Protein 9JMT (pdb70)

Sequence (78 aa):
MYKNQLQELAQRSCFSLPSYTCTREGPDHAPRFKASVNFNGEIFESPTYCSTLRQAEHSAAEVALSALSSKGPSKLEHMYKNQLQELAQRSCFSLPSYTCTREGPDHAPRFKASVNFNGEIFESPTYCSTLRQAEHSAAEVALSALSSKGPSKLEHMYKNQLQELAQRSCFSLPSYTCTREGPDHAPRFKASVNFNGEIFESPTYCSTLRQAEHSAAEVALSALSSKGPSKLEHMYKNQLQELAQRSCFSLPSYTCTREGPDHAPRFKASVNFNGEIFESPTYCSTLRQAEHSAAEVALSALSSKGPSKLEHMYKNQLQELAQRSCFSLPSYTCTREGPDHAPRFKASVNFNGEIFESPTYCSTLRQAEHSAAEVALSALSSKGPSKLEHMYKNQLQELAQRSCFSLPSYTCTREGPDHAPRFKASVNFNGEIFESPTYCSTLRQAEHSAAEVALSALSSKGPSKLEHMYKNQLQELAQRSCFSLPSYTCTREGPDHAPRFKASVNFNGEIFESPTYCSTLRQAEHSAAEVALSALSSKGPSKLEHMYKNQLQELAQRSCFSLPSYTCTREGPDHAPRFKASVNFNGEIFESPTYCSTLRQAEHSAAEVALSALSSKGPSKLEHMYKNQLQELAQRSCFSLPSYTCTREGPDHAPRFKASVNFNGEIFESPTYCSTLRQAEHSAAEVALSALSSKGPSKLEHMYKNQLQELAQRSCFSLPSYTCTREGPDHAPRFKASVNFNGEIFESPTYCSTLRQAEHSAAEVALSALSSKGPSKLEH

Secondary structure (DSSP, 8-state):
-HHHHHHHHHHHHTS---EEEEEEES-SSS-EEEEEEEETTEEEE-SS--SSHHHHHHHHHHHHHHHHH-S---SS--

GO terms:
  GO:0005515 protein binding (F, IPI)

Radius of gyration: 13.98 Å; Cα contacts (8 Å, |Δi|>4): 121; chains: 1; bounding box: 44×33×23 Å

Structure (mmCIF, N/CA/C/O backbone):
data_9JMT
#
_entry.id   9JMT
#
loop_
_atom_site.group_PDB
_atom_site.id
_atom_site.type_symbol
_atom_site.label_atom_id
_atom_site.label_alt_id
_atom_site.label_comp_id
_atom_site.label_asym_id
_atom_site.label_entity_id
_atom_site.label_seq_id
_atom_site.pdbx_PDB_ins_code
_atom_site.Cartn_x
_atom_site.Cartn_y
_atom_site.Cartn_z
_atom_site.occupancy
_atom_site.B_iso_or_equiv
_atom_site.auth_seq_id
_atom_site.auth_comp_id
_atom_site.auth_asym_id
_atom_site.auth_atom_id
_atom_site.pdbx_PDB_model_num
ATOM 1 N N . MET A 1 1 ? -10.213 -10.328 -20.468 1.00 0.00 1 MET A N 1
ATOM 2 C CA . MET A 1 1 ? -11.525 -10.773 -19.922 1.00 0.00 1 MET A CA 1
ATOM 3 C C . MET A 1 1 ? -11.416 -10.935 -18.410 1.00 0.00 1 MET A C 1
ATOM 4 O O . MET A 1 1 ? -12.027 -10.185 -17.649 1.00 0.00 1 MET A O 1
ATOM 20 N N . TYR A 1 2 ? -10.634 -11.920 -17.981 1.00 0.00 2 TYR A N 1
ATOM 21 C CA . TYR A 1 2 ? -10.455 -12.170 -16.557 1.00 0.00 2 TYR A CA 1
ATOM 22 C C . TYR A 1 2 ? -9.791 -10.972 -15.883 1.00 0.00 2 TYR A C 1
ATOM 23 O O . TYR A 1 2 ? -10.157 -10.593 -14.770 1.00 0.00 2 TYR A O 1
ATOM 41 N N . LYS A 1 3 ? -8.814 -10.379 -16.565 1.00 0.00 3 LYS A N 1
ATOM 42 C CA . LYS A 1 3 ? -8.109 -9.224 -16.016 1.00 0.00 3 LYS A CA 1
ATOM 43 C C . LYS A 1 3 ? -9.078 -8.067 -15.788 1.00 0.00 3 LYS A C 1
ATOM 44 O O . LYS A 1 3 ? -9.063 -7.431 -14.733 1.00 0.00 3 LYS A O 1
ATOM 63 N N . ASN A 1 4 ? -9.914 -7.802 -16.784 1.00 0.00 4 ASN A N 1
ATOM 64 C CA . ASN A 1 4 ? -10.889 -6.720 -16.687 1.00 0.00 4 ASN A CA 1
ATOM 65 C C . ASN A 1 4 ? -11.851 -6.968 -15.533 1.00 0.00 4 ASN A C 1
ATOM 66 O O . ASN A 1 4 ? -12.225 -6.042 -14.815 1.00 0.00 4 ASN A O 1
ATOM 77 N N . GLN A 1 5 ? -12.248 -8.220 -15.363 1.00 0.00 5 GLN A N 1
ATOM 78 C CA . GLN A 1 5 ? -13.174 -8.577 -14.295 1.00 0.00 5 GLN A CA 1
ATOM 79 C C . GLN A 1 5 ? -12.593 -8.201 -12.935 1.00 0.00 5 GLN A C 1
ATOM 80 O O . GLN A 1 5 ? -13.303 -7.696 -12.065 1.00 0.00 5 GLN A O 1
ATOM 94 N N . LEU A 1 6 ? -11.297 -8.442 -12.761 1.00 0.00 6 LEU A N 1
ATOM 95 C CA . LEU A 1 6 ? -10.631 -8.112 -11.505 1.00 0.00 6 LEU A CA 1
ATOM 96 C C . LEU A 1 6 ? -10.640 -6.598 -11.270 1.00 0.00 6 LEU A C 1
ATOM 97 O O . LEU A 1 6 ? -10.862 -6.131 -10.152 1.00 0.00 6 LEU A O 1
ATOM 113 N N . GLN A 1 7 ? -10.392 -5.841 -12.337 1.00 0.00 7 GLN A N 1
ATOM 114 C CA . GLN A 1 7 ? -10.373 -4.383 -12.251 1.00 0.00 7 GLN A CA 1
ATOM 115 C C . GLN A 1 7 ? -11.744 -3.839 -11.873 1.00 0.00 7 GLN A C 1
ATOM 116 O O . GLN A 1 7 ? -11.855 -2.884 -11.105 1.00 0.00 7 GLN A O 1
ATOM 130 N N . GLU A 1 8 ? -12.785 -4.450 -12.421 1.00 0.00 8 GLU A N 1
ATOM 131 C CA . GLU A 1 8 ? -14.147 -4.021 -12.140 1.00 0.00 8 GLU A CA 1
ATOM 132 C C . GLU A 1 8 ? -14.463 -4.167 -10.656 1.00 0.00 8 GLU A C 1
ATOM 133 O O . GLU A 1 8 ? -15.153 -3.327 -10.072 1.00 0.00 8 GLU A O 1
ATOM 145 N N . LEU A 1 9 ? -13.965 -5.237 -10.050 1.00 0.00 9 LEU A N 1
ATOM 146 C CA . LEU A 1 9 ? -14.213 -5.476 -8.635 1.00 0.00 9 LEU A CA 1
ATOM 147 C C . LEU A 1 9 ? -13.621 -4.353 -7.788 1.00 0.00 9 LEU A C 1
ATOM 148 O O . LEU A 1 9 ? -14.249 -3.886 -6.839 1.00 0.00 9 LEU A O 1
ATOM 164 N N . ALA A 1 10 ? -12.411 -3.916 -8.139 1.00 0.00 10 ALA A N 1
ATOM 165 C CA . ALA A 1 10 ? -11.758 -2.838 -7.401 1.00 0.00 10 ALA A CA 1
ATOM 166 C C . ALA A 1 10 ? -12.545 -1.537 -7.538 1.00 0.00 10 ALA A C 1
ATOM 167 O O . ALA A 1 10 ? -12.693 -0.783 -6.576 1.00 0.00 10 ALA A O 1
ATOM 174 N N . GLN A 1 11 ? -13.032 -1.275 -8.746 1.00 0.00 11 GLN A N 1
ATOM 175 C CA . GLN A 1 11 ? -13.783 -0.056 -9.008 1.00 0.00 11 GLN A CA 1
ATOM 176 C C . GLN A 1 11 ? -15.001 0.018 -8.103 1.00 0.00 11 GLN A C 1
ATOM 177 O O . GLN A 1 11 ? -15.354 1.092 -7.613 1.00 0.00 11 GLN A O 1
ATOM 191 N N . ARG A 1 12 ? -15.643 -1.122 -7.882 1.00 0.00 12 ARG A N 1
ATOM 192 C CA . ARG A 1 12 ? -16.823 -1.166 -7.031 1.00 0.00 12 ARG A CA 1
ATOM 193 C C . ARG A 1 12 ? -16.476 -0.722 -5.613 1.00 0.00 12 ARG A C 1
ATOM 194 O O . ARG A 1 12 ? -17.259 -0.029 -4.964 1.00 0.00 12 ARG A O 1
ATOM 215 N N . SER A 1 13 ? -15.301 -1.120 -5.137 1.00 0.00 13 SER A N 1
ATOM 216 C CA . SER A 1 13 ? -14.867 -0.745 -3.797 1.00 0.00 13 SER A CA 1
ATOM 217 C C . SER A 1 13 ? -14.503 0.739 -3.745 1.00 0.00 13 SER A C 1
ATOM 218 O O . SER A 1 13 ? -14.375 1.314 -2.666 1.00 0.00 13 SER A O 1
ATOM 226 N N . CYS A 1 14 ? -14.333 1.352 -4.917 1.00 0.00 14 CYS A N 1
ATOM 227 C CA . CYS A 1 14 ? -13.978 2.761 -4.986 1.00 0.00 14 CYS A CA 1
ATOM 228 C C . CYS A 1 14 ? -12.727 3.040 -4.162 1.00 0.00 14 CYS A C 1
ATOM 229 O O . CYS A 1 14 ? -12.485 4.175 -3.753 1.00 0.00 14 CYS A O 1
ATOM 237 N N . PHE A 1 15 ? -11.931 1.999 -3.923 1.00 0.00 15 PHE A N 1
ATOM 238 C CA . PHE A 1 15 ? -10.707 2.157 -3.148 1.00 0.00 15 PHE A CA 1
ATOM 239 C C . PHE A 1 15 ? -9.540 2.535 -4.054 1.00 0.00 15 PHE A C 1
ATOM 240 O O . PHE A 1 15 ? -9.130 3.695 -4.108 1.00 0.00 15 PHE A O 1
ATOM 257 N N . SER A 1 16 ? -9.009 1.545 -4.770 1.00 0.00 16 SER A N 1
ATOM 258 C CA . SER A 1 16 ? -7.891 1.786 -5.674 1.00 0.00 16 SER A CA 1
ATOM 259 C C . SER A 1 16 ? -7.861 0.743 -6.779 1.00 0.00 16 SER A C 1
ATOM 260 O O . SER A 1 16 ? -8.235 -0.413 -6.569 1.00 0.00 16 SER A O 1
ATOM 268 N N . LEU A 1 17 ? -7.421 1.158 -7.961 1.00 0.00 17 LEU A N 1
ATOM 269 C CA . LEU A 1 17 ? -7.364 0.244 -9.084 1.00 0.00 17 LEU A CA 1
ATOM 270 C C . LEU A 1 17 ? -6.164 -0.698 -8.959 1.00 0.00 17 LEU A C 1
ATOM 271 O O . LEU A 1 17 ? -5.138 -0.331 -8.384 1.00 0.00 17 LEU A O 1
ATOM 287 N N . PRO A 1 18 ? -6.265 -1.892 -9.493 1.00 0.00 18 PRO A N 1
ATOM 288 C CA . PRO A 1 18 ? -5.158 -2.899 -9.447 1.00 0.00 18 PRO A CA 1
ATOM 289 C C . PRO A 1 18 ? -3.899 -2.413 -10.167 1.00 0.00 18 PRO A C 1
ATOM 290 O O . PRO A 1 18 ? -3.978 -1.658 -11.136 1.00 0.00 18 PRO A O 1
ATOM 301 N N . SER A 1 19 ? -2.742 -2.859 -9.688 1.00 0.00 19 SER A N 1
ATOM 302 C CA . SER A 1 19 ? -1.475 -2.469 -10.300 1.00 0.00 19 SER A CA 1
ATOM 303 C C . SER A 1 19 ? -0.624 -3.698 -10.577 1.00 0.00 19 SER A C 1
ATOM 304 O O . SER A 1 19 ? -0.608 -4.644 -9.798 1.00 0.00 19 SER A O 1
ATOM 312 N N . TYR A 1 20 ? 0.076 -3.671 -11.700 1.00 0.00 20 TYR A N 1
ATOM 313 C CA . TYR A 1 20 ? 0.928 -4.796 -12.085 1.00 0.00 20 TYR A CA 1
ATOM 314 C C . TYR A 1 20 ? 2.265 -4.315 -12.635 1.00 0.00 20 TYR A C 1
ATOM 315 O O . TYR A 1 20 ? 2.341 -3.287 -13.306 1.00 0.00 20 TYR A O 1
ATOM 333 N N . THR A 1 21 ? 3.312 -5.077 -12.351 1.00 0.00 21 THR A N 1
ATOM 334 C CA . THR A 1 21 ? 4.646 -4.730 -12.830 1.00 0.00 21 THR A CA 1
ATOM 335 C C . THR A 1 21 ? 5.311 -5.940 -13.470 1.00 0.00 21 THR A C 1
ATOM 336 O O . THR A 1 21 ? 5.002 -7.082 -13.128 1.00 0.00 21 THR A O 1
ATOM 347 N N . CYS A 1 22 ? 6.224 -5.690 -14.401 1.00 0.00 22 CYS A N 1
ATOM 348 C CA . CYS A 1 22 ? 6.918 -6.772 -15.084 1.00 0.00 22 CYS A CA 1
ATOM 349 C C . CYS A 1 22 ? 8.415 -6.496 -15.134 1.00 0.00 22 CYS A C 1
ATOM 350 O O . CYS A 1 22 ? 8.841 -5.382 -15.442 1.00 0.00 22 CYS A O 1
ATOM 358 N N . THR A 1 23 ? 9.207 -7.513 -14.839 1.00 0.00 23 THR A N 1
ATOM 359 C CA . THR A 1 23 ? 10.663 -7.365 -14.862 1.00 0.00 23 THR A CA 1
ATOM 360 C C . THR A 1 23 ? 11.302 -8.445 -15.732 1.00 0.00 23 THR A C 1
ATOM 361 O O . THR A 1 23 ? 10.731 -9.520 -15.921 1.00 0.00 23 THR A O 1
ATOM 372 N N . ARG A 1 24 ? 12.490 -8.155 -16.266 1.00 0.00 24 ARG A N 1
ATOM 373 C CA . ARG A 1 24 ? 13.182 -9.118 -17.116 1.00 0.00 24 ARG A CA 1
ATOM 374 C C . ARG A 1 24 ? 14.567 -9.428 -16.554 1.00 0.00 24 ARG A C 1
ATOM 375 O O . ARG A 1 24 ? 15.373 -8.524 -16.332 1.00 0.00 24 ARG A O 1
ATOM 396 N N . GLU A 1 25 ? 14.832 -10.707 -16.323 1.00 0.00 25 GLU A N 1
ATOM 397 C CA . GLU A 1 25 ? 16.119 -11.127 -15.781 1.00 0.00 25 GLU A CA 1
ATOM 398 C C . GLU A 1 25 ? 16.561 -12.443 -16.411 1.00 0.00 25 GLU A C 1
ATOM 399 O O . GLU A 1 25 ? 15.754 -13.164 -16.997 1.00 0.00 25 GLU A O 1
ATOM 411 N N . GLY A 1 26 ? 17.846 -12.749 -16.284 1.00 0.00 26 GLY A N 1
ATOM 412 C CA . GLY A 1 26 ? 18.388 -13.981 -16.842 1.00 0.00 26 GLY A CA 1
ATOM 413 C C . GLY A 1 26 ? 19.138 -13.709 -18.143 1.00 0.00 26 GLY A C 1
ATOM 414 O O . GLY A 1 26 ? 19.016 -12.637 -18.732 1.00 0.00 26 GLY A O 1
ATOM 418 N N . PRO A 1 27 ? 19.905 -14.666 -18.596 1.00 0.00 27 PRO A N 1
ATOM 419 C CA . PRO A 1 27 ? 20.693 -14.544 -19.855 1.00 0.00 27 PRO A CA 1
ATOM 420 C C . PRO A 1 27 ? 19.807 -14.578 -21.095 1.00 0.00 27 PRO A C 1
ATOM 421 O O . PRO A 1 27 ? 18.681 -15.075 -21.053 1.00 0.00 27 PRO A O 1
ATOM 432 N N . ASP A 1 28 ? 20.321 -14.045 -22.194 1.00 0.00 28 ASP A N 1
ATOM 433 C CA . ASP A 1 28 ? 19.570 -14.016 -23.442 1.00 0.00 28 ASP A CA 1
ATOM 434 C C . ASP A 1 28 ? 19.271 -15.440 -23.913 1.00 0.00 28 ASP A C 1
ATOM 435 O O . ASP A 1 28 ? 18.212 -15.705 -24.478 1.00 0.00 28 ASP A O 1
ATOM 444 N N . HIS A 1 29 ? 20.215 -16.348 -23.675 1.00 0.00 29 HIS A N 1
ATOM 445 C CA . HIS A 1 29 ? 20.046 -17.743 -24.069 1.00 0.00 29 HIS A CA 1
ATOM 446 C C . HIS A 1 29 ? 18.923 -18.388 -23.262 1.00 0.00 29 HIS A C 1
ATOM 447 O O . HIS A 1 29 ? 18.154 -19.194 -23.784 1.00 0.00 29 HIS A O 1
ATOM 461 N N . ALA A 1 30 ? 18.839 -18.028 -21.984 1.00 0.00 30 ALA A N 1
ATOM 462 C CA . ALA A 1 30 ? 17.811 -18.576 -21.104 1.00 0.00 30 ALA A CA 1
ATOM 463 C C . ALA A 1 30 ? 17.050 -17.435 -20.442 1.00 0.00 30 ALA A C 1
ATOM 464 O O . ALA A 1 30 ? 17.261 -17.131 -19.267 1.00 0.00 30 ALA A O 1
ATOM 471 N N . PRO A 1 31 ? 16.190 -16.787 -21.183 1.00 0.00 31 PRO A N 1
ATOM 472 C CA . PRO A 1 31 ? 15.394 -15.633 -20.673 1.00 0.00 31 PRO A CA 1
ATOM 473 C C . PRO A 1 31 ? 14.361 -16.039 -19.627 1.00 0.00 31 PRO A C 1
ATOM 474 O O . PRO A 1 31 ? 13.759 -17.110 -19.710 1.00 0.00 31 PRO A O 1
ATOM 485 N N . ARG A 1 32 ? 14.166 -15.166 -18.649 1.00 0.00 32 ARG A N 1
ATOM 486 C CA . ARG A 1 32 ? 13.200 -15.429 -17.589 1.00 0.00 32 ARG A CA 1
ATOM 487 C C . ARG A 1 32 ? 12.297 -14.222 -17.358 1.00 0.00 32 ARG A C 1
ATOM 488 O O . ARG A 1 32 ? 12.772 -13.091 -17.260 1.00 0.00 32 ARG A O 1
ATOM 509 N N . PHE A 1 33 ? 10.992 -14.470 -17.270 1.00 0.00 33 PHE A N 1
ATOM 510 C CA . PHE A 1 33 ? 10.036 -13.388 -17.055 1.00 0.00 33 PHE A CA 1
ATOM 511 C C . PHE A 1 33 ? 9.458 -13.476 -15.651 1.00 0.00 33 PHE A C 1
ATOM 512 O O . PHE A 1 33 ? 9.302 -14.570 -15.106 1.00 0.00 33 PHE A O 1
ATOM 529 N N . LYS A 1 34 ? 9.130 -12.328 -15.062 1.00 0.00 34 LYS A N 1
ATOM 530 C CA . LYS A 1 34 ? 8.560 -12.308 -13.726 1.00 0.00 34 LYS A CA 1
ATOM 531 C C . LYS A 1 34 ? 7.716 -11.048 -13.550 1.00 0.00 34 LYS A C 1
ATOM 532 O O . LYS A 1 34 ? 8.193 -9.940 -13.784 1.00 0.00 34 LYS A O 1
ATOM 551 N N . ALA A 1 35 ? 6.470 -11.220 -13.135 1.00 0.00 35 ALA A N 1
ATOM 552 C CA . ALA A 1 35 ? 5.579 -10.085 -12.936 1.00 0.00 35 ALA A CA 1
ATOM 553 C C . ALA A 1 35 ? 4.896 -10.167 -11.579 1.00 0.00 35 ALA A C 1
ATOM 554 O O . ALA A 1 35 ? 4.618 -11.256 -11.075 1.00 0.00 35 ALA A O 1
ATOM 561 N N . SER A 1 36 ? 4.621 -9.013 -10.996 1.00 0.00 36 SER A N 1
ATOM 562 C CA . SER A 1 36 ? 3.958 -8.964 -9.688 1.00 0.00 36 SER A CA 1
ATOM 563 C C . SER A 1 36 ? 2.766 -8.027 -9.743 1.00 0.00 36 SER A C 1
ATOM 564 O O . SER A 1 36 ? 2.855 -6.932 -10.293 1.00 0.00 36 SER A O 1
ATOM 572 N N . VAL A 1 37 ? 1.647 -8.453 -9.161 1.00 0.00 37 VAL A N 1
ATOM 573 C CA . VAL A 1 37 ? 0.443 -7.625 -9.156 1.00 0.00 37 VAL A CA 1
ATOM 574 C C . VAL A 1 37 ? -0.005 -7.326 -7.718 1.00 0.00 37 VAL A C 1
ATOM 575 O O . VAL A 1 37 ? -0.059 -8.208 -6.865 1.00 0.00 37 VAL A O 1
ATOM 588 N N . ASN A 1 38 ? -0.324 -6.073 -7.461 1.00 0.00 38 ASN A N 1
ATOM 589 C CA . ASN A 1 38 ? -0.777 -5.667 -6.133 1.00 0.00 38 ASN A CA 1
ATOM 590 C C . ASN A 1 38 ? -2.263 -5.330 -6.162 1.00 0.00 38 ASN A C 1
ATOM 591 O O . ASN A 1 38 ? -2.676 -4.370 -6.814 1.00 0.00 38 ASN A O 1
ATOM 602 N N . PHE A 1 39 ? -3.067 -6.124 -5.455 1.00 0.00 39 PHE A N 1
ATOM 603 C CA . PHE A 1 39 ? -4.505 -5.893 -5.410 1.00 0.00 39 PHE A CA 1
ATOM 604 C C . PHE A 1 39 ? -5.009 -5.845 -3.966 1.00 0.00 39 PHE A C 1
ATOM 605 O O . PHE A 1 39 ? -4.850 -6.801 -3.206 1.00 0.00 39 PHE A O 1
ATOM 622 N N . ASN A 1 40 ? -5.626 -4.728 -3.611 1.00 0.00 40 ASN A N 1
ATOM 623 C CA . ASN A 1 40 ? -6.166 -4.549 -2.267 1.00 0.00 40 ASN A CA 1
ATOM 624 C C . ASN A 1 40 ? -5.074 -4.706 -1.213 1.00 0.00 40 ASN A C 1
ATOM 625 O O . ASN A 1 40 ? -5.338 -5.158 -0.098 1.00 0.00 40 ASN A O 1
ATOM 636 N N . GLY A 1 41 ? -3.854 -4.318 -1.562 1.00 0.00 41 GLY A N 1
ATOM 637 C CA . GLY A 1 41 ? -2.736 -4.411 -0.632 1.00 0.00 41 GLY A CA 1
ATOM 638 C C . GLY A 1 41 ? -2.066 -5.784 -0.702 1.00 0.00 41 GLY A C 1
ATOM 639 O O . GLY A 1 41 ? -0.969 -5.971 -0.175 1.00 0.00 41 GLY A O 1
ATOM 643 N N . GLU A 1 42 ? -2.722 -6.738 -1.354 1.00 0.00 42 GLU A N 1
ATOM 644 C CA . GLU A 1 42 ? -2.173 -8.082 -1.475 1.00 0.00 42 GLU A CA 1
ATOM 645 C C . GLU A 1 42 ? -1.312 -8.195 -2.724 1.00 0.00 42 GLU A C 1
ATOM 646 O O . GLU A 1 42 ? -1.668 -7.682 -3.778 1.00 0.00 42 GLU A O 1
ATOM 658 N N . ILE A 1 43 ? -0.165 -8.851 -2.604 1.00 0.00 43 ILE A N 1
ATOM 659 C CA . ILE A 1 43 ? 0.741 -8.995 -3.738 1.00 0.00 43 ILE A CA 1
ATOM 660 C C . ILE A 1 43 ? 0.711 -10.428 -4.255 1.00 0.00 43 ILE A C 1
ATOM 661 O O . ILE A 1 43 ? 0.872 -11.387 -3.495 1.00 0.00 43 ILE A O 1
ATOM 677 N N . PHE A 1 44 ? 0.498 -10.555 -5.549 1.00 0.00 44 PHE A N 1
ATOM 678 C CA . PHE A 1 44 ? 0.445 -11.866 -6.191 1.00 0.00 44 PHE A CA 1
ATOM 679 C C . PHE A 1 44 ? 1.354 -11.895 -7.415 1.00 0.00 44 PHE A C 1
ATOM 680 O O . PHE A 1 44 ? 1.351 -10.984 -8.230 1.00 0.00 44 PHE A O 1
ATOM 697 N N . GLU A 1 45 ? 2.123 -12.958 -7.541 1.00 0.00 45 GLU A N 1
ATOM 698 C CA . GLU A 1 45 ? 3.031 -13.091 -8.676 1.00 0.00 45 GLU A CA 1
ATOM 699 C C . GLU A 1 45 ? 2.815 -14.404 -9.398 1.00 0.00 45 GLU A C 1
ATOM 700 O O . GLU A 1 45 ? 2.497 -15.421 -8.777 1.00 0.00 45 GLU A O 1
ATOM 712 N N . SER A 1 46 ? 2.981 -14.363 -10.716 1.00 0.00 46 SER A N 1
ATOM 713 C CA . SER A 1 46 ? 2.784 -15.564 -11.528 1.00 0.00 46 SER A CA 1
ATOM 714 C C . SER A 1 46 ? 3.517 -16.762 -10.889 1.00 0.00 46 SER A C 1
ATOM 715 O O . SER A 1 46 ? 4.742 -16.748 -10.765 1.00 0.00 46 SER A O 1
ATOM 723 N N . PRO A 1 47 ? 2.795 -17.781 -10.477 1.00 0.00 47 PRO A N 1
ATOM 724 C CA . PRO A 1 47 ? 3.381 -18.984 -9.831 1.00 0.00 47 PRO A CA 1
ATOM 725 C C . PRO A 1 47 ? 4.024 -19.932 -10.837 1.00 0.00 47 PRO A C 1
ATOM 726 O O . PRO A 1 47 ? 4.659 -20.912 -10.451 1.00 0.00 47 PRO A O 1
ATOM 737 N N . THR A 1 48 ? 3.850 -19.647 -12.130 1.00 0.00 48 THR A N 1
ATOM 738 C CA . THR A 1 48 ? 4.413 -20.498 -13.157 1.00 0.00 48 THR A CA 1
ATOM 739 C C . THR A 1 48 ? 5.240 -19.672 -14.138 1.00 0.00 48 THR A C 1
ATOM 740 O O . THR A 1 48 ? 5.050 -18.464 -14.262 1.00 0.00 48 THR A O 1
ATOM 751 N N . TYR A 1 49 ? 6.157 -20.338 -14.831 1.00 0.00 49 TYR A N 1
ATOM 752 C CA . TYR A 1 49 ? 7.010 -19.661 -15.799 1.00 0.00 49 TYR A CA 1
ATOM 753 C C . TYR A 1 49 ? 6.167 -19.058 -16.913 1.00 0.00 49 TYR A C 1
ATOM 754 O O . TYR A 1 49 ? 5.259 -19.705 -17.433 1.00 0.00 49 TYR A O 1
ATOM 772 N N . CYS A 1 50 ? 6.469 -17.813 -17.270 1.00 0.00 50 CYS A N 1
ATOM 773 C CA . CYS A 1 50 ? 5.723 -17.136 -18.324 1.00 0.00 50 CYS A CA 1
ATOM 774 C C . CYS A 1 50 ? 6.626 -16.788 -19.505 1.00 0.00 50 CYS A C 1
ATOM 775 O O . CYS A 1 50 ? 7.599 -16.054 -19.364 1.00 0.00 50 CYS A O 1
ATOM 783 N N . SER A 1 51 ? 6.282 -17.308 -20.677 1.00 0.00 51 SER A N 1
ATOM 784 C CA . SER A 1 51 ? 7.057 -17.030 -21.880 1.00 0.00 51 SER A CA 1
ATOM 785 C C . SER A 1 51 ? 7.020 -15.539 -22.193 1.00 0.00 51 SER A C 1
ATOM 786 O O . SER A 1 51 ? 8.016 -14.956 -22.610 1.00 0.00 51 SER A O 1
ATOM 794 N N . THR A 1 52 ? 5.856 -14.928 -21.990 1.00 0.00 52 THR A N 1
ATOM 795 C CA . THR A 1 52 ? 5.690 -13.501 -22.253 1.00 0.00 52 THR A CA 1
ATOM 796 C C . THR A 1 52 ? 5.077 -12.808 -21.043 1.00 0.00 52 THR A C 1
ATOM 797 O O . THR A 1 52 ? 4.467 -13.451 -20.189 1.00 0.00 52 THR A O 1
ATOM 808 N N . LEU A 1 53 ? 5.244 -11.492 -20.977 1.00 0.00 53 LEU A N 1
ATOM 809 C CA . LEU A 1 53 ? 4.706 -10.720 -19.866 1.00 0.00 53 LEU A CA 1
ATOM 810 C C . LEU A 1 53 ? 3.189 -10.875 -19.796 1.00 0.00 53 LEU A C 1
ATOM 811 O O . LEU A 1 53 ? 2.589 -10.699 -18.736 1.00 0.00 53 LEU A O 1
ATOM 827 N N . ARG A 1 54 ? 2.576 -11.192 -20.933 1.00 0.00 54 ARG A N 1
ATOM 828 C CA . ARG A 1 54 ? 1.127 -11.351 -20.982 1.00 0.00 54 ARG A CA 1
ATOM 829 C C . ARG A 1 54 ? 0.679 -12.485 -20.062 1.00 0.00 54 ARG A C 1
ATOM 830 O O . ARG A 1 54 ? -0.310 -12.360 -19.339 1.00 0.00 54 ARG A O 1
ATOM 851 N N . GLN A 1 55 ? 1.423 -13.583 -20.087 1.00 0.00 55 GLN A N 1
ATOM 852 C CA . GLN A 1 55 ? 1.109 -14.729 -19.240 1.00 0.00 55 GLN A CA 1
ATOM 853 C C . GLN A 1 55 ? 1.310 -14.387 -17.772 1.00 0.00 55 GLN A C 1
ATOM 854 O O . GLN A 1 55 ? 0.548 -14.824 -16.913 1.00 0.00 55 GLN A O 1
ATOM 868 N N . ALA A 1 56 ? 2.339 -13.597 -17.493 1.00 0.00 56 ALA A N 1
ATOM 869 C CA . ALA A 1 56 ? 2.628 -13.204 -16.118 1.00 0.00 56 ALA A CA 1
ATOM 870 C C . ALA A 1 56 ? 1.492 -12.361 -15.545 1.00 0.00 56 ALA A C 1
ATOM 871 O O . ALA A 1 56 ? 1.063 -12.570 -14.411 1.00 0.00 56 ALA A O 1
ATOM 878 N N . GLU A 1 57 ? 1.014 -11.408 -16.335 1.00 0.00 57 GLU A N 1
ATOM 879 C CA . GLU A 1 57 ? -0.066 -10.540 -15.891 1.00 0.00 57 GLU A CA 1
ATOM 880 C C . GLU A 1 57 ? -1.327 -11.356 -15.651 1.00 0.00 57 GLU A C 1
ATOM 881 O O . GLU A 1 57 ? -2.042 -11.140 -14.674 1.00 0.00 57 GLU A O 1
ATOM 893 N N . HIS A 1 58 ? -1.592 -12.308 -16.544 1.00 0.00 58 HIS A N 1
ATOM 894 C CA . HIS A 1 58 ? -2.765 -13.164 -16.413 1.00 0.00 58 HIS A CA 1
ATOM 895 C C . HIS A 1 58 ? -2.672 -14.028 -15.162 1.00 0.00 58 HIS A C 1
ATOM 896 O O . HIS A 1 58 ? -3.636 -14.167 -14.416 1.00 0.00 58 HIS A O 1
ATOM 910 N N . SER A 1 59 ? -1.501 -14.611 -14.950 1.00 0.00 59 SER A N 1
ATOM 911 C CA . SER A 1 59 ? -1.275 -15.466 -13.794 1.00 0.00 59 SER A CA 1
ATOM 912 C C . SER A 1 59 ? -1.457 -14.688 -12.498 1.00 0.00 59 SER A C 1
ATOM 913 O O . SER A 1 59 ? -2.018 -15.200 -11.534 1.00 0.00 59 SER A O 1
ATOM 921 N N . ALA A 1 60 ? -0.997 -13.444 -12.487 1.00 0.00 60 ALA A N 1
ATOM 922 C CA . ALA A 1 60 ? -1.138 -12.606 -11.301 1.00 0.00 60 ALA A CA 1
ATOM 923 C C . ALA A 1 60 ? -2.598 -12.204 -11.075 1.00 0.00 60 ALA A C 1
ATOM 924 O O . ALA A 1 60 ? -3.101 -12.263 -9.953 1.00 0.00 60 ALA A O 1
ATOM 931 N N . ALA A 1 61 ? -3.265 -11.794 -12.150 1.00 0.00 61 ALA A N 1
ATOM 932 C CA . ALA A 1 61 ? -4.661 -11.380 -12.062 1.00 0.00 61 ALA A CA 1
ATOM 933 C C . ALA A 1 61 ? -5.541 -12.544 -11.630 1.00 0.00 61 ALA A C 1
ATOM 934 O O . ALA A 1 61 ? -6.462 -12.376 -10.835 1.00 0.00 61 ALA A O 1
ATOM 941 N N . GLU A 1 62 ? -5.251 -13.726 -12.167 1.00 0.00 62 GLU A N 1
ATOM 942 C CA . GLU A 1 62 ? -6.024 -14.918 -11.836 1.00 0.00 62 GLU A CA 1
ATOM 943 C C . GLU A 1 62 ? -5.878 -15.263 -10.362 1.00 0.00 62 GLU A C 1
ATOM 944 O O . GLU A 1 62 ? -6.848 -15.615 -9.695 1.00 0.00 62 GLU A O 1
ATOM 956 N N . VAL A 1 63 ? -4.661 -15.155 -9.855 1.00 0.00 63 VAL A N 1
ATOM 957 C CA . VAL A 1 63 ? -4.398 -15.454 -8.458 1.00 0.00 63 VAL A CA 1
ATOM 958 C C . VAL A 1 63 ? -5.144 -14.477 -7.551 1.00 0.00 63 VAL A C 1
ATOM 959 O O . VAL A 1 63 ? -5.683 -14.867 -6.515 1.00 0.00 63 VAL A O 1
ATOM 972 N N . ALA A 1 64 ? -5.140 -13.200 -7.930 1.00 0.00 64 ALA A N 1
ATOM 973 C CA . ALA A 1 64 ? -5.785 -12.176 -7.128 1.00 0.00 64 ALA A CA 1
ATOM 974 C C . ALA A 1 64 ? -7.283 -12.335 -7.178 1.00 0.00 64 ALA A C 1
ATOM 975 O O . ALA A 1 64 ? -7.974 -12.191 -6.170 1.00 0.00 64 ALA A O 1
ATOM 982 N N . LEU A 1 65 ? -7.783 -12.645 -8.358 1.00 0.00 65 LEU A N 1
ATOM 983 C CA . LEU A 1 65 ? -9.203 -12.842 -8.538 1.00 0.00 65 LEU A CA 1
ATOM 984 C C . LEU A 1 65 ? -9.699 -14.034 -7.719 1.00 0.00 65 LEU A C 1
ATOM 985 O O . LEU A 1 65 ? -10.713 -13.952 -7.028 1.00 0.00 65 LEU A O 1
ATOM 1001 N N . SER A 1 66 ? -8.962 -15.135 -7.810 1.00 0.00 66 SER A N 1
ATOM 1002 C CA . SER A 1 66 ? -9.316 -16.346 -7.075 1.00 0.00 66 SER A CA 1
ATOM 1003 C C . SER A 1 66 ? -9.173 -16.116 -5.574 1.00 0.00 66 SER A C 1
ATOM 1004 O O . SER A 1 66 ? -10.004 -16.563 -4.784 1.00 0.00 66 SER A O 1
ATOM 1012 N N . ALA A 1 67 ? -8.110 -15.415 -5.194 1.00 0.00 67 ALA A N 1
ATOM 1013 C CA . ALA A 1 67 ? -7.853 -15.130 -3.789 1.00 0.00 67 ALA A CA 1
ATOM 1014 C C . ALA A 1 67 ? -8.981 -14.297 -3.195 1.00 0.00 67 ALA A C 1
ATOM 1015 O O . ALA A 1 67 ? -9.400 -14.522 -2.059 1.00 0.00 67 ALA A O 1
ATOM 1022 N N . LEU A 1 68 ? -9.472 -13.333 -3.969 1.00 0.00 68 LEU A N 1
ATOM 1023 C CA . LEU A 1 68 ? -10.554 -12.473 -3.502 1.00 0.00 68 LEU A CA 1
ATOM 1024 C C . LEU A 1 68 ? -11.803 -13.293 -3.200 1.00 0.00 68 LEU A C 1
ATOM 1025 O O . LEU A 1 68 ? -12.426 -13.133 -2.150 1.00 0.00 68 LEU A O 1
ATOM 1041 N N . SER A 1 69 ? -12.156 -14.179 -4.124 1.00 0.00 69 SER A N 1
ATOM 1042 C CA . SER A 1 69 ? -13.324 -15.032 -3.944 1.00 0.00 69 SER A CA 1
ATOM 1043 C C . SER A 1 69 ? -13.058 -16.081 -2.870 1.00 0.00 69 SER A C 1
ATOM 1044 O O . SER A 1 69 ? -13.992 -16.680 -2.334 1.00 0.00 69 SER A O 1
ATOM 1052 N N . SER A 1 70 ? -11.779 -16.300 -2.562 1.00 0.00 70 SER A N 1
ATOM 1053 C CA . SER A 1 70 ? -11.404 -17.278 -1.554 1.00 0.00 70 SER A CA 1
ATOM 1054 C C . SER A 1 70 ? -11.955 -18.638 -1.899 1.00 0.00 70 SER A C 1
ATOM 1055 O O . SER A 1 70 ? -13.059 -18.976 -1.471 1.00 0.00 70 SER A O 1
ATOM 1063 N N . LYS A 1 71 ? -11.182 -19.406 -2.664 1.00 0.00 71 LYS A N 1
ATOM 1064 C CA . LYS A 1 71 ? -11.583 -20.746 -3.077 1.00 0.00 71 LYS A CA 1
ATOM 1065 C C . LYS A 1 71 ? -13.084 -20.814 -3.345 1.00 0.00 71 LYS A C 1
ATOM 1066 O O . LYS A 1 71 ? -13.747 -21.794 -2.999 1.00 0.00 71 LYS A O 1
ATOM 1085 N N . GLY A 1 72 ? -13.615 -19.758 -3.950 1.00 0.00 72 GLY A N 1
ATOM 1086 C CA . GLY A 1 72 ? -15.037 -19.698 -4.240 1.00 0.00 72 GLY A CA 1
ATOM 1087 C C . GLY A 1 72 ? -15.440 -20.723 -5.289 1.00 0.00 72 GLY A C 1
ATOM 1088 O O . GLY A 1 72 ? -16.226 -21.631 -5.015 1.00 0.00 72 GLY A O 1
ATOM 1092 N N . PRO A 1 73 ? -14.917 -20.589 -6.476 1.00 0.00 73 PRO A N 1
ATOM 1093 C CA . PRO A 1 73 ? -15.222 -21.521 -7.601 1.00 0.00 73 PRO A CA 1
ATOM 1094 C C . PRO A 1 73 ? -14.813 -22.956 -7.277 1.00 0.00 73 PRO A C 1
ATOM 1095 O O . PRO A 1 73 ? -13.757 -23.194 -6.688 1.00 0.00 73 PRO A O 1
ATOM 1106 N N . SER A 1 74 ? -15.651 -23.907 -7.671 1.00 0.00 74 SER A N 1
ATOM 1107 C CA . SER A 1 74 ? -15.362 -25.315 -7.429 1.00 0.00 74 SER A CA 1
ATOM 1108 C C . SER A 1 74 ? -15.982 -26.187 -8.516 1.00 0.00 74 SER A C 1
ATOM 1109 O O . SER A 1 74 ? -17.064 -25.889 -9.022 1.00 0.00 74 SER A O 1
ATOM 1117 N N . LYS A 1 75 ? -15.298 -27.272 -8.862 1.00 0.00 75 LYS A N 1
ATOM 1118 C CA . LYS A 1 75 ? -15.799 -28.187 -9.881 1.00 0.00 75 LYS A CA 1
ATOM 1119 C C . LYS A 1 75 ? -17.112 -28.821 -9.433 1.00 0.00 75 LYS A C 1
ATOM 1120 O O . LYS A 1 75 ? -18.051 -28.951 -10.218 1.00 0.00 75 LYS A O 1
ATOM 1139 N N . LEU A 1 76 ? -17.168 -29.220 -8.167 1.00 0.00 76 LEU A N 1
ATOM 1140 C CA . LEU A 1 76 ? -18.367 -29.848 -7.625 1.00 0.00 76 LEU A CA 1
ATOM 1141 C C . LEU A 1 76 ? -19.548 -28.885 -7.679 1.00 0.00 76 LEU A C 1
ATOM 1142 O O . LEU A 1 76 ? -20.661 -29.272 -8.038 1.00 0.00 76 LEU A O 1
ATOM 1158 N N . GLU A 1 77 ? -19.300 -27.631 -7.318 1.00 0.00 77 GLU A N 1
ATOM 1159 C CA . GLU A 1 77 ? -20.355 -26.626 -7.325 1.00 0.00 77 GLU A CA 1
ATOM 1160 C C . GLU A 1 77 ? -20.918 -26.458 -8.731 1.00 0.00 77 GLU A C 1
ATOM 1161 O O . GLU A 1 77 ? -20.170 -26.370 -9.705 1.00 0.00 77 GLU A O 1
ATOM 1173 N N . HIS A 1 78 ? -22.242 -26.411 -8.831 1.00 0.00 78 HIS A N 1
ATOM 1174 C CA . HIS A 1 78 ? -22.899 -26.251 -10.124 1.00 0.00 78 HIS A CA 1
ATOM 1175 C C . HIS A 1 78 ? -22.613 -27.451 -11.023 1.00 0.00 78 HIS A C 1
ATOM 1176 O O . HIS A 1 78 ? -21.656 -28.159 -10.749 1.00 0.00 78 HIS A O 1
ATOM 1190 N N . MET A 1 1 ? -8.823 -10.195 -20.367 1.00 0.00 1 MET A N 2
ATOM 1191 C CA . MET A 1 1 ? -10.192 -10.559 -19.904 1.00 0.00 1 MET A CA 2
ATOM 1192 C C . MET A 1 1 ? -10.211 -10.614 -18.379 1.00 0.00 1 MET A C 2
ATOM 1193 O O . MET A 1 1 ? -10.964 -9.889 -17.731 1.00 0.00 1 MET A O 2
ATOM 1209 N N . TYR A 1 2 ? -9.377 -11.480 -17.814 1.00 0.00 2 TYR A N 2
ATOM 1210 C CA . TYR A 1 2 ? -9.305 -11.622 -16.366 1.00 0.00 2 TYR A CA 2
ATOM 1211 C C . TYR A 1 2 ? -8.818 -10.325 -15.725 1.00 0.00 2 TYR A C 2
ATOM 1212 O O . TYR A 1 2 ? -9.295 -9.930 -14.660 1.00 0.00 2 TYR A O 2
ATOM 1230 N N . LYS A 1 3 ? -7.866 -9.666 -16.382 1.00 0.00 3 LYS A N 2
ATOM 1231 C CA . LYS A 1 3 ? -7.325 -8.416 -15.860 1.00 0.00 3 LYS A CA 2
ATOM 1232 C C . LYS A 1 3 ? -8.434 -7.373 -15.735 1.00 0.00 3 LYS A C 2
ATOM 1233 O O . LYS A 1 3 ? -8.548 -6.691 -14.715 1.00 0.00 3 LYS A O 2
ATOM 1252 N N . ASN A 1 4 ? -9.242 -7.252 -16.782 1.00 0.00 4 ASN A N 2
ATOM 1253 C CA . ASN A 1 4 ? -10.335 -6.288 -16.785 1.00 0.00 4 ASN A CA 2
ATOM 1254 C C . ASN A 1 4 ? -11.296 -6.587 -15.641 1.00 0.00 4 ASN A C 2
ATOM 1255 O O . ASN A 1 4 ? -11.819 -5.673 -15.002 1.00 0.00 4 ASN A O 2
ATOM 1266 N N . GLN A 1 5 ? -11.524 -7.871 -15.386 1.00 0.00 5 GLN A N 2
ATOM 1267 C CA . GLN A 1 5 ? -12.424 -8.274 -14.310 1.00 0.00 5 GLN A CA 2
ATOM 1268 C C . GLN A 1 5 ? -11.900 -7.771 -12.967 1.00 0.00 5 GLN A C 2
ATOM 1269 O O . GLN A 1 5 ? -12.669 -7.305 -12.126 1.00 0.00 5 GLN A O 2
ATOM 1283 N N . LEU A 1 6 ? -10.587 -7.858 -12.778 1.00 0.00 6 LEU A N 2
ATOM 1284 C CA . LEU A 1 6 ? -9.976 -7.391 -11.535 1.00 0.00 6 LEU A CA 2
ATOM 1285 C C . LEU A 1 6 ? -10.199 -5.894 -11.348 1.00 0.00 6 LEU A C 2
ATOM 1286 O O . LEU A 1 6 ? -10.497 -5.428 -10.245 1.00 0.00 6 LEU A O 2
ATOM 1302 N N . GLN A 1 7 ? -10.054 -5.143 -12.437 1.00 0.00 7 GLN A N 2
ATOM 1303 C CA . GLN A 1 7 ? -10.243 -3.696 -12.388 1.00 0.00 7 GLN A CA 2
ATOM 1304 C C . GLN A 1 7 ? -11.691 -3.346 -12.058 1.00 0.00 7 GLN A C 2
ATOM 1305 O O . GLN A 1 7 ? -11.955 -2.416 -11.296 1.00 0.00 7 GLN A O 2
ATOM 1319 N N . GLU A 1 8 ? -12.626 -4.093 -12.641 1.00 0.00 8 GLU A N 2
ATOM 1320 C CA . GLU A 1 8 ? -14.042 -3.840 -12.400 1.00 0.00 8 GLU A CA 2
ATOM 1321 C C . GLU A 1 8 ? -14.392 -4.074 -10.935 1.00 0.00 8 GLU A C 2
ATOM 1322 O O . GLU A 1 8 ? -15.126 -3.289 -10.330 1.00 0.00 8 GLU A O 2
ATOM 1334 N N . LEU A 1 9 ? -13.869 -5.155 -10.367 1.00 0.00 9 LEU A N 2
ATOM 1335 C CA . LEU A 1 9 ? -14.143 -5.473 -8.973 1.00 0.00 9 LEU A CA 2
ATOM 1336 C C . LEU A 1 9 ? -13.596 -4.384 -8.059 1.00 0.00 9 LEU A C 2
ATOM 1337 O O . LEU A 1 9 ? -14.253 -3.979 -7.100 1.00 0.00 9 LEU A O 2
ATOM 1353 N N . ALA A 1 10 ? -12.391 -3.908 -8.363 1.00 0.00 10 ALA A N 2
ATOM 1354 C CA . ALA A 1 10 ? -11.773 -2.860 -7.559 1.00 0.00 10 ALA A CA 2
ATOM 1355 C C . ALA A 1 10 ? -12.589 -1.572 -7.636 1.00 0.00 10 ALA A C 2
ATOM 1356 O O . ALA A 1 10 ? -12.802 -0.897 -6.628 1.00 0.00 10 ALA A O 2
ATOM 1363 N N . GLN A 1 11 ? -13.038 -1.236 -8.842 1.00 0.00 11 GLN A N 2
ATOM 1364 C CA . GLN A 1 11 ? -13.819 -0.025 -9.049 1.00 0.00 11 GLN A CA 2
ATOM 1365 C C . GLN A 1 11 ? -15.096 -0.071 -8.224 1.00 0.00 11 GLN A C 2
ATOM 1366 O O . GLN A 1 11 ? -15.517 0.939 -7.661 1.00 0.00 11 GLN A O 2
ATOM 1380 N N . ARG A 1 12 ? -15.708 -1.246 -8.156 1.00 0.00 12 ARG A N 2
ATOM 1381 C CA . ARG A 1 12 ? -16.938 -1.409 -7.392 1.00 0.00 12 ARG A CA 2
ATOM 1382 C C . ARG A 1 12 ? -16.713 -1.051 -5.928 1.00 0.00 12 ARG A C 2
ATOM 1383 O O . ARG A 1 12 ? -17.545 -0.386 -5.311 1.00 0.00 12 ARG A O 2
ATOM 1404 N N . SER A 1 13 ? -15.588 -1.491 -5.374 1.00 0.00 13 SER A N 2
ATOM 1405 C CA . SER A 1 13 ? -15.276 -1.201 -3.982 1.00 0.00 13 SER A CA 2
ATOM 1406 C C . SER A 1 13 ? -14.888 0.267 -3.814 1.00 0.00 13 SER A C 2
ATOM 1407 O O . SER A 1 13 ? -14.864 0.784 -2.699 1.00 0.00 13 SER A O 2
ATOM 1415 N N . CYS A 1 14 ? -14.580 0.932 -4.928 1.00 0.00 14 CYS A N 2
ATOM 1416 C CA . CYS A 1 14 ? -14.190 2.332 -4.888 1.00 0.00 14 CYS A CA 2
ATOM 1417 C C . CYS A 1 14 ? -13.039 2.534 -3.910 1.00 0.00 14 CYS A C 2
ATOM 1418 O O . CYS A 1 14 ? -12.836 3.635 -3.399 1.00 0.00 14 CYS A O 2
ATOM 1426 N N . PHE A 1 15 ? -12.285 1.468 -3.653 1.00 0.00 15 PHE A N 2
ATOM 1427 C CA . PHE A 1 15 ? -11.158 1.554 -2.732 1.00 0.00 15 PHE A CA 2
ATOM 1428 C C . PHE A 1 15 ? -9.912 2.062 -3.452 1.00 0.00 15 PHE A C 2
ATOM 1429 O O . PHE A 1 15 ? -9.551 3.235 -3.342 1.00 0.00 15 PHE A O 2
ATOM 1446 N N . SER A 1 16 ? -9.256 1.171 -4.191 1.00 0.00 16 SER A N 2
ATOM 1447 C CA . SER A 1 16 ? -8.053 1.541 -4.926 1.00 0.00 16 SER A CA 2
ATOM 1448 C C . SER A 1 16 ? -7.937 0.730 -6.211 1.00 0.00 16 SER A C 2
ATOM 1449 O O . SER A 1 16 ? -8.411 -0.405 -6.283 1.00 0.00 16 SER A O 2
ATOM 1457 N N . LEU A 1 17 ? -7.302 1.313 -7.221 1.00 0.00 17 LEU A N 2
ATOM 1458 C CA . LEU A 1 17 ? -7.137 0.621 -8.487 1.00 0.00 17 LEU A CA 2
ATOM 1459 C C . LEU A 1 17 ? -5.995 -0.399 -8.403 1.00 0.00 17 LEU A C 2
ATOM 1460 O O . LEU A 1 17 ? -5.054 -0.228 -7.628 1.00 0.00 17 LEU A O 2
ATOM 1476 N N . PRO A 1 18 ? -6.051 -1.445 -9.192 1.00 0.00 18 PRO A N 2
ATOM 1477 C CA . PRO A 1 18 ? -4.997 -2.500 -9.215 1.00 0.00 18 PRO A CA 2
ATOM 1478 C C . PRO A 1 18 ? -3.721 -2.041 -9.915 1.00 0.00 18 PRO A C 2
ATOM 1479 O O . PRO A 1 18 ? -3.755 -1.170 -10.782 1.00 0.00 18 PRO A O 2
ATOM 1490 N N . SER A 1 19 ? -2.598 -2.638 -9.534 1.00 0.00 19 SER A N 2
ATOM 1491 C CA . SER A 1 19 ? -1.318 -2.282 -10.138 1.00 0.00 19 SER A CA 2
ATOM 1492 C C . SER A 1 19 ? -0.585 -3.534 -10.600 1.00 0.00 19 SER A C 2
ATOM 1493 O O . SER A 1 19 ? -0.755 -4.608 -10.029 1.00 0.00 19 SER A O 2
ATOM 1501 N N . TYR A 1 20 ? 0.229 -3.395 -11.639 1.00 0.00 20 TYR A N 2
ATOM 1502 C CA . TYR A 1 20 ? 0.980 -4.531 -12.154 1.00 0.00 20 TYR A CA 2
ATOM 1503 C C . TYR A 1 20 ? 2.372 -4.100 -12.601 1.00 0.00 20 TYR A C 2
ATOM 1504 O O . TYR A 1 20 ? 2.536 -3.061 -13.241 1.00 0.00 20 TYR A O 2
ATOM 1522 N N . THR A 1 21 ? 3.367 -4.908 -12.268 1.00 0.00 21 THR A N 2
ATOM 1523 C CA . THR A 1 21 ? 4.746 -4.607 -12.652 1.00 0.00 21 THR A CA 2
ATOM 1524 C C . THR A 1 21 ? 5.421 -5.841 -13.246 1.00 0.00 21 THR A C 2
ATOM 1525 O O . THR A 1 21 ? 5.345 -6.925 -12.674 1.00 0.00 21 THR A O 2
ATOM 1536 N N . CYS A 1 22 ? 6.081 -5.676 -14.389 1.00 0.00 22 CYS A N 2
ATOM 1537 C CA . CYS A 1 22 ? 6.760 -6.797 -15.030 1.00 0.00 22 CYS A CA 2
ATOM 1538 C C . CYS A 1 22 ? 8.259 -6.533 -15.123 1.00 0.00 22 CYS A C 2
ATOM 1539 O O . CYS A 1 22 ? 8.685 -5.427 -15.454 1.00 0.00 22 CYS A O 2
ATOM 1547 N N . THR A 1 23 ? 9.052 -7.555 -14.827 1.00 0.00 23 THR A N 2
ATOM 1548 C CA . THR A 1 23 ? 10.505 -7.426 -14.883 1.00 0.00 23 THR A CA 2
ATOM 1549 C C . THR A 1 23 ? 11.111 -8.547 -15.716 1.00 0.00 23 THR A C 2
ATOM 1550 O O . THR A 1 23 ? 10.723 -9.710 -15.588 1.00 0.00 23 THR A O 2
ATOM 1561 N N . ARG A 1 24 ? 12.059 -8.194 -16.573 1.00 0.00 24 ARG A N 2
ATOM 1562 C CA . ARG A 1 24 ? 12.706 -9.187 -17.426 1.00 0.00 24 ARG A CA 2
ATOM 1563 C C . ARG A 1 24 ? 14.131 -9.454 -16.949 1.00 0.00 24 ARG A C 2
ATOM 1564 O O . ARG A 1 24 ? 14.930 -8.530 -16.797 1.00 0.00 24 ARG A O 2
ATOM 1585 N N . GLU A 1 25 ? 14.442 -10.726 -16.715 1.00 0.00 25 GLU A N 2
ATOM 1586 C CA . GLU A 1 25 ? 15.773 -11.104 -16.258 1.00 0.00 25 GLU A CA 2
ATOM 1587 C C . GLU A 1 25 ? 16.153 -12.485 -16.786 1.00 0.00 25 GLU A C 2
ATOM 1588 O O . GLU A 1 25 ? 15.301 -13.357 -16.928 1.00 0.00 25 GLU A O 2
ATOM 1600 N N . GLY A 1 26 ? 17.438 -12.677 -17.069 1.00 0.00 26 GLY A N 2
ATOM 1601 C CA . GLY A 1 26 ? 17.916 -13.960 -17.574 1.00 0.00 26 GLY A CA 2
ATOM 1602 C C . GLY A 1 26 ? 18.619 -13.792 -18.917 1.00 0.00 26 GLY A C 2
ATOM 1603 O O . GLY A 1 26 ? 18.596 -12.717 -19.513 1.00 0.00 26 GLY A O 2
ATOM 1607 N N . PRO A 1 27 ? 19.237 -14.839 -19.398 1.00 0.00 27 PRO A N 2
ATOM 1608 C CA . PRO A 1 27 ? 19.962 -14.823 -20.700 1.00 0.00 27 PRO A CA 2
ATOM 1609 C C . PRO A 1 27 ? 19.011 -14.744 -21.890 1.00 0.00 27 PRO A C 2
ATOM 1610 O O . PRO A 1 27 ? 17.851 -15.148 -21.800 1.00 0.00 27 PRO A O 2
ATOM 1621 N N . ASP A 1 28 ? 19.511 -14.221 -23.003 1.00 0.00 28 ASP A N 2
ATOM 1622 C CA . ASP A 1 28 ? 18.704 -14.093 -24.209 1.00 0.00 28 ASP A CA 2
ATOM 1623 C C . ASP A 1 28 ? 18.266 -15.468 -24.702 1.00 0.00 28 ASP A C 2
ATOM 1624 O O . ASP A 1 28 ? 17.144 -15.636 -25.178 1.00 0.00 28 ASP A O 2
ATOM 1633 N N . HIS A 1 29 ? 19.163 -16.446 -24.600 1.00 0.00 29 HIS A N 2
ATOM 1634 C CA . HIS A 1 29 ? 18.852 -17.803 -25.038 1.00 0.00 29 HIS A CA 2
ATOM 1635 C C . HIS A 1 29 ? 17.770 -18.424 -24.155 1.00 0.00 29 HIS A C 2
ATOM 1636 O O . HIS A 1 29 ? 16.863 -19.096 -24.647 1.00 0.00 29 HIS A O 2
ATOM 1650 N N . ALA A 1 30 ? 17.872 -18.192 -22.848 1.00 0.00 30 ALA A N 2
ATOM 1651 C CA . ALA A 1 30 ? 16.897 -18.731 -21.902 1.00 0.00 30 ALA A CA 2
ATOM 1652 C C . ALA A 1 30 ? 16.461 -17.649 -20.923 1.00 0.00 30 ALA A C 2
ATOM 1653 O O . ALA A 1 30 ? 16.827 -17.682 -19.752 1.00 0.00 30 ALA A O 2
ATOM 1660 N N . PRO A 1 31 ? 15.701 -16.697 -21.386 1.00 0.00 31 PRO A N 2
ATOM 1661 C CA . PRO A 1 31 ? 15.218 -15.567 -20.543 1.00 0.00 31 PRO A CA 2
ATOM 1662 C C . PRO A 1 31 ? 14.176 -16.000 -19.517 1.00 0.00 31 PRO A C 2
ATOM 1663 O O . PRO A 1 31 ? 13.332 -16.851 -19.790 1.00 0.00 31 PRO A O 2
ATOM 1674 N N . ARG A 1 32 ? 14.242 -15.397 -18.337 1.00 0.00 32 ARG A N 2
ATOM 1675 C CA . ARG A 1 32 ? 13.297 -15.721 -17.272 1.00 0.00 32 ARG A CA 2
ATOM 1676 C C . ARG A 1 32 ? 12.337 -14.560 -17.057 1.00 0.00 32 ARG A C 2
ATOM 1677 O O . ARG A 1 32 ? 12.733 -13.399 -17.133 1.00 0.00 32 ARG A O 2
ATOM 1698 N N . PHE A 1 33 ? 11.067 -14.870 -16.793 1.00 0.00 33 PHE A N 2
ATOM 1699 C CA . PHE A 1 33 ? 10.076 -13.826 -16.587 1.00 0.00 33 PHE A CA 2
ATOM 1700 C C . PHE A 1 33 ? 9.720 -13.699 -15.118 1.00 0.00 33 PHE A C 2
ATOM 1701 O O . PHE A 1 33 ? 9.950 -14.615 -14.325 1.00 0.00 33 PHE A O 2
ATOM 1718 N N . LYS A 1 34 ? 9.115 -12.578 -14.776 1.00 0.00 34 LYS A N 2
ATOM 1719 C CA . LYS A 1 34 ? 8.675 -12.379 -13.413 1.00 0.00 34 LYS A CA 2
ATOM 1720 C C . LYS A 1 34 ? 7.842 -11.098 -13.296 1.00 0.00 34 LYS A C 2
ATOM 1721 O O . LYS A 1 34 ? 8.324 -10.006 -13.591 1.00 0.00 34 LYS A O 2
ATOM 1740 N N . ALA A 1 35 ? 6.600 -11.227 -12.842 1.00 0.00 35 ALA A N 2
ATOM 1741 C CA . ALA A 1 35 ? 5.734 -10.061 -12.689 1.00 0.00 35 ALA A CA 2
ATOM 1742 C C . ALA A 1 35 ? 4.978 -10.113 -11.368 1.00 0.00 35 ALA A C 2
ATOM 1743 O O . ALA A 1 35 ? 4.735 -11.190 -10.824 1.00 0.00 35 ALA A O 2
ATOM 1750 N N . SER A 1 36 ? 4.605 -8.945 -10.862 1.00 0.00 36 SER A N 2
ATOM 1751 C CA . SER A 1 36 ? 3.869 -8.865 -9.606 1.00 0.00 36 SER A CA 2
ATOM 1752 C C . SER A 1 36 ? 2.642 -7.977 -9.772 1.00 0.00 36 SER A C 2
ATOM 1753 O O . SER A 1 36 ? 2.703 -6.921 -10.398 1.00 0.00 36 SER A O 2
ATOM 1761 N N . VAL A 1 37 ? 1.533 -8.418 -9.197 1.00 0.00 37 VAL A N 2
ATOM 1762 C CA . VAL A 1 37 ? 0.280 -7.677 -9.260 1.00 0.00 37 VAL A CA 2
ATOM 1763 C C . VAL A 1 37 ? -0.241 -7.350 -7.869 1.00 0.00 37 VAL A C 2
ATOM 1764 O O . VAL A 1 37 ? -0.307 -8.208 -6.998 1.00 0.00 37 VAL A O 2
ATOM 1777 N N . ASN A 1 38 ? -0.623 -6.099 -7.675 1.00 0.00 38 ASN A N 2
ATOM 1778 C CA . ASN A 1 38 ? -1.155 -5.661 -6.383 1.00 0.00 38 ASN A CA 2
ATOM 1779 C C . ASN A 1 38 ? -2.652 -5.370 -6.472 1.00 0.00 38 ASN A C 2
ATOM 1780 O O . ASN A 1 38 ? -3.067 -4.398 -7.105 1.00 0.00 38 ASN A O 2
ATOM 1791 N N . PHE A 1 39 ? -3.457 -6.214 -5.829 1.00 0.00 39 PHE A N 2
ATOM 1792 C CA . PHE A 1 39 ? -4.904 -6.036 -5.838 1.00 0.00 39 PHE A CA 2
ATOM 1793 C C . PHE A 1 39 ? -5.455 -5.997 -4.414 1.00 0.00 39 PHE A C 2
ATOM 1794 O O . PHE A 1 39 ? -5.245 -6.921 -3.626 1.00 0.00 39 PHE A O 2
ATOM 1811 N N . ASN A 1 40 ? -6.174 -4.926 -4.100 1.00 0.00 40 ASN A N 2
ATOM 1812 C CA . ASN A 1 40 ? -6.765 -4.764 -2.777 1.00 0.00 40 ASN A CA 2
ATOM 1813 C C . ASN A 1 40 ? -5.694 -4.781 -1.690 1.00 0.00 40 ASN A C 2
ATOM 1814 O O . ASN A 1 40 ? -5.931 -5.261 -0.581 1.00 0.00 40 ASN A O 2
ATOM 1825 N N . GLY A 1 41 ? -4.520 -4.246 -2.009 1.00 0.00 41 GLY A N 2
ATOM 1826 C CA . GLY A 1 41 ? -3.426 -4.199 -1.049 1.00 0.00 41 GLY A CA 2
ATOM 1827 C C . GLY A 1 41 ? -2.691 -5.537 -0.975 1.00 0.00 41 GLY A C 2
ATOM 1828 O O . GLY A 1 41 ? -1.695 -5.664 -0.263 1.00 0.00 41 GLY A O 2
ATOM 1832 N N . GLU A 1 42 ? -3.180 -6.534 -1.712 1.00 0.00 42 GLU A N 2
ATOM 1833 C CA . GLU A 1 42 ? -2.554 -7.847 -1.710 1.00 0.00 42 GLU A CA 2
ATOM 1834 C C . GLU A 1 42 ? -1.670 -8.012 -2.935 1.00 0.00 42 GLU A C 2
ATOM 1835 O O . GLU A 1 42 ? -2.086 -7.716 -4.051 1.00 0.00 42 GLU A O 2
ATOM 1847 N N . ILE A 1 43 ? -0.446 -8.473 -2.729 1.00 0.00 43 ILE A N 2
ATOM 1848 C CA . ILE A 1 43 ? 0.483 -8.648 -3.836 1.00 0.00 43 ILE A CA 2
ATOM 1849 C C . ILE A 1 43 ? 0.585 -10.125 -4.210 1.00 0.00 43 ILE A C 2
ATOM 1850 O O . ILE A 1 43 ? 0.858 -10.986 -3.372 1.00 0.00 43 ILE A O 2
ATOM 1866 N N . PHE A 1 44 ? 0.356 -10.389 -5.477 1.00 0.00 44 PHE A N 2
ATOM 1867 C CA . PHE A 1 44 ? 0.412 -11.755 -6.000 1.00 0.00 44 PHE A CA 2
ATOM 1868 C C . PHE A 1 44 ? 1.356 -11.825 -7.192 1.00 0.00 44 PHE A C 2
ATOM 1869 O O . PHE A 1 44 ? 1.287 -11.003 -8.105 1.00 0.00 44 PHE A O 2
ATOM 1886 N N . GLU A 1 45 ? 2.237 -12.817 -7.180 1.00 0.00 45 GLU A N 2
ATOM 1887 C CA . GLU A 1 45 ? 3.197 -12.985 -8.265 1.00 0.00 45 GLU A CA 2
ATOM 1888 C C . GLU A 1 45 ? 2.951 -14.280 -9.021 1.00 0.00 45 GLU A C 2
ATOM 1889 O O . GLU A 1 45 ? 2.565 -15.293 -8.435 1.00 0.00 45 GLU A O 2
ATOM 1901 N N . SER A 1 46 ? 3.174 -14.235 -10.333 1.00 0.00 46 SER A N 2
ATOM 1902 C CA . SER A 1 46 ? 2.965 -15.408 -11.163 1.00 0.00 46 SER A CA 2
ATOM 1903 C C . SER A 1 46 ? 3.653 -16.635 -10.540 1.00 0.00 46 SER A C 2
ATOM 1904 O O . SER A 1 46 ? 4.882 -16.722 -10.525 1.00 0.00 46 SER A O 2
ATOM 1912 N N . PRO A 1 47 ? 2.893 -17.573 -10.028 1.00 0.00 47 PRO A N 2
ATOM 1913 C CA . PRO A 1 47 ? 3.438 -18.799 -9.396 1.00 0.00 47 PRO A CA 2
ATOM 1914 C C . PRO A 1 47 ? 3.844 -19.848 -10.429 1.00 0.00 47 PRO A C 2
ATOM 1915 O O . PRO A 1 47 ? 4.292 -20.934 -10.064 1.00 0.00 47 PRO A O 2
ATOM 1926 N N . THR A 1 48 ? 3.675 -19.530 -11.719 1.00 0.00 48 THR A N 2
ATOM 1927 C CA . THR A 1 48 ? 4.023 -20.469 -12.766 1.00 0.00 48 THR A CA 2
ATOM 1928 C C . THR A 1 48 ? 5.049 -19.856 -13.712 1.00 0.00 48 THR A C 2
ATOM 1929 O O . THR A 1 48 ? 5.175 -18.635 -13.800 1.00 0.00 48 THR A O 2
ATOM 1940 N N . TYR A 1 49 ? 5.779 -20.715 -14.414 1.00 0.00 49 TYR A N 2
ATOM 1941 C CA . TYR A 1 49 ? 6.798 -20.253 -15.350 1.00 0.00 49 TYR A CA 2
ATOM 1942 C C . TYR A 1 49 ? 6.141 -19.642 -16.582 1.00 0.00 49 TYR A C 2
ATOM 1943 O O . TYR A 1 49 ? 5.087 -20.095 -17.022 1.00 0.00 49 TYR A O 2
ATOM 1961 N N . CYS A 1 50 ? 6.761 -18.603 -17.129 1.00 0.00 50 CYS A N 2
ATOM 1962 C CA . CYS A 1 50 ? 6.220 -17.936 -18.305 1.00 0.00 50 CYS A CA 2
ATOM 1963 C C . CYS A 1 50 ? 7.340 -17.448 -19.215 1.00 0.00 50 CYS A C 2
ATOM 1964 O O . CYS A 1 50 ? 8.379 -16.990 -18.743 1.00 0.00 50 CYS A O 2
ATOM 1972 N N . SER A 1 51 ? 7.124 -17.542 -20.523 1.00 0.00 51 SER A N 2
ATOM 1973 C CA . SER A 1 51 ? 8.124 -17.090 -21.481 1.00 0.00 51 SER A CA 2
ATOM 1974 C C . SER A 1 51 ? 7.903 -15.620 -21.835 1.00 0.00 51 SER A C 2
ATOM 1975 O O . SER A 1 51 ? 8.802 -14.951 -22.343 1.00 0.00 51 SER A O 2
ATOM 1983 N N . THR A 1 52 ? 6.698 -15.120 -21.561 1.00 0.00 52 THR A N 2
ATOM 1984 C CA . THR A 1 52 ? 6.373 -13.733 -21.854 1.00 0.00 52 THR A CA 2
ATOM 1985 C C . THR A 1 52 ? 5.669 -13.086 -20.664 1.00 0.00 52 THR A C 2
ATOM 1986 O O . THR A 1 52 ? 5.091 -13.769 -19.821 1.00 0.00 52 THR A O 2
ATOM 1997 N N . LEU A 1 53 ? 5.719 -11.763 -20.613 1.00 0.00 53 LEU A N 2
ATOM 1998 C CA . LEU A 1 53 ? 5.077 -11.026 -19.529 1.00 0.00 53 LEU A CA 2
ATOM 1999 C C . LEU A 1 53 ? 3.555 -11.141 -19.624 1.00 0.00 53 LEU A C 2
ATOM 2000 O O . LEU A 1 53 ? 2.845 -10.898 -18.645 1.00 0.00 53 LEU A O 2
ATOM 2016 N N . ARG A 1 54 ? 3.059 -11.496 -20.808 1.00 0.00 54 ARG A N 2
ATOM 2017 C CA . ARG A 1 54 ? 1.623 -11.622 -21.016 1.00 0.00 54 ARG A CA 2
ATOM 2018 C C . ARG A 1 54 ? 1.037 -12.665 -20.071 1.00 0.00 54 ARG A C 2
ATOM 2019 O O . ARG A 1 54 ? -0.013 -12.453 -19.462 1.00 0.00 54 ARG A O 2
ATOM 2040 N N . GLN A 1 55 ? 1.729 -13.786 -19.949 1.00 0.00 55 GLN A N 2
ATOM 2041 C CA . GLN A 1 55 ? 1.282 -14.857 -19.063 1.00 0.00 55 GLN A CA 2
ATOM 2042 C C . GLN A 1 55 ? 1.497 -14.465 -17.610 1.00 0.00 55 GLN A C 2
ATOM 2043 O O . GLN A 1 55 ? 0.817 -14.964 -16.718 1.00 0.00 55 GLN A O 2
ATOM 2057 N N . ALA A 1 56 ? 2.456 -13.577 -17.374 1.00 0.00 56 ALA A N 2
ATOM 2058 C CA . ALA A 1 56 ? 2.748 -13.139 -16.015 1.00 0.00 56 ALA A CA 2
ATOM 2059 C C . ALA A 1 56 ? 1.567 -12.395 -15.403 1.00 0.00 56 ALA A C 2
ATOM 2060 O O . ALA A 1 56 ? 1.171 -12.658 -14.266 1.00 0.00 56 ALA A O 2
ATOM 2067 N N . GLU A 1 57 ? 1.012 -11.461 -16.163 1.00 0.00 57 GLU A N 2
ATOM 2068 C CA . GLU A 1 57 ? -0.121 -10.681 -15.688 1.00 0.00 57 GLU A CA 2
ATOM 2069 C C . GLU A 1 57 ? -1.307 -11.593 -15.442 1.00 0.00 57 GLU A C 2
ATOM 2070 O O . GLU A 1 57 ? -2.018 -11.433 -14.458 1.00 0.00 57 GLU A O 2
ATOM 2082 N N . HIS A 1 58 ? -1.519 -12.558 -16.335 1.00 0.00 58 HIS A N 2
ATOM 2083 C CA . HIS A 1 58 ? -2.628 -13.490 -16.180 1.00 0.00 58 HIS A CA 2
ATOM 2084 C C . HIS A 1 58 ? -2.425 -14.386 -14.964 1.00 0.00 58 HIS A C 2
ATOM 2085 O O . HIS A 1 58 ? -3.353 -14.636 -14.202 1.00 0.00 58 HIS A O 2
ATOM 2099 N N . SER A 1 59 ? -1.206 -14.868 -14.790 1.00 0.00 59 SER A N 2
ATOM 2100 C CA . SER A 1 59 ? -0.898 -15.744 -13.667 1.00 0.00 59 SER A CA 2
ATOM 2101 C C . SER A 1 59 ? -1.150 -15.030 -12.347 1.00 0.00 59 SER A C 2
ATOM 2102 O O . SER A 1 59 ? -1.674 -15.620 -11.405 1.00 0.00 59 SER A O 2
ATOM 2110 N N . ALA A 1 60 ? -0.785 -13.757 -12.289 1.00 0.00 60 ALA A N 2
ATOM 2111 C CA . ALA A 1 60 ? -1.001 -12.966 -11.084 1.00 0.00 60 ALA A CA 2
ATOM 2112 C C . ALA A 1 60 ? -2.473 -12.579 -10.927 1.00 0.00 60 ALA A C 2
ATOM 2113 O O . ALA A 1 60 ? -3.017 -12.595 -9.823 1.00 0.00 60 ALA A O 2
ATOM 2120 N N . ALA A 1 61 ? -3.100 -12.217 -12.042 1.00 0.00 61 ALA A N 2
ATOM 2121 C CA . ALA A 1 61 ? -4.493 -11.803 -12.025 1.00 0.00 61 ALA A CA 2
ATOM 2122 C C . ALA A 1 61 ? -5.388 -12.934 -11.540 1.00 0.00 61 ALA A C 2
ATOM 2123 O O . ALA A 1 61 ? -6.320 -12.718 -10.772 1.00 0.00 61 ALA A O 2
ATOM 2130 N N . GLU A 1 62 ? -5.095 -14.142 -11.994 1.00 0.00 62 GLU A N 2
ATOM 2131 C CA . GLU A 1 62 ? -5.880 -15.309 -11.598 1.00 0.00 62 GLU A CA 2
ATOM 2132 C C . GLU A 1 62 ? -5.741 -15.559 -10.108 1.00 0.00 62 GLU A C 2
ATOM 2133 O O . GLU A 1 62 ? -6.705 -15.901 -9.428 1.00 0.00 62 GLU A O 2
ATOM 2145 N N . VAL A 1 63 ? -4.535 -15.390 -9.607 1.00 0.00 63 VAL A N 2
ATOM 2146 C CA . VAL A 1 63 ? -4.275 -15.600 -8.186 1.00 0.00 63 VAL A CA 2
ATOM 2147 C C . VAL A 1 63 ? -5.021 -14.571 -7.336 1.00 0.00 63 VAL A C 2
ATOM 2148 O O . VAL A 1 63 ? -5.566 -14.907 -6.284 1.00 0.00 63 VAL A O 2
ATOM 2161 N N . ALA A 1 64 ? -5.008 -13.310 -7.769 1.00 0.00 64 ALA A N 2
ATOM 2162 C CA . ALA A 1 64 ? -5.642 -12.247 -7.009 1.00 0.00 64 ALA A CA 2
ATOM 2163 C C . ALA A 1 64 ? -7.145 -12.336 -7.104 1.00 0.00 64 ALA A C 2
ATOM 2164 O O . ALA A 1 64 ? -7.857 -12.191 -6.114 1.00 0.00 64 ALA A O 2
ATOM 2171 N N . LEU A 1 65 ? -7.621 -12.580 -8.304 1.00 0.00 65 LEU A N 2
ATOM 2172 C CA . LEU A 1 65 ? -9.043 -12.703 -8.532 1.00 0.00 65 LEU A CA 2
ATOM 2173 C C . LEU A 1 65 ? -9.607 -13.936 -7.836 1.00 0.00 65 LEU A C 2
ATOM 2174 O O . LEU A 1 65 ? -10.637 -13.872 -7.165 1.00 0.00 65 LEU A O 2
ATOM 2190 N N . SER A 1 66 ? -8.918 -15.058 -8.012 1.00 0.00 66 SER A N 2
ATOM 2191 C CA . SER A 1 66 ? -9.348 -16.312 -7.402 1.00 0.00 66 SER A CA 2
ATOM 2192 C C . SER A 1 66 ? -9.312 -16.202 -5.883 1.00 0.00 66 SER A C 2
ATOM 2193 O O . SER A 1 66 ? -10.236 -16.631 -5.191 1.00 0.00 66 SER A O 2
ATOM 2201 N N . ALA A 1 67 ? -8.233 -15.611 -5.374 1.00 0.00 67 ALA A N 2
ATOM 2202 C CA . ALA A 1 67 ? -8.067 -15.435 -3.938 1.00 0.00 67 ALA A CA 2
ATOM 2203 C C . ALA A 1 67 ? -9.184 -14.562 -3.380 1.00 0.00 67 ALA A C 2
ATOM 2204 O O . ALA A 1 67 ? -9.669 -14.789 -2.273 1.00 0.00 67 ALA A O 2
ATOM 2211 N N . LEU A 1 68 ? -9.584 -13.559 -4.154 1.00 0.00 68 LEU A N 2
ATOM 2212 C CA . LEU A 1 68 ? -10.642 -12.656 -3.719 1.00 0.00 68 LEU A CA 2
ATOM 2213 C C . LEU A 1 68 ? -11.938 -13.425 -3.481 1.00 0.00 68 LEU A C 2
ATOM 2214 O O . LEU A 1 68 ? -12.624 -13.205 -2.485 1.00 0.00 68 LEU A O 2
ATOM 2230 N N . SER A 1 69 ? -12.267 -14.326 -4.401 1.00 0.00 69 SER A N 2
ATOM 2231 C CA . SER A 1 69 ? -13.484 -15.117 -4.277 1.00 0.00 69 SER A CA 2
ATOM 2232 C C . SER A 1 69 ? -13.434 -15.975 -3.018 1.00 0.00 69 SER A C 2
ATOM 2233 O O . SER A 1 69 ? -14.443 -16.154 -2.337 1.00 0.00 69 SER A O 2
ATOM 2241 N N . SER A 1 70 ? -12.254 -16.511 -2.724 1.00 0.00 70 SER A N 2
ATOM 2242 C CA . SER A 1 70 ? -12.080 -17.361 -1.551 1.00 0.00 70 SER A CA 2
ATOM 2243 C C . SER A 1 70 ? -12.988 -18.587 -1.635 1.00 0.00 70 SER A C 2
ATOM 2244 O O . SER A 1 70 ? -13.212 -19.273 -0.638 1.00 0.00 70 SER A O 2
ATOM 2252 N N . LYS A 1 71 ? -13.496 -18.858 -2.832 1.00 0.00 71 LYS A N 2
ATOM 2253 C CA . LYS A 1 71 ? -14.365 -20.003 -3.047 1.00 0.00 71 LYS A CA 2
ATOM 2254 C C . LYS A 1 71 ? -14.069 -20.653 -4.397 1.00 0.00 71 LYS A C 2
ATOM 2255 O O . LYS A 1 71 ? -14.734 -21.614 -4.783 1.00 0.00 71 LYS A O 2
ATOM 2274 N N . GLY A 1 72 ? -13.072 -20.133 -5.115 1.00 0.00 72 GLY A N 2
ATOM 2275 C CA . GLY A 1 72 ? -12.717 -20.690 -6.413 1.00 0.00 72 GLY A CA 2
ATOM 2276 C C . GLY A 1 72 ? -12.326 -22.165 -6.295 1.00 0.00 72 GLY A C 2
ATOM 2277 O O . GLY A 1 72 ? -12.891 -23.016 -6.982 1.00 0.00 72 GLY A O 2
ATOM 2281 N N . PRO A 1 73 ? -11.394 -22.485 -5.427 1.00 0.00 73 PRO A N 2
ATOM 2282 C CA . PRO A 1 73 ? -10.947 -23.891 -5.204 1.00 0.00 73 PRO A CA 2
ATOM 2283 C C . PRO A 1 73 ? -12.083 -24.781 -4.702 1.00 0.00 73 PRO A C 2
ATOM 2284 O O . PRO A 1 73 ? -12.942 -24.335 -3.943 1.00 0.00 73 PRO A O 2
ATOM 2295 N N . SER A 1 74 ? -12.074 -26.038 -5.129 1.00 0.00 74 SER A N 2
ATOM 2296 C CA . SER A 1 74 ? -13.105 -26.982 -4.713 1.00 0.00 74 SER A CA 2
ATOM 2297 C C . SER A 1 74 ? -12.604 -28.417 -4.844 1.00 0.00 74 SER A C 2
ATOM 2298 O O . SER A 1 74 ? -11.622 -28.680 -5.541 1.00 0.00 74 SER A O 2
ATOM 2306 N N . LYS A 1 75 ? -13.284 -29.340 -4.172 1.00 0.00 75 LYS A N 2
ATOM 2307 C CA . LYS A 1 75 ? -12.899 -30.746 -4.220 1.00 0.00 75 LYS A CA 2
ATOM 2308 C C . LYS A 1 75 ? -14.129 -31.641 -4.132 1.00 0.00 75 LYS A C 2
ATOM 2309 O O . LYS A 1 75 ? -15.186 -31.220 -3.659 1.00 0.00 75 LYS A O 2
ATOM 2328 N N . LEU A 1 76 ? -13.985 -32.880 -4.593 1.00 0.00 76 LEU A N 2
ATOM 2329 C CA . LEU A 1 76 ? -15.094 -33.829 -4.562 1.00 0.00 76 LEU A CA 2
ATOM 2330 C C . LEU A 1 76 ? -15.354 -34.302 -3.137 1.00 0.00 76 LEU A C 2
ATOM 2331 O O . LEU A 1 76 ? -14.421 -34.514 -2.361 1.00 0.00 76 LEU A O 2
ATOM 2347 N N . GLU A 1 77 ? -16.629 -34.465 -2.798 1.00 0.00 77 GLU A N 2
ATOM 2348 C CA . GLU A 1 77 ? -17.003 -34.913 -1.463 1.00 0.00 77 GLU A CA 2
ATOM 2349 C C . GLU A 1 77 ? -16.470 -36.319 -1.202 1.00 0.00 77 GLU A C 2
ATOM 2350 O O . GLU A 1 77 ? -16.019 -36.627 -0.099 1.00 0.00 77 GLU A O 2
ATOM 2362 N N . HIS A 1 78 ? -16.529 -37.168 -2.223 1.00 0.00 78 HIS A N 2
ATOM 2363 C CA . HIS A 1 78 ? -16.049 -38.538 -2.093 1.00 0.00 78 HIS A CA 2
ATOM 2364 C C . HIS A 1 78 ? -15.805 -39.153 -3.467 1.00 0.00 78 HIS A C 2
ATOM 2365 O O . HIS A 1 78 ? -16.776 -39.470 -4.134 1.00 0.00 78 HIS A O 2
ATOM 2379 N N . MET A 1 1 ? -13.315 -10.288 -19.701 1.00 0.00 1 MET A N 3
ATOM 2380 C CA . MET A 1 1 ? -11.877 -10.586 -19.452 1.00 0.00 1 MET A CA 3
ATOM 2381 C C . MET A 1 1 ? -11.617 -10.603 -17.951 1.00 0.00 1 MET A C 3
ATOM 2382 O O . MET A 1 1 ? -12.314 -9.938 -17.182 1.00 0.00 1 MET A O 3
ATOM 2398 N N . TYR A 1 2 ? -10.612 -11.366 -17.538 1.00 0.00 2 TYR A N 3
ATOM 2399 C CA . TYR A 1 2 ? -10.269 -11.461 -16.125 1.00 0.00 2 TYR A CA 3
ATOM 2400 C C . TYR A 1 2 ? -9.813 -10.104 -15.590 1.00 0.00 2 TYR A C 3
ATOM 2401 O O . TYR A 1 2 ? -10.142 -9.729 -14.464 1.00 0.00 2 TYR A O 3
ATOM 2419 N N . LYS A 1 3 ? -9.055 -9.377 -16.404 1.00 0.00 3 LYS A N 3
ATOM 2420 C CA . LYS A 1 3 ? -8.561 -8.066 -15.993 1.00 0.00 3 LYS A CA 3
ATOM 2421 C C . LYS A 1 3 ? -9.729 -7.114 -15.744 1.00 0.00 3 LYS A C 3
ATOM 2422 O O . LYS A 1 3 ? -9.738 -6.372 -14.762 1.00 0.00 3 LYS A O 3
ATOM 2441 N N . ASN A 1 4 ? -10.708 -7.143 -16.644 1.00 0.00 4 ASN A N 3
ATOM 2442 C CA . ASN A 1 4 ? -11.873 -6.274 -16.517 1.00 0.00 4 ASN A CA 3
ATOM 2443 C C . ASN A 1 4 ? -12.624 -6.583 -15.230 1.00 0.00 4 ASN A C 3
ATOM 2444 O O . ASN A 1 4 ? -13.088 -5.676 -14.537 1.00 0.00 4 ASN A O 3
ATOM 2455 N N . GLN A 1 5 ? -12.739 -7.868 -14.912 1.00 0.00 5 GLN A N 3
ATOM 2456 C CA . GLN A 1 5 ? -13.438 -8.281 -13.703 1.00 0.00 5 GLN A CA 3
ATOM 2457 C C . GLN A 1 5 ? -12.732 -7.730 -12.468 1.00 0.00 5 GLN A C 3
ATOM 2458 O O . GLN A 1 5 ? -13.377 -7.261 -11.531 1.00 0.00 5 GLN A O 3
ATOM 2472 N N . LEU A 1 6 ? -11.400 -7.773 -12.478 1.00 0.00 6 LEU A N 3
ATOM 2473 C CA . LEU A 1 6 ? -10.626 -7.254 -11.356 1.00 0.00 6 LEU A CA 3
ATOM 2474 C C . LEU A 1 6 ? -10.838 -5.755 -11.179 1.00 0.00 6 LEU A C 3
ATOM 2475 O O . LEU A 1 6 ? -10.973 -5.263 -10.060 1.00 0.00 6 LEU A O 3
ATOM 2491 N N . GLN A 1 7 ? -10.855 -5.032 -12.299 1.00 0.00 7 GLN A N 3
ATOM 2492 C CA . GLN A 1 7 ? -11.038 -3.584 -12.261 1.00 0.00 7 GLN A CA 3
ATOM 2493 C C . GLN A 1 7 ? -12.407 -3.226 -11.701 1.00 0.00 7 GLN A C 3
ATOM 2494 O O . GLN A 1 7 ? -12.535 -2.300 -10.903 1.00 0.00 7 GLN A O 3
ATOM 2508 N N . GLU A 1 8 ? -13.427 -3.967 -12.117 1.00 0.00 8 GLU A N 3
ATOM 2509 C CA . GLU A 1 8 ? -14.780 -3.708 -11.642 1.00 0.00 8 GLU A CA 3
ATOM 2510 C C . GLU A 1 8 ? -14.880 -3.958 -10.142 1.00 0.00 8 GLU A C 3
ATOM 2511 O O . GLU A 1 8 ? -15.509 -3.188 -9.415 1.00 0.00 8 GLU A O 3
ATOM 2523 N N . LEU A 1 9 ? -14.259 -5.039 -9.683 1.00 0.00 9 LEU A N 3
ATOM 2524 C CA . LEU A 1 9 ? -14.292 -5.379 -8.267 1.00 0.00 9 LEU A CA 3
ATOM 2525 C C . LEU A 1 9 ? -13.607 -4.296 -7.440 1.00 0.00 9 LEU A C 3
ATOM 2526 O O . LEU A 1 9 ? -14.089 -3.923 -6.369 1.00 0.00 9 LEU A O 3
ATOM 2542 N N . ALA A 1 10 ? -12.483 -3.790 -7.940 1.00 0.00 10 ALA A N 3
ATOM 2543 C CA . ALA A 1 10 ? -11.745 -2.748 -7.235 1.00 0.00 10 ALA A CA 3
ATOM 2544 C C . ALA A 1 10 ? -12.587 -1.480 -7.114 1.00 0.00 10 ALA A C 3
ATOM 2545 O O . ALA A 1 10 ? -12.586 -0.820 -6.076 1.00 0.00 10 ALA A O 3
ATOM 2552 N N . GLN A 1 11 ? -13.296 -1.139 -8.187 1.00 0.00 11 GLN A N 3
ATOM 2553 C CA . GLN A 1 11 ? -14.121 0.060 -8.189 1.00 0.00 11 GLN A CA 3
ATOM 2554 C C . GLN A 1 11 ? -15.182 -0.029 -7.103 1.00 0.00 11 GLN A C 3
ATOM 2555 O O . GLN A 1 11 ? -15.474 0.958 -6.427 1.00 0.00 11 GLN A O 3
ATOM 2569 N N . ARG A 1 12 ? -15.755 -1.212 -6.930 1.00 0.00 12 ARG A N 3
ATOM 2570 C CA . ARG A 1 12 ? -16.773 -1.405 -5.909 1.00 0.00 12 ARG A CA 3
ATOM 2571 C C . ARG A 1 12 ? -16.193 -1.163 -4.520 1.00 0.00 12 ARG A C 3
ATOM 2572 O O . ARG A 1 12 ? -16.845 -0.571 -3.660 1.00 0.00 12 ARG A O 3
ATOM 2593 N N . SER A 1 13 ? -14.964 -1.620 -4.306 1.00 0.00 13 SER A N 3
ATOM 2594 C CA . SER A 1 13 ? -14.313 -1.441 -3.015 1.00 0.00 13 SER A CA 3
ATOM 2595 C C . SER A 1 13 ? -13.764 -0.021 -2.879 1.00 0.00 13 SER A C 3
ATOM 2596 O O . SER A 1 13 ? -13.430 0.414 -1.779 1.00 0.00 13 SER A O 3
ATOM 2604 N N . CYS A 1 14 ? -13.675 0.695 -4.000 1.00 0.00 14 CYS A N 3
ATOM 2605 C CA . CYS A 1 14 ? -13.163 2.062 -3.997 1.00 0.00 14 CYS A CA 3
ATOM 2606 C C . CYS A 1 14 ? -11.708 2.090 -3.528 1.00 0.00 14 CYS A C 3
ATOM 2607 O O . CYS A 1 14 ? -11.281 3.021 -2.845 1.00 0.00 14 CYS A O 3
ATOM 2615 N N . PHE A 1 15 ? -10.951 1.064 -3.914 1.00 0.00 15 PHE A N 3
ATOM 2616 C CA . PHE A 1 15 ? -9.537 0.974 -3.545 1.00 0.00 15 PHE A CA 3
ATOM 2617 C C . PHE A 1 15 ? -8.644 1.053 -4.780 1.00 0.00 15 PHE A C 3
ATOM 2618 O O . PHE A 1 15 ? -7.684 0.295 -4.918 1.00 0.00 15 PHE A O 3
ATOM 2635 N N . SER A 1 16 ? -8.965 1.980 -5.676 1.00 0.00 16 SER A N 3
ATOM 2636 C CA . SER A 1 16 ? -8.183 2.153 -6.894 1.00 0.00 16 SER A CA 3
ATOM 2637 C C . SER A 1 16 ? -8.184 0.873 -7.713 1.00 0.00 16 SER A C 3
ATOM 2638 O O . SER A 1 16 ? -8.613 -0.180 -7.238 1.00 0.00 16 SER A O 3
ATOM 2646 N N . LEU A 1 17 ? -7.703 0.964 -8.944 1.00 0.00 17 LEU A N 3
ATOM 2647 C CA . LEU A 1 17 ? -7.659 -0.203 -9.813 1.00 0.00 17 LEU A CA 3
ATOM 2648 C C . LEU A 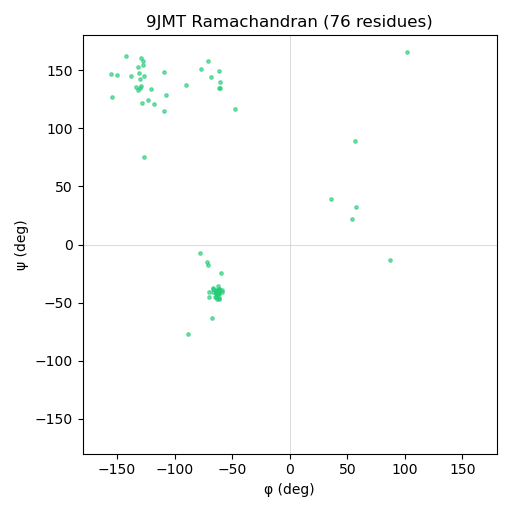1 17 ? -6.397 -1.032 -9.566 1.00 0.00 17 LEU A C 3
ATOM 2649 O O . LEU A 1 17 ? -5.412 -0.527 -9.024 1.00 0.00 17 LEU A O 3
ATOM 2665 N N . PRO A 1 18 ? -6.401 -2.282 -9.970 1.00 0.00 18 PRO A N 3
ATOM 2666 C CA . PRO A 1 18 ? -5.225 -3.195 -9.806 1.00 0.00 18 PRO A CA 3
ATOM 2667 C C . PRO A 1 18 ? -4.014 -2.719 -10.610 1.00 0.00 18 PRO A C 3
ATOM 2668 O O . PRO A 1 18 ? -4.162 -2.101 -11.665 1.00 0.00 18 PRO A O 3
ATOM 2679 N N . SER A 1 19 ? -2.819 -3.021 -10.113 1.00 0.00 19 SER A N 3
ATOM 2680 C CA . SER A 1 19 ? -1.595 -2.628 -10.805 1.00 0.00 19 SER A CA 3
ATOM 2681 C C . SER A 1 19 ? -0.704 -3.843 -11.024 1.00 0.00 19 SER A C 3
ATOM 2682 O O . SER A 1 19 ? -0.637 -4.734 -10.184 1.00 0.00 19 SER A O 3
ATOM 2690 N N . TYR A 1 20 ? -0.029 -3.872 -12.164 1.00 0.00 20 TYR A N 3
ATOM 2691 C CA . TYR A 1 20 ? 0.852 -4.991 -12.487 1.00 0.00 20 TYR A CA 3
AT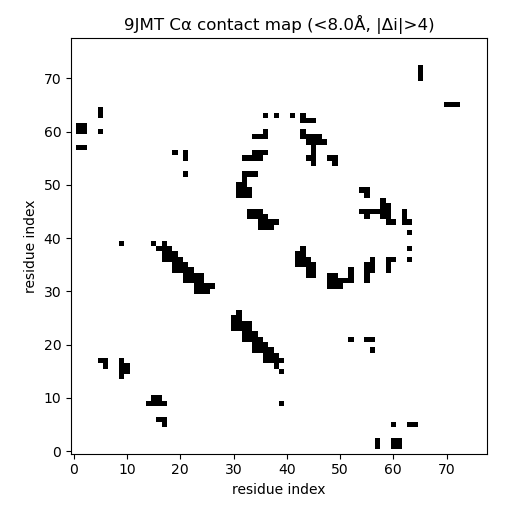OM 2692 C C . TYR A 1 20 ? 2.178 -4.497 -13.056 1.00 0.00 20 TYR A C 3
ATOM 2693 O O . TYR A 1 20 ? 2.214 -3.559 -13.852 1.00 0.00 20 TYR A O 3
ATOM 2711 N N . THR A 1 21 ? 3.262 -5.148 -12.653 1.00 0.00 21 THR A N 3
ATOM 2712 C CA . THR A 1 21 ? 4.588 -4.786 -13.138 1.00 0.00 21 THR A CA 3
ATOM 2713 C C . THR A 1 21 ? 5.349 -6.028 -13.577 1.00 0.00 21 THR A C 3
ATOM 2714 O O . THR A 1 21 ? 5.416 -7.014 -12.840 1.00 0.00 21 THR A O 3
ATOM 2725 N N . CYS A 1 22 ? 5.932 -5.987 -14.770 1.00 0.00 22 CYS A N 3
ATOM 2726 C CA . CYS A 1 22 ? 6.685 -7.127 -15.271 1.00 0.00 22 CYS A CA 3
ATOM 2727 C C . CYS A 1 22 ? 8.147 -6.752 -15.474 1.00 0.00 22 CYS A C 3
ATOM 2728 O O . CYS A 1 22 ? 8.461 -5.647 -15.915 1.00 0.00 22 CYS A O 3
ATOM 2736 N N . THR A 1 23 ? 9.031 -7.687 -15.155 1.00 0.00 23 THR A N 3
ATOM 2737 C CA . THR A 1 23 ? 10.467 -7.449 -15.312 1.00 0.00 23 THR A CA 3
ATOM 2738 C C . THR A 1 23 ? 11.126 -8.592 -16.085 1.00 0.00 23 THR A C 3
ATOM 2739 O O . THR A 1 23 ? 10.683 -9.739 -16.013 1.00 0.00 23 THR A O 3
ATOM 2750 N N . ARG A 1 24 ? 12.188 -8.267 -16.823 1.00 0.00 24 ARG A N 3
ATOM 2751 C CA . ARG A 1 24 ? 12.901 -9.274 -17.606 1.00 0.00 24 ARG A CA 3
ATOM 2752 C C . ARG A 1 24 ? 14.343 -9.403 -17.130 1.00 0.00 24 ARG A C 3
ATOM 2753 O O . ARG A 1 24 ? 15.074 -8.415 -17.050 1.00 0.00 24 ARG A O 3
ATOM 2774 N N . GLU A 1 25 ? 14.746 -10.628 -16.814 1.00 0.00 25 GLU A N 3
ATOM 2775 C CA . GLU A 1 25 ? 16.103 -10.877 -16.349 1.00 0.00 25 GLU A CA 3
ATOM 2776 C C . GLU A 1 25 ? 16.503 -12.320 -16.632 1.00 0.00 25 GLU A C 3
ATOM 2777 O O . GLU A 1 25 ? 15.649 -13.191 -16.778 1.00 0.00 25 GLU A O 3
ATOM 2789 N N . GLY A 1 26 ? 17.805 -12.564 -16.704 1.00 0.00 26 GLY A N 3
ATOM 2790 C CA . GLY A 1 26 ? 18.302 -13.909 -16.967 1.00 0.00 26 GLY A CA 3
ATOM 2791 C C . GLY A 1 26 ? 19.116 -13.953 -18.256 1.00 0.00 26 GLY A C 3
ATOM 2792 O O . GLY A 1 26 ? 19.337 -12.927 -18.898 1.00 0.00 26 GLY A O 3
ATOM 2796 N N . PRO A 1 27 ? 19.570 -15.121 -18.631 1.00 0.00 27 PRO A N 3
ATOM 2797 C CA . PRO A 1 27 ? 20.391 -15.328 -19.862 1.00 0.00 27 PRO A CA 3
ATOM 2798 C C . PRO A 1 27 ? 19.624 -14.990 -21.122 1.00 0.00 27 PRO A C 3
ATOM 2799 O O . PRO A 1 27 ? 18.413 -15.193 -21.195 1.00 0.00 27 PRO A O 3
ATOM 2810 N N . ASP A 1 28 ? 20.327 -14.481 -22.115 1.00 0.00 28 ASP A N 3
ATOM 2811 C CA . ASP A 1 28 ? 19.679 -14.135 -23.360 1.00 0.00 28 ASP A CA 3
ATOM 2812 C C . ASP A 1 28 ? 19.118 -15.374 -24.059 1.00 0.00 28 ASP A C 3
ATOM 2813 O O . ASP A 1 28 ? 18.038 -15.326 -24.647 1.00 0.00 28 ASP A O 3
ATOM 2822 N N . HIS A 1 29 ? 19.871 -16.472 -24.013 1.00 0.00 29 HIS A N 3
ATOM 2823 C CA . HIS A 1 29 ? 19.445 -17.709 -24.660 1.00 0.00 29 HIS A CA 3
ATOM 2824 C C . HIS A 1 29 ? 18.260 -18.321 -23.917 1.00 0.00 29 HIS A C 3
ATOM 2825 O O . HIS A 1 29 ? 17.430 -19.012 -24.512 1.00 0.00 29 HIS A O 3
ATOM 2839 N N . ALA A 1 30 ? 18.180 -18.048 -22.618 1.00 0.00 30 ALA A N 3
ATOM 2840 C CA . ALA A 1 30 ? 17.084 -18.558 -21.803 1.00 0.00 30 ALA A CA 3
ATOM 2841 C C . ALA A 1 30 ? 16.635 -17.491 -20.817 1.00 0.00 30 ALA A C 3
ATOM 2842 O O . ALA A 1 30 ? 16.815 -17.638 -19.610 1.00 0.00 30 ALA A O 3
ATOM 2849 N N . PRO A 1 31 ? 16.074 -16.414 -21.307 1.00 0.00 31 PRO A N 3
ATOM 2850 C CA . PRO A 1 31 ? 15.616 -15.286 -20.445 1.00 0.00 31 PRO A CA 3
ATOM 2851 C C . PRO A 1 31 ? 14.509 -15.694 -19.477 1.00 0.00 31 PRO A C 3
ATOM 2852 O O . PRO A 1 31 ? 13.613 -16.459 -19.827 1.00 0.00 31 PRO A O 3
ATOM 2863 N N . ARG A 1 32 ? 14.569 -15.152 -18.266 1.00 0.00 32 ARG A N 3
ATOM 2864 C CA . ARG A 1 32 ? 13.557 -15.442 -17.257 1.00 0.00 32 ARG A CA 3
ATOM 2865 C C . ARG A 1 32 ? 12.659 -14.224 -17.066 1.00 0.00 32 ARG A C 3
ATOM 2866 O O . ARG A 1 32 ? 13.134 -13.089 -17.031 1.00 0.00 32 ARG A O 3
ATOM 2887 N N . PHE A 1 33 ? 11.356 -14.463 -16.949 1.00 0.00 33 PHE A N 3
ATOM 2888 C CA . PHE A 1 33 ? 10.404 -13.373 -16.771 1.00 0.00 33 PHE A CA 3
ATOM 2889 C C . PHE A 1 33 ? 9.689 -13.501 -15.435 1.00 0.00 33 PHE A C 3
ATOM 2890 O O . PHE A 1 33 ? 9.433 -14.609 -14.965 1.00 0.00 33 PHE A O 3
ATOM 2907 N N . LYS A 1 34 ? 9.356 -12.369 -14.832 1.00 0.00 34 LYS A N 3
ATOM 2908 C CA . LYS A 1 34 ? 8.656 -12.373 -13.557 1.00 0.00 34 LYS A CA 3
ATOM 2909 C C . LYS A 1 34 ? 7.804 -11.116 -13.438 1.00 0.00 34 LYS A C 3
ATOM 2910 O O . LYS A 1 34 ? 8.265 -10.019 -13.750 1.00 0.00 34 LYS A O 3
ATOM 2929 N N . ALA A 1 35 ? 6.567 -11.268 -12.985 1.00 0.00 35 ALA A N 3
ATOM 2930 C CA . ALA A 1 35 ? 5.680 -10.122 -12.840 1.00 0.00 35 ALA A CA 3
ATOM 2931 C C . ALA A 1 35 ? 4.962 -10.165 -11.497 1.00 0.00 35 ALA A C 3
ATOM 2932 O O . ALA A 1 35 ? 4.624 -11.238 -10.998 1.00 0.00 35 ALA A O 3
ATOM 2939 N N . SER A 1 36 ? 4.718 -8.994 -10.925 1.00 0.00 36 SER A N 3
ATOM 2940 C CA . SER A 1 36 ? 4.018 -8.905 -9.639 1.00 0.00 36 SER A CA 3
ATOM 2941 C C . SER A 1 36 ? 2.822 -7.976 -9.763 1.00 0.00 36 SER A C 3
ATOM 2942 O O . SER A 1 36 ? 2.876 -6.979 -10.484 1.00 0.00 36 SER A O 3
ATOM 2950 N N . VAL A 1 37 ? 1.740 -8.306 -9.064 1.00 0.00 37 VAL A N 3
ATOM 2951 C CA . VAL A 1 37 ? 0.536 -7.480 -9.130 1.00 0.00 37 VAL A CA 3
ATOM 2952 C C . VAL A 1 37 ? 0.150 -6.998 -7.736 1.00 0.00 37 VAL A C 3
ATOM 2953 O O . VAL A 1 37 ? 0.216 -7.752 -6.775 1.00 0.00 37 VAL A O 3
ATOM 2966 N N . ASN A 1 38 ? -0.234 -5.732 -7.633 1.00 0.00 38 ASN A N 3
ATOM 2967 C CA . ASN A 1 38 ? -0.623 -5.165 -6.346 1.00 0.00 38 ASN A CA 3
ATOM 2968 C C . ASN A 1 38 ? -2.121 -4.871 -6.325 1.00 0.00 38 ASN A C 3
ATOM 2969 O O . ASN A 1 38 ? -2.644 -4.202 -7.217 1.00 0.00 38 ASN A O 3
ATOM 2980 N N . PHE A 1 39 ? -2.803 -5.375 -5.301 1.00 0.00 39 PHE A N 3
ATOM 2981 C CA . PHE A 1 39 ? -4.239 -5.160 -5.168 1.00 0.00 39 PHE A CA 3
ATOM 2982 C C . PHE A 1 39 ? -4.633 -5.011 -3.700 1.00 0.00 39 PHE A C 3
ATOM 2983 O O . PHE A 1 39 ? -4.513 -5.952 -2.917 1.00 0.00 39 PHE A O 3
ATOM 3000 N N . ASN A 1 40 ? -5.114 -3.825 -3.344 1.00 0.00 40 ASN A N 3
ATOM 3001 C CA . ASN A 1 40 ? -5.532 -3.556 -1.972 1.00 0.00 40 ASN A CA 3
ATOM 3002 C C . ASN A 1 40 ? -4.394 -3.830 -0.993 1.00 0.00 40 ASN A C 3
ATOM 3003 O O . ASN A 1 40 ? -4.623 -4.284 0.128 1.00 0.00 40 ASN A O 3
ATOM 3014 N N . GLY A 1 41 ? -3.168 -3.545 -1.419 1.00 0.00 41 GLY A N 3
ATOM 3015 C CA . GLY A 1 41 ? -2.002 -3.760 -0.569 1.00 0.00 41 GLY A CA 3
ATOM 3016 C C . GLY A 1 41 ? -1.527 -5.213 -0.633 1.00 0.00 41 GLY A C 3
ATOM 3017 O O . GLY A 1 41 ? -0.466 -5.550 -0.107 1.00 0.00 41 GLY A O 3
ATOM 3021 N N . GLU A 1 42 ? -2.314 -6.072 -1.275 1.00 0.00 42 GLU A N 3
ATOM 3022 C CA . GLU A 1 42 ? -1.956 -7.480 -1.384 1.00 0.00 42 GLU A CA 3
ATOM 3023 C C . GLU A 1 42 ? -1.233 -7.737 -2.701 1.00 0.00 42 GLU A C 3
ATOM 3024 O O . GLU A 1 42 ? -1.710 -7.354 -3.764 1.00 0.00 42 GLU A O 3
ATOM 3036 N N . ILE A 1 43 ? -0.069 -8.372 -2.620 1.00 0.00 43 ILE A N 3
ATOM 3037 C CA . ILE A 1 43 ? 0.720 -8.642 -3.815 1.00 0.00 43 ILE A CA 3
ATOM 3038 C C . ILE A 1 43 ? 0.589 -10.096 -4.247 1.00 0.00 43 ILE A C 3
ATOM 3039 O O . ILE A 1 43 ? 0.843 -11.016 -3.469 1.00 0.00 43 ILE A O 3
ATOM 3055 N N . PHE A 1 44 ? 0.214 -10.288 -5.504 1.00 0.00 44 PHE A N 3
ATOM 3056 C CA . PHE A 1 44 ? 0.079 -11.626 -6.069 1.00 0.00 44 PHE A CA 3
ATOM 3057 C C . PHE A 1 44 ? 1.023 -11.793 -7.255 1.00 0.00 44 PHE A C 3
ATOM 3058 O O . PHE A 1 44 ? 0.885 -11.127 -8.281 1.00 0.00 44 PHE A O 3
ATOM 3075 N N . GLU A 1 45 ? 1.981 -12.693 -7.106 1.00 0.00 45 GLU A N 3
ATOM 3076 C CA . GLU A 1 45 ? 2.944 -12.934 -8.169 1.00 0.00 45 GLU A CA 3
ATOM 3077 C C . GLU A 1 45 ? 2.620 -14.218 -8.906 1.00 0.00 45 GLU A C 3
ATOM 3078 O O . GLU A 1 45 ? 2.078 -15.163 -8.333 1.00 0.00 45 GLU A O 3
ATOM 3090 N N . SER A 1 46 ? 2.946 -14.238 -10.189 1.00 0.00 46 SER A N 3
ATOM 3091 C CA . SER A 1 46 ? 2.669 -15.416 -11.012 1.00 0.00 46 SER A CA 3
ATOM 3092 C C . SER A 1 46 ? 3.182 -16.685 -10.323 1.00 0.00 46 SER A C 3
ATOM 3093 O O . SER A 1 46 ? 4.164 -16.638 -9.585 1.00 0.00 46 SER A O 3
ATOM 3101 N N . PRO A 1 47 ? 2.532 -17.813 -10.532 1.00 0.00 47 PRO A N 3
ATOM 3102 C CA . PRO A 1 47 ? 2.943 -19.100 -9.890 1.00 0.00 47 PRO A CA 3
ATOM 3103 C C . PRO A 1 47 ? 4.399 -19.462 -10.170 1.00 0.00 47 PRO A C 3
ATOM 3104 O O . PRO A 1 47 ? 5.135 -19.852 -9.263 1.00 0.00 47 PRO A O 3
ATOM 3115 N N . THR A 1 48 ? 4.810 -19.339 -11.433 1.00 0.00 48 THR A N 3
ATOM 3116 C CA . THR A 1 48 ? 6.182 -19.668 -11.807 1.00 0.00 48 THR A CA 3
ATOM 3117 C C . THR A 1 48 ? 6.660 -18.771 -12.940 1.00 0.00 48 THR A C 3
ATOM 3118 O O . THR A 1 48 ? 5.922 -17.905 -13.409 1.00 0.00 48 THR A O 3
ATOM 3129 N N . TYR A 1 49 ? 7.892 -18.986 -13.383 1.00 0.00 49 TYR A N 3
ATOM 3130 C CA . TYR A 1 49 ? 8.445 -18.188 -14.467 1.00 0.00 49 TYR A CA 3
ATOM 3131 C C . TYR A 1 49 ? 7.679 -18.467 -15.754 1.00 0.00 49 TYR A C 3
ATOM 3132 O O . TYR A 1 49 ? 7.289 -19.602 -16.024 1.00 0.00 49 TYR A O 3
ATOM 3150 N N . CYS A 1 50 ? 7.455 -17.417 -16.533 1.00 0.00 50 CYS A N 3
ATOM 3151 C CA . CYS A 1 50 ? 6.718 -17.548 -17.781 1.00 0.00 50 CYS A CA 3
ATOM 3152 C C . CYS A 1 50 ? 7.565 -17.157 -18.986 1.00 0.00 50 CYS A C 3
ATOM 3153 O O . CYS A 1 50 ? 8.475 -16.338 -18.878 1.00 0.00 50 CYS A O 3
ATOM 3161 N N . SER A 1 51 ? 7.258 -17.745 -20.135 1.00 0.00 51 SER A N 3
ATOM 3162 C CA . SER A 1 51 ? 7.991 -17.437 -21.358 1.00 0.00 51 SER A CA 3
ATOM 3163 C C . SER A 1 51 ? 7.721 -16.002 -21.798 1.00 0.00 51 SER A C 3
ATOM 3164 O O . SER A 1 51 ? 8.601 -15.333 -22.341 1.00 0.00 51 SER A O 3
ATOM 3172 N N . THR A 1 52 ? 6.498 -15.536 -21.563 1.00 0.00 52 THR A N 3
ATOM 3173 C CA . THR A 1 52 ? 6.122 -14.181 -21.945 1.00 0.00 52 THR A CA 3
ATOM 3174 C C . THR A 1 52 ? 5.466 -13.457 -20.773 1.00 0.00 52 THR A C 3
ATOM 3175 O O . THR A 1 52 ? 4.918 -14.085 -19.867 1.00 0.00 52 THR A O 3
ATOM 3186 N N . LEU A 1 53 ? 5.523 -12.131 -20.802 1.00 0.00 53 LEU A N 3
ATOM 3187 C CA . LEU A 1 53 ? 4.931 -11.327 -19.742 1.00 0.00 53 LEU A CA 3
ATOM 3188 C C . LEU A 1 53 ? 3.413 -11.489 -19.724 1.00 0.00 53 LEU A C 3
ATOM 3189 O O . LEU A 1 53 ? 2.773 -11.267 -18.699 1.00 0.00 53 LEU A O 3
ATOM 3205 N N . ARG A 1 54 ? 2.841 -11.863 -20.865 1.00 0.00 54 ARG A N 3
ATOM 3206 C CA . ARG A 1 54 ? 1.396 -12.036 -20.957 1.00 0.00 54 ARG A CA 3
ATOM 3207 C C . ARG A 1 54 ? 0.918 -13.145 -20.021 1.00 0.00 54 ARG A C 3
ATOM 3208 O O . ARG A 1 54 ? -0.097 -13.005 -19.342 1.00 0.00 54 ARG A O 3
ATOM 3229 N N . GLN A 1 55 ? 1.672 -14.234 -19.979 1.00 0.00 55 GLN A N 3
ATOM 3230 C CA . GLN A 1 55 ? 1.340 -15.359 -19.111 1.00 0.00 55 GLN A CA 3
ATOM 3231 C C . GLN A 1 55 ? 1.481 -14.975 -17.647 1.00 0.00 55 GLN A C 3
ATOM 3232 O O . GLN A 1 55 ? 0.692 -15.400 -16.800 1.00 0.00 55 GLN A O 3
ATOM 3246 N N . ALA A 1 56 ? 2.490 -14.164 -17.354 1.00 0.00 56 ALA A N 3
ATOM 3247 C CA . ALA A 1 56 ? 2.716 -13.727 -15.985 1.00 0.00 56 ALA A CA 3
ATOM 3248 C C . ALA A 1 56 ? 1.616 -12.783 -15.510 1.00 0.00 56 ALA A C 3
ATOM 3249 O O . ALA A 1 56 ? 1.130 -12.893 -14.386 1.00 0.00 56 ALA A O 3
ATOM 3256 N N . GLU A 1 57 ? 1.222 -11.859 -16.373 1.00 0.00 57 GLU A N 3
ATOM 3257 C CA . GLU A 1 57 ? 0.177 -10.911 -16.023 1.00 0.00 57 GLU A CA 3
ATOM 3258 C C . GLU A 1 57 ? -1.164 -11.625 -15.888 1.00 0.00 57 GLU A C 3
ATOM 3259 O O . GLU A 1 57 ? -1.950 -11.332 -14.986 1.00 0.00 57 GLU A O 3
ATOM 3271 N N . HIS A 1 58 ? -1.417 -12.566 -16.795 1.00 0.00 58 HIS A N 3
ATOM 3272 C CA . HIS A 1 58 ? -2.660 -13.325 -16.780 1.00 0.00 58 HIS A CA 3
ATOM 3273 C C . HIS A 1 58 ? -2.788 -14.154 -15.508 1.00 0.00 58 HIS A C 3
ATOM 3274 O O . HIS A 1 58 ? -3.837 -14.168 -14.864 1.00 0.00 58 HIS A O 3
ATOM 3288 N N . SER A 1 59 ? -1.712 -14.851 -15.162 1.00 0.00 59 SER A N 3
ATOM 3289 C CA . SER A 1 59 ? -1.710 -15.689 -13.975 1.00 0.00 59 SER A CA 3
ATOM 3290 C C . SER A 1 59 ? -1.847 -14.839 -12.720 1.00 0.00 59 SER A C 3
ATOM 3291 O O . SER A 1 59 ? -2.339 -15.303 -11.696 1.00 0.00 59 SER A O 3
ATOM 3299 N N . ALA A 1 60 ? -1.426 -13.582 -12.811 1.00 0.00 60 ALA A N 3
ATOM 3300 C CA . ALA A 1 60 ? -1.536 -12.678 -11.674 1.00 0.00 60 ALA A CA 3
ATOM 3301 C C . ALA A 1 60 ? -2.988 -12.256 -11.448 1.00 0.00 60 ALA A C 3
ATOM 3302 O O . ALA A 1 60 ? -3.478 -12.257 -10.318 1.00 0.00 60 ALA A O 3
ATOM 3309 N N . ALA A 1 61 ? -3.664 -11.891 -12.535 1.00 0.00 61 ALA A N 3
ATOM 3310 C CA . ALA A 1 61 ? -5.055 -11.459 -12.452 1.00 0.00 61 ALA A CA 3
ATOM 3311 C C . ALA A 1 61 ? -5.943 -12.593 -11.948 1.00 0.00 61 ALA A C 3
ATOM 3312 O O . ALA A 1 61 ? -6.842 -12.380 -11.135 1.00 0.00 61 ALA A O 3
ATOM 3319 N N . GLU A 1 62 ? -5.681 -13.797 -12.437 1.00 0.00 62 GLU A N 3
ATOM 3320 C CA . GLU A 1 62 ? -6.468 -14.955 -12.034 1.00 0.00 62 GLU A CA 3
ATOM 3321 C C . GLU A 1 62 ? -6.295 -15.232 -10.548 1.00 0.00 62 GLU A C 3
ATOM 3322 O O . GLU A 1 62 ? -7.257 -15.531 -9.846 1.00 0.00 62 GLU A O 3
ATOM 3334 N N . VAL A 1 63 ? -5.065 -15.127 -10.077 1.00 0.00 63 VAL A N 3
ATOM 3335 C CA . VAL A 1 63 ? -4.773 -15.365 -8.673 1.00 0.00 63 VAL A CA 3
ATOM 3336 C C . VAL A 1 63 ? -5.464 -14.334 -7.790 1.00 0.00 63 VAL A C 3
ATOM 3337 O O . VAL A 1 63 ? -5.970 -14.665 -6.721 1.00 0.00 63 VAL A O 3
ATOM 3350 N N . ALA A 1 64 ? -5.442 -13.072 -8.212 1.00 0.00 64 ALA A N 3
ATOM 3351 C CA . ALA A 1 64 ? -6.029 -12.011 -7.413 1.00 0.00 64 ALA A CA 3
ATOM 3352 C C . ALA A 1 64 ? -7.538 -12.107 -7.406 1.00 0.00 64 ALA A C 3
ATOM 3353 O O . ALA A 1 64 ? -8.181 -11.963 -6.372 1.00 0.00 64 ALA A O 3
ATOM 3360 N N . LEU A 1 65 ? -8.087 -12.367 -8.569 1.00 0.00 65 LEU A N 3
ATOM 3361 C CA . LEU A 1 65 ? -9.516 -12.503 -8.707 1.00 0.00 65 LEU A CA 3
ATOM 3362 C C . LEU A 1 65 ? -10.030 -13.718 -7.944 1.00 0.00 65 LEU A C 3
ATOM 3363 O O . LEU A 1 65 ? -11.030 -13.646 -7.229 1.00 0.00 65 LEU A O 3
ATOM 3379 N N . SER A 1 66 ? -9.333 -14.831 -8.119 1.00 0.00 66 SER A N 3
ATOM 3380 C CA . SER A 1 66 ? -9.708 -16.071 -7.457 1.00 0.00 66 SER A CA 3
ATOM 3381 C C . SER A 1 66 ? -9.505 -15.955 -5.956 1.00 0.00 66 SER A C 3
ATOM 3382 O O . SER A 1 66 ? -10.239 -16.555 -5.174 1.00 0.00 66 SER A O 3
ATOM 3390 N N . ALA A 1 67 ? -8.498 -15.189 -5.560 1.00 0.00 67 ALA A N 3
ATOM 3391 C CA . ALA A 1 67 ? -8.207 -15.017 -4.146 1.00 0.00 67 ALA A CA 3
ATOM 3392 C C . ALA A 1 67 ? -9.385 -14.373 -3.417 1.00 0.00 67 ALA A C 3
ATOM 3393 O O . ALA A 1 67 ? -9.744 -14.786 -2.315 1.00 0.00 67 ALA A O 3
ATOM 3400 N N . LEU A 1 68 ? -9.980 -13.355 -4.031 1.00 0.00 68 LEU A N 3
ATOM 3401 C CA . LEU A 1 68 ? -11.109 -12.663 -3.414 1.00 0.00 68 LEU A CA 3
ATOM 3402 C C . LEU A 1 68 ? -12.297 -13.600 -3.302 1.00 0.00 68 LEU A C 3
ATOM 3403 O O . LEU A 1 68 ? -12.989 -13.624 -2.289 1.00 0.00 68 LEU A O 3
ATOM 3419 N N . SER A 1 69 ? -12.523 -14.365 -4.361 1.00 0.00 69 SER A N 3
ATOM 3420 C CA . SER A 1 69 ? -13.639 -15.311 -4.384 1.00 0.00 69 SER A CA 3
ATOM 3421 C C . SER A 1 69 ? -13.429 -16.423 -3.359 1.00 0.00 69 SER A C 3
ATOM 3422 O O . SER A 1 69 ? -14.384 -16.897 -2.742 1.00 0.00 69 SER A O 3
ATOM 3430 N N . SER A 1 70 ? -12.177 -16.838 -3.192 1.00 0.00 70 SER A N 3
ATOM 3431 C CA . SER A 1 70 ? -11.850 -17.903 -2.247 1.00 0.00 70 SER A CA 3
ATOM 3432 C C . SER A 1 70 ? -12.233 -17.500 -0.829 1.00 0.00 70 SER A C 3
ATOM 3433 O O . SER A 1 70 ? -12.775 -18.301 -0.069 1.00 0.00 70 SER A O 3
ATOM 3441 N N . LYS A 1 71 ? -11.949 -16.251 -0.483 1.00 0.00 71 LYS A N 3
ATOM 3442 C CA . LYS A 1 71 ? -12.272 -15.745 0.846 1.00 0.00 71 LYS A CA 3
ATOM 3443 C C . LYS A 1 71 ? -13.528 -14.876 0.811 1.00 0.00 71 LYS A C 3
ATOM 3444 O O . LYS A 1 71 ? -13.873 -14.235 1.803 1.00 0.00 71 LYS A O 3
ATOM 3463 N N . GLY A 1 72 ? -14.208 -14.857 -0.331 1.00 0.00 72 GLY A N 3
ATOM 3464 C CA . GLY A 1 72 ? -15.423 -14.064 -0.472 1.00 0.00 72 GLY A CA 3
ATOM 3465 C C . GLY A 1 72 ? -16.543 -14.900 -1.082 1.00 0.00 72 GLY A C 3
ATOM 3466 O O . GLY A 1 72 ? -16.904 -14.716 -2.244 1.00 0.00 72 GLY A O 3
ATOM 3470 N N . PRO A 1 73 ? -17.091 -15.808 -0.320 1.00 0.00 73 PRO A N 3
ATOM 3471 C CA . PRO A 1 73 ? -18.196 -16.700 -0.786 1.00 0.00 73 PRO A CA 3
ATOM 3472 C C . PRO A 1 73 ? -19.435 -15.906 -1.194 1.00 0.00 73 PRO A C 3
ATOM 3473 O O . PRO A 1 73 ? -19.747 -14.877 -0.596 1.00 0.00 73 PRO A O 3
ATOM 3484 N N . SER A 1 74 ? -20.137 -16.388 -2.214 1.00 0.00 74 SER A N 3
ATOM 3485 C CA . SER A 1 74 ? -21.340 -15.712 -2.687 1.00 0.00 74 SER A CA 3
ATOM 3486 C C . SER A 1 74 ? -22.240 -16.685 -3.439 1.00 0.00 74 SER A C 3
ATOM 3487 O O . SER A 1 74 ? -21.800 -17.759 -3.853 1.00 0.00 74 SER A O 3
ATOM 3495 N N . LYS A 1 75 ? -23.503 -16.306 -3.615 1.00 0.00 75 LYS A N 3
ATOM 3496 C CA . LYS A 1 75 ? -24.455 -17.157 -4.321 1.00 0.00 75 LYS A CA 3
ATOM 3497 C C . LYS A 1 75 ? -24.972 -16.455 -5.571 1.00 0.00 75 LYS A C 3
ATOM 3498 O O . LYS A 1 75 ? -25.133 -15.234 -5.589 1.00 0.00 75 LYS A O 3
ATOM 3517 N N . LEU A 1 76 ? -25.232 -17.234 -6.616 1.00 0.00 76 LEU A N 3
ATOM 3518 C CA . LEU A 1 76 ? -25.734 -16.679 -7.868 1.00 0.00 76 LEU A CA 3
ATOM 3519 C C . LEU A 1 76 ? -27.235 -16.427 -7.791 1.00 0.00 76 LEU A C 3
ATOM 3520 O O . LEU A 1 76 ? -27.979 -17.215 -7.207 1.00 0.00 76 LEU A O 3
ATOM 3536 N N . GLU A 1 77 ? -27.672 -15.323 -8.384 1.00 0.00 77 GLU A N 3
ATOM 3537 C CA . GLU A 1 77 ? -29.086 -14.974 -8.376 1.00 0.00 77 GLU A CA 3
ATOM 3538 C C . GLU A 1 77 ? -29.740 -15.372 -9.694 1.00 0.00 77 GLU A C 3
ATOM 3539 O O . GLU A 1 77 ? -29.154 -15.211 -10.765 1.00 0.00 77 GLU A O 3
ATOM 3551 N N . HIS A 1 78 ? -30.959 -15.894 -9.608 1.00 0.00 78 HIS A N 3
ATOM 3552 C CA . HIS A 1 78 ? -31.687 -16.312 -10.798 1.00 0.00 78 HIS A CA 3
ATOM 3553 C C . HIS A 1 78 ? -32.872 -15.388 -11.056 1.00 0.00 78 HIS A C 3
ATOM 3554 O O . HIS A 1 78 ? -33.044 -14.450 -10.293 1.00 0.00 78 HIS A O 3
ATOM 3568 N N . MET A 1 1 ? -9.416 -11.200 -19.876 1.00 0.00 1 MET A N 4
ATOM 3569 C CA . MET A 1 1 ? -10.783 -11.010 -19.315 1.00 0.00 1 MET A CA 4
ATOM 3570 C C . MET A 1 1 ? -10.697 -10.916 -17.795 1.00 0.00 1 MET A C 4
ATOM 3571 O O . MET A 1 1 ? -11.425 -10.147 -17.171 1.00 0.00 1 MET A O 4
ATOM 3587 N N . TYR A 1 2 ? -9.801 -11.701 -17.208 1.00 0.00 2 TYR A N 4
ATOM 3588 C CA . TYR A 1 2 ? -9.629 -11.698 -15.760 1.00 0.00 2 TYR A CA 4
ATOM 3589 C C . TYR A 1 2 ? -9.173 -10.322 -15.280 1.00 0.00 2 TYR A C 4
ATOM 3590 O O . TYR A 1 2 ? -9.622 -9.838 -14.240 1.00 0.00 2 TYR A O 4
ATOM 3608 N N . LYS A 1 3 ? -8.281 -9.699 -16.045 1.00 0.00 3 LYS A N 4
ATOM 3609 C CA . LYS A 1 3 ? -7.773 -8.378 -15.684 1.00 0.00 3 LYS A CA 4
ATOM 3610 C C . LYS A 1 3 ? -8.915 -7.365 -15.634 1.00 0.00 3 LYS A C 4
ATOM 3611 O O . LYS A 1 3 ? -9.017 -6.575 -14.695 1.00 0.00 3 LYS A O 4
ATOM 3630 N N . ASN A 1 4 ? -9.771 -7.395 -16.651 1.00 0.00 4 ASN A N 4
ATOM 3631 C CA . ASN A 1 4 ? -10.900 -6.475 -16.714 1.00 0.00 4 ASN A CA 4
ATOM 3632 C C . ASN A 1 4 ? -11.820 -6.679 -15.515 1.00 0.00 4 ASN A C 4
ATOM 3633 O O . ASN A 1 4 ? -12.342 -5.717 -14.951 1.00 0.00 4 ASN A O 4
ATOM 3644 N N . GLN A 1 5 ? -12.013 -7.936 -15.132 1.00 0.00 5 GLN A N 4
ATOM 3645 C CA . GLN A 1 5 ? -12.875 -8.250 -13.999 1.00 0.00 5 GLN A CA 4
ATOM 3646 C C . GLN A 1 5 ? -12.329 -7.621 -12.721 1.00 0.00 5 GLN A C 4
ATOM 3647 O O . GLN A 1 5 ? -13.087 -7.099 -11.902 1.00 0.00 5 GLN A O 4
ATOM 3661 N N . LEU A 1 6 ? -11.009 -7.664 -12.561 1.00 0.00 6 LEU A N 4
ATOM 3662 C CA . LEU A 1 6 ? -10.373 -7.082 -11.387 1.00 0.00 6 LEU A CA 4
ATOM 3663 C C . LEU A 1 6 ? -10.595 -5.569 -11.339 1.00 0.00 6 LEU A C 4
ATOM 3664 O O . LEU A 1 6 ? -10.829 -4.995 -10.274 1.00 0.00 6 LEU A O 4
ATOM 3680 N N . GLN A 1 7 ? -10.505 -4.926 -12.503 1.00 0.00 7 GLN A N 4
ATOM 3681 C CA . GLN A 1 7 ? -10.680 -3.479 -12.581 1.00 0.00 7 GLN A CA 4
ATOM 3682 C C . GLN A 1 7 ? -12.067 -3.077 -12.098 1.00 0.00 7 GLN A C 4
ATOM 3683 O O . GLN A 1 7 ? -12.216 -2.105 -11.358 1.00 0.00 7 GLN A O 4
ATOM 3697 N N . GLU A 1 8 ? -13.078 -3.829 -12.513 1.00 0.00 8 GLU A N 4
ATOM 3698 C CA . GLU A 1 8 ? -14.446 -3.535 -12.108 1.00 0.00 8 GLU A CA 4
ATOM 3699 C C . GLU A 1 8 ? -14.627 -3.735 -10.606 1.00 0.00 8 GLU A C 4
ATOM 3700 O O . GLU A 1 8 ? -15.280 -2.935 -9.937 1.00 0.00 8 GLU A O 4
ATOM 3712 N N . LEU A 1 9 ? -14.053 -4.816 -10.085 1.00 0.00 9 LEU A N 4
ATOM 3713 C CA . LEU A 1 9 ? -14.176 -5.117 -8.665 1.00 0.00 9 LEU A CA 4
ATOM 3714 C C . LEU A 1 9 ? -13.530 -4.024 -7.823 1.00 0.00 9 LEU A C 4
ATOM 3715 O O . LEU A 1 9 ? -14.084 -3.602 -6.808 1.00 0.00 9 LEU A O 4
ATOM 3731 N N . ALA A 1 10 ? -12.359 -3.562 -8.251 1.00 0.00 10 ALA A N 4
ATOM 3732 C CA . ALA A 1 10 ? -11.653 -2.512 -7.528 1.00 0.00 10 ALA A CA 4
ATOM 3733 C C . ALA A 1 10 ? -12.449 -1.211 -7.542 1.00 0.00 10 ALA A C 4
ATOM 3734 O O . ALA A 1 10 ? -12.524 -0.504 -6.537 1.00 0.00 10 ALA A O 4
ATOM 3741 N N . GLN A 1 11 ? -13.029 -0.895 -8.695 1.00 0.00 11 GLN A N 4
ATOM 3742 C CA . GLN A 1 11 ? -13.794 0.334 -8.837 1.00 0.00 11 GLN A CA 4
ATOM 3743 C C . GLN A 1 11 ? -14.943 0.358 -7.843 1.00 0.00 11 GLN A C 4
ATOM 3744 O O . GLN A 1 11 ? -15.222 1.390 -7.231 1.00 0.00 11 GLN A O 4
ATOM 3758 N N . ARG A 1 12 ? -15.606 -0.779 -7.683 1.00 0.00 12 ARG A N 4
ATOM 3759 C CA . ARG A 1 12 ? -16.720 -0.869 -6.754 1.00 0.00 12 ARG A CA 4
ATOM 3760 C C . ARG A 1 12 ? -16.257 -0.642 -5.317 1.00 0.00 12 ARG A C 4
ATOM 3761 O O . ARG A 1 12 ? -16.958 -0.011 -4.526 1.00 0.00 12 ARG A O 4
ATOM 3782 N N . SER A 1 13 ? -15.080 -1.168 -4.980 1.00 0.00 13 SER A N 4
ATOM 3783 C CA . SER A 1 13 ? -14.551 -1.021 -3.637 1.00 0.00 13 SER A CA 4
ATOM 3784 C C . SER A 1 13 ? -14.095 0.410 -3.398 1.00 0.00 13 SER A C 4
ATOM 3785 O O . SER A 1 13 ? -13.876 0.814 -2.257 1.00 0.00 13 SER A O 4
ATOM 3793 N N . CYS A 1 14 ? -13.934 1.173 -4.481 1.00 0.00 14 CYS A N 4
ATOM 3794 C CA . CYS A 1 14 ? -13.485 2.555 -4.374 1.00 0.00 14 CYS A CA 4
ATOM 3795 C C . CYS A 1 14 ? -12.255 2.648 -3.477 1.00 0.00 14 CYS A C 4
ATOM 3796 O O . CYS A 1 14 ? -11.974 3.701 -2.900 1.00 0.00 14 CYS A O 4
ATOM 3804 N N . PHE A 1 15 ? -11.521 1.541 -3.362 1.00 0.00 15 PHE A N 4
ATOM 3805 C CA . PHE A 1 15 ? -10.323 1.519 -2.526 1.00 0.00 15 PHE A CA 4
ATOM 3806 C C . PHE A 1 15 ? -9.085 1.842 -3.352 1.00 0.00 15 PHE A C 4
ATOM 3807 O O . PHE A 1 15 ? -8.428 2.860 -3.130 1.00 0.00 15 PHE A O 4
ATOM 3824 N N . SER A 1 16 ? -8.780 0.977 -4.312 1.00 0.00 16 SER A N 4
ATOM 3825 C CA . SER A 1 16 ? -7.623 1.191 -5.175 1.00 0.00 16 SER A CA 4
ATOM 3826 C C . SER A 1 16 ? -7.787 0.438 -6.485 1.00 0.00 16 SER A C 4
ATOM 3827 O O . SER A 1 16 ? -8.550 -0.529 -6.571 1.00 0.00 16 SER A O 4
ATOM 3835 N N . LEU A 1 17 ? -7.069 0.888 -7.511 1.00 0.00 17 LEU A N 4
ATOM 3836 C CA . LEU A 1 17 ? -7.152 0.251 -8.809 1.00 0.00 17 LEU A CA 4
ATOM 3837 C C . LEU A 1 17 ? -6.089 -0.841 -8.945 1.00 0.00 17 LEU A C 4
ATOM 3838 O O . LEU A 1 17 ? -5.043 -0.778 -8.297 1.00 0.00 17 LEU A O 4
ATOM 3854 N N . PRO A 1 18 ? -6.325 -1.824 -9.775 1.00 0.00 18 PRO A N 4
ATOM 3855 C CA . PRO A 1 18 ? -5.357 -2.942 -9.998 1.00 0.00 18 PRO A CA 4
ATOM 3856 C C . PRO A 1 18 ? -4.025 -2.453 -10.565 1.00 0.00 18 PRO A C 4
ATOM 3857 O O . PRO A 1 18 ? -3.988 -1.543 -11.395 1.00 0.00 18 PRO A O 4
ATOM 3868 N N . SER A 1 19 ? -2.935 -3.072 -10.125 1.00 0.00 19 SER A N 4
ATOM 3869 C CA . SER A 1 19 ? -1.610 -2.699 -10.611 1.00 0.00 19 SER A CA 4
ATOM 3870 C C . SER A 1 19 ? -0.807 -3.942 -10.977 1.00 0.00 19 SER A C 4
ATOM 3871 O O . SER A 1 19 ? -0.921 -4.980 -10.329 1.00 0.00 19 SER A O 4
ATOM 3879 N N . TYR A 1 20 ? 0.010 -3.829 -12.016 1.00 0.00 20 TYR A N 4
ATOM 3880 C CA . TYR A 1 20 ? 0.834 -4.952 -12.446 1.00 0.00 20 TYR A CA 4
ATOM 3881 C C . TYR A 1 20 ? 2.194 -4.468 -12.939 1.00 0.00 20 TYR A C 4
ATOM 3882 O O . TYR A 1 20 ? 2.295 -3.450 -13.620 1.00 0.00 20 TYR A O 4
ATOM 3900 N N . THR A 1 21 ? 3.234 -5.221 -12.605 1.00 0.00 21 THR A N 4
ATOM 3901 C CA . THR A 1 21 ? 4.586 -4.866 -13.036 1.00 0.00 21 THR A CA 4
ATOM 3902 C C . THR A 1 21 ? 5.270 -6.069 -13.667 1.00 0.00 21 THR A C 4
ATOM 3903 O O . THR A 1 21 ? 4.945 -7.208 -13.345 1.00 0.00 21 THR A O 4
ATOM 3914 N N . CYS A 1 22 ? 6.213 -5.811 -14.569 1.00 0.00 22 CYS A N 4
ATOM 3915 C CA . CYS A 1 22 ? 6.932 -6.884 -15.249 1.00 0.00 22 CYS A CA 4
ATOM 3916 C C . CYS A 1 22 ? 8.437 -6.701 -15.112 1.00 0.00 22 CYS A C 4
ATOM 3917 O O . CYS A 1 22 ? 8.960 -5.606 -15.316 1.00 0.00 22 CYS A O 4
ATOM 3925 N N . THR A 1 23 ? 9.128 -7.779 -14.766 1.00 0.00 23 THR A N 4
ATOM 3926 C CA . THR A 1 23 ? 10.579 -7.727 -14.612 1.00 0.00 23 THR A CA 4
ATOM 3927 C C . THR A 1 23 ? 11.245 -8.799 -15.472 1.00 0.00 23 THR A C 4
ATOM 3928 O O . THR A 1 23 ? 10.800 -9.947 -15.512 1.00 0.00 23 THR A O 4
ATOM 3939 N N . ARG A 1 24 ? 12.310 -8.416 -16.162 1.00 0.00 24 ARG A N 4
ATOM 3940 C CA . ARG A 1 24 ? 13.033 -9.350 -17.024 1.00 0.00 24 ARG A CA 4
ATOM 3941 C C . ARG A 1 24 ? 14.487 -9.492 -16.578 1.00 0.00 24 ARG A C 4
ATOM 3942 O O . ARG A 1 24 ? 15.199 -8.501 -16.420 1.00 0.00 24 ARG A O 4
ATOM 3963 N N . GLU A 1 25 ? 14.916 -10.734 -16.373 1.00 0.00 25 GLU A N 4
ATOM 3964 C CA . GLU A 1 25 ? 16.285 -10.999 -15.940 1.00 0.00 25 GLU A CA 4
ATOM 3965 C C . GLU A 1 25 ? 16.806 -12.285 -16.570 1.00 0.00 25 GLU A C 4
ATOM 3966 O O . GLU A 1 25 ? 16.035 -13.093 -17.080 1.00 0.00 25 GLU A O 4
ATOM 3978 N N . GLY A 1 26 ? 18.122 -12.464 -16.535 1.00 0.00 26 GLY A N 4
ATOM 3979 C CA . GLY A 1 26 ? 18.736 -13.656 -17.106 1.00 0.00 26 GLY A CA 4
ATOM 3980 C C . GLY A 1 26 ? 19.357 -13.357 -18.467 1.00 0.00 26 GLY A C 4
ATOM 3981 O O . GLY A 1 26 ? 19.160 -12.278 -19.028 1.00 0.00 26 GLY A O 4
ATOM 3985 N N . PRO A 1 27 ? 20.099 -14.291 -18.998 1.00 0.00 27 PRO A N 4
ATOM 3986 C CA . PRO A 1 27 ? 20.771 -14.142 -20.321 1.00 0.00 27 PRO A CA 4
ATOM 3987 C C . PRO A 1 27 ? 19.781 -14.177 -21.480 1.00 0.00 27 PRO A C 4
ATOM 3988 O O . PRO A 1 27 ? 18.666 -14.675 -21.340 1.00 0.00 27 PRO A O 4
ATOM 3999 N N . ASP A 1 28 ? 20.196 -13.639 -22.621 1.00 0.00 28 ASP A N 4
ATOM 4000 C CA . ASP A 1 28 ? 19.338 -13.612 -23.799 1.00 0.00 28 ASP A CA 4
ATOM 4001 C C . ASP A 1 28 ? 18.998 -15.032 -24.239 1.00 0.00 28 ASP A C 4
ATOM 4002 O O . ASP A 1 28 ? 17.878 -15.304 -24.663 1.00 0.00 28 ASP A O 4
ATOM 4011 N N . HIS A 1 29 ? 19.975 -15.931 -24.146 1.00 0.00 29 HIS A N 4
ATOM 4012 C CA . HIS A 1 29 ? 19.765 -17.320 -24.539 1.00 0.00 29 HIS A CA 4
ATOM 4013 C C . HIS A 1 29 ? 18.729 -17.981 -23.629 1.00 0.00 29 HIS A C 4
ATOM 4014 O O . HIS A 1 29 ? 17.886 -18.751 -24.090 1.00 0.00 29 HIS A O 4
ATOM 4028 N N . ALA A 1 30 ? 18.796 -17.670 -22.339 1.00 0.00 30 ALA A N 4
ATOM 4029 C CA . ALA A 1 30 ? 17.855 -18.236 -21.373 1.00 0.00 30 ALA A CA 4
ATOM 4030 C C . ALA A 1 30 ? 17.191 -17.116 -20.578 1.00 0.00 30 ALA A C 4
ATOM 4031 O O . ALA A 1 30 ? 17.530 -16.877 -19.418 1.00 0.00 30 ALA A O 4
ATOM 4038 N N . PRO A 1 31 ? 16.272 -16.418 -21.191 1.00 0.00 31 PRO A N 4
ATOM 4039 C CA . PRO A 1 31 ? 15.561 -15.279 -20.547 1.00 0.00 31 PRO A CA 4
ATOM 4040 C C . PRO A 1 31 ? 14.569 -15.727 -19.479 1.00 0.00 31 PRO A C 4
ATOM 4041 O O . PRO A 1 31 ? 13.894 -16.744 -19.631 1.00 0.00 31 PRO A O 4
ATOM 4052 N N . ARG A 1 32 ? 14.473 -14.946 -18.410 1.00 0.00 32 ARG A N 4
ATOM 4053 C CA . ARG A 1 32 ? 13.544 -15.260 -17.330 1.00 0.00 32 ARG A CA 4
ATOM 4054 C C . ARG A 1 32 ? 12.540 -14.127 -17.163 1.00 0.00 32 ARG A C 4
ATOM 4055 O O . ARG A 1 32 ? 12.917 -12.956 -17.115 1.00 0.00 32 ARG A O 4
ATOM 4076 N N . PHE A 1 33 ? 11.260 -14.479 -17.079 1.00 0.00 33 PHE A N 4
ATOM 4077 C CA . PHE A 1 33 ? 10.212 -13.474 -16.924 1.00 0.00 33 PHE A CA 4
ATOM 4078 C C . PHE A 1 33 ? 9.494 -13.653 -15.593 1.00 0.00 33 PHE A C 4
ATOM 4079 O O . PHE A 1 33 ? 9.259 -14.780 -15.153 1.00 0.00 33 PHE A O 4
ATOM 4096 N N . LYS A 1 34 ? 9.131 -12.541 -14.963 1.00 0.00 34 LYS A N 4
ATOM 4097 C CA . LYS A 1 34 ? 8.425 -12.590 -13.692 1.00 0.00 34 LYS A CA 4
ATOM 4098 C C . LYS A 1 34 ? 7.697 -11.270 -13.454 1.00 0.00 34 LYS A C 4
ATOM 4099 O O . LYS A 1 34 ? 8.292 -10.198 -13.563 1.00 0.00 34 LYS A O 4
ATOM 4118 N N . ALA A 1 35 ? 6.414 -11.352 -13.129 1.00 0.00 35 ALA A N 4
ATOM 4119 C CA . ALA A 1 35 ? 5.622 -10.152 -12.886 1.00 0.00 35 ALA A CA 4
ATOM 4120 C C . ALA A 1 35 ? 4.798 -10.295 -11.611 1.00 0.00 35 ALA A C 4
ATOM 4121 O O . ALA A 1 35 ? 4.384 -11.396 -11.246 1.00 0.00 35 ALA A O 4
ATOM 4128 N N . SER A 1 36 ? 4.551 -9.174 -10.946 1.00 0.00 36 SER A N 4
ATOM 4129 C CA . SER A 1 36 ? 3.756 -9.184 -9.716 1.00 0.00 36 SER A CA 4
ATOM 4130 C C . SER A 1 36 ? 2.577 -8.236 -9.853 1.00 0.00 36 SER A C 4
ATOM 4131 O O . SER A 1 36 ? 2.693 -7.168 -10.453 1.00 0.00 36 SER A O 4
ATOM 4139 N N . VAL A 1 37 ? 1.441 -8.633 -9.296 1.00 0.00 37 VAL A N 4
ATOM 4140 C CA . VAL A 1 37 ? 0.239 -7.804 -9.368 1.00 0.00 37 VAL A CA 4
ATOM 4141 C C . VAL A 1 37 ? -0.206 -7.376 -7.967 1.00 0.00 37 VAL A C 4
ATOM 4142 O O . VAL A 1 37 ? -0.219 -8.167 -7.032 1.00 0.00 37 VAL A O 4
ATOM 4155 N N . ASN A 1 38 ? -0.564 -6.110 -7.831 1.00 0.00 38 ASN A N 4
ATOM 4156 C CA . ASN A 1 38 ? -1.011 -5.586 -6.543 1.00 0.00 38 ASN A CA 4
ATOM 4157 C C . ASN A 1 38 ? -2.495 -5.231 -6.601 1.00 0.00 38 ASN A C 4
ATOM 4158 O O . ASN A 1 38 ? -2.900 -4.364 -7.375 1.00 0.00 38 ASN A O 4
ATOM 4169 N N . PHE A 1 39 ? -3.301 -5.903 -5.784 1.00 0.00 39 PHE A N 4
ATOM 4170 C CA . PHE A 1 39 ? -4.733 -5.645 -5.753 1.00 0.00 39 PHE A CA 4
ATOM 4171 C C . PHE A 1 39 ? -5.238 -5.564 -4.312 1.00 0.00 39 PHE A C 4
ATOM 4172 O O . PHE A 1 39 ? -5.112 -6.517 -3.543 1.00 0.00 39 PHE A O 4
ATOM 4189 N N . ASN A 1 40 ? -5.813 -4.422 -3.961 1.00 0.00 40 ASN A N 4
ATOM 4190 C CA . ASN A 1 40 ? -6.341 -4.217 -2.618 1.00 0.00 40 ASN A CA 4
ATOM 4191 C C . ASN A 1 40 ? -5.245 -4.389 -1.570 1.00 0.00 40 ASN A C 4
ATOM 4192 O O . ASN A 1 40 ? -5.511 -4.798 -0.440 1.00 0.00 40 ASN A O 4
ATOM 4203 N N . GLY A 1 41 ? -4.016 -4.060 -1.949 1.00 0.00 41 GLY A N 4
ATOM 4204 C CA . GLY A 1 41 ? -2.887 -4.170 -1.035 1.00 0.00 41 GLY A CA 4
ATOM 4205 C C . GLY A 1 41 ? -2.275 -5.568 -1.076 1.00 0.00 41 GLY A C 4
ATOM 4206 O O . GLY A 1 41 ? -1.178 -5.786 -0.559 1.00 0.00 41 GLY A O 4
ATOM 4210 N N . GLU A 1 42 ? -2.987 -6.512 -1.685 1.00 0.00 42 GLU A N 4
ATOM 4211 C CA . GLU A 1 42 ? -2.498 -7.881 -1.774 1.00 0.00 42 GLU A CA 4
ATOM 4212 C C . GLU A 1 42 ? -1.636 -8.059 -3.017 1.00 0.00 42 GLU A C 4
ATOM 4213 O O . GLU A 1 42 ? -2.008 -7.635 -4.103 1.00 0.00 42 GLU A O 4
ATOM 4225 N N . ILE A 1 43 ? -0.474 -8.676 -2.847 1.00 0.00 43 ILE A N 4
ATOM 4226 C CA . ILE A 1 43 ? 0.438 -8.880 -3.970 1.00 0.00 43 ILE A CA 4
ATOM 4227 C C . ILE A 1 43 ? 0.436 -10.341 -4.402 1.00 0.00 43 ILE A C 4
ATOM 4228 O O . ILE A 1 43 ? 0.630 -11.245 -3.591 1.00 0.00 43 ILE A O 4
ATOM 4244 N N . PHE A 1 44 ? 0.214 -10.557 -5.687 1.00 0.00 44 PHE A N 4
ATOM 4245 C CA . PHE A 1 44 ? 0.191 -11.907 -6.239 1.00 0.00 44 PHE A CA 4
ATOM 4246 C C . PHE A 1 44 ? 1.109 -11.993 -7.452 1.00 0.00 44 PHE A C 4
ATOM 4247 O O . PHE A 1 44 ? 1.120 -11.109 -8.297 1.00 0.00 44 PHE A O 4
ATOM 4264 N N . GLU A 1 45 ? 1.876 -13.066 -7.536 1.00 0.00 45 GLU A N 4
ATOM 4265 C CA . GLU A 1 45 ? 2.798 -13.243 -8.650 1.00 0.00 45 GLU A CA 4
ATOM 4266 C C . GLU A 1 45 ? 2.545 -14.556 -9.360 1.00 0.00 45 GLU A C 4
ATOM 4267 O O . GLU A 1 45 ? 2.126 -15.538 -8.744 1.00 0.00 45 GLU A O 4
ATOM 4279 N N . SER A 1 46 ? 2.791 -14.553 -10.665 1.00 0.00 46 SER A N 4
ATOM 4280 C CA . SER A 1 46 ? 2.576 -15.750 -11.476 1.00 0.00 46 SER A CA 4
ATOM 4281 C C . SER A 1 46 ? 3.141 -16.991 -10.765 1.00 0.00 46 SER A C 4
ATOM 4282 O O . SER A 1 46 ? 4.158 -16.906 -10.077 1.00 0.00 46 SER A O 4
ATOM 4290 N N . PRO A 1 47 ? 2.495 -18.125 -10.897 1.00 0.00 47 PRO A N 4
ATOM 4291 C CA . PRO A 1 47 ? 2.938 -19.384 -10.228 1.00 0.00 47 PRO A CA 4
ATOM 4292 C C . PRO A 1 47 ? 4.407 -19.693 -10.499 1.00 0.00 47 PRO A C 4
ATOM 4293 O O . PRO A 1 47 ? 5.131 -20.125 -9.599 1.00 0.00 47 PRO A O 4
ATOM 4304 N N . THR A 1 48 ? 4.846 -19.471 -11.739 1.00 0.00 48 THR A N 4
ATOM 4305 C CA . THR A 1 48 ? 6.236 -19.733 -12.093 1.00 0.00 48 THR A CA 4
ATOM 4306 C C . THR A 1 48 ? 6.636 -18.914 -13.314 1.00 0.00 48 THR A C 4
ATOM 4307 O O . THR A 1 48 ? 5.799 -18.260 -13.933 1.00 0.00 48 THR A O 4
ATOM 4318 N N . TYR A 1 49 ? 7.920 -18.962 -13.660 1.00 0.00 49 TYR A N 4
ATOM 4319 C CA . TYR A 1 49 ? 8.412 -18.222 -14.817 1.00 0.00 49 TYR A CA 4
ATOM 4320 C C . TYR A 1 49 ? 7.559 -18.529 -16.042 1.00 0.00 49 TYR A C 4
ATOM 4321 O O . TYR A 1 49 ? 7.174 -19.675 -16.274 1.00 0.00 49 TYR A O 4
ATOM 4339 N N . CYS A 1 50 ? 7.261 -17.494 -16.819 1.00 0.00 50 CYS A N 4
ATOM 4340 C CA . CYS A 1 50 ? 6.445 -17.659 -18.014 1.00 0.00 50 CYS A CA 4
ATOM 4341 C C . CYS A 1 50 ? 7.218 -17.263 -19.269 1.00 0.00 50 CYS A C 4
ATOM 4342 O O . CYS A 1 50 ? 8.052 -16.365 -19.238 1.00 0.00 50 CYS A O 4
ATOM 4350 N N . SER A 1 51 ? 6.932 -17.939 -20.374 1.00 0.00 51 SER A N 4
ATOM 4351 C CA . SER A 1 51 ? 7.606 -17.639 -21.632 1.00 0.00 51 SER A CA 4
ATOM 4352 C C . SER A 1 51 ? 7.206 -16.256 -22.140 1.00 0.00 51 SER A C 4
ATOM 4353 O O . SER A 1 51 ? 7.958 -15.610 -22.870 1.00 0.00 51 SER A O 4
ATOM 4361 N N . THR A 1 52 ? 6.014 -15.811 -21.750 1.00 0.00 52 THR A N 4
ATOM 4362 C CA . THR A 1 52 ? 5.521 -14.506 -22.174 1.00 0.00 52 THR A CA 4
ATOM 4363 C C . THR A 1 52 ? 4.992 -13.721 -20.989 1.00 0.00 52 THR A C 4
ATOM 4364 O O . THR A 1 52 ? 4.497 -14.289 -20.014 1.00 0.00 52 THR A O 4
ATOM 4375 N N . LEU A 1 53 ? 5.106 -12.411 -21.078 1.00 0.00 53 LEU A N 4
ATOM 4376 C CA . LEU A 1 53 ? 4.646 -11.559 -20.012 1.00 0.00 53 LEU A CA 4
ATOM 4377 C C . LEU A 1 53 ? 3.138 -11.704 -19.831 1.00 0.00 53 LEU A C 4
ATOM 4378 O O . LEU A 1 53 ? 2.616 -11.596 -18.720 1.00 0.00 53 LEU A O 4
ATOM 4394 N N . ARG A 1 54 ? 2.441 -11.906 -20.935 1.00 0.00 54 ARG A N 4
ATOM 4395 C CA . ARG A 1 54 ? 0.987 -12.016 -20.889 1.00 0.00 54 ARG A CA 4
ATOM 4396 C C . ARG A 1 54 ? 0.573 -13.163 -19.976 1.00 0.00 54 ARG A C 4
ATOM 4397 O O . ARG A 1 54 ? -0.385 -13.044 -19.214 1.00 0.00 54 ARG A O 4
ATOM 4418 N N . GLN A 1 55 ? 1.308 -14.259 -20.036 1.00 0.00 55 GLN A N 4
ATOM 4419 C CA . GLN A 1 55 ? 1.020 -15.411 -19.186 1.00 0.00 55 GLN A CA 4
ATOM 4420 C C . GLN A 1 55 ? 1.238 -15.072 -17.716 1.00 0.00 55 GLN A C 4
ATOM 4421 O O . GLN A 1 55 ? 0.485 -15.510 -16.847 1.00 0.00 55 GLN A O 4
ATOM 4435 N N . ALA A 1 56 ? 2.270 -14.279 -17.446 1.00 0.00 56 ALA A N 4
ATOM 4436 C CA . ALA A 1 56 ? 2.570 -13.885 -16.074 1.00 0.00 56 ALA A CA 4
ATOM 4437 C C . ALA A 1 56 ? 1.495 -12.959 -15.510 1.00 0.00 56 ALA A C 4
ATOM 4438 O O . ALA A 1 56 ? 1.041 -13.135 -14.380 1.00 0.00 56 ALA A O 4
ATOM 4445 N N . GLU A 1 57 ? 1.096 -11.978 -16.307 1.00 0.00 57 GLU A N 4
ATOM 4446 C CA . GLU A 1 57 ? 0.075 -11.030 -15.884 1.00 0.00 57 GLU A CA 4
ATOM 4447 C C . GLU A 1 57 ? -1.271 -11.729 -15.747 1.00 0.00 57 GLU A C 4
ATOM 4448 O O . GLU A 1 57 ? -2.028 -11.459 -14.816 1.00 0.00 57 GLU A O 4
ATOM 4460 N N . HIS A 1 58 ? -1.564 -12.628 -16.683 1.00 0.00 58 HIS A N 4
ATOM 4461 C CA . HIS A 1 58 ? -2.822 -13.360 -16.658 1.00 0.00 58 HIS A CA 4
ATOM 4462 C C . HIS A 1 58 ? -2.934 -14.209 -15.397 1.00 0.00 58 HIS A C 4
ATOM 4463 O O . HIS A 1 58 ? -3.959 -14.192 -14.715 1.00 0.00 58 HIS A O 4
ATOM 4477 N N . SER A 1 59 ? -1.875 -14.952 -15.099 1.00 0.00 59 SER A N 4
ATOM 4478 C CA . SER A 1 59 ? -1.867 -15.807 -13.920 1.00 0.00 59 SER A CA 4
ATOM 4479 C C . SER A 1 59 ? -1.909 -14.968 -12.649 1.00 0.00 59 SER A C 4
ATOM 4480 O O . SER A 1 59 ? -2.400 -15.417 -11.615 1.00 0.00 59 SER A O 4
ATOM 4488 N N . ALA A 1 60 ? -1.405 -13.741 -12.733 1.00 0.00 60 ALA A N 4
ATOM 4489 C CA . ALA A 1 60 ? -1.408 -12.847 -11.577 1.00 0.00 60 ALA A CA 4
ATOM 4490 C C . ALA A 1 60 ? -2.825 -12.366 -11.273 1.00 0.00 60 ALA A C 4
ATOM 4491 O O . ALA A 1 60 ? -3.280 -12.417 -10.128 1.00 0.00 60 ALA A O 4
ATOM 4498 N N . ALA A 1 61 ? -3.514 -11.897 -12.308 1.00 0.00 61 ALA A N 4
ATOM 4499 C CA . ALA A 1 61 ? -4.874 -11.404 -12.146 1.00 0.00 61 ALA A CA 4
ATOM 4500 C C . ALA A 1 61 ? -5.795 -12.529 -11.682 1.00 0.00 61 ALA A C 4
ATOM 4501 O O . ALA A 1 61 ? -6.659 -12.334 -10.836 1.00 0.00 61 ALA A O 4
ATOM 4508 N N . GLU A 1 62 ? -5.598 -13.709 -12.246 1.00 0.00 62 GLU A N 4
ATOM 4509 C CA . GLU A 1 62 ? -6.418 -14.862 -11.887 1.00 0.00 62 GLU A CA 4
ATOM 4510 C C . GLU A 1 62 ? -6.256 -15.198 -10.411 1.00 0.00 62 GLU A C 4
ATOM 4511 O O . GLU A 1 62 ? -7.224 -15.530 -9.731 1.00 0.00 62 GLU A O 4
ATOM 4523 N N . VAL A 1 63 ? -5.032 -15.106 -9.922 1.00 0.00 63 VAL A N 4
ATOM 4524 C CA . VAL A 1 63 ? -4.757 -15.392 -8.524 1.00 0.00 63 VAL A CA 4
ATOM 4525 C C . VAL A 1 63 ? -5.439 -14.383 -7.605 1.00 0.00 63 VAL A C 4
ATOM 4526 O O . VAL A 1 63 ? -5.978 -14.752 -6.563 1.00 0.00 63 VAL A O 4
ATOM 4539 N N . ALA A 1 64 ? -5.382 -13.104 -7.980 1.00 0.00 64 ALA A N 4
ATOM 4540 C CA . ALA A 1 64 ? -5.961 -12.050 -7.162 1.00 0.00 64 ALA A CA 4
ATOM 4541 C C . ALA A 1 64 ? -7.473 -12.086 -7.219 1.00 0.00 64 ALA A C 4
ATOM 4542 O O . ALA A 1 64 ? -8.154 -11.917 -6.211 1.00 0.00 64 ALA A O 4
ATOM 4549 N N . LEU A 1 65 ? -7.986 -12.325 -8.409 1.00 0.00 65 LEU A N 4
ATOM 4550 C CA . LEU A 1 65 ? -9.417 -12.412 -8.614 1.00 0.00 65 LEU A CA 4
ATOM 4551 C C . LEU A 1 65 ? -9.997 -13.645 -7.933 1.00 0.00 65 LEU A C 4
ATOM 4552 O O . LEU A 1 65 ? -11.058 -13.593 -7.318 1.00 0.00 65 LEU A O 4
ATOM 4568 N N . SER A 1 66 ? -9.293 -14.755 -8.068 1.00 0.00 66 SER A N 4
ATOM 4569 C CA . SER A 1 66 ? -9.735 -16.009 -7.472 1.00 0.00 66 SER A CA 4
ATOM 4570 C C . SER A 1 66 ? -9.382 -16.050 -5.987 1.00 0.00 66 SER A C 4
ATOM 4571 O O . SER A 1 66 ? -9.922 -16.861 -5.235 1.00 0.00 66 SER A O 4
ATOM 4579 N N . ALA A 1 67 ? -8.465 -15.177 -5.572 1.00 0.00 67 ALA A N 4
ATOM 4580 C CA . ALA A 1 67 ? -8.044 -15.137 -4.179 1.00 0.00 67 ALA A CA 4
ATOM 4581 C C . ALA A 1 67 ? -9.223 -14.815 -3.268 1.00 0.00 67 ALA A C 4
ATOM 4582 O O . ALA A 1 67 ? -9.386 -15.423 -2.211 1.00 0.00 67 ALA A O 4
ATOM 4589 N N . LEU A 1 68 ? -10.048 -13.863 -3.688 1.00 0.00 68 LEU A N 4
ATOM 4590 C CA . LEU A 1 68 ? -11.215 -13.477 -2.902 1.00 0.00 68 LEU A CA 4
ATOM 4591 C C . LEU A 1 68 ? -12.355 -14.473 -3.105 1.00 0.00 68 LEU A C 4
ATOM 4592 O O . LEU A 1 68 ? -13.147 -14.720 -2.196 1.00 0.00 68 LEU A O 4
ATOM 4608 N N . SER A 1 69 ? -12.427 -15.041 -4.305 1.00 0.00 69 SER A N 4
ATOM 4609 C CA . SER A 1 69 ? -13.470 -16.009 -4.623 1.00 0.00 69 SER A CA 4
ATOM 4610 C C . SER A 1 69 ? -13.354 -17.232 -3.721 1.00 0.00 69 SER A C 4
ATOM 4611 O O . SER A 1 69 ? -14.360 -17.774 -3.262 1.00 0.00 69 SER A O 4
ATOM 4619 N N . SER A 1 70 ? -12.123 -17.662 -3.474 1.00 0.00 70 SER A N 4
ATOM 4620 C CA . SER A 1 70 ? -11.885 -18.826 -2.628 1.00 0.00 70 SER A CA 4
ATOM 4621 C C . SER A 1 70 ? -12.437 -18.586 -1.227 1.00 0.00 70 SER A C 4
ATOM 4622 O O . SER A 1 70 ? -13.059 -19.469 -0.639 1.00 0.00 70 SER A O 4
ATOM 4630 N N . LYS A 1 71 ? -12.202 -17.390 -0.698 1.00 0.00 71 LYS A N 4
ATOM 4631 C CA . LYS A 1 71 ? -12.683 -17.051 0.637 1.00 0.00 71 LYS A CA 4
ATOM 4632 C C . LYS A 1 71 ? -14.208 -17.102 0.688 1.00 0.00 71 LYS A C 4
ATOM 4633 O O . LYS A 1 71 ? -14.790 -17.645 1.626 1.00 0.00 71 LYS A O 4
ATOM 4652 N N . GLY A 1 72 ? -14.850 -16.531 -0.328 1.00 0.00 72 GLY A N 4
ATOM 4653 C CA . GLY A 1 72 ? -16.309 -16.516 -0.389 1.00 0.00 72 GLY A CA 4
ATOM 4654 C C . GLY A 1 72 ? -16.809 -17.294 -1.602 1.00 0.00 72 GLY A C 4
ATOM 4655 O O . GLY A 1 72 ? -17.201 -16.705 -2.609 1.00 0.00 72 GLY A O 4
ATOM 4659 N N . PRO A 1 73 ? -16.795 -18.599 -1.524 1.00 0.00 73 PRO A N 4
ATOM 4660 C CA . PRO A 1 73 ? -17.253 -19.478 -2.639 1.00 0.00 73 PRO A CA 4
ATOM 4661 C C . PRO A 1 73 ? -18.767 -19.441 -2.821 1.00 0.00 73 PRO A C 4
ATOM 4662 O O . PRO A 1 73 ? -19.516 -19.299 -1.855 1.00 0.00 73 PRO A O 4
ATOM 4673 N N . SER A 1 74 ? -19.208 -19.576 -4.066 1.00 0.00 74 SER A N 4
ATOM 4674 C CA . SER A 1 74 ? -20.635 -19.566 -4.370 1.00 0.00 74 SER A CA 4
ATOM 4675 C C . SER A 1 74 ? -21.258 -20.922 -4.059 1.00 0.00 74 SER A C 4
ATOM 4676 O O . SER A 1 74 ? -20.549 -21.898 -3.805 1.00 0.00 74 SER A O 4
ATOM 4684 N N . LYS A 1 75 ? -22.586 -20.978 -4.080 1.00 0.00 75 LYS A N 4
ATOM 4685 C CA . LYS A 1 75 ? -23.291 -22.224 -3.800 1.00 0.00 75 LYS A CA 4
ATOM 4686 C C . LYS A 1 75 ? -22.925 -23.289 -4.826 1.00 0.00 75 LYS A C 4
ATOM 4687 O O . LYS A 1 75 ? -22.937 -24.484 -4.525 1.00 0.00 75 LYS A O 4
ATOM 4706 N N . LEU A 1 76 ? -22.603 -22.851 -6.040 1.00 0.00 76 LEU A N 4
ATOM 4707 C CA . LEU A 1 76 ? -22.236 -23.783 -7.098 1.00 0.00 76 LEU A CA 4
ATOM 4708 C C . LEU A 1 76 ? -20.778 -23.583 -7.501 1.00 0.00 76 LEU A C 4
ATOM 4709 O O . LEU A 1 76 ? -20.374 -22.485 -7.880 1.00 0.00 76 LEU A O 4
ATOM 4725 N N . GLU A 1 77 ? -19.995 -24.653 -7.420 1.00 0.00 77 GLU A N 4
ATOM 4726 C CA . GLU A 1 77 ? -18.584 -24.584 -7.781 1.00 0.00 77 GLU A CA 4
ATOM 4727 C C . GLU A 1 77 ? -18.421 -24.223 -9.254 1.00 0.00 77 GLU A C 4
ATOM 4728 O O . GLU A 1 77 ? -17.563 -23.418 -9.616 1.00 0.00 77 GLU A O 4
ATOM 4740 N N . HIS A 1 78 ? -19.252 -24.824 -10.101 1.00 0.00 78 HIS A N 4
ATOM 4741 C CA . HIS A 1 78 ? -19.190 -24.558 -11.533 1.00 0.00 78 HIS A CA 4
ATOM 4742 C C . HIS A 1 78 ? -19.337 -23.064 -11.807 1.00 0.00 78 HIS A C 4
ATOM 4743 O O . HIS A 1 78 ? -20.389 -22.527 -11.501 1.00 0.00 78 HIS A O 4
ATOM 4757 N N . MET A 1 1 ? -9.404 -11.744 -20.022 1.00 0.00 1 MET A N 5
ATOM 4758 C CA . MET A 1 1 ? -10.712 -11.244 -19.513 1.00 0.00 1 MET A CA 5
ATOM 4759 C C . MET A 1 1 ? -10.677 -11.186 -17.990 1.00 0.00 1 MET A C 5
ATOM 4760 O O . MET A 1 1 ? -11.391 -10.396 -17.372 1.00 0.00 1 MET A O 5
ATOM 4776 N N . TYR A 1 2 ? -9.846 -12.030 -17.389 1.00 0.00 2 TYR A N 5
ATOM 4777 C CA . TYR A 1 2 ? -9.731 -12.067 -15.937 1.00 0.00 2 TYR A CA 5
ATOM 4778 C C . TYR A 1 2 ? -9.219 -10.734 -15.402 1.00 0.00 2 TYR A C 5
ATOM 4779 O O . TYR A 1 2 ? -9.674 -10.259 -14.362 1.00 0.00 2 TYR A O 5
ATOM 4797 N N . LYS A 1 3 ? -8.269 -10.138 -16.113 1.00 0.00 3 LYS A N 5
ATOM 4798 C CA . LYS A 1 3 ? -7.711 -8.864 -15.679 1.00 0.00 3 LYS A CA 5
ATOM 4799 C C . LYS A 1 3 ? -8.798 -7.792 -15.658 1.00 0.00 3 LYS A C 5
ATOM 4800 O O . LYS A 1 3 ? -8.897 -7.012 -14.712 1.00 0.00 3 LYS A O 5
ATOM 4819 N N . ASN A 1 4 ? -9.612 -7.761 -16.711 1.00 0.00 4 ASN A N 5
ATOM 4820 C CA . ASN A 1 4 ? -10.687 -6.780 -16.801 1.00 0.00 4 ASN A CA 5
ATOM 4821 C C . ASN A 1 4 ? -11.679 -6.969 -15.663 1.00 0.00 4 ASN A C 5
ATOM 4822 O O . ASN A 1 4 ? -12.150 -6.001 -15.066 1.00 0.00 4 ASN A O 5
ATOM 4833 N N . GLN A 1 5 ? -11.991 -8.225 -15.366 1.00 0.00 5 GLN A N 5
ATOM 4834 C CA . GLN A 1 5 ? -12.928 -8.533 -14.294 1.00 0.00 5 GLN A CA 5
ATOM 4835 C C . GLN A 1 5 ? -12.378 -8.069 -12.948 1.00 0.00 5 GLN A C 5
ATOM 4836 O O . GLN A 1 5 ? -13.114 -7.528 -12.120 1.00 0.00 5 GLN A O 5
ATOM 4850 N N . LEU A 1 6 ? -11.080 -8.269 -12.740 1.00 0.00 6 LEU A N 5
ATOM 4851 C CA . LEU A 1 6 ? -10.443 -7.856 -11.496 1.00 0.00 6 LEU A CA 5
ATOM 4852 C C . LEU A 1 6 ? -10.473 -6.336 -11.350 1.00 0.00 6 LEU A C 5
ATOM 4853 O O . LEU A 1 6 ? -10.740 -5.808 -10.270 1.00 0.00 6 LEU A O 5
ATOM 4869 N N . GLN A 1 7 ? -10.197 -5.641 -12.451 1.00 0.00 7 GLN A N 5
ATOM 4870 C CA . GLN A 1 7 ? -10.189 -4.178 -12.447 1.00 0.00 7 GLN A CA 5
ATOM 4871 C C . GLN A 1 7 ? -11.580 -3.630 -12.150 1.00 0.00 7 GLN A C 5
ATOM 4872 O O . GLN A 1 7 ? -11.729 -2.656 -11.410 1.00 0.00 7 GLN A O 5
ATOM 4886 N N . GLU A 1 8 ? -12.597 -4.260 -12.728 1.00 0.00 8 GLU A N 5
ATOM 4887 C CA . GLU A 1 8 ? -13.972 -3.825 -12.519 1.00 0.00 8 GLU A CA 5
ATOM 4888 C C . GLU A 1 8 ? -14.375 -3.995 -11.057 1.00 0.00 8 GLU A C 5
ATOM 4889 O O . GLU A 1 8 ? -15.054 -3.139 -10.485 1.00 0.00 8 GLU A O 5
ATOM 4901 N N . LEU A 1 9 ? -13.952 -5.101 -10.458 1.00 0.00 9 LEU A N 5
ATOM 4902 C CA . LEU A 1 9 ? -14.273 -5.368 -9.062 1.00 0.00 9 LEU A CA 5
ATOM 4903 C C . LEU A 1 9 ? -13.666 -4.301 -8.160 1.00 0.00 9 LEU A C 5
ATOM 4904 O O . LEU A 1 9 ? -14.316 -3.815 -7.235 1.00 0.00 9 LEU A O 5
ATOM 4920 N N . ALA A 1 10 ? -12.422 -3.927 -8.439 1.00 0.00 10 ALA A N 5
ATOM 4921 C CA . ALA A 1 10 ? -11.757 -2.905 -7.645 1.00 0.00 10 ALA A CA 5
ATOM 4922 C C . ALA A 1 10 ? -12.460 -1.560 -7.795 1.00 0.00 10 ALA A C 5
ATOM 4923 O O . ALA A 1 10 ? -12.617 -0.821 -6.823 1.00 0.00 10 ALA A O 5
A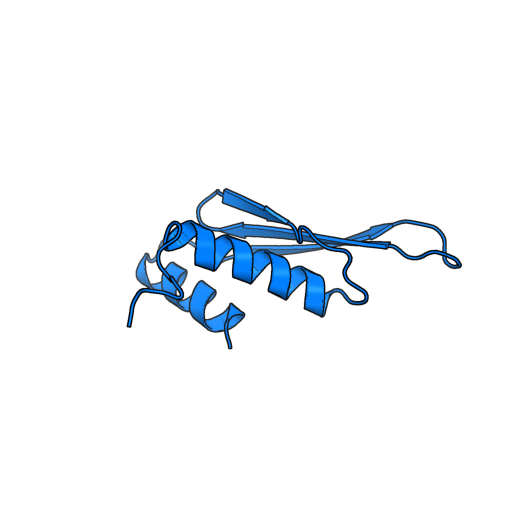TOM 4930 N N . GLN A 1 11 ? -12.862 -1.237 -9.022 1.00 0.00 11 GLN A N 5
ATOM 4931 C CA . GLN A 1 11 ? -13.529 0.033 -9.282 1.00 0.00 11 GLN A CA 5
ATOM 4932 C C . GLN A 1 11 ? -14.823 0.140 -8.488 1.00 0.00 11 GLN A C 5
ATOM 4933 O O . GLN A 1 11 ? -15.088 1.158 -7.849 1.00 0.00 11 GLN A O 5
ATOM 4947 N N . ARG A 1 12 ? -15.617 -0.923 -8.511 1.00 0.00 12 ARG A N 5
ATOM 4948 C CA . ARG A 1 12 ? -16.869 -0.942 -7.773 1.00 0.00 12 ARG A CA 5
ATOM 4949 C C . ARG A 1 12 ? -16.616 -0.911 -6.271 1.00 0.00 12 ARG A C 5
ATOM 4950 O O . ARG A 1 12 ? -17.354 -0.275 -5.518 1.00 0.00 12 ARG A O 5
ATOM 4971 N N . SER A 1 13 ? -15.573 -1.610 -5.838 1.00 0.00 13 SER A N 5
ATOM 4972 C CA . SER A 1 13 ? -15.237 -1.668 -4.425 1.00 0.00 13 SER A CA 5
ATOM 4973 C C . SER A 1 13 ? -14.679 -0.329 -3.950 1.00 0.00 13 SER A C 5
ATOM 4974 O O . SER A 1 13 ? -14.589 -0.078 -2.748 1.00 0.00 13 SER A O 5
ATOM 4982 N N . CYS A 1 14 ? -14.306 0.530 -4.898 1.00 0.00 14 CYS A N 5
ATOM 4983 C CA . CYS A 1 14 ? -13.757 1.837 -4.564 1.00 0.00 14 CYS A CA 5
ATOM 4984 C C . CYS A 1 14 ? -12.491 1.687 -3.731 1.00 0.00 14 CYS A C 5
ATOM 4985 O O . CYS A 1 14 ? -12.176 2.539 -2.897 1.00 0.00 14 CYS A O 5
ATOM 4993 N N . PHE A 1 15 ? -11.761 0.601 -3.971 1.00 0.00 15 PHE A N 5
ATOM 4994 C CA . PHE A 1 15 ? -10.518 0.353 -3.246 1.00 0.00 15 PHE A CA 5
ATOM 4995 C C . PHE A 1 15 ? -9.304 0.542 -4.154 1.00 0.00 15 PHE A C 5
ATOM 4996 O O . PHE A 1 15 ? -8.362 -0.252 -4.128 1.00 0.00 15 PHE A O 5
ATOM 5013 N N . SER A 1 16 ? -9.328 1.604 -4.954 1.00 0.00 16 SER A N 5
ATOM 5014 C CA . SER A 1 16 ? -8.221 1.889 -5.858 1.00 0.00 16 SER A CA 5
ATOM 5015 C C . SER A 1 16 ? -8.086 0.786 -6.895 1.00 0.00 16 SER A C 5
ATOM 5016 O O . SER A 1 16 ? -8.451 -0.361 -6.645 1.00 0.00 16 SER A O 5
ATOM 5024 N N . LEU A 1 17 ? -7.566 1.139 -8.062 1.00 0.00 17 LEU A N 5
ATOM 5025 C CA . LEU A 1 17 ? -7.396 0.168 -9.133 1.00 0.00 17 LEU A CA 5
ATOM 5026 C C . LEU A 1 17 ? -6.171 -0.718 -8.887 1.00 0.00 17 LEU A C 5
ATOM 5027 O O . LEU A 1 17 ? -5.226 -0.304 -8.215 1.00 0.00 17 LEU A O 5
ATOM 5043 N N . PRO A 1 18 ? -6.164 -1.919 -9.422 1.00 0.00 18 PRO A N 5
ATOM 5044 C CA . PRO A 1 18 ? -5.020 -2.864 -9.258 1.00 0.00 18 PRO A CA 5
ATOM 5045 C C . PRO A 1 18 ? -3.778 -2.411 -10.023 1.00 0.00 18 PRO A C 5
ATOM 5046 O O . PRO A 1 18 ? -3.878 -1.694 -11.020 1.00 0.00 18 PRO A O 5
ATOM 5057 N N . SER A 1 19 ? -2.608 -2.834 -9.549 1.00 0.00 19 SER A N 5
ATOM 5058 C CA . SER A 1 19 ? -1.352 -2.466 -10.196 1.00 0.00 19 SER A CA 5
ATOM 5059 C C . SER A 1 19 ? -0.594 -3.714 -10.634 1.00 0.00 19 SER A C 5
ATOM 5060 O O . SER A 1 19 ? -0.592 -4.726 -9.935 1.00 0.00 19 SER A O 5
ATOM 5068 N N . TYR A 1 20 ? 0.046 -3.630 -11.794 1.00 0.00 20 TYR A N 5
ATOM 5069 C CA . TYR A 1 20 ? 0.807 -4.753 -12.333 1.00 0.00 20 TYR A CA 5
ATOM 5070 C C . TYR A 1 20 ? 2.229 -4.332 -12.673 1.00 0.00 20 TYR A C 5
ATOM 5071 O O . TYR A 1 20 ? 2.452 -3.261 -13.240 1.00 0.00 20 TYR A O 5
ATOM 5089 N N . THR A 1 21 ? 3.188 -5.189 -12.351 1.00 0.00 21 THR A N 5
ATOM 5090 C CA . THR A 1 21 ? 4.580 -4.901 -12.655 1.00 0.00 21 THR A CA 5
ATOM 5091 C C . THR A 1 21 ? 5.226 -6.107 -13.326 1.00 0.00 21 THR A C 5
ATOM 5092 O O . THR A 1 21 ? 4.881 -7.252 -13.030 1.00 0.00 21 THR A O 5
ATOM 5103 N N . CYS A 1 22 ? 6.172 -5.853 -14.224 1.00 0.00 22 CYS A N 5
ATOM 5104 C CA . CYS A 1 22 ? 6.858 -6.934 -14.915 1.00 0.00 22 CYS A CA 5
ATOM 5105 C C . CYS A 1 22 ? 8.367 -6.724 -14.861 1.00 0.00 22 CYS A C 5
ATOM 5106 O O . CYS A 1 22 ? 8.853 -5.613 -15.074 1.00 0.00 22 CYS A O 5
ATOM 5114 N N . THR A 1 23 ? 9.101 -7.795 -14.583 1.00 0.00 23 THR A N 5
ATOM 5115 C CA . THR A 1 23 ? 10.562 -7.708 -14.513 1.00 0.00 23 THR A CA 5
ATOM 5116 C C . THR A 1 23 ? 11.202 -8.711 -15.469 1.00 0.00 23 THR A C 5
ATOM 5117 O O . THR A 1 23 ? 10.787 -9.867 -15.536 1.00 0.00 23 THR A O 5
ATOM 5128 N N . ARG A 1 24 ? 12.208 -8.263 -16.211 1.00 0.00 24 ARG A N 5
ATOM 5129 C CA . ARG A 1 24 ? 12.892 -9.138 -17.166 1.00 0.00 24 ARG A CA 5
ATOM 5130 C C . ARG A 1 24 ? 14.346 -9.338 -16.754 1.00 0.00 24 ARG A C 5
ATOM 5131 O O . ARG A 1 24 ? 15.094 -8.374 -16.582 1.00 0.00 24 ARG A O 5
ATOM 5152 N N . GLU A 1 25 ? 14.742 -10.593 -16.597 1.00 0.00 25 GLU A N 5
ATOM 5153 C CA . GLU A 1 25 ? 16.110 -10.911 -16.204 1.00 0.00 25 GLU A CA 5
ATOM 5154 C C . GLU A 1 25 ? 16.510 -12.280 -16.727 1.00 0.00 25 GLU A C 5
ATOM 5155 O O . GLU A 1 25 ? 15.664 -13.063 -17.159 1.00 0.00 25 GLU A O 5
ATOM 5167 N N . GLY A 1 26 ? 17.805 -12.565 -16.683 1.00 0.00 26 GLY A N 5
ATOM 5168 C CA . GLY A 1 26 ? 18.309 -13.850 -17.150 1.00 0.00 26 GLY A CA 5
ATOM 5169 C C . GLY A 1 26 ? 18.981 -13.720 -18.515 1.00 0.00 26 GLY A C 5
ATOM 5170 O O . GLY A 1 26 ? 18.899 -12.676 -19.162 1.00 0.00 26 GLY A O 5
ATOM 5174 N N . PRO A 1 27 ? 19.645 -14.761 -18.953 1.00 0.00 27 PRO A N 5
ATOM 5175 C CA . PRO A 1 27 ? 20.363 -14.789 -20.265 1.00 0.00 27 PRO A CA 5
ATOM 5176 C C . PRO A 1 27 ? 19.420 -14.619 -21.436 1.00 0.00 27 PRO A C 5
ATOM 5177 O O . PRO A 1 27 ? 18.247 -14.982 -21.363 1.00 0.00 27 PRO A O 5
ATOM 5188 N N . ASP A 1 28 ? 19.937 -14.062 -22.513 1.00 0.00 28 ASP A N 5
ATOM 5189 C CA . ASP A 1 28 ? 19.120 -13.852 -23.686 1.00 0.00 28 ASP A CA 5
ATOM 5190 C C . ASP A 1 28 ? 18.623 -15.182 -24.244 1.00 0.00 28 ASP A C 5
ATOM 5191 O O . ASP A 1 28 ? 17.478 -15.292 -24.675 1.00 0.00 28 ASP A O 5
ATOM 5200 N N . HIS A 1 29 ? 19.495 -16.188 -24.241 1.00 0.00 29 HIS A N 5
ATOM 5201 C CA . HIS A 1 29 ? 19.130 -17.509 -24.749 1.00 0.00 29 HIS A CA 5
ATOM 5202 C C . HIS A 1 29 ? 18.052 -18.144 -23.874 1.00 0.00 29 HIS A C 5
ATOM 5203 O O . HIS A 1 29 ? 17.140 -18.806 -24.370 1.00 0.00 29 HIS A O 5
ATOM 5217 N N . ALA A 1 30 ? 18.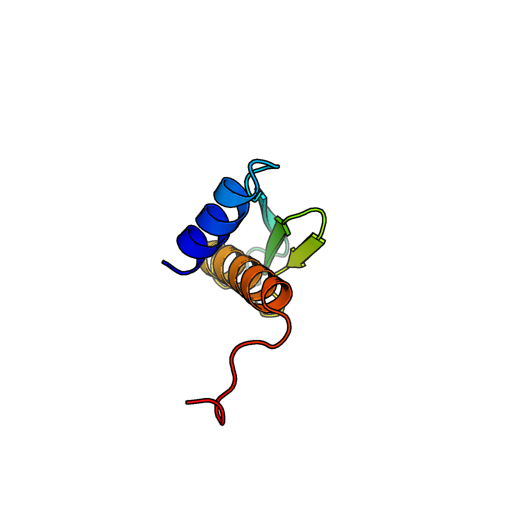172 -17.932 -22.568 1.00 0.00 30 ALA A N 5
ATOM 5218 C CA . ALA A 1 30 ? 17.214 -18.480 -21.614 1.00 0.00 30 ALA A CA 5
ATOM 5219 C C . ALA A 1 30 ? 16.663 -17.361 -20.735 1.00 0.00 30 ALA A C 5
ATOM 5220 O O . ALA A 1 30 ? 17.040 -17.223 -19.573 1.00 0.00 30 ALA A O 5
ATOM 5227 N N . PRO A 1 31 ? 15.795 -16.553 -21.282 1.00 0.00 31 PRO A N 5
ATOM 5228 C CA . PRO A 1 31 ? 15.186 -15.404 -20.552 1.00 0.00 31 PRO A CA 5
ATOM 5229 C C . PRO A 1 31 ? 14.216 -15.844 -19.463 1.00 0.00 31 PRO A C 5
ATOM 5230 O O . PRO A 1 31 ? 13.531 -16.858 -19.596 1.00 0.00 31 PRO A O 5
ATOM 5241 N N . ARG A 1 32 ? 14.156 -15.060 -18.395 1.00 0.00 32 ARG A N 5
ATOM 5242 C CA . ARG A 1 32 ? 13.258 -15.357 -17.291 1.00 0.00 32 ARG A CA 5
ATOM 5243 C C . ARG A 1 32 ? 12.242 -14.233 -17.130 1.00 0.00 32 ARG A C 5
ATOM 5244 O O . ARG A 1 32 ? 12.598 -13.054 -17.111 1.00 0.00 32 ARG A O 5
ATOM 5265 N N . PHE A 1 33 ? 10.975 -14.609 -17.017 1.00 0.00 33 PHE A N 5
ATOM 5266 C CA . PHE A 1 33 ? 9.904 -13.634 -16.861 1.00 0.00 33 PHE A CA 5
ATOM 5267 C C . PHE A 1 33 ? 9.296 -13.730 -15.472 1.00 0.00 33 PHE A C 5
ATOM 5268 O O . PHE A 1 33 ? 9.189 -14.818 -14.905 1.00 0.00 33 PHE A O 5
ATOM 5285 N N . LYS A 1 34 ? 8.880 -12.592 -14.929 1.00 0.00 34 LYS A N 5
ATOM 5286 C CA . LYS A 1 34 ? 8.263 -12.570 -13.613 1.00 0.00 34 LYS A CA 5
ATOM 5287 C C . LYS A 1 34 ? 7.366 -11.341 -13.484 1.00 0.00 34 LYS A C 5
ATOM 5288 O O . LYS A 1 34 ? 7.787 -10.222 -13.777 1.00 0.00 34 LYS A O 5
ATOM 5307 N N . ALA A 1 35 ? 6.129 -11.551 -13.049 1.00 0.00 35 ALA A N 5
ATOM 5308 C CA . ALA A 1 35 ? 5.190 -10.446 -12.895 1.00 0.00 35 ALA A CA 5
ATOM 5309 C C . ALA A 1 35 ? 4.651 -10.402 -11.476 1.00 0.00 35 ALA A C 5
ATOM 5310 O O . ALA A 1 35 ? 4.468 -11.439 -10.840 1.00 0.00 35 ALA A O 5
ATOM 5317 N N . SER A 1 36 ? 4.379 -9.197 -10.989 1.00 0.00 36 SER A N 5
ATOM 5318 C CA . SER A 1 36 ? 3.835 -9.031 -9.643 1.00 0.00 36 SER A CA 5
ATOM 5319 C C . SER A 1 36 ? 2.649 -8.082 -9.669 1.00 0.00 36 SER A C 5
ATOM 5320 O O . SER A 1 36 ? 2.671 -7.067 -10.364 1.00 0.00 36 SER A O 5
ATOM 5328 N N . VAL A 1 37 ? 1.619 -8.408 -8.903 1.00 0.00 37 VAL A N 5
ATOM 5329 C CA . VAL A 1 37 ? 0.432 -7.556 -8.851 1.00 0.00 37 VAL A CA 5
ATOM 5330 C C . VAL A 1 37 ? 0.148 -7.112 -7.418 1.00 0.00 37 VAL A C 5
ATOM 5331 O O . VAL A 1 37 ? 0.192 -7.914 -6.493 1.00 0.00 37 VAL A O 5
ATOM 5344 N N . ASN A 1 38 ? -0.123 -5.823 -7.247 1.00 0.00 38 ASN A N 5
ATOM 5345 C CA . ASN A 1 38 ? -0.412 -5.282 -5.918 1.00 0.00 38 ASN A CA 5
ATOM 5346 C C . ASN A 1 38 ? -1.845 -4.762 -5.843 1.00 0.00 38 ASN A C 5
ATOM 5347 O O . ASN A 1 38 ? -2.220 -3.843 -6.573 1.00 0.00 38 ASN A O 5
ATOM 5358 N N . PHE A 1 39 ? -2.648 -5.357 -4.961 1.00 0.00 39 PHE A N 5
ATOM 5359 C CA . PHE A 1 39 ? -4.036 -4.939 -4.810 1.00 0.00 39 PHE A CA 5
ATOM 5360 C C . PHE A 1 39 ? -4.473 -4.991 -3.345 1.00 0.00 39 PHE A C 5
ATOM 5361 O O . PHE A 1 39 ? -4.386 -6.033 -2.695 1.00 0.00 39 PHE A O 5
ATOM 5378 N N . ASN A 1 40 ? -4.945 -3.856 -2.842 1.00 0.00 40 ASN A N 5
ATOM 5379 C CA . ASN A 1 40 ? -5.399 -3.758 -1.456 1.00 0.00 40 ASN A CA 5
ATOM 5380 C C . ASN A 1 40 ? -4.292 -4.159 -0.486 1.00 0.00 40 ASN A C 5
ATOM 5381 O O . ASN A 1 40 ? -4.562 -4.697 0.587 1.00 0.00 40 ASN A O 5
ATOM 5392 N N . GLY A 1 41 ? -3.048 -3.894 -0.867 1.00 0.00 41 GLY A N 5
ATOM 5393 C CA . GLY A 1 41 ? -1.910 -4.226 -0.018 1.00 0.00 41 GLY A CA 5
ATOM 5394 C C . GLY A 1 41 ? -1.470 -5.675 -0.223 1.00 0.00 41 GLY A C 5
ATOM 5395 O O . GLY A 1 41 ? -0.401 -6.077 0.234 1.00 0.00 41 GLY A O 5
ATOM 5399 N N . GLU A 1 42 ? -2.302 -6.461 -0.905 1.00 0.00 42 GLU A N 5
ATOM 5400 C CA . GLU A 1 42 ? -1.980 -7.863 -1.151 1.00 0.00 42 GLU A CA 5
ATOM 5401 C C . GLU A 1 42 ? -1.179 -8.000 -2.438 1.00 0.00 42 GLU A C 5
ATOM 5402 O O . GLU A 1 42 ? -1.545 -7.440 -3.468 1.00 0.00 42 GLU A O 5
ATOM 5414 N N . ILE A 1 43 ? -0.072 -8.728 -2.372 1.00 0.00 43 ILE A N 5
ATOM 5415 C CA . ILE A 1 43 ? 0.779 -8.893 -3.544 1.00 0.00 43 ILE A CA 5
ATOM 5416 C C . ILE A 1 43 ? 0.735 -10.329 -4.034 1.00 0.00 43 ILE A C 5
ATOM 5417 O O . ILE A 1 43 ? 0.964 -11.267 -3.276 1.00 0.00 43 ILE A O 5
ATOM 5433 N N . PHE A 1 44 ? 0.459 -10.480 -5.311 1.00 0.00 44 PHE A N 5
ATOM 5434 C CA . PHE A 1 44 ? 0.404 -11.801 -5.922 1.00 0.00 44 PHE A CA 5
ATOM 5435 C C . PHE A 1 44 ? 1.299 -11.837 -7.151 1.00 0.00 44 PHE A C 5
ATOM 5436 O O . PHE A 1 44 ? 1.291 -10.920 -7.962 1.00 0.00 44 PHE A O 5
ATOM 5453 N N . GLU A 1 45 ? 2.069 -12.901 -7.281 1.00 0.00 45 GLU A N 5
ATOM 5454 C CA . GLU A 1 45 ? 2.970 -13.026 -8.414 1.00 0.00 45 GLU A CA 5
ATOM 5455 C C . GLU A 1 45 ? 2.711 -14.312 -9.174 1.00 0.00 45 GLU A C 5
ATOM 5456 O O . GLU A 1 45 ? 2.337 -15.330 -8.593 1.00 0.00 45 GLU A O 5
ATOM 5468 N N . SER A 1 46 ? 2.901 -14.239 -10.480 1.00 0.00 46 SER A N 5
ATOM 5469 C CA . SER A 1 46 ? 2.672 -15.402 -11.338 1.00 0.00 46 SER A CA 5
ATOM 5470 C C . SER A 1 46 ? 3.377 -16.634 -10.766 1.00 0.00 46 SER A C 5
ATOM 5471 O O . SER A 1 46 ? 4.389 -16.506 -10.075 1.00 0.00 46 SER A O 5
ATOM 5479 N N . PRO A 1 47 ? 2.861 -17.819 -11.019 1.00 0.00 47 PRO A N 5
ATOM 5480 C CA . PRO A 1 47 ? 3.461 -19.086 -10.492 1.00 0.00 47 PRO A CA 5
ATOM 5481 C C . PRO A 1 47 ? 4.902 -19.296 -10.947 1.00 0.00 47 PRO A C 5
ATOM 5482 O O . PRO A 1 47 ? 5.836 -19.155 -10.157 1.00 0.00 47 PRO A O 5
ATOM 5493 N N . THR A 1 48 ? 5.074 -19.634 -12.221 1.00 0.00 48 THR A N 5
ATOM 5494 C CA . THR A 1 48 ? 6.407 -19.866 -12.770 1.00 0.00 48 THR A CA 5
ATOM 5495 C C . THR A 1 48 ? 6.318 -20.168 -14.261 1.00 0.00 48 THR A C 5
ATOM 5496 O O . THR A 1 48 ? 5.251 -20.510 -14.769 1.00 0.00 48 THR A O 5
ATOM 5507 N N . TYR A 1 49 ? 7.447 -20.045 -14.948 1.00 0.00 49 TYR A N 5
ATOM 5508 C CA . TYR A 1 49 ? 7.505 -20.306 -16.382 1.00 0.00 49 TYR A CA 5
ATOM 5509 C C . TYR A 1 49 ? 6.525 -19.411 -17.135 1.00 0.00 49 TYR A C 5
ATOM 5510 O O . TYR A 1 49 ? 5.314 -19.621 -17.091 1.00 0.00 49 TYR A O 5
ATOM 5528 N N . CYS A 1 50 ? 7.059 -18.421 -17.840 1.00 0.00 50 CYS A N 5
ATOM 5529 C CA . CYS A 1 50 ? 6.222 -17.510 -18.608 1.00 0.00 50 CYS A CA 5
ATOM 5530 C C . CYS A 1 50 ? 6.955 -17.035 -19.857 1.00 0.00 50 CYS A C 5
ATOM 5531 O O . CYS A 1 50 ? 7.883 -16.236 -19.771 1.00 0.00 50 CYS A O 5
ATOM 5539 N N . SER A 1 51 ? 6.532 -17.524 -21.016 1.00 0.00 51 SER A N 5
ATOM 5540 C CA . SER A 1 51 ? 7.160 -17.131 -22.271 1.00 0.00 51 SER A CA 5
ATOM 5541 C C . SER A 1 51 ? 7.001 -15.631 -22.500 1.00 0.00 51 SER A C 5
ATOM 5542 O O . SER A 1 51 ? 7.927 -14.960 -22.954 1.00 0.00 51 SER A O 5
ATOM 5550 N N . THR A 1 52 ? 5.821 -15.112 -22.178 1.00 0.00 52 THR A N 5
ATOM 5551 C CA . THR A 1 52 ? 5.554 -13.691 -22.350 1.00 0.00 52 THR A CA 5
ATOM 5552 C C . THR A 1 52 ? 4.974 -13.091 -21.075 1.00 0.00 52 THR A C 5
ATOM 5553 O O . THR A 1 52 ? 4.393 -13.799 -20.250 1.00 0.00 52 THR A O 5
ATOM 5564 N N . LEU A 1 53 ? 5.135 -11.783 -20.922 1.00 0.00 53 LEU A N 5
ATOM 5565 C CA . LEU A 1 53 ? 4.627 -11.093 -19.744 1.00 0.00 53 LEU A CA 5
ATOM 5566 C C . LEU A 1 53 ? 3.118 -11.278 -19.628 1.00 0.00 53 LEU A C 5
ATOM 5567 O O . LEU A 1 53 ? 2.554 -11.162 -18.542 1.00 0.00 53 LEU A O 5
ATOM 5583 N N . ARG A 1 54 ? 2.469 -11.564 -20.751 1.00 0.00 54 ARG A N 5
ATOM 5584 C CA . ARG A 1 54 ? 1.027 -11.763 -20.752 1.00 0.00 54 ARG A CA 5
ATOM 5585 C C . ARG A 1 54 ? 0.640 -12.935 -19.856 1.00 0.00 54 ARG A C 5
ATOM 5586 O O . ARG A 1 54 ? -0.317 -12.853 -19.089 1.00 0.00 54 ARG A O 5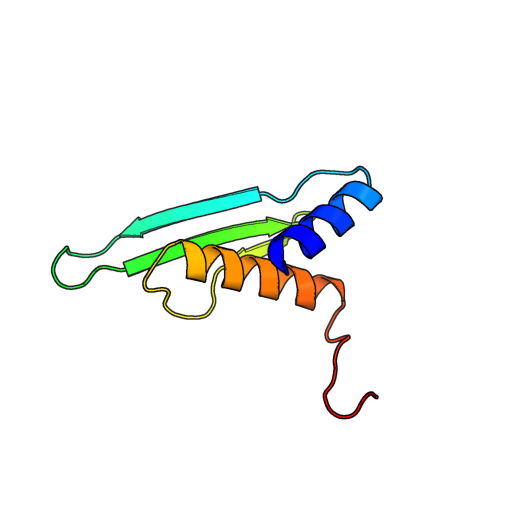
ATOM 5607 N N . GLN A 1 55 ? 1.389 -14.026 -19.960 1.00 0.00 55 GLN A N 5
ATOM 5608 C CA . GLN A 1 55 ? 1.120 -15.214 -19.158 1.00 0.00 55 GLN A CA 5
ATOM 5609 C C . GLN A 1 55 ? 1.321 -14.925 -17.674 1.00 0.00 55 GLN A C 5
ATOM 5610 O O . GLN A 1 55 ? 0.556 -15.393 -16.829 1.00 0.00 55 GLN A O 5
ATOM 5624 N N . ALA A 1 56 ? 2.344 -14.137 -17.368 1.00 0.00 56 ALA A N 5
ATOM 5625 C CA . ALA A 1 56 ? 2.624 -13.779 -15.985 1.00 0.00 56 ALA A CA 5
ATOM 5626 C C . ALA A 1 56 ? 1.540 -12.863 -15.418 1.00 0.00 56 ALA A C 5
ATOM 5627 O O . ALA A 1 56 ? 1.088 -13.042 -14.289 1.00 0.00 56 ALA A O 5
ATOM 5634 N N . GLU A 1 57 ? 1.133 -11.877 -16.211 1.00 0.00 57 GLU A N 5
ATOM 5635 C CA . GLU A 1 57 ? 0.106 -10.933 -15.781 1.00 0.00 57 GLU A CA 5
ATOM 5636 C C . GLU A 1 57 ? -1.241 -11.629 -15.634 1.00 0.00 57 GLU A C 5
ATOM 5637 O O . GLU A 1 57 ? -1.997 -11.353 -14.700 1.00 0.00 57 GLU A O 5
ATOM 5649 N N . HIS A 1 58 ? -1.534 -12.535 -16.560 1.00 0.00 58 HIS A N 5
ATOM 5650 C CA . HIS A 1 58 ? -2.790 -13.271 -16.532 1.00 0.00 58 HIS A CA 5
ATOM 5651 C C . HIS A 1 58 ? -2.905 -14.104 -15.263 1.00 0.00 58 HIS A C 5
ATOM 5652 O O . HIS A 1 58 ? -3.934 -14.092 -14.587 1.00 0.00 58 HIS A O 5
ATOM 5666 N N . SER A 1 59 ? -1.838 -14.825 -14.947 1.00 0.00 59 SER A N 5
ATOM 5667 C CA . SER A 1 59 ? -1.823 -15.659 -13.755 1.00 0.00 59 SER A CA 5
ATOM 5668 C C . SER A 1 59 ? -1.880 -14.800 -12.495 1.00 0.00 59 SER A C 5
ATOM 5669 O O . SER A 1 59 ? -2.386 -15.236 -11.466 1.00 0.00 59 SER A O 5
ATOM 5677 N N . ALA A 1 60 ? -1.377 -13.573 -12.589 1.00 0.00 60 ALA A N 5
ATOM 5678 C CA . ALA A 1 60 ? -1.403 -12.671 -11.443 1.00 0.00 60 ALA A CA 5
ATOM 5679 C C . ALA A 1 60 ? -2.833 -12.254 -11.115 1.00 0.00 60 ALA A C 5
ATOM 5680 O O . ALA A 1 60 ? -3.268 -12.325 -9.965 1.00 0.00 60 ALA A O 5
ATOM 5687 N N . ALA A 1 61 ? -3.555 -11.810 -12.141 1.00 0.00 61 ALA A N 5
ATOM 5688 C CA . ALA A 1 61 ? -4.934 -11.372 -11.962 1.00 0.00 61 ALA A CA 5
ATOM 5689 C C . ALA A 1 61 ? -5.797 -12.526 -11.476 1.00 0.00 61 ALA A C 5
ATOM 5690 O O . ALA A 1 61 ? -6.676 -12.346 -10.638 1.00 0.00 61 ALA A O 5
ATOM 5697 N N . GLU A 1 62 ? -5.543 -13.712 -12.016 1.00 0.00 62 GLU A N 5
ATOM 5698 C CA . GLU A 1 62 ? -6.305 -14.896 -11.635 1.00 0.00 62 GLU A CA 5
ATOM 5699 C C . GLU A 1 62 ? -6.110 -15.223 -10.160 1.00 0.00 62 GLU A C 5
ATOM 5700 O O . GLU A 1 62 ? -7.064 -15.550 -9.456 1.00 0.00 62 GLU A O 5
ATOM 5712 N N . VAL A 1 63 ? -4.872 -15.128 -9.697 1.00 0.00 63 VAL A N 5
ATOM 5713 C CA . VAL A 1 63 ? -4.567 -15.412 -8.303 1.00 0.00 63 VAL A CA 5
ATOM 5714 C C . VAL A 1 63 ? -5.268 -14.418 -7.388 1.00 0.00 63 VAL A C 5
ATOM 5715 O O . VAL A 1 63 ? -5.797 -14.790 -6.346 1.00 0.00 63 VAL A O 5
ATOM 5728 N N . ALA A 1 64 ? -5.243 -13.145 -7.766 1.00 0.00 64 ALA A N 5
ATOM 5729 C CA . ALA A 1 64 ? -5.848 -12.112 -6.941 1.00 0.00 64 ALA A CA 5
ATOM 5730 C C . ALA A 1 64 ? -7.356 -12.233 -6.951 1.00 0.00 64 ALA A C 5
ATOM 5731 O O . ALA A 1 64 ? -8.014 -12.101 -5.926 1.00 0.00 64 ALA A O 5
ATOM 5738 N N . LEU A 1 65 ? -7.891 -12.504 -8.116 1.00 0.00 65 LEU A N 5
ATOM 5739 C CA . LEU A 1 65 ? -9.316 -12.658 -8.262 1.00 0.00 65 LEU A CA 5
ATOM 5740 C C . LEU A 1 65 ? -9.815 -13.844 -7.444 1.00 0.00 65 LEU A C 5
ATOM 5741 O O . LEU A 1 65 ? -10.799 -13.742 -6.716 1.00 0.00 65 LEU A O 5
ATOM 5757 N N . SER A 1 66 ? -9.106 -14.959 -7.564 1.00 0.00 66 SER A N 5
ATOM 5758 C CA . SER A 1 66 ? -9.463 -16.161 -6.824 1.00 0.00 66 SER A CA 5
ATOM 5759 C C . SER A 1 66 ? -9.300 -15.929 -5.329 1.00 0.00 66 SER A C 5
ATOM 5760 O O . SER A 1 66 ? -10.105 -16.396 -4.527 1.00 0.00 66 SER A O 5
ATOM 5768 N N . ALA A 1 67 ? -8.238 -15.222 -4.963 1.00 0.00 67 ALA A N 5
ATOM 5769 C CA . ALA A 1 67 ? -7.963 -14.953 -3.557 1.00 0.00 67 ALA A CA 5
ATOM 5770 C C . ALA A 1 67 ? -9.104 -14.167 -2.912 1.00 0.00 67 ALA A C 5
ATOM 5771 O O . ALA A 1 67 ? -9.565 -14.511 -1.822 1.00 0.00 67 ALA A O 5
ATOM 5778 N N . LEU A 1 68 ? -9.564 -13.118 -3.589 1.00 0.00 68 LEU A N 5
ATOM 5779 C CA . LEU A 1 68 ? -10.656 -12.302 -3.063 1.00 0.00 68 LEU A CA 5
ATOM 5780 C C . LEU A 1 68 ? -11.942 -13.102 -3.054 1.00 0.00 68 LEU A C 5
ATOM 5781 O O . LEU A 1 68 ? -12.743 -13.011 -2.128 1.00 0.00 68 LEU A O 5
ATOM 5797 N N . SER A 1 69 ? -12.128 -13.871 -4.114 1.00 0.00 69 SER A N 5
ATOM 5798 C CA . SER A 1 69 ? -13.332 -14.691 -4.256 1.00 0.00 69 SER A CA 5
ATOM 5799 C C . SER A 1 69 ? -13.424 -15.706 -3.121 1.00 0.00 69 SER A C 5
ATOM 5800 O O . SER A 1 69 ? -14.504 -15.954 -2.588 1.00 0.00 69 SER A O 5
ATOM 5808 N N . SER A 1 70 ? -12.285 -16.290 -2.761 1.00 0.00 70 SER A N 5
ATOM 5809 C CA . SER A 1 70 ? -12.246 -17.283 -1.693 1.00 0.00 70 SER A CA 5
ATOM 5810 C C . SER A 1 70 ? -12.724 -16.667 -0.382 1.00 0.00 70 SER A C 5
ATOM 5811 O O . SER A 1 70 ? -13.468 -17.293 0.375 1.00 0.00 70 SER A O 5
ATOM 5819 N N . LYS A 1 71 ? -12.301 -15.435 -0.128 1.00 0.00 71 LYS A N 5
ATOM 5820 C CA . LYS A 1 71 ? -12.699 -14.734 1.087 1.00 0.00 71 LYS A CA 5
ATOM 5821 C C . LYS A 1 71 ? -13.915 -13.847 0.833 1.00 0.00 71 LYS A C 5
ATOM 5822 O O . LYS A 1 71 ? -14.356 -13.117 1.721 1.00 0.00 71 LYS A O 5
ATOM 5841 N N . GLY A 1 72 ? -14.466 -13.918 -0.378 1.00 0.00 72 GLY A N 5
ATOM 5842 C CA . GLY A 1 72 ? -15.638 -13.124 -0.725 1.00 0.00 72 GLY A CA 5
ATOM 5843 C C . GLY A 1 72 ? -16.769 -14.026 -1.210 1.00 0.00 72 GLY A C 5
ATOM 5844 O O . GLY A 1 72 ? -17.026 -14.120 -2.410 1.00 0.00 72 GLY A O 5
ATOM 5848 N N . PRO A 1 73 ? -17.443 -14.692 -0.305 1.00 0.00 73 PRO A N 5
ATOM 5849 C CA . PRO A 1 73 ? -18.571 -15.612 -0.646 1.00 0.00 73 PRO A CA 5
ATOM 5850 C C . PRO A 1 73 ? -19.713 -14.881 -1.353 1.00 0.00 73 PRO A C 5
ATOM 5851 O O . PRO A 1 73 ? -19.964 -13.705 -1.092 1.00 0.00 73 PRO A O 5
ATOM 5862 N N . SER A 1 74 ? -20.395 -15.584 -2.253 1.00 0.00 74 SER A N 5
ATOM 5863 C CA . SER A 1 74 ? -21.501 -14.989 -2.995 1.00 0.00 74 SER A CA 5
ATOM 5864 C C . SER A 1 74 ? -22.603 -14.531 -2.046 1.00 0.00 74 SER A C 5
ATOM 5865 O O . SER A 1 74 ? -23.186 -13.462 -2.225 1.00 0.00 74 SER A O 5
ATOM 5873 N N . LYS A 1 75 ? -22.882 -15.346 -1.035 1.00 0.00 75 LYS A N 5
ATOM 5874 C CA . LYS A 1 75 ? -23.915 -15.014 -0.060 1.00 0.00 75 LYS A CA 5
ATOM 5875 C C . LYS A 1 75 ? -23.348 -15.047 1.353 1.00 0.00 75 LYS A C 5
ATOM 5876 O O . LYS A 1 75 ? -22.462 -15.843 1.659 1.00 0.00 75 LYS A O 5
ATOM 5895 N N . LEU A 1 76 ? -23.865 -14.172 2.209 1.00 0.00 76 LEU A N 5
ATOM 5896 C CA . LEU A 1 76 ? -23.399 -14.111 3.588 1.00 0.00 76 LEU A CA 5
ATOM 5897 C C . LEU A 1 76 ? -23.674 -15.430 4.299 1.00 0.00 76 LEU A C 5
ATOM 5898 O O . LEU A 1 76 ? -22.822 -15.942 5.025 1.00 0.00 76 LEU A O 5
ATOM 5914 N N . GLU A 1 77 ? -24.865 -15.980 4.082 1.00 0.00 77 GLU A N 5
ATOM 5915 C CA . GLU A 1 77 ? -25.228 -17.245 4.709 1.00 0.00 77 GLU A CA 5
ATOM 5916 C C . GLU A 1 77 ? -25.102 -17.157 6.226 1.00 0.00 77 GLU A C 5
ATOM 5917 O O . GLU A 1 77 ? -24.218 -17.776 6.816 1.00 0.00 77 GLU A O 5
ATOM 5929 N N . HIS A 1 78 ? -25.987 -16.376 6.846 1.00 0.00 78 HIS A N 5
ATOM 5930 C CA . HIS A 1 78 ? -25.971 -16.206 8.298 1.00 0.00 78 HIS A CA 5
ATOM 5931 C C . HIS A 1 78 ? -25.791 -17.547 9.003 1.00 0.00 78 HIS A C 5
ATOM 5932 O O . HIS A 1 78 ? -24.801 -17.701 9.698 1.00 0.00 78 HIS A O 5
ATOM 5946 N N . MET A 1 1 ? -8.861 -13.469 -20.464 1.00 0.00 1 MET A N 6
ATOM 5947 C CA . MET A 1 1 ? -8.270 -12.288 -19.778 1.00 0.00 1 MET A CA 6
ATOM 5948 C C . MET A 1 1 ? -9.113 -11.938 -18.557 1.00 0.00 1 MET A C 6
ATOM 5949 O O . MET A 1 1 ? -10.206 -11.385 -18.683 1.00 0.00 1 MET A O 6
ATOM 5965 N N . TYR A 1 2 ? -8.593 -12.253 -17.376 1.00 0.00 2 TYR A N 6
ATOM 5966 C CA . TYR A 1 2 ? -9.302 -11.954 -16.137 1.00 0.00 2 TYR A CA 6
ATOM 5967 C C . TYR A 1 2 ? -8.815 -10.633 -15.539 1.00 0.00 2 TYR A C 6
ATOM 5968 O O . TYR A 1 2 ? -9.288 -10.209 -14.484 1.00 0.00 2 TYR A O 6
ATOM 5986 N N . LYS A 1 3 ? -7.871 -9.983 -16.221 1.00 0.00 3 LYS A N 6
ATOM 5987 C CA . LYS A 1 3 ? -7.337 -8.717 -15.746 1.00 0.00 3 LYS A CA 6
ATOM 5988 C C . LYS A 1 3 ? -8.444 -7.669 -15.667 1.00 0.00 3 LYS A C 6
ATOM 5989 O O . LYS A 1 3 ? -8.560 -6.948 -14.677 1.00 0.00 3 LYS A O 6
ATOM 6008 N N . ASN A 1 4 ? -9.250 -7.588 -16.721 1.00 0.00 4 ASN A N 6
ATOM 6009 C CA . ASN A 1 4 ? -10.342 -6.624 -16.763 1.00 0.00 4 ASN A CA 6
ATOM 6010 C C . ASN A 1 4 ? -11.334 -6.898 -15.639 1.00 0.00 4 ASN A C 6
ATOM 6011 O O . ASN A 1 4 ? -11.855 -5.973 -15.017 1.00 0.00 4 ASN A O 6
ATOM 6022 N N . GLN A 1 5 ? -11.591 -8.176 -15.383 1.00 0.00 5 GLN A N 6
ATOM 6023 C CA . GLN A 1 5 ? -12.522 -8.557 -14.330 1.00 0.00 5 GLN A CA 6
ATOM 6024 C C . GLN A 1 5 ? -12.007 -8.096 -12.970 1.00 0.00 5 GLN A C 6
ATOM 6025 O O . GLN A 1 5 ? -12.777 -7.629 -12.130 1.00 0.00 5 GLN A O 6
ATOM 6039 N N . LEU A 1 6 ? -10.703 -8.233 -12.758 1.00 0.00 6 LEU A N 6
ATOM 6040 C CA . LEU A 1 6 ? -10.099 -7.829 -11.495 1.00 0.00 6 LEU A CA 6
ATOM 6041 C C . LEU A 1 6 ? -10.207 -6.310 -11.320 1.00 0.00 6 LEU A C 6
ATOM 6042 O O . LEU A 1 6 ? -10.494 -5.812 -10.232 1.00 0.00 6 LEU A O 6
ATOM 6058 N N . GLN A 1 7 ? -9.975 -5.580 -12.408 1.00 0.00 7 GLN A N 6
ATOM 6059 C CA . GLN A 1 7 ? -10.045 -4.120 -12.369 1.00 0.00 7 GLN A CA 6
ATOM 6060 C C . GLN A 1 7 ? -11.463 -3.658 -12.053 1.00 0.00 7 GLN A C 6
ATOM 6061 O O . GLN A 1 7 ? -11.665 -2.701 -11.305 1.00 0.00 7 GLN A O 6
ATOM 6075 N N . GLU A 1 8 ? -12.443 -4.346 -12.629 1.00 0.00 8 GLU A N 6
ATOM 6076 C CA . GLU A 1 8 ? -13.841 -4.003 -12.406 1.00 0.00 8 GLU A CA 6
ATOM 6077 C C . GLU A 1 8 ? -14.205 -4.158 -10.933 1.00 0.00 8 GLU A C 6
ATOM 6078 O O . GLU A 1 8 ? -14.950 -3.349 -10.380 1.00 0.00 8 GLU A O 6
ATOM 6090 N N . LEU A 1 9 ? -13.679 -5.204 -10.305 1.00 0.00 9 LEU A N 6
ATOM 6091 C CA . LE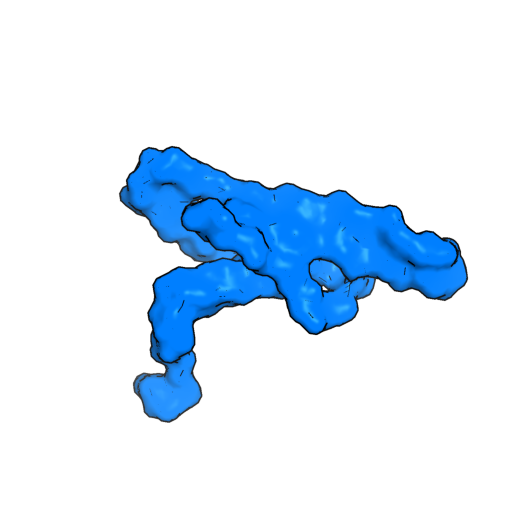U A 1 9 ? -13.964 -5.454 -8.897 1.00 0.00 9 LEU A CA 6
ATOM 6092 C C . LEU A 1 9 ? -13.455 -4.302 -8.036 1.00 0.00 9 LEU A C 6
ATOM 6093 O O . LEU A 1 9 ? -14.140 -3.857 -7.114 1.00 0.00 9 LEU A O 6
ATOM 6109 N N . ALA A 1 10 ? -12.258 -3.815 -8.349 1.00 0.00 10 ALA A N 6
ATOM 6110 C CA . ALA A 1 10 ? -11.682 -2.700 -7.600 1.00 0.00 10 ALA A CA 6
ATOM 6111 C C . ALA A 1 10 ? -12.497 -1.427 -7.811 1.00 0.00 10 ALA A C 6
ATOM 6112 O O . ALA A 1 10 ? -12.745 -0.671 -6.873 1.00 0.00 10 ALA A O 6
ATOM 6119 N N . GLN A 1 11 ? -12.898 -1.193 -9.058 1.00 0.00 11 GLN A N 6
ATOM 6120 C CA . GLN A 1 11 ? -13.667 -0.003 -9.391 1.00 0.00 11 GLN A CA 6
ATOM 6121 C C . GLN A 1 11 ? -14.976 0.010 -8.617 1.00 0.00 11 GLN A C 6
ATOM 6122 O O . GLN A 1 11 ? -15.418 1.059 -8.147 1.00 0.00 11 GLN A O 6
ATOM 6136 N N . ARG A 1 12 ? -15.598 -1.159 -8.488 1.00 0.00 12 ARG A N 6
ATOM 6137 C CA . ARG A 1 12 ? -16.859 -1.265 -7.770 1.00 0.00 12 ARG A CA 6
ATOM 6138 C C . ARG A 1 12 ? -16.693 -0.819 -6.322 1.00 0.00 12 ARG A C 6
ATOM 6139 O O . ARG A 1 12 ? -17.525 -0.082 -5.792 1.00 0.00 12 ARG A O 6
ATOM 6160 N N . SER A 1 13 ? -15.608 -1.257 -5.689 1.00 0.00 13 SER A N 6
ATOM 6161 C CA . SER A 1 13 ? -15.342 -0.882 -4.307 1.00 0.00 13 SER A CA 6
ATOM 6162 C C . SER A 1 13 ? -14.926 0.583 -4.218 1.00 0.00 13 SER A C 6
ATOM 6163 O O . SER A 1 13 ? -14.915 1.169 -3.136 1.00 0.00 13 SER A O 6
ATOM 6171 N N . CYS A 1 14 ? -14.570 1.169 -5.362 1.00 0.00 14 CYS A N 6
ATOM 6172 C CA . CYS A 1 14 ? -14.142 2.560 -5.396 1.00 0.00 14 CYS A CA 6
ATOM 6173 C C . CYS A 1 14 ? -13.009 2.798 -4.403 1.00 0.00 14 CYS A C 6
ATOM 6174 O O . CYS A 1 14 ? -12.769 3.931 -3.984 1.00 0.00 14 CYS A O 6
ATOM 6182 N N . PHE A 1 15 ? -12.314 1.725 -4.031 1.00 0.00 15 PHE A N 6
ATOM 6183 C CA . PHE A 1 15 ? -11.209 1.840 -3.087 1.00 0.00 15 PHE A CA 6
ATOM 6184 C C . PHE A 1 15 ? -9.915 2.195 -3.815 1.00 0.00 15 PHE A C 6
ATOM 6185 O O . PHE A 1 15 ? -9.475 3.345 -3.795 1.00 0.00 15 PHE A O 6
ATOM 6202 N N . SER A 1 16 ? -9.314 1.200 -4.461 1.00 0.00 16 SER A N 6
ATOM 6203 C CA . SER A 1 16 ? -8.074 1.417 -5.197 1.00 0.00 16 SER A CA 6
ATOM 6204 C C . SER A 1 16 ? -8.007 0.508 -6.418 1.00 0.00 16 SER A C 6
ATOM 6205 O O . SER A 1 16 ? -8.567 -0.588 -6.420 1.00 0.00 16 SER A O 6
ATOM 6213 N N . LEU A 1 17 ? -7.310 0.967 -7.454 1.00 0.00 17 LEU A N 6
ATOM 6214 C CA . LEU A 1 17 ? -7.173 0.181 -8.669 1.00 0.00 17 LEU A CA 6
ATOM 6215 C C . LEU A 1 17 ? -5.983 -0.774 -8.564 1.00 0.00 17 LEU A C 6
ATOM 6216 O O . LEU A 1 17 ? -5.022 -0.503 -7.845 1.00 0.00 17 LEU A O 6
ATOM 6232 N N . PRO A 1 18 ? -6.031 -1.878 -9.268 1.00 0.00 18 PRO A N 6
ATOM 6233 C CA . PRO A 1 18 ? -4.937 -2.891 -9.259 1.00 0.00 18 PRO A CA 6
ATOM 6234 C C . PRO A 1 18 ? -3.688 -2.403 -9.987 1.00 0.00 18 PRO A C 6
ATOM 6235 O O . PRO A 1 18 ? -3.774 -1.609 -10.923 1.00 0.00 18 PRO A O 6
ATOM 6246 N N . SER A 1 19 ? -2.531 -2.888 -9.553 1.00 0.00 19 SER A N 6
ATOM 6247 C CA . SER A 1 19 ? -1.271 -2.496 -10.172 1.00 0.00 19 SER A CA 6
ATOM 6248 C C . SER A 1 19 ? -0.482 -3.726 -10.610 1.00 0.00 19 SER A C 6
ATOM 6249 O O . SER A 1 19 ? -0.620 -4.800 -10.034 1.00 0.00 19 SER A O 6
ATOM 6257 N N . TYR A 1 20 ? 0.343 -3.558 -11.636 1.00 0.00 20 TYR A N 6
ATOM 6258 C CA . TYR A 1 20 ? 1.150 -4.667 -12.137 1.00 0.00 20 TYR A CA 6
ATOM 6259 C C . TYR A 1 20 ? 2.552 -4.190 -12.501 1.00 0.00 20 TYR A C 6
ATOM 6260 O O . TYR A 1 20 ? 2.725 -3.111 -13.068 1.00 0.00 20 TYR A O 6
ATOM 6278 N N . THR A 1 21 ? 3.548 -5.009 -12.183 1.00 0.00 21 THR A N 6
ATOM 6279 C CA . THR A 1 21 ? 4.933 -4.668 -12.490 1.00 0.00 21 THR A CA 6
ATOM 6280 C C . THR A 1 21 ? 5.624 -5.839 -13.176 1.00 0.00 21 THR A C 6
ATOM 6281 O O . THR A 1 21 ? 5.517 -6.978 -12.721 1.00 0.00 21 THR A O 6
ATOM 6292 N N . CYS A 1 22 ? 6.330 -5.561 -14.268 1.00 0.00 22 CYS A N 6
ATOM 6293 C CA . CYS A 1 22 ? 7.030 -6.604 -15.001 1.00 0.00 22 CYS A CA 6
ATOM 6294 C C . CYS A 1 22 ? 8.540 -6.432 -14.891 1.00 0.00 22 CYS A C 6
ATOM 6295 O O . CYS A 1 22 ? 9.063 -5.327 -15.042 1.00 0.00 22 CYS A O 6
ATOM 6303 N N . THR A 1 23 ? 9.236 -7.535 -14.645 1.00 0.00 23 THR A N 6
ATOM 6304 C CA . THR A 1 23 ? 10.693 -7.491 -14.540 1.00 0.00 23 THR A CA 6
ATOM 6305 C C . THR A 1 23 ? 11.326 -8.512 -15.479 1.00 0.00 23 THR A C 6
ATOM 6306 O O . THR A 1 23 ? 10.734 -9.554 -15.765 1.00 0.00 23 THR A O 6
ATOM 6317 N N . ARG A 1 24 ? 12.532 -8.207 -15.959 1.00 0.00 24 ARG A N 6
ATOM 6318 C CA . ARG A 1 24 ? 13.227 -9.107 -16.865 1.00 0.00 24 ARG A CA 6
ATOM 6319 C C . ARG A 1 24 ? 14.540 -9.581 -16.254 1.00 0.00 24 ARG A C 6
ATOM 6320 O O . ARG A 1 24 ? 15.401 -8.773 -15.906 1.00 0.00 24 ARG A O 6
ATOM 6341 N N . GLU A 1 25 ? 14.690 -10.895 -16.138 1.00 0.00 25 GLU A N 6
ATOM 6342 C CA . GLU A 1 25 ? 15.907 -11.467 -15.577 1.00 0.00 25 GLU A CA 6
ATOM 6343 C C . GLU A 1 25 ? 16.320 -12.713 -16.353 1.00 0.00 25 GLU A C 6
ATOM 6344 O O . GLU A 1 25 ? 15.500 -13.336 -17.028 1.00 0.00 25 GLU A O 6
ATOM 6356 N N . GLY A 1 26 ? 17.593 -13.073 -16.247 1.00 0.00 26 GLY A N 6
ATOM 6357 C CA . GLY A 1 26 ? 18.105 -14.248 -16.938 1.00 0.00 26 GLY A CA 6
ATOM 6358 C C . GLY A 1 26 ? 18.892 -13.852 -18.185 1.00 0.00 26 GLY A C 6
ATOM 6359 O O . GLY A 1 26 ? 18.777 -12.728 -18.673 1.00 0.00 26 GLY A O 6
ATOM 6363 N N . PRO A 1 27 ? 19.681 -14.757 -18.703 1.00 0.00 27 PRO A N 6
ATOM 6364 C CA . PRO A 1 27 ? 20.507 -14.513 -19.922 1.00 0.00 27 PRO A CA 6
ATOM 6365 C C . PRO A 1 27 ? 19.659 -14.432 -21.187 1.00 0.00 27 PRO A C 6
ATOM 6366 O O . PRO A 1 27 ? 18.530 -14.919 -21.222 1.00 0.00 27 PRO A O 6
ATOM 6377 N N . ASP A 1 28 ? 20.211 -13.810 -22.224 1.00 0.00 28 ASP A N 6
ATOM 6378 C CA . ASP A 1 28 ? 19.495 -13.666 -23.486 1.00 0.00 28 ASP A CA 6
ATOM 6379 C C . ASP A 1 28 ? 19.181 -15.040 -24.071 1.00 0.00 28 ASP A C 6
ATOM 6380 O O . ASP A 1 28 ? 18.107 -15.255 -24.625 1.00 0.00 28 ASP A O 6
ATOM 6389 N N . HIS A 1 29 ? 20.124 -15.966 -23.940 1.00 0.00 29 HIS A N 6
ATOM 6390 C CA . HIS A 1 29 ? 19.936 -17.320 -24.451 1.00 0.00 29 HIS A CA 6
ATOM 6391 C C . HIS A 1 29 ? 18.784 -18.012 -23.720 1.00 0.00 29 HIS A C 6
ATOM 6392 O O . HIS A 1 29 ? 18.034 -18.780 -24.317 1.00 0.00 29 HIS A O 6
ATOM 6406 N N . ALA A 1 30 ? 18.649 -17.729 -22.427 1.00 0.00 30 ALA A N 6
ATOM 6407 C CA . ALA A 1 30 ? 17.589 -18.332 -21.625 1.00 0.00 30 ALA A CA 6
ATOM 6408 C C . ALA A 1 30 ? 16.737 -17.230 -21.003 1.00 0.00 30 ALA A C 6
ATOM 6409 O O . ALA A 1 30 ? 16.863 -16.922 -19.817 1.00 0.00 30 ALA A O 6
ATOM 6416 N N . PRO A 1 31 ? 15.900 -16.613 -21.793 1.00 0.00 31 PRO A N 6
ATOM 6417 C CA . PRO A 1 31 ? 15.043 -15.485 -21.329 1.00 0.00 31 PRO A CA 6
ATOM 6418 C C . PRO A 1 31 ? 13.983 -15.921 -20.327 1.00 0.00 31 PRO A C 6
ATOM 6419 O O . PRO A 1 31 ? 13.350 -16.964 -20.484 1.00 0.00 31 PRO A O 6
ATOM 6430 N N . ARG A 1 32 ? 13.788 -15.100 -19.301 1.00 0.00 32 ARG A N 6
ATOM 6431 C CA . ARG A 1 32 ? 12.792 -15.400 -18.280 1.00 0.00 32 ARG A CA 6
ATOM 6432 C C . ARG A 1 32 ? 11.989 -14.152 -17.927 1.00 0.00 32 ARG A C 6
ATOM 6433 O O . ARG A 1 32 ? 12.557 -13.090 -17.675 1.00 0.00 32 ARG A O 6
ATOM 6454 N N . PHE A 1 33 ? 10.667 -14.289 -17.898 1.00 0.00 33 PHE A N 6
ATOM 6455 C CA . PHE A 1 33 ? 9.801 -13.162 -17.569 1.00 0.00 33 PHE A CA 6
ATOM 6456 C C . PHE A 1 33 ? 9.055 -13.433 -16.268 1.00 0.00 33 PHE A C 6
ATOM 6457 O O . PHE A 1 33 ? 8.713 -14.581 -15.974 1.00 0.00 33 PHE A O 6
ATOM 6474 N N . LYS A 1 34 ? 8.801 -12.379 -15.494 1.00 0.00 34 LYS A N 6
ATOM 6475 C CA . LYS A 1 34 ? 8.086 -12.523 -14.236 1.00 0.00 34 LYS A CA 6
ATOM 6476 C C . LYS A 1 34 ? 7.511 -11.177 -13.804 1.00 0.00 34 LYS A C 6
ATOM 6477 O O . LYS A 1 34 ? 8.215 -10.164 -13.793 1.00 0.00 34 LYS A O 6
ATOM 6496 N N . ALA A 1 35 ? 6.231 -11.168 -13.451 1.00 0.00 35 ALA A N 6
ATOM 6497 C CA . ALA A 1 35 ? 5.577 -9.934 -13.028 1.00 0.00 35 ALA A CA 6
ATOM 6498 C C . ALA A 1 35 ? 4.735 -10.173 -11.781 1.00 0.00 35 ALA A C 6
ATOM 6499 O O . ALA A 1 35 ? 4.241 -11.277 -11.554 1.00 0.00 35 ALA A O 6
ATOM 6506 N N . SER A 1 36 ? 4.559 -9.125 -10.987 1.00 0.00 36 SER A N 6
ATOM 6507 C CA . SER A 1 36 ? 3.755 -9.225 -9.769 1.00 0.00 36 SER A CA 6
ATOM 6508 C C . SER A 1 36 ? 2.603 -8.234 -9.824 1.00 0.00 36 SER A C 6
ATOM 6509 O O . SER A 1 36 ? 2.752 -7.117 -10.321 1.00 0.00 36 SER A O 6
ATOM 6517 N N . VAL A 1 37 ? 1.463 -8.646 -9.293 1.00 0.00 37 VAL A N 6
ATOM 6518 C CA . VAL A 1 37 ? 0.276 -7.790 -9.262 1.00 0.00 37 VAL A CA 6
ATOM 6519 C C . VAL A 1 37 ? -0.101 -7.422 -7.835 1.00 0.00 37 VAL A C 6
ATOM 6520 O O . VAL A 1 37 ? -0.161 -8.270 -6.958 1.00 0.00 37 VAL A O 6
ATOM 6533 N N . ASN A 1 38 ? -0.370 -6.145 -7.617 1.00 0.00 38 ASN A N 6
ATOM 6534 C CA . ASN A 1 38 ? -0.754 -5.665 -6.290 1.00 0.00 38 ASN A CA 6
ATOM 6535 C C . ASN A 1 38 ? -2.223 -5.252 -6.261 1.00 0.00 38 ASN A C 6
ATOM 6536 O O . ASN A 1 38 ? -2.621 -4.304 -6.935 1.00 0.00 38 ASN A O 6
ATOM 6547 N N . PHE A 1 39 ? -3.027 -5.965 -5.474 1.00 0.00 39 PHE A N 6
ATOM 6548 C CA . PHE A 1 39 ? -4.443 -5.658 -5.362 1.00 0.00 39 PHE A CA 6
ATOM 6549 C C . PHE A 1 39 ? -4.871 -5.576 -3.898 1.00 0.00 39 PHE A C 6
ATOM 6550 O O . PHE A 1 39 ? -4.727 -6.536 -3.142 1.00 0.00 39 PHE A O 6
ATOM 6567 N N . ASN A 1 40 ? -5.418 -4.430 -3.518 1.00 0.00 40 ASN A N 6
ATOM 6568 C CA . ASN A 1 40 ? -5.883 -4.225 -2.152 1.00 0.00 40 ASN A CA 6
ATOM 6569 C C . ASN A 1 40 ? -4.751 -4.431 -1.153 1.00 0.00 40 ASN A C 6
ATOM 6570 O O . ASN A 1 40 ? -4.979 -4.890 -0.033 1.00 0.00 40 ASN A O 6
ATOM 6581 N N . GLY A 1 41 ? -3.535 -4.067 -1.551 1.00 0.00 41 GLY A N 6
ATOM 6582 C CA . GLY A 1 41 ? -2.383 -4.200 -0.675 1.00 0.00 41 GLY A CA 6
ATOM 6583 C C . GLY A 1 41 ? -1.774 -5.595 -0.758 1.00 0.00 41 GLY A C 6
ATOM 6584 O O . GLY A 1 41 ? -0.676 -5.830 -0.252 1.00 0.00 41 GLY A O 6
ATOM 6588 N N . GLU A 1 42 ? -2.487 -6.517 -1.399 1.00 0.00 42 GLU A N 6
ATOM 6589 C CA . GLU A 1 42 ? -2.002 -7.883 -1.535 1.00 0.00 42 GLU A CA 6
ATOM 6590 C C . GLU A 1 42 ? -1.218 -8.049 -2.828 1.00 0.00 42 GLU A C 6
ATOM 6591 O O . GLU A 1 42 ? -1.626 -7.561 -3.868 1.00 0.00 42 GLU A O 6
ATOM 6603 N N . ILE A 1 43 ? -0.087 -8.734 -2.755 1.00 0.00 43 ILE A N 6
ATOM 6604 C CA . ILE A 1 43 ? 0.749 -8.940 -3.941 1.00 0.00 43 ILE A CA 6
ATOM 6605 C C . ILE A 1 43 ? 0.703 -10.405 -4.365 1.00 0.00 43 ILE A C 6
ATOM 6606 O O . ILE A 1 43 ? 0.923 -11.309 -3.565 1.00 0.00 43 ILE A O 6
ATOM 6622 N N . PHE A 1 44 ? 0.414 -10.615 -5.627 1.00 0.00 44 PHE A N 6
ATOM 6623 C CA . PHE A 1 44 ? 0.335 -11.964 -6.184 1.00 0.00 44 PHE A CA 6
ATOM 6624 C C . PHE A 1 44 ? 1.206 -12.081 -7.430 1.00 0.00 44 PHE A C 6
ATOM 6625 O O . PHE A 1 44 ? 1.147 -11.242 -8.323 1.00 0.00 44 PHE A O 6
ATOM 6642 N N . GLU A 1 45 ? 2.008 -13.135 -7.488 1.00 0.00 45 GLU A N 6
ATOM 6643 C CA . GLU A 1 45 ? 2.891 -13.347 -8.629 1.00 0.00 45 GLU A CA 6
ATOM 6644 C C . GLU A 1 45 ? 2.550 -14.640 -9.346 1.00 0.00 45 GLU A C 6
ATOM 6645 O O . GLU A 1 45 ? 2.125 -15.617 -8.723 1.00 0.00 45 GLU A O 6
ATOM 6657 N N . SER A 1 46 ? 2.727 -14.629 -10.663 1.00 0.00 46 SER A N 6
ATOM 6658 C CA . SER A 1 46 ? 2.415 -15.808 -11.466 1.00 0.00 46 SER A CA 6
ATOM 6659 C C . SER A 1 46 ? 3.026 -17.068 -10.836 1.00 0.00 46 SER A C 6
ATOM 6660 O O . SER A 1 46 ? 4.096 -17.008 -10.227 1.00 0.00 46 SER A O 6
ATOM 6668 N N . PRO A 1 47 ? 2.367 -18.196 -10.956 1.00 0.00 47 PRO A N 6
ATOM 6669 C CA . PRO A 1 47 ? 2.853 -19.478 -10.366 1.00 0.00 47 PRO A CA 6
ATOM 6670 C C . PRO A 1 47 ? 4.274 -19.819 -10.806 1.00 0.00 47 PRO A C 6
ATOM 6671 O O . PRO A 1 47 ? 5.100 -20.235 -9.992 1.00 0.00 47 PRO A O 6
ATOM 6682 N N . THR A 1 48 ? 4.554 -19.638 -12.098 1.00 0.00 48 THR A N 6
ATOM 6683 C CA . THR A 1 48 ? 5.881 -19.935 -12.625 1.00 0.00 48 THR A CA 6
ATOM 6684 C C . THR A 1 48 ? 6.270 -18.925 -13.697 1.00 0.00 48 THR A C 6
ATOM 6685 O O . THR A 1 48 ? 5.442 -18.128 -14.140 1.00 0.00 48 THR A O 6
ATOM 6696 N N . TYR A 1 49 ? 7.528 -18.975 -14.125 1.00 0.00 49 TYR A N 6
ATOM 6697 C CA . TYR A 1 49 ? 8.004 -18.063 -15.160 1.00 0.00 49 TYR A CA 6
ATOM 6698 C C . TYR A 1 49 ? 7.332 -18.384 -16.492 1.00 0.00 49 TYR A C 6
ATOM 6699 O O . TYR A 1 49 ? 7.138 -19.549 -16.839 1.00 0.00 49 TYR A O 6
ATOM 6717 N N . CYS A 1 50 ? 6.969 -17.340 -17.228 1.00 0.00 50 CYS A N 6
ATOM 6718 C CA . CYS A 1 50 ? 6.307 -17.513 -18.514 1.00 0.00 50 CYS A CA 6
ATOM 6719 C C . CYS A 1 50 ? 7.135 -16.901 -19.639 1.00 0.00 50 CYS A C 6
ATOM 6720 O O . CYS A 1 50 ? 7.910 -15.977 -19.415 1.00 0.00 50 CYS A O 6
ATOM 6728 N N . SER A 1 51 ? 6.962 -17.423 -20.848 1.00 0.00 51 SER A N 6
ATOM 6729 C CA . SER A 1 51 ? 7.693 -16.910 -22.000 1.00 0.00 51 SER A CA 6
ATOM 6730 C C . SER A 1 51 ? 7.214 -15.505 -22.359 1.00 0.00 51 SER A C 6
ATOM 6731 O O . SER A 1 51 ? 7.925 -14.748 -23.020 1.00 0.00 51 SER A O 6
ATOM 6739 N N . THR A 1 52 ? 6.002 -15.164 -21.922 1.00 0.00 52 THR A N 6
ATOM 6740 C CA . THR A 1 52 ? 5.445 -13.848 -22.207 1.00 0.00 52 THR A CA 6
ATOM 6741 C C . THR A 1 52 ? 4.942 -13.190 -20.932 1.00 0.00 52 THR A C 6
ATOM 6742 O O . THR A 1 52 ? 4.439 -13.856 -20.025 1.00 0.00 52 THR A O 6
ATOM 6753 N N . LEU A 1 53 ? 5.088 -11.879 -20.867 1.00 0.00 53 LEU A N 6
ATOM 6754 C CA . LEU A 1 53 ? 4.656 -11.147 -19.704 1.00 0.00 53 LEU A CA 6
ATOM 6755 C C . LEU A 1 53 ? 3.148 -11.268 -19.517 1.00 0.00 53 LEU A C 6
ATOM 6756 O O . LEU A 1 53 ? 2.645 -11.307 -18.394 1.00 0.00 53 LEU A O 6
ATOM 6772 N N . ARG A 1 54 ? 2.433 -11.315 -20.618 1.00 0.00 54 ARG A N 6
ATOM 6773 C CA . ARG A 1 54 ? 0.977 -11.398 -20.563 1.00 0.00 54 ARG A CA 6
ATOM 6774 C C . ARG A 1 54 ? 0.546 -12.607 -19.745 1.00 0.00 54 ARG A C 6
ATOM 6775 O O . ARG A 1 54 ? -0.403 -12.530 -18.970 1.00 0.00 54 ARG A O 6
ATOM 6796 N N . GLN A 1 55 ? 1.259 -13.709 -19.895 1.00 0.00 55 GLN A N 6
ATOM 6797 C CA . GLN A 1 55 ? 0.954 -14.916 -19.133 1.00 0.00 55 GLN A CA 6
ATOM 6798 C C . GLN A 1 55 ? 1.212 -14.708 -17.643 1.00 0.00 55 GLN A C 6
ATOM 6799 O O . GLN A 1 55 ? 0.461 -15.195 -16.798 1.00 0.00 55 GLN A O 6
ATOM 6813 N N . ALA A 1 56 ? 2.277 -13.976 -17.332 1.00 0.00 56 ALA A N 6
ATOM 6814 C CA . ALA A 1 56 ? 2.617 -13.707 -15.938 1.00 0.00 56 ALA A CA 6
ATOM 6815 C C . ALA A 1 56 ? 1.581 -12.807 -15.269 1.00 0.00 56 ALA A C 6
ATOM 6816 O O . ALA A 1 56 ? 1.127 -13.082 -14.157 1.00 0.00 56 ALA A O 6
ATOM 6823 N N . GLU A 1 57 ? 1.202 -11.744 -15.961 1.00 0.00 57 GLU A N 6
ATOM 6824 C CA . GLU A 1 57 ? 0.207 -10.812 -15.446 1.00 0.00 57 GLU A CA 6
ATOM 6825 C C . GLU A 1 57 ? -1.168 -11.464 -15.425 1.00 0.00 57 GLU A C 6
ATOM 6826 O O . GLU A 1 57 ? -1.964 -11.229 -14.517 1.00 0.00 57 GLU A O 6
ATOM 6838 N N . HIS A 1 58 ? -1.447 -12.276 -16.442 1.00 0.00 58 HIS A N 6
ATOM 6839 C CA . HIS A 1 58 ? -2.730 -12.957 -16.537 1.00 0.00 58 HIS A CA 6
ATOM 6840 C C . HIS A 1 58 ? -2.924 -13.918 -15.369 1.00 0.00 58 HIS A C 6
ATOM 6841 O O . HIS A 1 58 ? -3.988 -13.957 -14.752 1.00 0.00 58 HIS A O 6
ATOM 6855 N N . SER A 1 59 ? -1.885 -14.693 -15.076 1.00 0.00 59 SER A N 6
ATOM 6856 C CA . SER A 1 59 ? -1.943 -15.653 -13.983 1.00 0.00 59 SER A CA 6
ATOM 6857 C C . SER A 1 59 ? -2.054 -14.934 -12.642 1.00 0.00 59 SER A C 6
ATOM 6858 O O . SER A 1 59 ? -2.579 -15.483 -11.673 1.00 0.00 59 SER A O 6
ATOM 6866 N N . ALA A 1 60 ? -1.577 -13.692 -12.598 1.00 0.00 60 ALA A N 6
ATOM 6867 C CA . ALA A 1 60 ? -1.651 -12.901 -11.372 1.00 0.00 60 ALA A CA 6
ATOM 6868 C C . ALA A 1 60 ? -3.092 -12.497 -11.069 1.00 0.00 60 ALA A C 6
ATOM 6869 O O . ALA A 1 60 ? -3.550 -12.585 -9.928 1.00 0.00 60 ALA A O 6
ATOM 6876 N N . ALA A 1 61 ? -3.797 -12.044 -12.102 1.00 0.00 61 ALA A N 6
ATOM 6877 C CA . ALA A 1 61 ? -5.179 -11.617 -11.940 1.00 0.00 61 ALA A CA 6
ATOM 6878 C C . ALA A 1 61 ? -6.033 -12.778 -11.453 1.00 0.00 61 ALA A C 6
ATOM 6879 O O . ALA A 1 61 ? -6.927 -12.602 -10.633 1.00 0.00 61 ALA A O 6
ATOM 6886 N N . GLU A 1 62 ? -5.752 -13.965 -11.974 1.00 0.00 62 GLU A N 6
ATOM 6887 C CA . GLU A 1 62 ? -6.504 -15.158 -11.585 1.00 0.00 62 GLU A CA 6
ATOM 6888 C C . GLU A 1 62 ? -6.284 -15.473 -10.110 1.00 0.00 62 GLU A C 6
ATOM 6889 O O . GLU A 1 62 ? -7.212 -15.835 -9.393 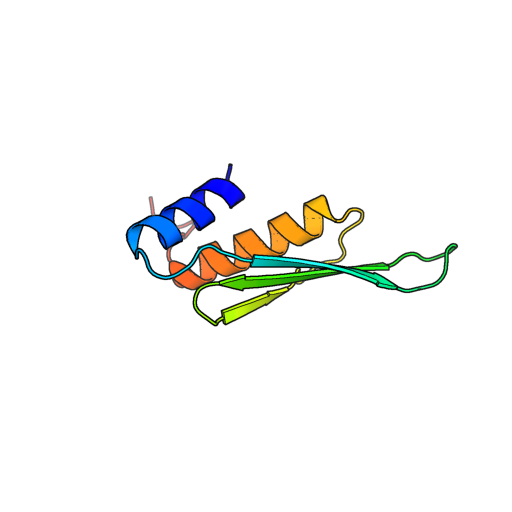1.00 0.00 62 GLU A O 6
ATOM 6901 N N . VAL A 1 63 ? -5.049 -15.324 -9.668 1.00 0.00 63 VAL A N 6
ATOM 6902 C CA . VAL A 1 63 ? -4.715 -15.589 -8.269 1.00 0.00 63 VAL A CA 6
ATOM 6903 C C . VAL A 1 63 ? -5.456 -14.625 -7.342 1.00 0.00 63 VAL A C 6
ATOM 6904 O O . VAL A 1 63 ? -5.979 -15.028 -6.303 1.00 0.00 63 VAL A O 6
ATOM 6917 N N . ALA A 1 64 ? -5.474 -13.346 -7.714 1.00 0.00 64 ALA A N 6
ATOM 6918 C CA . ALA A 1 64 ? -6.120 -12.329 -6.900 1.00 0.00 64 ALA A CA 6
ATOM 6919 C C . ALA A 1 64 ? -7.626 -12.474 -6.965 1.00 0.00 64 ALA A C 6
ATOM 6920 O O . ALA A 1 64 ? -8.318 -12.336 -5.963 1.00 0.00 64 ALA A O 6
ATOM 6927 N N . LEU A 1 65 ? -8.123 -12.763 -8.156 1.00 0.00 65 LEU A N 6
ATOM 6928 C CA . LEU A 1 65 ? -9.548 -12.938 -8.350 1.00 0.00 65 LEU A CA 6
ATOM 6929 C C . LEU A 1 65 ? -10.060 -14.134 -7.550 1.00 0.00 65 LEU A C 6
ATOM 6930 O O . LEU A 1 65 ? -11.085 -14.055 -6.876 1.00 0.00 65 LEU A O 6
ATOM 6946 N N . SER A 1 66 ? -9.325 -15.236 -7.629 1.00 0.00 66 SER A N 6
ATOM 6947 C CA . SER A 1 66 ? -9.701 -16.448 -6.901 1.00 0.00 66 SER A CA 6
ATOM 6948 C C . SER A 1 66 ? -9.529 -16.236 -5.399 1.00 0.00 66 SER A C 6
ATOM 6949 O O . SER A 1 66 ? -10.350 -16.678 -4.597 1.00 0.00 66 SER A O 6
ATOM 6957 N N . ALA A 1 67 ? -8.459 -15.540 -5.030 1.00 0.00 67 ALA A N 6
ATOM 6958 C CA . ALA A 1 67 ? -8.185 -15.252 -3.629 1.00 0.00 67 ALA A CA 6
ATOM 6959 C C . ALA A 1 67 ? -9.268 -14.348 -3.049 1.00 0.00 67 ALA A C 6
ATOM 6960 O O . ALA A 1 67 ? -9.645 -14.481 -1.883 1.00 0.00 67 ALA A O 6
ATOM 6967 N N . LEU A 1 68 ? -9.742 -13.408 -3.862 1.00 0.00 68 LEU A N 6
ATOM 6968 C CA . LEU A 1 68 ? -10.758 -12.468 -3.410 1.00 0.00 68 LEU A CA 6
ATOM 6969 C C . LEU A 1 68 ? -12.022 -13.216 -2.996 1.00 0.00 68 LEU A C 6
ATOM 6970 O O . LEU A 1 68 ? -12.603 -12.934 -1.948 1.00 0.00 68 LEU A O 6
ATOM 6986 N N . SER A 1 69 ? -12.436 -14.175 -3.818 1.00 0.00 69 SER A N 6
ATOM 6987 C CA . SER A 1 69 ? -13.628 -14.960 -3.516 1.00 0.00 69 SER A CA 6
ATOM 6988 C C . SER A 1 69 ? -13.425 -15.773 -2.240 1.00 0.00 69 SER A C 6
ATOM 6989 O O . SER A 1 69 ? -14.351 -15.944 -1.446 1.00 0.00 69 SER A O 6
ATOM 6997 N N . SER A 1 70 ? -12.207 -16.269 -2.050 1.00 0.00 70 SER A N 6
ATOM 6998 C CA . SER A 1 70 ? -11.888 -17.060 -0.866 1.00 0.00 70 SER A CA 6
ATOM 6999 C C . SER A 1 70 ? -12.060 -16.225 0.398 1.00 0.00 70 SER A C 6
ATOM 7000 O O . SER A 1 70 ? -12.562 -16.709 1.412 1.00 0.00 70 SER A O 6
ATOM 7008 N N . LYS A 1 71 ? -11.634 -14.968 0.330 1.00 0.00 71 LYS A N 6
ATOM 7009 C CA . LYS A 1 71 ? -11.741 -14.073 1.475 1.00 0.00 71 LYS A CA 6
ATOM 7010 C C . LYS A 1 71 ? -13.201 -13.875 1.861 1.00 0.00 71 LYS A C 6
ATOM 7011 O O . LYS A 1 71 ? -13.535 -13.816 3.046 1.00 0.00 71 LYS A O 6
ATOM 7030 N N . GLY A 1 72 ? -14.064 -13.763 0.852 1.00 0.00 72 GLY A N 6
ATOM 7031 C CA . GLY A 1 72 ? -15.481 -13.560 1.091 1.00 0.00 72 GLY A CA 6
ATOM 7032 C C . GLY A 1 72 ? -16.005 -14.556 2.138 1.00 0.00 72 GLY A C 6
ATOM 7033 O O . GLY A 1 72 ? -16.107 -15.754 1.861 1.00 0.00 72 GLY A O 6
ATOM 7037 N N . PRO A 1 73 ? -16.330 -14.091 3.319 1.00 0.00 73 PRO A N 6
ATOM 7038 C CA . PRO A 1 73 ? -16.845 -14.960 4.416 1.00 0.00 73 PRO A CA 6
ATOM 7039 C C . PRO A 1 73 ? -18.230 -15.518 4.108 1.00 0.00 73 PRO A C 6
ATOM 7040 O O . PRO A 1 73 ? -18.634 -16.542 4.659 1.00 0.00 73 PRO A O 6
ATOM 7051 N N . SER A 1 74 ? -18.957 -14.831 3.231 1.00 0.00 74 SER A N 6
ATOM 7052 C CA . SER A 1 74 ? -20.301 -15.265 2.870 1.00 0.00 74 SER A CA 6
ATOM 7053 C C . SER A 1 74 ? -20.259 -16.628 2.190 1.00 0.00 74 SER A C 6
ATOM 7054 O O . SER A 1 74 ? -19.621 -16.794 1.150 1.00 0.00 74 SER A O 6
ATOM 7062 N N . LYS A 1 75 ? -20.948 -17.599 2.781 1.00 0.00 75 LYS A N 6
ATOM 7063 C CA . LYS A 1 75 ? -20.989 -18.944 2.220 1.00 0.00 75 LYS A CA 6
ATOM 7064 C C . LYS A 1 75 ? -21.655 -18.933 0.849 1.00 0.00 75 LYS A C 6
ATOM 7065 O O . LYS A 1 75 ? -21.181 -19.575 -0.089 1.00 0.00 75 LYS A O 6
ATOM 7084 N N . LEU A 1 76 ? -22.760 -18.201 0.743 1.00 0.00 76 LEU A N 6
ATOM 7085 C CA . LEU A 1 76 ? -23.487 -18.112 -0.515 1.00 0.00 76 LEU A CA 6
ATOM 7086 C C . LEU A 1 76 ? -23.362 -16.716 -1.113 1.00 0.00 76 LEU A C 6
ATOM 7087 O O . LEU A 1 76 ? -23.650 -15.720 -0.450 1.00 0.00 76 LEU A O 6
ATOM 7103 N N . GLU A 1 77 ? -22.933 -16.650 -2.369 1.00 0.00 77 GLU A N 6
ATOM 7104 C CA . GLU A 1 77 ? -22.772 -15.366 -3.041 1.00 0.00 77 GLU A CA 6
ATOM 7105 C C . GLU A 1 77 ? -24.113 -14.642 -3.131 1.00 0.00 77 GLU A C 6
ATOM 7106 O O . GLU A 1 77 ? -24.192 -13.436 -2.903 1.00 0.00 77 GLU A O 6
ATOM 7118 N N . HIS A 1 78 ? -25.163 -15.386 -3.466 1.00 0.00 78 HIS A N 6
ATOM 7119 C CA . HIS A 1 78 ? -26.494 -14.800 -3.581 1.00 0.00 78 HIS A CA 6
ATOM 7120 C C . HIS A 1 78 ? -26.944 -14.223 -2.244 1.00 0.00 78 HIS A C 6
ATOM 7121 O O . HIS A 1 78 ? -26.482 -13.148 -1.899 1.00 0.00 78 HIS A O 6
ATOM 7135 N N . MET A 1 1 ? -9.686 -12.604 -19.232 1.00 0.00 1 MET A N 7
ATOM 7136 C CA . MET A 1 1 ? -10.190 -11.255 -18.847 1.00 0.00 1 MET A CA 7
ATOM 7137 C C . MET A 1 1 ? -10.156 -11.110 -17.327 1.00 0.00 1 MET A C 7
ATOM 7138 O O . MET A 1 1 ? -10.957 -10.377 -16.747 1.00 0.00 1 MET A O 7
ATOM 7154 N N . TYR A 1 2 ? -9.224 -11.810 -16.689 1.00 0.00 2 TYR A N 7
ATOM 7155 C CA . TYR A 1 2 ? -9.096 -11.751 -15.236 1.00 0.00 2 TYR A CA 7
ATOM 7156 C C . TYR A 1 2 ? -8.746 -10.336 -14.784 1.00 0.00 2 TYR A C 7
ATOM 7157 O O . TYR A 1 2 ? -9.262 -9.850 -13.777 1.00 0.00 2 TYR A O 7
ATOM 7175 N N . LYS A 1 3 ? -7.876 -9.682 -15.542 1.00 0.00 3 LYS A N 7
ATOM 7176 C CA . LYS A 1 3 ? -7.475 -8.319 -15.212 1.00 0.00 3 LYS A CA 7
ATOM 7177 C C . LYS A 1 3 ? -8.697 -7.399 -15.209 1.00 0.00 3 LYS A C 7
ATOM 7178 O O . LYS A 1 3 ? -8.863 -6.574 -14.309 1.00 0.00 3 LYS A O 7
ATOM 7197 N N . ASN A 1 4 ? -9.555 -7.557 -16.210 1.00 0.00 4 ASN A N 7
ATOM 7198 C CA . ASN A 1 4 ? -10.762 -6.745 -16.315 1.00 0.00 4 ASN A CA 7
ATOM 7199 C C . ASN A 1 4 ? -11.677 -6.990 -15.122 1.00 0.00 4 ASN A C 7
ATOM 7200 O O . ASN A 1 4 ? -12.280 -6.059 -14.583 1.00 0.00 4 ASN A O 7
ATOM 7211 N N . GLN A 1 5 ? -11.771 -8.250 -14.715 1.00 0.00 5 GLN A N 7
ATOM 7212 C CA . GLN A 1 5 ? -12.611 -8.617 -13.581 1.00 0.00 5 GLN A CA 7
ATOM 7213 C C . GLN A 1 5 ? -12.115 -7.936 -12.310 1.00 0.00 5 GLN A C 7
ATOM 7214 O O . GLN A 1 5 ? -12.908 -7.471 -11.491 1.00 0.00 5 GLN A O 7
ATOM 7228 N N . LEU A 1 6 ? -10.798 -7.874 -12.158 1.00 0.00 6 LEU A N 7
ATOM 7229 C CA . LEU A 1 6 ? -10.207 -7.240 -10.987 1.00 0.00 6 LEU A CA 7
ATOM 7230 C C . LEU A 1 6 ? -10.559 -5.753 -10.942 1.00 0.00 6 LEU A C 7
ATOM 7231 O O . LEU A 1 6 ? -10.819 -5.196 -9.875 1.00 0.00 6 LEU A O 7
ATOM 7247 N N . GLN A 1 7 ? -10.559 -5.120 -12.113 1.00 0.00 7 GLN A N 7
ATOM 7248 C CA . GLN A 1 7 ? -10.874 -3.697 -12.207 1.00 0.00 7 GLN A CA 7
ATOM 7249 C C . GLN A 1 7 ? -12.294 -3.424 -11.722 1.00 0.00 7 GLN A C 7
ATOM 7250 O O . GLN A 1 7 ? -12.537 -2.444 -11.017 1.00 0.00 7 GLN A O 7
ATOM 7264 N N . GLU A 1 8 ? -13.227 -4.290 -12.098 1.00 0.00 8 GLU A N 7
ATOM 7265 C CA . GLU A 1 8 ? -14.612 -4.116 -11.684 1.00 0.00 8 GLU A CA 7
ATOM 7266 C C . GLU A 1 8 ? -14.746 -4.261 -10.171 1.00 0.00 8 GLU A C 7
ATOM 7267 O O . GLU A 1 8 ? -15.473 -3.505 -9.526 1.00 0.00 8 GLU A O 7
ATOM 7279 N N . LEU A 1 9 ? -14.039 -5.237 -9.610 1.00 0.00 9 LEU A N 7
ATOM 7280 C CA . LEU A 1 9 ? -14.089 -5.470 -8.171 1.00 0.00 9 LEU A CA 7
ATOM 7281 C C . LEU A 1 9 ? -13.533 -4.272 -7.407 1.00 0.00 9 LEU A C 7
ATOM 7282 O O . LEU A 1 9 ? -14.083 -3.869 -6.380 1.00 0.00 9 LEU A O 7
ATOM 7298 N N . ALA A 1 10 ? -12.441 -3.703 -7.915 1.00 0.00 10 ALA A N 7
ATOM 7299 C CA . ALA A 1 10 ? -11.822 -2.548 -7.271 1.00 0.00 10 ALA A CA 7
ATOM 7300 C C . ALA A 1 10 ? -12.781 -1.360 -7.272 1.00 0.00 10 ALA A C 7
ATOM 7301 O O . ALA A 1 10 ? -12.868 -0.620 -6.292 1.00 0.00 10 ALA A O 7
ATOM 7308 N N . GLN A 1 11 ? -13.492 -1.182 -8.377 1.00 0.00 11 GLN A N 7
ATOM 7309 C CA . GLN A 1 11 ? -14.431 -0.075 -8.493 1.00 0.00 11 GLN A CA 7
ATOM 7310 C C . GLN A 1 11 ? -15.495 -0.164 -7.408 1.00 0.00 11 GLN A C 7
ATOM 7311 O O . GLN A 1 11 ? -15.878 0.846 -6.819 1.00 0.00 11 GLN A O 7
ATOM 7325 N N . ARG A 1 12 ? -15.966 -1.375 -7.141 1.00 0.00 12 ARG A N 7
ATOM 7326 C CA . ARG A 1 12 ? -16.979 -1.567 -6.115 1.00 0.00 12 ARG A CA 7
ATOM 7327 C C . ARG A 1 12 ? -16.459 -1.116 -4.752 1.00 0.00 12 ARG A C 7
ATOM 7328 O O . ARG A 1 12 ? -17.159 -0.427 -4.009 1.00 0.00 12 ARG A O 7
ATOM 7349 N N . SER A 1 13 ? -15.226 -1.497 -4.431 1.00 0.00 13 SER A N 7
ATOM 7350 C CA . SER A 1 13 ? -14.630 -1.111 -3.159 1.00 0.00 13 SER A CA 7
ATOM 7351 C C . SER A 1 13 ? -14.218 0.363 -3.177 1.00 0.00 13 SER A C 7
ATOM 7352 O O . SER A 1 13 ? -13.959 0.955 -2.132 1.00 0.00 13 SER A O 7
ATOM 7360 N N . CYS A 1 14 ? -14.154 0.947 -4.372 1.00 0.00 14 CYS A N 7
ATOM 7361 C CA . CYS A 1 14 ? -13.766 2.344 -4.508 1.00 0.00 14 CYS A CA 7
ATOM 7362 C C . CYS A 1 14 ? -12.423 2.595 -3.826 1.00 0.00 14 CYS A C 7
ATOM 7363 O O . CYS A 1 14 ? -12.111 3.726 -3.450 1.00 0.00 14 CYS A O 7
ATOM 7371 N N . PHE A 1 15 ? -11.629 1.538 -3.672 1.00 0.00 15 PHE A N 7
ATOM 7372 C CA . PHE A 1 15 ? -10.318 1.671 -3.036 1.00 0.00 15 PHE A CA 7
ATOM 7373 C C . PHE A 1 15 ? -9.278 2.163 -4.034 1.00 0.00 15 PHE A C 7
ATOM 7374 O 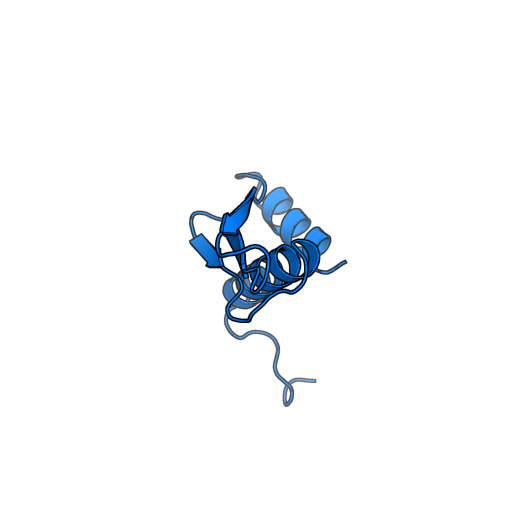O . PHE A 1 15 ? -8.850 3.316 -3.985 1.00 0.00 15 PHE A O 7
ATOM 7391 N N . SER A 1 16 ? -8.877 1.284 -4.941 1.00 0.00 16 SER A N 7
ATOM 7392 C CA . SER A 1 16 ? -7.890 1.645 -5.949 1.00 0.00 16 SER A CA 7
ATOM 7393 C C . SER A 1 16 ? -7.999 0.724 -7.152 1.00 0.00 16 SER A C 7
ATOM 7394 O O . SER A 1 16 ? -8.555 -0.371 -7.060 1.00 0.00 16 SER A O 7
ATOM 7402 N N . LEU A 1 17 ? -7.461 1.169 -8.279 1.00 0.00 17 LEU A N 7
ATOM 7403 C CA . LEU A 1 17 ? -7.511 0.362 -9.492 1.00 0.00 17 LEU A CA 7
ATOM 7404 C C . LEU A 1 17 ? -6.411 -0.701 -9.475 1.00 0.00 17 LEU A C 7
ATOM 7405 O O . LEU A 1 17 ? -5.412 -0.549 -8.770 1.00 0.00 17 LEU A O 7
ATOM 7421 N N . PRO A 1 18 ? -6.558 -1.750 -10.256 1.00 0.00 18 PRO A N 7
ATOM 7422 C CA . PRO A 1 18 ? -5.528 -2.835 -10.360 1.00 0.00 18 PRO A CA 7
ATOM 7423 C C . PRO A 1 18 ? -4.213 -2.330 -10.955 1.00 0.00 18 PRO A C 7
ATOM 7424 O O . PRO A 1 18 ? -4.208 -1.437 -11.804 1.00 0.00 18 PRO A O 7
ATOM 7435 N N . SER A 1 19 ? -3.103 -2.925 -10.527 1.00 0.00 19 SER A N 7
ATOM 7436 C CA . SER A 1 19 ? -1.797 -2.540 -11.052 1.00 0.00 19 SER A CA 7
ATOM 7437 C C . SER A 1 19 ? -0.953 -3.776 -11.337 1.00 0.00 19 SER A C 7
ATOM 7438 O O . SER A 1 19 ? -1.095 -4.806 -10.678 1.00 0.00 19 SER A O 7
ATOM 7446 N N . TYR A 1 20 ? -0.073 -3.662 -12.323 1.00 0.00 20 TYR A N 7
ATOM 7447 C CA . TYR A 1 20 ? 0.791 -4.779 -12.680 1.00 0.00 20 TYR A CA 7
ATOM 7448 C C . TYR A 1 20 ? 2.179 -4.298 -13.081 1.00 0.00 20 TYR A C 7
ATOM 7449 O O . TYR A 1 20 ? 2.340 -3.212 -13.640 1.00 0.00 20 TYR A O 7
ATOM 7467 N N . THR A 1 21 ? 3.170 -5.131 -12.804 1.00 0.00 21 THR A N 7
ATOM 7468 C CA . THR A 1 21 ? 4.552 -4.805 -13.145 1.00 0.00 21 THR A CA 7
ATOM 7469 C C . THR A 1 21 ? 5.263 -6.028 -13.707 1.00 0.00 21 THR A C 7
ATOM 7470 O O . THR A 1 21 ? 4.938 -7.158 -13.356 1.00 0.00 21 THR A O 7
ATOM 7481 N N . CYS A 1 22 ? 6.226 -5.794 -14.595 1.00 0.00 22 CYS A N 7
ATOM 7482 C CA . CYS A 1 22 ? 6.967 -6.882 -15.217 1.00 0.00 22 CYS A CA 7
ATOM 7483 C C . CYS A 1 22 ? 8.466 -6.700 -15.023 1.00 0.00 22 CYS A C 7
ATOM 7484 O O . CYS A 1 22 ? 8.997 -5.604 -15.204 1.00 0.00 22 CYS A O 7
ATOM 7492 N N . THR A 1 23 ? 9.145 -7.782 -14.659 1.00 0.00 23 THR A N 7
ATOM 7493 C CA . THR A 1 23 ? 10.588 -7.729 -14.448 1.00 0.00 23 THR A CA 7
ATOM 7494 C C . THR A 1 23 ? 11.293 -8.824 -15.249 1.00 0.00 23 THR A C 7
ATOM 7495 O O . THR A 1 23 ? 10.694 -9.846 -15.585 1.00 0.00 23 THR A O 7
ATOM 7506 N N . ARG A 1 24 ? 12.571 -8.597 -15.554 1.00 0.00 24 ARG A N 7
ATOM 7507 C CA . ARG A 1 24 ? 13.361 -9.558 -16.319 1.00 0.00 24 ARG A CA 7
ATOM 7508 C C . ARG A 1 24 ? 13.965 -10.606 -15.393 1.00 0.00 24 ARG A C 7
ATOM 7509 O O . ARG A 1 24 ? 14.224 -10.344 -14.219 1.00 0.00 24 ARG A O 7
ATOM 7530 N N . GLU A 1 25 ? 14.172 -11.799 -15.933 1.00 0.00 25 GLU A N 7
ATOM 7531 C CA . GLU A 1 25 ? 14.733 -12.899 -15.161 1.00 0.00 25 GLU A CA 7
ATOM 7532 C C . GLU A 1 25 ? 15.655 -13.762 -16.016 1.00 0.00 25 GLU A C 7
ATOM 7533 O O . GLU A 1 25 ? 15.382 -14.013 -17.190 1.00 0.00 25 GLU A O 7
ATOM 7545 N N . GLY A 1 26 ? 16.742 -14.221 -15.408 1.00 0.00 26 GLY A N 7
ATOM 7546 C CA . GLY A 1 26 ? 17.698 -15.075 -16.100 1.00 0.00 26 GLY A CA 7
ATOM 7547 C C . GLY A 1 26 ? 18.471 -14.298 -17.159 1.00 0.00 26 GLY A C 7
ATOM 7548 O O . GLY A 1 26 ? 18.066 -13.208 -17.563 1.00 0.00 26 GLY A O 7
ATOM 7552 N N . PRO A 1 27 ? 19.557 -14.852 -17.628 1.00 0.00 27 PRO A N 7
ATOM 7553 C CA . PRO A 1 27 ? 20.397 -14.222 -18.683 1.00 0.00 27 PRO A CA 7
ATOM 7554 C C . PRO A 1 27 ? 19.797 -14.393 -20.076 1.00 0.00 27 PRO A C 7
ATOM 7555 O O . PRO A 1 27 ? 18.744 -15.007 -20.239 1.00 0.00 27 PRO A O 7
ATOM 7566 N N . ASP A 1 28 ? 20.477 -13.842 -21.073 1.00 0.00 28 ASP A N 7
ATOM 7567 C CA . ASP A 1 28 ? 20.007 -13.931 -22.450 1.00 0.00 28 ASP A CA 7
ATOM 7568 C C . ASP A 1 28 ? 19.933 -15.388 -22.893 1.00 0.00 28 ASP A C 7
ATOM 7569 O O . ASP A 1 28 ? 19.042 -15.768 -23.647 1.00 0.00 28 ASP A O 7
ATOM 7578 N N . HIS A 1 29 ? 20.883 -16.192 -22.428 1.00 0.00 29 HIS A N 7
ATOM 7579 C CA . HIS A 1 29 ? 20.926 -17.608 -22.786 1.00 0.00 29 HIS A CA 7
ATOM 7580 C C . HIS A 1 29 ? 19.718 -18.355 -22.212 1.00 0.00 29 HIS A C 7
ATOM 7581 O O . HIS A 1 29 ? 19.361 -19.432 -22.693 1.00 0.00 29 HIS A O 7
ATOM 7595 N N . ALA A 1 30 ? 19.091 -17.777 -21.192 1.00 0.00 30 ALA A N 7
ATOM 7596 C CA . ALA A 1 30 ? 17.925 -18.388 -20.568 1.00 0.00 30 ALA A CA 7
ATOM 7597 C C . ALA A 1 30 ? 16.922 -17.303 -20.228 1.00 0.00 30 ALA A C 7
ATOM 7598 O O . ALA A 1 30 ? 16.732 -16.958 -19.060 1.00 0.00 30 ALA A O 7
ATOM 7605 N N . PRO A 1 31 ? 16.311 -16.728 -21.224 1.00 0.00 31 PRO A N 7
ATOM 7606 C CA . PRO A 1 31 ? 15.335 -15.625 -21.017 1.00 0.00 31 PRO A CA 7
ATOM 7607 C C . PRO A 1 31 ? 14.131 -16.041 -20.172 1.00 0.00 31 PRO A C 7
ATOM 7608 O O . PRO A 1 31 ? 13.496 -17.063 -20.427 1.00 0.00 31 PRO A O 7
ATOM 7619 N N . ARG A 1 32 ? 13.820 -15.211 -19.185 1.00 0.00 32 ARG A N 7
ATOM 7620 C CA . ARG A 1 32 ? 12.680 -15.460 -18.315 1.00 0.00 32 ARG A CA 7
ATOM 7621 C C . ARG A 1 32 ? 11.982 -14.154 -17.940 1.00 0.00 32 ARG A C 7
ATOM 7622 O O . ARG A 1 32 ? 12.623 -13.198 -17.520 1.00 0.00 32 ARG A O 7
ATOM 7643 N N . PHE A 1 33 ? 10.663 -14.131 -18.085 1.00 0.00 33 PHE A N 7
ATOM 7644 C CA . PHE A 1 33 ? 9.884 -12.944 -17.745 1.00 0.00 33 PHE A CA 7
ATOM 7645 C C . PHE A 1 33 ? 8.887 -13.270 -16.644 1.00 0.00 33 PHE A C 7
ATOM 7646 O O . PHE A 1 33 ? 8.271 -14.337 -16.649 1.00 0.00 33 PHE A O 7
ATOM 7663 N N . LYS A 1 34 ? 8.706 -12.343 -15.712 1.00 0.00 34 LYS A N 7
ATOM 7664 C CA . LYS A 1 34 ? 7.761 -12.549 -14.628 1.00 0.00 34 LYS A CA 7
ATOM 7665 C C . LYS A 1 34 ? 7.025 -11.251 -14.335 1.00 0.00 34 LYS A C 7
ATOM 7666 O O . LYS A 1 34 ? 7.572 -10.163 -14.513 1.00 0.00 34 LYS A O 7
ATOM 7685 N N . ALA A 1 35 ? 5.780 -11.367 -13.902 1.00 0.00 35 ALA A N 7
ATOM 7686 C CA . ALA A 1 35 ? 4.983 -10.188 -13.606 1.00 0.00 35 ALA A CA 7
ATOM 7687 C C . ALA A 1 35 ? 4.264 -10.345 -12.275 1.00 0.00 35 ALA A C 7
ATOM 7688 O O . ALA A 1 35 ? 3.898 -11.451 -11.882 1.00 0.00 35 ALA A O 7
ATOM 7695 N N . SER A 1 36 ? 4.051 -9.226 -11.600 1.00 0.00 36 SER A N 7
ATOM 7696 C CA . SER A 1 36 ? 3.359 -9.233 -10.317 1.00 0.00 36 SER A CA 7
ATOM 7697 C C . SER A 1 36 ? 2.227 -8.219 -10.360 1.00 0.00 36 SER A C 7
ATOM 7698 O O . SER A 1 36 ? 2.406 -7.096 -10.828 1.00 0.00 36 SER A O 7
ATOM 7706 N N . VAL A 1 37 ? 1.065 -8.608 -9.857 1.00 0.00 37 VAL A N 7
ATOM 7707 C CA . VAL A 1 37 ? -0.092 -7.713 -9.832 1.00 0.00 37 VAL A CA 7
ATOM 7708 C C . VAL A 1 37 ? -0.455 -7.357 -8.394 1.00 0.00 37 VAL A C 7
ATOM 7709 O O . VAL A 1 37 ? -0.511 -8.228 -7.527 1.00 0.00 37 VAL A O 7
ATOM 7722 N N . ASN A 1 38 ? -0.694 -6.075 -8.137 1.00 0.00 38 ASN A N 7
ATOM 7723 C CA . ASN A 1 38 ? -1.048 -5.641 -6.783 1.00 0.00 38 ASN A CA 7
ATOM 7724 C C . ASN A 1 38 ? -2.536 -5.292 -6.718 1.00 0.00 38 ASN A C 7
ATOM 7725 O O . ASN A 1 38 ? -3.054 -4.606 -7.597 1.00 0.00 38 ASN A O 7
ATOM 7736 N N . PHE A 1 39 ? -3.221 -5.755 -5.673 1.00 0.00 39 PHE A N 7
ATOM 7737 C CA . PHE A 1 39 ? -4.643 -5.469 -5.514 1.00 0.00 39 PHE A CA 7
ATOM 7738 C C . PHE A 1 39 ? -4.998 -5.328 -4.034 1.00 0.00 39 PHE A C 7
ATOM 7739 O O . PHE A 1 39 ? -4.858 -6.274 -3.261 1.00 0.00 39 PHE A O 7
ATOM 7756 N N . ASN A 1 40 ? -5.459 -4.144 -3.655 1.00 0.00 40 ASN A N 7
ATOM 7757 C CA . ASN A 1 40 ? -5.833 -3.881 -2.269 1.00 0.00 40 ASN A CA 7
ATOM 7758 C C . ASN A 1 40 ? -4.652 -4.116 -1.327 1.00 0.00 40 ASN A C 7
ATOM 7759 O O . ASN A 1 40 ? -4.839 -4.529 -0.182 1.00 0.00 40 ASN A O 7
ATOM 7770 N N . GLY A 1 41 ? -3.443 -3.842 -1.804 1.00 0.00 41 GLY A N 7
ATOM 7771 C CA . GLY A 1 41 ? -2.247 -4.021 -0.985 1.00 0.00 41 GLY A CA 7
ATOM 7772 C C . GLY A 1 41 ? -1.694 -5.444 -1.097 1.00 0.00 41 GLY A C 7
ATOM 7773 O O . GLY A 1 41 ? -0.578 -5.717 -0.656 1.00 0.00 41 GLY A O 7
ATOM 7777 N N . GLU A 1 42 ? -2.476 -6.349 -1.683 1.00 0.00 42 GLU A N 7
ATOM 7778 C CA . GLU A 1 42 ? -2.039 -7.733 -1.833 1.00 0.00 42 GLU A CA 7
ATOM 7779 C C . GLU A 1 42 ? -1.271 -7.913 -3.139 1.00 0.00 42 GLU A C 7
ATOM 7780 O O . GLU A 1 42 ? -1.693 -7.433 -4.185 1.00 0.00 42 GLU A O 7
ATOM 7792 N N . ILE A 1 43 ? -0.134 -8.593 -3.073 1.00 0.00 43 ILE A N 7
ATOM 7793 C CA . ILE A 1 43 ? 0.688 -8.801 -4.263 1.00 0.00 43 ILE A CA 7
ATOM 7794 C C . ILE A 1 43 ? 0.597 -10.250 -4.699 1.00 0.00 43 ILE A C 7
ATOM 7795 O O . ILE A 1 43 ? 0.788 -11.168 -3.904 1.00 0.00 43 ILE A O 7
ATOM 7811 N N . PHE A 1 44 ? 0.305 -10.440 -5.965 1.00 0.00 44 PHE A N 7
ATOM 7812 C CA . PHE A 1 44 ? 0.186 -11.779 -6.525 1.00 0.00 44 PHE A CA 7
ATOM 7813 C C . PHE A 1 44 ? 1.054 -11.897 -7.765 1.00 0.00 44 PHE A C 7
ATOM 7814 O O . PHE A 1 44 ? 1.052 -11.021 -8.617 1.00 0.00 44 PHE A O 7
ATOM 7831 N N . GLU A 1 45 ? 1.791 -12.990 -7.867 1.00 0.00 45 GLU A N 7
ATOM 7832 C CA . GLU A 1 45 ? 2.655 -13.194 -9.020 1.00 0.00 45 GLU A CA 7
ATOM 7833 C C . GLU A 1 45 ? 2.387 -14.547 -9.649 1.00 0.00 45 GLU A C 7
ATOM 7834 O O . GLU A 1 45 ? 2.006 -15.499 -8.968 1.00 0.00 45 GLU A O 7
ATOM 7846 N N . SER A 1 46 ? 2.573 -14.611 -10.960 1.00 0.00 46 SER A N 7
ATOM 7847 C CA . SER A 1 46 ? 2.332 -15.860 -11.694 1.00 0.00 46 SER A CA 7
ATOM 7848 C C . SER A 1 46 ? 2.977 -17.046 -10.968 1.00 0.00 46 SER A C 7
ATOM 7849 O O . SER A 1 46 ? 3.983 -16.881 -10.277 1.00 0.00 46 SER A O 7
ATOM 7857 N N . PRO A 1 47 ? 2.412 -18.233 -11.089 1.00 0.00 47 PRO A N 7
ATOM 7858 C CA . PRO A 1 47 ? 2.942 -19.451 -10.405 1.00 0.00 47 PRO A CA 7
ATOM 7859 C C . PRO A 1 47 ? 4.258 -19.938 -10.999 1.00 0.00 47 PRO A C 7
ATOM 7860 O O . PRO A 1 47 ? 5.096 -20.501 -10.291 1.00 0.00 47 PRO A O 7
ATOM 7871 N N . THR A 1 48 ? 4.438 -19.731 -12.301 1.00 0.00 48 THR A N 7
ATOM 7872 C CA . THR A 1 48 ? 5.659 -20.173 -12.953 1.00 0.00 48 THR A CA 7
ATOM 7873 C C . THR A 1 48 ? 6.169 -19.105 -13.907 1.00 0.00 48 THR A C 7
ATOM 7874 O O . THR A 1 48 ? 5.430 -18.197 -14.287 1.00 0.00 48 THR A O 7
ATOM 7885 N N . TYR A 1 49 ? 7.433 -19.219 -14.297 1.00 0.00 49 TYR A N 7
ATOM 7886 C CA . TYR A 1 49 ? 8.018 -18.251 -15.213 1.00 0.00 49 TYR A CA 7
ATOM 7887 C C . TYR A 1 49 ? 7.210 -18.204 -16.502 1.00 0.00 49 TYR A C 7
ATOM 7888 O O . TYR A 1 49 ? 6.800 -19.239 -17.028 1.00 0.00 49 TYR A O 7
ATOM 7906 N N . CYS A 1 50 ? 6.976 -16.999 -17.001 1.00 0.00 50 CYS A N 7
ATOM 7907 C CA . CYS A 1 50 ? 6.205 -16.831 -18.224 1.00 0.00 50 CYS A CA 7
ATOM 7908 C C . CYS A 1 50 ? 7.092 -16.374 -19.374 1.00 0.00 50 CYS A C 7
ATOM 7909 O O . CYS A 1 50 ? 7.816 -15.389 -19.256 1.00 0.00 50 CYS A O 7
ATOM 7917 N N . SER A 1 51 ? 7.016 -17.085 -20.494 1.00 0.00 51 SER A N 7
ATOM 7918 C CA . SER A 1 51 ? 7.804 -16.728 -21.667 1.00 0.00 51 SER A CA 7
ATOM 7919 C C . SER A 1 51 ? 7.322 -15.400 -22.247 1.00 0.00 51 SER A C 7
ATOM 7920 O O . SER A 1 51 ? 8.060 -14.717 -22.958 1.00 0.00 51 SER A O 7
ATOM 7928 N N . THR A 1 52 ? 6.080 -15.038 -21.931 1.00 0.00 52 THR A N 7
ATOM 7929 C CA . THR A 1 52 ? 5.512 -13.788 -22.418 1.00 0.00 52 THR A CA 7
ATOM 7930 C C . THR A 1 52 ? 4.913 -12.993 -21.264 1.00 0.00 52 THR A C 7
ATOM 7931 O O . THR A 1 52 ? 4.493 -13.553 -20.252 1.00 0.00 52 THR A O 7
ATOM 7942 N N . LEU A 1 53 ? 4.899 -11.682 -21.433 1.00 0.00 53 LEU A N 7
ATOM 7943 C CA . LEU A 1 53 ? 4.375 -10.779 -20.415 1.00 0.00 53 LEU A CA 7
ATOM 7944 C C . LEU A 1 53 ? 2.892 -11.029 -20.236 1.00 0.00 53 LEU A C 7
ATOM 7945 O O . LEU A 1 53 ? 2.354 -10.904 -19.135 1.00 0.00 53 LEU A O 7
ATOM 7961 N N . ARG A 1 54 ? 2.236 -11.361 -21.338 1.00 0.00 54 ARG A N 7
ATOM 7962 C CA . ARG A 1 54 ? 0.792 -11.609 -21.305 1.00 0.00 54 ARG A CA 7
ATOM 7963 C C . ARG A 1 54 ? 0.456 -12.735 -20.330 1.00 0.00 54 ARG A C 7
ATOM 7964 O O . ARG A 1 54 ? -0.475 -12.619 -19.534 1.00 0.00 54 ARG A O 7
ATOM 7985 N N . GLN A 1 55 ? 1.231 -13.812 -20.383 1.00 0.00 55 GLN A N 7
ATOM 7986 C CA . GLN A 1 55 ? 1.020 -14.944 -19.483 1.00 0.00 55 GLN A CA 7
ATOM 7987 C C . GLN A 1 55 ? 1.316 -14.550 -18.043 1.00 0.00 55 GLN A C 7
ATOM 7988 O O . GLN A 1 55 ? 0.627 -14.975 -17.115 1.00 0.00 55 GLN A O 7
ATOM 8002 N N . ALA A 1 56 ? 2.350 -13.738 -17.869 1.00 0.00 56 ALA A N 7
ATOM 8003 C CA . ALA A 1 56 ? 2.732 -13.299 -16.535 1.00 0.00 56 ALA A CA 7
ATOM 8004 C C . ALA A 1 56 ? 1.632 -12.458 -15.892 1.00 0.00 56 ALA A C 7
ATOM 8005 O O . ALA A 1 56 ? 1.263 -12.682 -14.740 1.00 0.00 56 ALA A O 7
ATOM 8012 N N . GLU A 1 57 ? 1.114 -11.496 -16.641 1.00 0.00 57 GLU A N 7
ATOM 8013 C CA . GLU A 1 57 ? 0.056 -10.627 -16.134 1.00 0.00 57 GLU A CA 7
ATOM 8014 C C . GLU A 1 57 ? -1.238 -11.410 -15.959 1.00 0.00 57 GLU A C 7
ATOM 8015 O O . GLU A 1 57 ? -1.976 -11.200 -14.997 1.00 0.00 57 GLU A O 7
ATOM 8027 N N . HIS A 1 58 ? -1.509 -12.313 -16.897 1.00 0.00 58 HIS A N 7
ATOM 8028 C CA . HIS A 1 58 ? -2.721 -13.121 -16.846 1.00 0.00 58 HIS A CA 7
ATOM 8029 C C . HIS A 1 58 ? -2.750 -13.976 -15.588 1.00 0.00 58 HIS A C 7
ATOM 8030 O O . HIS A 1 58 ? -3.753 -14.033 -14.879 1.00 0.00 58 HIS A O 7
ATOM 8044 N N . SER A 1 59 ? -1.636 -14.635 -15.322 1.00 0.00 59 SER A N 7
ATOM 8045 C CA . SER A 1 59 ? -1.514 -15.484 -14.150 1.00 0.00 59 SER A CA 7
ATOM 8046 C C . SER A 1 59 ? -1.585 -14.653 -12.876 1.00 0.00 59 SER A C 7
ATOM 8047 O O . SER A 1 59 ? -2.090 -15.110 -11.855 1.00 0.00 59 SER A O 7
ATOM 8055 N N . ALA A 1 60 ? -1.088 -13.422 -12.946 1.00 0.00 60 ALA A N 7
ATOM 8056 C CA . ALA A 1 60 ? -1.120 -12.541 -11.788 1.00 0.00 60 ALA A CA 7
ATOM 8057 C C . ALA A 1 60 ? -2.554 -12.125 -11.452 1.00 0.00 60 ALA A C 7
ATOM 8058 O O . ALA A 1 60 ? -2.980 -12.199 -10.300 1.00 0.00 60 ALA A O 7
ATOM 8065 N N . ALA A 1 61 ? -3.292 -11.689 -12.474 1.00 0.00 61 ALA A N 7
ATOM 8066 C CA . ALA A 1 61 ? -4.674 -11.258 -12.284 1.00 0.00 61 ALA A CA 7
ATOM 8067 C C . ALA A 1 61 ? -5.547 -12.424 -11.832 1.00 0.00 61 ALA A C 7
ATOM 8068 O O . ALA A 1 61 ? -6.423 -12.268 -10.982 1.00 0.00 61 ALA A O 7
ATOM 8075 N N . GLU A 1 62 ? -5.304 -13.589 -12.416 1.00 0.00 62 GLU A N 7
ATOM 8076 C CA . GLU A 1 62 ? -6.075 -14.777 -12.078 1.00 0.00 62 GLU A CA 7
ATOM 8077 C C . GLU A 1 62 ? -5.885 -15.146 -10.614 1.00 0.00 62 GLU A C 7
ATOM 8078 O O . GLU A 1 62 ? -6.839 -15.481 -9.918 1.00 0.00 62 GLU A O 7
ATOM 8090 N N . VAL A 1 63 ? -4.647 -15.074 -10.156 1.00 0.00 63 VAL A N 7
ATOM 8091 C CA . VAL A 1 63 ? -4.331 -15.394 -8.775 1.00 0.00 63 VAL A CA 7
ATOM 8092 C C . VAL A 1 63 ? -4.992 -14.405 -7.816 1.00 0.00 63 VAL A C 7
ATOM 8093 O O . VAL A 1 63 ? -5.473 -14.792 -6.754 1.00 0.00 63 VAL A O 7
ATOM 8106 N N . ALA A 1 64 ? -4.972 -13.121 -8.169 1.00 0.00 64 ALA A N 7
ATOM 8107 C CA . ALA A 1 64 ? -5.528 -12.098 -7.294 1.00 0.00 64 ALA A CA 7
ATOM 8108 C C . ALA A 1 64 ? -7.038 -12.194 -7.241 1.00 0.00 64 ALA A C 7
ATOM 8109 O O . ALA A 1 64 ? -7.650 -12.100 -6.180 1.00 0.00 64 ALA A O 7
ATOM 8116 N N . LEU A 1 65 ? -7.622 -12.398 -8.396 1.00 0.00 65 LEU A N 7
ATOM 8117 C CA . LEU A 1 65 ? -9.051 -12.532 -8.499 1.00 0.00 65 LEU A CA 7
ATOM 8118 C C . LEU A 1 65 ? -9.533 -13.792 -7.789 1.00 0.00 65 LEU A C 7
ATOM 8119 O O . LEU A 1 65 ? -10.504 -13.766 -7.033 1.00 0.00 65 LEU A O 7
ATOM 8135 N N . SER A 1 66 ? -8.835 -14.892 -8.043 1.00 0.00 66 SER A N 7
ATOM 8136 C CA . SER A 1 66 ? -9.185 -16.167 -7.430 1.00 0.00 66 SER A CA 7
ATOM 8137 C C . SER A 1 66 ? -8.907 -16.120 -5.935 1.00 0.00 66 SER A C 7
ATOM 8138 O O . SER A 1 66 ? -9.535 -16.828 -5.150 1.00 0.00 66 SER A O 7
ATOM 8146 N N . ALA A 1 67 ? -7.960 -15.277 -5.546 1.00 0.00 67 ALA A N 7
ATOM 8147 C CA . ALA A 1 67 ? -7.606 -15.143 -4.143 1.00 0.00 67 ALA A CA 7
ATOM 8148 C C . ALA A 1 67 ? -8.790 -14.620 -3.331 1.00 0.00 67 ALA A C 7
ATOM 8149 O O . ALA A 1 67 ? -9.013 -15.045 -2.198 1.00 0.00 67 ALA A O 7
ATOM 8156 N N . LEU A 1 68 ? -9.529 -13.675 -3.909 1.00 0.00 68 LEU A N 7
ATOM 8157 C CA . LEU A 1 68 ? -10.670 -13.082 -3.216 1.00 0.00 68 LEU A CA 7
ATOM 8158 C C . LEU A 1 68 ? -11.734 -14.136 -2.958 1.00 0.00 68 LEU A C 7
ATOM 8159 O O . LEU A 1 68 ? -12.327 -14.194 -1.877 1.00 0.00 68 LEU A O 7
ATOM 8175 N N . SER A 1 69 ? -11.966 -14.971 -3.961 1.00 0.00 69 SER A N 7
ATOM 8176 C CA . SER A 1 69 ? -12.966 -16.033 -3.838 1.00 0.00 69 SER A CA 7
ATOM 8177 C C . SER A 1 69 ? -12.552 -17.026 -2.760 1.00 0.00 69 SER A C 7
ATOM 8178 O O . SER A 1 69 ? -13.391 -17.546 -2.022 1.00 0.00 69 SER A O 7
ATOM 8186 N N . SER A 1 70 ? -11.249 -17.283 -2.674 1.00 0.00 70 SER A N 7
ATOM 8187 C CA . SER A 1 70 ? -10.722 -18.212 -1.680 1.00 0.00 70 SER A CA 7
ATOM 8188 C C . SER A 1 70 ? -11.026 -17.719 -0.271 1.00 0.00 70 SER A C 7
ATOM 8189 O O . SER A 1 70 ? -11.417 -18.497 0.600 1.00 0.00 70 SER A O 7
ATOM 8197 N N . LYS A 1 71 ? -10.845 -16.420 -0.053 1.00 0.00 71 LYS A N 7
ATOM 8198 C CA . LYS A 1 71 ? -11.105 -15.832 1.257 1.00 0.00 71 LYS A CA 7
ATOM 8199 C C . LYS A 1 71 ? -12.572 -16.004 1.620 1.00 0.00 71 LYS A C 7
ATOM 8200 O O . LYS A 1 71 ? -12.908 -16.324 2.760 1.00 0.00 71 LYS A O 7
ATOM 8219 N N . GLY A 1 72 ? -13.446 -15.805 0.640 1.00 0.00 72 GLY A N 7
ATOM 8220 C CA . GLY A 1 72 ? -14.878 -15.959 0.877 1.00 0.00 72 GLY A CA 7
ATOM 8221 C C . GLY A 1 72 ? -15.314 -15.151 2.111 1.00 0.00 72 GLY A C 7
ATOM 8222 O O . GLY A 1 72 ? -15.341 -13.920 2.057 1.00 0.00 72 GLY A O 7
ATOM 8226 N N . PRO A 1 73 ? -15.649 -15.792 3.219 1.00 0.00 73 PRO A N 7
ATOM 8227 C CA . PRO A 1 73 ? -16.080 -15.066 4.460 1.00 0.00 73 PRO A CA 7
ATOM 8228 C C . PRO A 1 73 ? -15.052 -14.028 4.910 1.00 0.00 73 PRO A C 7
ATOM 8229 O O . PRO A 1 73 ? -13.846 -14.252 4.810 1.00 0.00 73 PRO A O 7
ATOM 8240 N N . SER A 1 74 ? -15.543 -12.892 5.403 1.00 0.00 74 SER A N 7
ATOM 8241 C CA . SER A 1 74 ? -14.664 -11.821 5.861 1.00 0.00 74 SER A CA 7
ATOM 8242 C C . SER A 1 74 ? -15.264 -11.113 7.071 1.00 0.00 74 SER A C 7
ATOM 8243 O O . SER A 1 74 ? -16.482 -10.958 7.173 1.00 0.00 74 SER A O 7
ATOM 8251 N N . LYS A 1 75 ? -14.402 -10.687 7.987 1.00 0.00 75 LYS A N 7
ATOM 8252 C CA . LYS A 1 75 ? -14.858 -9.995 9.188 1.00 0.00 75 LYS A CA 7
ATOM 8253 C C . LYS A 1 75 ? -15.559 -8.693 8.822 1.00 0.00 75 LYS A C 7
ATOM 8254 O O . LYS A 1 75 ? -16.578 -8.338 9.414 1.00 0.00 75 LYS A O 7
ATOM 8273 N N . LEU A 1 76 ? -15.008 -7.984 7.840 1.00 0.00 76 LEU A N 7
ATOM 8274 C CA . LEU A 1 76 ? -15.595 -6.722 7.405 1.00 0.00 76 LEU A CA 7
ATOM 8275 C C . LEU A 1 76 ? -16.171 -6.863 6.000 1.00 0.00 76 LEU A C 7
ATOM 8276 O O . LEU A 1 76 ? -15.481 -7.289 5.075 1.00 0.00 76 LEU A O 7
ATOM 8292 N N . GLU A 1 77 ? -17.440 -6.499 5.849 1.00 0.00 77 GLU A N 7
ATOM 8293 C CA . GLU A 1 77 ? -18.097 -6.588 4.550 1.00 0.00 77 GLU A CA 7
ATOM 8294 C C . GLU A 1 77 ? -17.410 -5.671 3.543 1.00 0.00 77 GLU A C 7
ATOM 8295 O O . GLU A 1 77 ? -17.208 -6.044 2.387 1.00 0.00 77 GLU A O 7
ATOM 8307 N N . HIS A 1 78 ? -17.051 -4.471 3.990 1.00 0.00 78 HIS A N 7
ATOM 8308 C CA . HIS A 1 78 ? -16.384 -3.508 3.120 1.00 0.00 78 HIS A CA 7
ATOM 8309 C C . HIS A 1 78 ? -15.404 -2.652 3.916 1.00 0.00 78 HIS A C 7
ATOM 8310 O O . HIS A 1 78 ? -15.811 -1.600 4.381 1.00 0.00 78 HIS A O 7
ATOM 8324 N N . MET A 1 1 ? -8.893 -11.044 -20.709 1.00 0.00 1 MET A N 8
ATOM 8325 C CA . MET A 1 1 ? -10.257 -11.424 -20.248 1.00 0.00 1 MET A CA 8
ATOM 8326 C C . MET A 1 1 ? -10.295 -11.427 -18.725 1.00 0.00 1 MET A C 8
ATOM 8327 O O . MET A 1 1 ? -11.034 -10.658 -18.110 1.00 0.00 1 MET A O 8
ATOM 8343 N N . TYR A 1 2 ? -9.494 -12.298 -18.119 1.00 0.00 2 TYR A N 8
ATOM 8344 C CA . TYR A 1 2 ? -9.443 -12.392 -16.665 1.00 0.00 2 TYR A CA 8
ATOM 8345 C C . TYR A 1 2 ? -8.904 -11.099 -16.061 1.00 0.00 2 TYR A C 8
ATOM 8346 O O . TYR A 1 2 ? -9.378 -10.643 -15.022 1.00 0.00 2 TYR A O 8
ATOM 8364 N N . LYS A 1 3 ? -7.906 -10.517 -16.720 1.00 0.00 3 LYS A N 8
ATOM 8365 C CA . LYS A 1 3 ? -7.310 -9.277 -16.235 1.00 0.00 3 LYS A CA 8
ATOM 8366 C C . LYS A 1 3 ? -8.353 -8.166 -16.190 1.00 0.00 3 LYS A C 8
ATOM 8367 O O . LYS A 1 3 ? -8.452 -7.434 -15.206 1.00 0.00 3 LYS A O 8
ATOM 8386 N N . ASN A 1 4 ? -9.119 -8.036 -17.269 1.00 0.00 4 ASN A N 8
ATOM 8387 C CA . ASN A 1 4 ? -10.147 -7.004 -17.343 1.00 0.00 4 ASN A CA 8
ATOM 8388 C C . ASN A 1 4 ? -11.173 -7.188 -16.233 1.00 0.00 4 ASN A C 8
ATOM 8389 O O . ASN A 1 4 ? -11.592 -6.225 -15.597 1.00 0.00 4 ASN A O 8
ATOM 8400 N N . GLN A 1 5 ? -11.563 -8.435 -15.996 1.00 0.00 5 GLN A N 8
ATOM 8401 C CA . GLN A 1 5 ? -12.535 -8.734 -14.954 1.00 0.00 5 GLN A CA 8
ATOM 8402 C C . GLN A 1 5 ? -11.989 -8.346 -13.589 1.00 0.00 5 GLN A C 8
ATOM 8403 O O . GLN A 1 5 ? -12.716 -7.825 -12.740 1.00 0.00 5 GLN A O 8
ATOM 8417 N N . LEU A 1 6 ? -10.704 -8.596 -13.381 1.00 0.00 6 LEU A N 8
ATOM 8418 C CA . LEU A 1 6 ? -10.091 -8.263 -12.118 1.00 0.00 6 LEU A CA 8
ATOM 8419 C C . LEU A 1 6 ? -10.061 -6.747 -11.898 1.00 0.00 6 LEU A C 8
ATOM 8420 O O . LEU A 1 6 ? -10.340 -6.250 -10.806 1.00 0.00 6 LEU A O 8
ATOM 8436 N N . GLN A 1 7 ? -9.707 -6.019 -12.945 1.00 0.00 7 GLN A N 8
ATOM 8437 C CA . GLN A 1 7 ? -9.625 -4.568 -12.855 1.00 0.00 7 GLN A CA 8
ATOM 8438 C C . GLN A 1 7 ? -10.998 -3.965 -12.591 1.00 0.00 7 GLN A C 8
ATOM 8439 O O . GLN A 1 7 ? -11.133 -3.018 -11.815 1.00 0.00 7 GLN A O 8
ATOM 8453 N N . GLU A 1 8 ? -12.015 -4.520 -13.239 1.00 0.00 8 GLU A N 8
ATOM 8454 C CA . GLU A 1 8 ? -13.376 -4.029 -13.069 1.00 0.00 8 GLU A CA 8
ATOM 8455 C C . GLU A 1 8 ? -13.866 -4.242 -11.643 1.00 0.00 8 GLU A C 8
ATOM 8456 O O . GLU A 1 8 ? -14.523 -3.374 -11.067 1.00 0.00 8 GLU A O 8
ATOM 8468 N N . LEU A 1 9 ? -13.538 -5.398 -11.079 1.00 0.00 9 LEU A N 8
ATOM 8469 C CA . LEU A 1 9 ? -13.949 -5.711 -9.717 1.00 0.00 9 LEU A CA 8
ATOM 8470 C C . LEU A 1 9 ? -13.328 -4.738 -8.724 1.00 0.00 9 LEU A C 8
ATOM 8471 O O . LEU A 1 9 ? -13.992 -4.281 -7.794 1.00 0.00 9 LEU A O 8
ATOM 8487 N N . ALA A 1 10 ? -12.055 -4.423 -8.931 1.00 0.00 10 ALA A N 8
ATOM 8488 C CA . ALA A 1 10 ? -11.356 -3.497 -8.047 1.00 0.00 10 ALA A CA 8
ATOM 8489 C C . ALA A 1 10 ? -11.997 -2.115 -8.101 1.00 0.00 10 ALA A C 8
ATOM 8490 O O . ALA A 1 10 ? -12.131 -1.440 -7.081 1.00 0.00 10 ALA A O 8
ATOM 8497 N N . GLN A 1 11 ? -12.379 -1.694 -9.303 1.00 0.00 11 GLN A N 8
ATOM 8498 C CA . GLN A 1 11 ? -12.992 -0.385 -9.485 1.00 0.00 11 GLN A CA 8
ATOM 8499 C C . GLN A 1 11 ? -14.273 -0.281 -8.667 1.00 0.00 11 GLN A C 8
ATOM 8500 O O . GLN A 1 11 ? -14.568 0.765 -8.092 1.00 0.00 11 GLN A O 8
ATOM 8514 N N . ARG A 1 12 ? -15.029 -1.369 -8.620 1.00 0.00 12 ARG A N 8
ATOM 8515 C CA . ARG A 1 12 ? -16.279 -1.392 -7.870 1.00 0.00 12 ARG A CA 8
ATOM 8516 C C . ARG A 1 12 ? -16.019 -1.129 -6.390 1.00 0.00 12 ARG A C 8
ATOM 8517 O O . ARG A 1 12 ? -16.829 -0.494 -5.711 1.00 0.00 12 ARG A O 8
ATOM 8538 N N . SER A 1 13 ? -14.892 -1.629 -5.891 1.00 0.00 13 SER A N 8
ATOM 8539 C CA . SER A 1 13 ? -14.546 -1.449 -4.488 1.00 0.00 13 SER A CA 8
ATOM 8540 C C . SER A 1 13 ? -14.193 0.007 -4.206 1.00 0.00 13 SER A C 8
ATOM 8541 O O . SER A 1 13 ? -14.151 0.426 -3.051 1.00 0.00 13 SER A O 8
ATOM 8549 N N . CYS A 1 14 ? -13.955 0.776 -5.265 1.00 0.00 14 CYS A N 8
ATOM 8550 C CA . CYS A 1 14 ? -13.621 2.185 -5.119 1.00 0.00 14 CYS A CA 8
ATOM 8551 C C . CYS A 1 14 ? -12.339 2.354 -4.311 1.00 0.00 14 CYS A C 8
ATOM 8552 O O . CYS A 1 14 ? -12.129 3.381 -3.669 1.00 0.00 14 CYS A O 8
ATOM 8560 N N . PHE A 1 15 ? -11.483 1.341 -4.360 1.00 0.00 15 PHE A N 8
ATOM 8561 C CA . PHE A 1 15 ? -10.213 1.385 -3.641 1.00 0.00 15 PHE A CA 8
ATOM 8562 C C . PHE A 1 15 ? -9.040 1.438 -4.614 1.00 0.00 15 PHE A C 8
ATOM 8563 O O . PHE A 1 15 ? -8.095 0.659 -4.504 1.00 0.00 15 PHE A O 8
ATOM 8580 N N . SER A 1 16 ? -9.112 2.360 -5.570 1.00 0.00 16 SER A N 8
ATOM 8581 C CA . SER A 1 16 ? -8.049 2.498 -6.558 1.00 0.00 16 SER A CA 8
ATOM 8582 C C . SER A 1 16 ? -7.936 1.239 -7.409 1.00 0.00 16 SER A C 8
ATOM 8583 O O . SER A 1 16 ? -8.240 0.136 -6.950 1.00 0.00 16 SER A O 8
ATOM 8591 N N . LEU A 1 17 ? -7.506 1.411 -8.655 1.00 0.00 17 LEU A N 8
ATOM 8592 C CA . LEU A 1 17 ? -7.365 0.286 -9.556 1.00 0.00 17 LEU A CA 8
ATOM 8593 C C . LEU A 1 17 ? -6.146 -0.559 -9.183 1.00 0.00 17 LEU A C 8
ATOM 8594 O O . LEU A 1 17 ? -5.209 -0.071 -8.553 1.00 0.00 17 LEU A O 8
ATOM 8610 N N . PRO A 1 18 ? -6.142 -1.803 -9.568 1.00 0.00 18 PRO A N 8
ATOM 8611 C CA . PRO A 1 18 ? -5.011 -2.736 -9.283 1.00 0.00 18 PRO A CA 8
ATOM 8612 C C . PRO A 1 18 ? -3.716 -2.306 -9.966 1.00 0.00 18 PRO A C 8
ATOM 8613 O O . PRO A 1 18 ? -3.741 -1.735 -11.057 1.00 0.00 18 PRO A O 8
ATOM 8624 N N . SER A 1 19 ? -2.585 -2.605 -9.333 1.00 0.00 19 SER A N 8
ATOM 8625 C CA . SER A 1 19 ? -1.290 -2.261 -9.910 1.00 0.00 19 SER A CA 8
ATOM 8626 C C . SER A 1 19 ? -0.483 -3.527 -10.186 1.00 0.00 19 SER A C 8
ATOM 8627 O O . SER A 1 19 ? -0.482 -4.463 -9.387 1.00 0.00 19 SER A O 8
ATOM 8635 N N . TYR A 1 20 ? 0.204 -3.548 -11.326 1.00 0.00 20 TYR A N 8
ATOM 8636 C CA . TYR A 1 20 ? 1.007 -4.709 -11.692 1.00 0.00 20 TYR A CA 8
ATOM 8637 C C . TYR A 1 20 ? 2.366 -4.276 -12.229 1.00 0.00 20 TYR A C 8
ATOM 8638 O O . TYR A 1 20 ? 2.488 -3.242 -12.885 1.00 0.00 20 TYR A O 8
ATOM 8656 N N . THR A 1 21 ? 3.385 -5.088 -11.956 1.00 0.00 21 THR A N 8
ATOM 8657 C CA . THR A 1 21 ? 4.732 -4.786 -12.423 1.00 0.00 21 THR A CA 8
ATOM 8658 C C . THR A 1 21 ? 5.346 -6.011 -13.091 1.00 0.00 21 THR A C 8
ATOM 8659 O O . THR A 1 21 ? 4.990 -7.141 -12.769 1.00 0.00 21 THR A O 8
ATOM 8670 N N . CYS A 1 22 ? 6.270 -5.776 -14.014 1.00 0.00 22 CYS A N 8
ATOM 8671 C CA . CYS A 1 22 ? 6.924 -6.868 -14.726 1.00 0.00 22 CYS A CA 8
ATOM 8672 C C . CYS A 1 22 ? 8.438 -6.706 -14.680 1.00 0.00 22 CYS A C 8
ATOM 8673 O O . CYS A 1 22 ? 8.963 -5.613 -14.902 1.00 0.00 22 CYS A O 8
ATOM 8681 N N . THR A 1 23 ? 9.136 -7.798 -14.394 1.00 0.00 23 THR A N 8
ATOM 8682 C CA . THR A 1 23 ? 10.596 -7.767 -14.327 1.00 0.00 23 THR A CA 8
ATOM 8683 C C . THR A 1 23 ? 11.196 -8.851 -15.221 1.00 0.00 23 THR A C 8
ATOM 8684 O O . THR A 1 23 ? 10.738 -9.994 -15.229 1.00 0.00 23 THR A O 8
ATOM 8695 N N . ARG A 1 24 ? 12.217 -8.481 -15.978 1.00 0.00 24 ARG A N 8
ATOM 8696 C CA . ARG A 1 24 ? 12.880 -9.419 -16.881 1.00 0.00 24 ARG A CA 8
ATOM 8697 C C . ARG A 1 24 ? 14.373 -9.509 -16.598 1.00 0.00 24 ARG A C 8
ATOM 8698 O O . ARG A 1 24 ? 15.048 -8.493 -16.452 1.00 0.00 24 ARG A O 8
ATOM 8719 N N . GLU A 1 25 ? 14.878 -10.734 -16.508 1.00 0.00 25 GLU A N 8
ATOM 8720 C CA . GLU A 1 25 ? 16.295 -10.944 -16.224 1.00 0.00 25 GLU A CA 8
ATOM 8721 C C . GLU A 1 25 ? 16.795 -12.215 -16.902 1.00 0.00 25 GLU A C 8
ATOM 8722 O O . GLU A 1 25 ? 16.004 -13.020 -17.388 1.00 0.00 25 GLU A O 8
ATOM 8734 N N . GLY A 1 26 ? 18.109 -12.390 -16.926 1.00 0.00 26 GLY A N 8
ATOM 8735 C CA . GLY A 1 26 ? 18.702 -13.573 -17.544 1.00 0.00 26 GLY A CA 8
ATOM 8736 C C . GLY A 1 26 ? 19.157 -13.279 -18.969 1.00 0.00 26 GLY A C 8
ATOM 8737 O O . GLY A 1 26 ? 18.913 -12.195 -19.497 1.00 0.00 26 GLY A O 8
ATOM 8741 N N . PRO A 1 27 ? 19.813 -14.223 -19.588 1.00 0.00 27 PRO A N 8
ATOM 8742 C CA . PRO A 1 27 ? 20.323 -14.075 -20.981 1.00 0.00 27 PRO A CA 8
ATOM 8743 C C . PRO A 1 27 ? 19.204 -14.132 -22.014 1.00 0.00 27 PRO A C 8
ATOM 8744 O O . PRO A 1 27 ? 18.123 -14.652 -21.744 1.00 0.00 27 PRO A O 8
ATOM 8755 N N . ASP A 1 28 ? 19.475 -13.602 -23.200 1.00 0.00 28 ASP A N 8
ATOM 8756 C CA . ASP A 1 28 ? 18.491 -13.603 -24.277 1.00 0.00 28 ASP A CA 8
ATOM 8757 C C . ASP A 1 28 ? 18.135 -15.036 -24.665 1.00 0.00 28 ASP A C 8
ATOM 8758 O O . ASP A 1 28 ? 16.997 -15.329 -25.021 1.00 0.00 28 ASP A O 8
ATOM 8767 N N . HIS A 1 29 ? 19.124 -15.919 -24.607 1.00 0.00 29 HIS A N 8
ATOM 8768 C CA . HIS A 1 29 ? 18.917 -17.321 -24.954 1.00 0.00 29 HIS A CA 8
ATOM 8769 C C . HIS A 1 29 ? 17.954 -17.980 -23.968 1.00 0.00 29 HIS A C 8
ATOM 8770 O O . HIS A 1 29 ? 17.169 -18.850 -24.344 1.00 0.00 29 HIS A O 8
ATOM 8784 N N . ALA A 1 30 ? 18.018 -17.555 -22.705 1.00 0.00 30 ALA A N 8
ATOM 8785 C CA . ALA A 1 30 ? 17.143 -18.109 -21.676 1.00 0.00 30 ALA A CA 8
ATOM 8786 C C . ALA A 1 30 ? 16.567 -16.997 -20.810 1.00 0.00 30 ALA A C 8
ATOM 8787 O O . ALA A 1 30 ? 16.909 -16.862 -19.638 1.00 0.00 30 ALA A O 8
ATOM 8794 N N . PRO A 1 31 ? 15.709 -16.196 -21.371 1.00 0.00 31 PRO A N 8
ATOM 8795 C CA . PRO A 1 31 ? 15.082 -15.048 -20.652 1.00 0.00 31 PRO A CA 8
ATOM 8796 C C . PRO A 1 31 ? 14.171 -15.503 -19.513 1.00 0.00 31 PRO A C 8
ATOM 8797 O O . PRO A 1 31 ? 13.501 -16.530 -19.616 1.00 0.00 31 PRO A O 8
ATOM 8808 N N . ARG A 1 32 ? 14.135 -14.721 -18.438 1.00 0.00 32 ARG A N 8
ATOM 8809 C CA . ARG A 1 32 ? 13.288 -15.051 -17.296 1.00 0.00 32 ARG A CA 8
ATOM 8810 C C . ARG A 1 32 ? 12.153 -14.040 -17.172 1.00 0.00 32 ARG A C 8
ATOM 8811 O O . ARG A 1 32 ? 12.372 -12.831 -17.271 1.00 0.00 32 ARG A O 8
ATOM 8832 N N . PHE A 1 33 ? 10.941 -14.539 -16.950 1.00 0.00 33 PHE A N 8
ATOM 8833 C CA . PHE A 1 33 ? 9.782 -13.664 -16.814 1.00 0.00 33 PHE A CA 8
ATOM 8834 C C . PHE A 1 33 ? 9.181 -13.784 -15.417 1.00 0.00 33 PHE A C 8
ATOM 8835 O O . PHE A 1 33 ? 9.019 -14.888 -14.895 1.00 0.00 33 PHE A O 8
ATOM 8852 N N . LYS A 1 34 ? 8.839 -12.644 -14.826 1.00 0.00 34 LYS A N 8
ATOM 8853 C CA . LYS A 1 34 ? 8.238 -12.633 -13.497 1.00 0.00 34 LYS A CA 8
ATOM 8854 C C . LYS A 1 34 ? 7.502 -11.320 -13.259 1.00 0.00 34 LYS A C 8
ATOM 8855 O O . LYS A 1 34 ? 8.074 -10.240 -13.411 1.00 0.00 34 LYS A O 8
ATOM 8874 N N . ALA A 1 35 ? 6.234 -11.416 -12.873 1.00 0.00 35 ALA A N 8
ATOM 8875 C CA . ALA A 1 35 ? 5.435 -10.223 -12.615 1.00 0.00 35 ALA A CA 8
ATOM 8876 C C . ALA A 1 35 ? 4.703 -10.349 -11.283 1.00 0.00 35 ALA A C 8
ATOM 8877 O O . ALA A 1 35 ? 4.330 -11.445 -10.866 1.00 0.00 35 ALA A O 8
ATOM 8884 N N . SER A 1 36 ? 4.493 -9.216 -10.625 1.00 0.00 36 SER A N 8
ATOM 8885 C CA . SER A 1 36 ? 3.789 -9.210 -9.342 1.00 0.00 36 SER A CA 8
ATOM 8886 C C . SER A 1 36 ? 2.609 -8.250 -9.395 1.00 0.00 36 SER A C 8
ATOM 8887 O O . SER A 1 36 ? 2.695 -7.172 -9.981 1.00 0.00 36 SER A O 8
ATOM 8895 N N . VAL A 1 37 ? 1.517 -8.639 -8.759 1.00 0.00 37 VAL A N 8
ATOM 8896 C CA . VAL A 1 37 ? 0.321 -7.796 -8.714 1.00 0.00 37 VAL A CA 8
ATOM 8897 C C . VAL A 1 37 ? 0.013 -7.374 -7.284 1.00 0.00 37 VAL A C 8
ATOM 8898 O O . VAL A 1 37 ? -0.109 -8.207 -6.405 1.00 0.00 37 VAL A O 8
ATOM 8911 N N . ASN A 1 38 ? -0.129 -6.073 -7.069 1.00 0.00 38 ASN A N 8
ATOM 8912 C CA . ASN A 1 38 ? -0.436 -5.554 -5.741 1.00 0.00 38 ASN A CA 8
ATOM 8913 C C . ASN A 1 38 ? -1.808 -4.890 -5.712 1.00 0.00 38 ASN A C 8
ATOM 8914 O O . ASN A 1 38 ? -2.045 -3.901 -6.405 1.00 0.00 38 ASN A O 8
ATOM 8925 N N . PHE A 1 39 ? -2.710 -5.443 -4.906 1.00 0.00 39 PHE A N 8
ATOM 8926 C CA . PHE A 1 39 ? -4.053 -4.893 -4.789 1.00 0.00 39 PHE A CA 8
ATOM 8927 C C . PHE A 1 39 ? -4.555 -4.978 -3.350 1.00 0.00 39 PHE A C 8
ATOM 8928 O O . PHE A 1 39 ? -4.575 -6.050 -2.750 1.00 0.00 39 PHE A O 8
ATOM 8945 N N . ASN A 1 40 ? -4.964 -3.839 -2.809 1.00 0.00 40 ASN A N 8
ATOM 8946 C CA . ASN A 1 40 ? -5.472 -3.789 -1.444 1.00 0.00 40 ASN A CA 8
ATOM 8947 C C . ASN A 1 40 ? -4.426 -4.280 -0.451 1.00 0.00 40 ASN A C 8
ATOM 8948 O O . ASN A 1 40 ? -4.762 -4.825 0.601 1.00 0.00 40 ASN A O 8
ATOM 8959 N N . GLY A 1 41 ? -3.160 -4.068 -0.783 1.00 0.00 41 GLY A N 8
ATOM 8960 C CA . GLY A 1 41 ? -2.068 -4.477 0.093 1.00 0.00 41 GLY A CA 8
ATOM 8961 C C . GLY A 1 41 ? -1.685 -5.935 -0.140 1.00 0.00 41 GLY A C 8
ATOM 8962 O O . GLY A 1 41 ? -0.644 -6.391 0.337 1.00 0.00 41 GLY A O 8
ATOM 8966 N N . GLU A 1 42 ? -2.528 -6.659 -0.871 1.00 0.00 42 GLU A N 8
ATOM 8967 C CA . GLU A 1 42 ? -2.269 -8.065 -1.149 1.00 0.00 42 GLU A CA 8
ATOM 8968 C C . GLU A 1 42 ? -1.445 -8.206 -2.423 1.00 0.00 42 GLU A C 8
ATOM 8969 O O . GLU A 1 42 ? -1.769 -7.620 -3.451 1.00 0.00 42 GLU A O 8
ATOM 8981 N N . ILE A 1 43 ? -0.361 -8.970 -2.342 1.00 0.00 43 ILE A N 8
ATOM 8982 C CA . ILE A 1 43 ? 0.515 -9.155 -3.494 1.00 0.00 43 ILE A CA 8
ATOM 8983 C C . ILE A 1 43 ? 0.431 -10.586 -4.013 1.00 0.00 43 ILE A C 8
ATOM 8984 O O . ILE A 1 43 ? 0.552 -11.544 -3.257 1.00 0.00 43 ILE A O 8
ATOM 9000 N N . PHE A 1 44 ? 0.233 -10.712 -5.308 1.00 0.00 44 PHE A N 8
ATOM 9001 C CA . PHE A 1 44 ? 0.154 -12.021 -5.951 1.00 0.00 44 PHE A CA 8
ATOM 9002 C C . PHE A 1 44 ? 1.157 -12.118 -7.096 1.00 0.00 44 PHE A C 8
ATOM 9003 O O . PHE A 1 44 ? 1.251 -11.222 -7.924 1.00 0.00 44 PHE A O 8
ATOM 9020 N N . GLU A 1 45 ? 1.904 -13.215 -7.138 1.00 0.00 45 GLU A N 8
ATOM 9021 C CA . GLU A 1 45 ? 2.901 -13.403 -8.184 1.00 0.00 45 GLU A CA 8
ATOM 9022 C C . GLU A 1 45 ? 2.513 -14.553 -9.100 1.00 0.00 45 GLU A C 8
ATOM 9023 O O . GLU A 1 45 ? 1.917 -15.534 -8.660 1.00 0.00 45 GLU A O 8
ATOM 9035 N N . SER A 1 46 ? 2.853 -14.415 -10.376 1.00 0.00 46 SER A N 8
ATOM 9036 C CA . SER A 1 46 ? 2.539 -15.451 -11.361 1.00 0.00 46 SER A CA 8
ATOM 9037 C C . SER A 1 46 ? 2.926 -16.832 -10.829 1.00 0.00 46 SER A C 8
ATOM 9038 O O . SER A 1 46 ? 3.633 -16.945 -9.824 1.00 0.00 46 SER A O 8
ATOM 9046 N N . PRO A 1 47 ? 2.459 -17.873 -11.467 1.00 0.00 47 PRO A N 8
ATOM 9047 C CA . PRO A 1 47 ? 2.739 -19.272 -11.029 1.00 0.00 47 PRO A CA 8
ATOM 9048 C C . PRO A 1 47 ? 4.229 -19.537 -10.881 1.00 0.00 47 PRO A C 8
ATOM 9049 O O . PRO A 1 47 ? 4.667 -20.089 -9.870 1.00 0.00 47 PRO A O 8
ATOM 9060 N N . THR A 1 48 ? 5.010 -19.119 -11.880 1.00 0.00 48 THR A N 8
ATOM 9061 C CA . THR A 1 48 ? 6.457 -19.315 -11.830 1.00 0.00 48 THR A CA 8
ATOM 9062 C C . THR A 1 48 ? 7.127 -18.685 -13.044 1.00 0.00 48 THR A C 8
ATOM 9063 O O . THR A 1 48 ? 7.627 -17.563 -12.976 1.00 0.00 48 THR A O 8
ATOM 9074 N N . TYR A 1 49 ? 7.139 -19.418 -14.157 1.00 0.00 49 TYR A N 8
ATOM 9075 C CA . TYR A 1 49 ? 7.755 -18.926 -15.377 1.00 0.00 49 TYR A CA 8
ATOM 9076 C C . TYR A 1 49 ? 6.712 -18.774 -16.475 1.00 0.00 49 TYR A C 8
ATOM 9077 O O . TYR A 1 49 ? 5.869 -19.651 -16.670 1.00 0.00 49 TYR A O 8
ATOM 9095 N N . CYS A 1 50 ? 6.775 -17.658 -17.189 1.00 0.00 50 CYS A N 8
ATOM 9096 C CA . CYS A 1 50 ? 5.832 -17.400 -18.270 1.00 0.00 50 CYS A CA 8
ATOM 9097 C C . CYS A 1 50 ? 6.562 -16.971 -19.537 1.00 0.00 50 CYS A C 8
ATOM 9098 O O . CYS A 1 50 ? 7.564 -16.267 -19.475 1.00 0.00 50 CYS A O 8
ATOM 9106 N N . SER A 1 51 ? 6.045 -17.387 -20.687 1.00 0.00 51 SER A N 8
ATOM 9107 C CA . SER A 1 51 ? 6.658 -17.026 -21.962 1.00 0.00 51 SER A CA 8
ATOM 9108 C C . SER A 1 51 ? 6.617 -15.514 -22.162 1.00 0.00 51 SER A C 8
ATOM 9109 O O . SER A 1 51 ? 7.561 -14.924 -22.690 1.00 0.00 51 SER A O 8
ATOM 9117 N N . THR A 1 52 ? 5.523 -14.893 -21.733 1.00 0.00 52 THR A N 8
ATOM 9118 C CA . THR A 1 52 ? 5.375 -13.448 -21.861 1.00 0.00 52 THR A CA 8
ATOM 9119 C C . THR A 1 52 ? 4.820 -12.849 -20.572 1.00 0.00 52 THR A C 8
ATOM 9120 O O . THR A 1 52 ? 4.161 -13.537 -19.790 1.00 0.00 52 THR A O 8
ATOM 9131 N N . LEU A 1 53 ? 5.085 -11.566 -20.359 1.00 0.00 53 LEU A N 8
ATOM 9132 C CA . LEU A 1 53 ? 4.606 -10.885 -19.162 1.00 0.00 53 LEU A CA 8
ATOM 9133 C C . LEU A 1 53 ? 3.082 -10.915 -19.106 1.00 0.00 53 LEU A C 8
ATOM 9134 O O . LEU A 1 53 ? 2.490 -10.800 -18.034 1.00 0.00 53 LEU A O 8
ATOM 9150 N N . ARG A 1 54 ? 2.453 -11.055 -20.268 1.00 0.00 54 ARG A N 8
ATOM 9151 C CA . ARG A 1 54 ? 0.997 -11.088 -20.337 1.00 0.00 54 ARG A CA 8
ATOM 9152 C C . ARG A 1 54 ? 0.445 -12.258 -19.529 1.00 0.00 54 ARG A C 8
ATOM 9153 O O . ARG A 1 54 ? -0.510 -12.109 -18.775 1.00 0.00 54 ARG A O 8
ATOM 9174 N N . GLN A 1 55 ? 1.071 -13.418 -19.673 1.00 0.00 55 GLN A N 8
ATOM 9175 C CA . GLN A 1 55 ? 0.644 -14.604 -18.938 1.00 0.00 55 GLN A CA 8
ATOM 9176 C C . GLN A 1 55 ? 0.842 -14.420 -17.439 1.00 0.00 55 GLN A C 8
ATOM 9177 O O . GLN A 1 55 ? 0.020 -14.861 -16.637 1.00 0.00 55 GLN A O 8
ATOM 9191 N N . ALA A 1 56 ? 1.941 -13.769 -17.071 1.00 0.00 56 ALA A N 8
ATOM 9192 C CA . ALA A 1 56 ? 2.228 -13.532 -15.667 1.00 0.00 56 ALA A CA 8
ATOM 9193 C C . ALA A 1 56 ? 1.237 -12.567 -15.031 1.00 0.00 56 ALA A C 8
ATOM 9194 O O . ALA A 1 56 ? 0.713 -12.823 -13.945 1.00 0.00 56 ALA A O 8
ATOM 9201 N N . GLU A 1 57 ? 0.973 -11.468 -15.722 1.00 0.00 57 GLU A N 8
ATOM 9202 C CA . GLU A 1 57 ? 0.034 -10.469 -15.227 1.00 0.00 57 GLU A CA 8
ATOM 9203 C C . GLU A 1 57 ? -1.379 -11.038 -15.203 1.00 0.00 57 GLU A C 8
ATOM 9204 O O . GLU A 1 57 ? -2.140 -10.797 -14.266 1.00 0.00 57 GLU A O 8
ATOM 9216 N N . HIS A 1 58 ? -1.719 -11.812 -16.231 1.00 0.00 58 HIS A N 8
ATOM 9217 C CA . HIS A 1 58 ? -3.041 -12.428 -16.301 1.00 0.00 58 HIS A CA 8
ATOM 9218 C C . HIS A 1 58 ? -3.227 -13.464 -15.199 1.00 0.00 58 HIS A C 8
ATOM 9219 O O . HIS A 1 58 ? -4.257 -13.496 -14.530 1.00 0.00 58 HIS A O 8
ATOM 9233 N N . SER A 1 59 ? -2.221 -14.307 -15.017 1.00 0.00 59 SER A N 8
ATOM 9234 C CA . SER A 1 59 ? -2.267 -15.346 -13.999 1.00 0.00 59 SER A CA 8
ATOM 9235 C C . SER A 1 59 ? -2.336 -14.731 -12.604 1.00 0.00 59 SER A C 8
ATOM 9236 O O . SER A 1 59 ? -2.985 -15.271 -11.709 1.00 0.00 59 SER A O 8
ATOM 9244 N N . ALA A 1 60 ? -1.681 -13.585 -12.436 1.00 0.00 60 ALA A N 8
ATOM 9245 C CA . ALA A 1 60 ? -1.697 -12.890 -11.152 1.00 0.00 60 ALA A CA 8
ATOM 9246 C C . ALA A 1 60 ? -3.107 -12.415 -10.806 1.00 0.00 60 ALA A C 8
ATOM 9247 O O . ALA A 1 60 ? -3.567 -12.569 -9.674 1.00 0.00 60 ALA A O 8
ATOM 9254 N N . ALA A 1 61 ? -3.783 -11.827 -11.788 1.00 0.00 61 ALA A N 8
ATOM 9255 C CA . ALA A 1 61 ? -5.139 -11.330 -11.582 1.00 0.00 61 ALA A CA 8
ATOM 9256 C C . ALA A 1 61 ? -6.063 -12.487 -11.216 1.00 0.00 61 ALA A C 8
ATOM 9257 O O . ALA A 1 61 ? -6.937 -12.349 -10.363 1.00 0.00 61 ALA A O 8
ATOM 9264 N N . GLU A 1 62 ? -5.866 -13.625 -11.875 1.00 0.00 62 GLU A N 8
ATOM 9265 C CA . GLU A 1 62 ? -6.687 -14.803 -11.610 1.00 0.00 62 GLU A CA 8
ATOM 9266 C C . GLU A 1 62 ? -6.478 -15.291 -10.182 1.00 0.00 62 GLU A C 8
ATOM 9267 O O . GLU A 1 62 ? -7.429 -15.661 -9.498 1.00 0.00 62 GLU A O 8
ATOM 9279 N N . VAL A 1 63 ? -5.227 -15.287 -9.738 1.00 0.00 63 VAL A N 8
ATOM 9280 C CA . VAL A 1 63 ? -4.911 -15.730 -8.387 1.00 0.00 63 VAL A CA 8
ATOM 9281 C C . VAL A 1 63 ? -5.608 -14.841 -7.360 1.00 0.00 63 VAL A C 8
ATOM 9282 O O . VAL A 1 63 ? -6.176 -15.331 -6.387 1.00 0.00 63 VAL A O 8
ATOM 9295 N N . ALA A 1 64 ? -5.550 -13.533 -7.580 1.00 0.00 64 ALA A N 8
ATOM 9296 C CA . ALA A 1 64 ? -6.158 -12.576 -6.669 1.00 0.00 64 ALA A CA 8
ATOM 9297 C C . ALA A 1 64 ? -7.668 -12.664 -6.751 1.00 0.00 64 ALA A C 8
ATOM 9298 O O . ALA A 1 64 ? -8.363 -12.525 -5.750 1.00 0.00 64 ALA A O 8
ATOM 9305 N N . LEU A 1 65 ? -8.170 -12.890 -7.958 1.00 0.00 65 LEU A N 8
ATOM 9306 C CA . LEU A 1 65 ? -9.603 -12.999 -8.159 1.00 0.00 65 LEU A CA 8
ATOM 9307 C C . LEU A 1 65 ? -10.168 -14.213 -7.426 1.00 0.00 65 LEU A C 8
ATOM 9308 O O . LEU A 1 65 ? -11.179 -14.116 -6.731 1.00 0.00 65 LEU A O 8
ATOM 9324 N N . SER A 1 66 ? -9.497 -15.354 -7.579 1.00 0.00 66 SER A N 8
ATOM 9325 C CA . SER A 1 66 ? -9.937 -16.578 -6.918 1.00 0.00 66 SER A CA 8
ATOM 9326 C C . SER A 1 66 ? -9.738 -16.468 -5.408 1.00 0.00 66 SER A C 8
ATOM 9327 O O . SER A 1 66 ? -10.597 -16.872 -4.625 1.00 0.00 66 SER A O 8
ATOM 9335 N N . ALA A 1 67 ? -8.609 -15.892 -5.010 1.00 0.00 67 ALA A N 8
ATOM 9336 C CA . ALA A 1 67 ? -8.310 -15.701 -3.596 1.00 0.00 67 ALA A CA 8
ATOM 9337 C C . ALA A 1 67 ? -9.295 -14.716 -2.972 1.00 0.00 67 ALA A C 8
ATOM 9338 O O . ALA A 1 67 ? -9.703 -14.866 -1.825 1.00 0.00 67 ALA A O 8
ATOM 9345 N N . LEU A 1 68 ? -9.655 -13.692 -3.733 1.00 0.00 68 LEU A N 8
ATOM 9346 C CA . LEU A 1 68 ? -10.575 -12.674 -3.243 1.00 0.00 68 LEU A CA 8
ATOM 9347 C C . LEU A 1 68 ? -11.929 -13.299 -2.921 1.00 0.00 68 LEU A C 8
ATOM 9348 O O . LEU A 1 68 ? -12.534 -12.990 -1.898 1.00 0.00 68 LEU A O 8
ATOM 9364 N N . SER A 1 69 ? -12.404 -14.165 -3.809 1.00 0.00 69 SER A N 8
ATOM 9365 C CA . SER A 1 69 ? -13.690 -14.819 -3.607 1.00 0.00 69 SER A CA 8
ATOM 9366 C C . SER A 1 69 ? -13.632 -15.780 -2.425 1.00 0.00 69 SER A C 8
ATOM 9367 O O . SER A 1 69 ? -14.592 -15.907 -1.665 1.00 0.00 69 SER A O 8
ATOM 9375 N N . SER A 1 70 ? -12.502 -16.469 -2.287 1.00 0.00 70 SER A N 8
ATOM 9376 C CA . SER A 1 70 ? -12.336 -17.432 -1.204 1.00 0.00 70 SER A CA 8
ATOM 9377 C C . SER A 1 70 ? -12.434 -16.740 0.150 1.00 0.00 70 SER A C 8
ATOM 9378 O O . SER A 1 70 ? -12.957 -17.305 1.109 1.00 0.00 70 SER A O 8
ATOM 9386 N N . LYS A 1 71 ? -11.927 -15.515 0.219 1.00 0.00 71 LYS A N 8
ATOM 9387 C CA . LYS A 1 71 ? -11.965 -14.750 1.460 1.00 0.00 71 LYS A CA 8
ATOM 9388 C C . LYS A 1 71 ? -12.893 -13.549 1.325 1.00 0.00 71 LYS A C 8
ATOM 9389 O O . LYS A 1 71 ? -12.800 -12.592 2.097 1.00 0.00 71 LYS A O 8
ATOM 9408 N N . GLY A 1 72 ? -13.785 -13.600 0.342 1.00 0.00 72 GLY A N 8
ATOM 9409 C CA . GLY A 1 72 ? -14.722 -12.508 0.118 1.00 0.00 72 GLY A CA 8
ATOM 9410 C C . GLY A 1 72 ? -16.136 -13.037 -0.082 1.00 0.00 72 GLY A C 8
ATOM 9411 O O . GLY A 1 72 ? -16.677 -12.994 -1.187 1.00 0.00 72 GLY A O 8
ATOM 9415 N N . PRO A 1 73 ? -16.737 -13.536 0.962 1.00 0.00 73 PRO A N 8
ATOM 9416 C CA . PRO A 1 73 ? -18.124 -14.090 0.912 1.00 0.00 73 PRO A CA 8
ATOM 9417 C C . PRO A 1 73 ? -19.125 -13.075 0.365 1.00 0.00 73 PRO A C 8
ATOM 9418 O O . PRO A 1 73 ? -20.066 -13.437 -0.342 1.00 0.00 73 PRO A O 8
ATOM 9429 N N . SER A 1 74 ? -18.917 -11.805 0.697 1.00 0.00 74 SER A N 8
ATOM 9430 C CA . SER A 1 74 ? -19.810 -10.747 0.235 1.00 0.00 74 SER A CA 8
ATOM 9431 C C . SER A 1 74 ? -19.057 -9.428 0.106 1.00 0.00 74 SER A C 8
ATOM 9432 O O . SER A 1 74 ? -17.976 -9.260 0.671 1.00 0.00 74 SER A O 8
ATOM 9440 N N . LYS A 1 75 ? -19.632 -8.496 -0.647 1.00 0.00 75 LYS A N 8
ATOM 9441 C CA . LYS A 1 75 ? -19.003 -7.195 -0.848 1.00 0.00 75 LYS A CA 8
ATOM 9442 C C . LYS A 1 75 ? -18.848 -6.463 0.481 1.00 0.00 75 LYS A C 8
ATOM 9443 O O . LYS A 1 75 ? -17.803 -5.878 0.761 1.00 0.00 75 LYS A O 8
ATOM 9462 N N . LEU A 1 76 ? -19.897 -6.502 1.298 1.00 0.00 76 LEU A N 8
ATOM 9463 C CA . LEU A 1 76 ? -19.865 -5.837 2.596 1.00 0.00 76 LEU A CA 8
ATOM 9464 C C . LEU A 1 76 ? -19.804 -6.864 3.720 1.00 0.00 76 LEU A C 8
ATOM 9465 O O . LEU A 1 76 ? -20.482 -7.890 3.677 1.00 0.00 76 LEU A O 8
ATOM 9481 N N . GLU A 1 77 ? -18.980 -6.581 4.726 1.00 0.00 77 GLU A N 8
ATOM 9482 C CA . GLU A 1 77 ? -18.834 -7.491 5.856 1.00 0.00 77 GLU A CA 8
ATOM 9483 C C . GLU A 1 77 ? -19.412 -6.867 7.122 1.00 0.00 77 GLU A C 8
ATOM 9484 O O . GLU A 1 77 ? -19.172 -5.695 7.415 1.00 0.00 77 GLU A O 8
ATOM 9496 N N . HIS A 1 78 ? -20.173 -7.659 7.870 1.00 0.00 78 HIS A N 8
ATOM 9497 C CA . HIS A 1 78 ? -20.781 -7.176 9.105 1.00 0.00 78 HIS A CA 8
ATOM 9498 C C . HIS A 1 78 ? -21.554 -5.887 8.852 1.00 0.00 78 HIS A C 8
ATOM 9499 O O . HIS A 1 78 ? -21.040 -4.833 9.191 1.00 0.00 78 HIS A O 8
ATOM 9513 N N . MET A 1 1 ? -10.181 -12.803 -19.332 1.00 0.00 1 MET A N 9
ATOM 9514 C CA . MET A 1 1 ? -10.425 -11.374 -18.991 1.00 0.00 1 MET A CA 9
ATOM 9515 C C . MET A 1 1 ? -10.384 -11.200 -17.476 1.00 0.00 1 MET A C 9
ATOM 9516 O O . MET A 1 1 ? -11.161 -10.431 -16.908 1.00 0.00 1 MET A O 9
ATOM 9532 N N . TYR A 1 2 ? -9.471 -11.916 -16.828 1.00 0.00 2 TYR A N 9
ATOM 9533 C CA . TYR A 1 2 ? -9.333 -11.834 -15.378 1.00 0.00 2 TYR A CA 9
ATOM 9534 C C . TYR A 1 2 ? -8.936 -10.423 -14.959 1.00 0.00 2 TYR A C 9
ATOM 9535 O O . TYR A 1 2 ? -9.405 -9.913 -13.941 1.00 0.00 2 TYR A O 9
ATOM 9553 N N . LYS A 1 3 ? -8.070 -9.796 -15.748 1.00 0.00 3 LYS A N 9
ATOM 9554 C CA . LYS A 1 3 ? -7.620 -8.444 -15.443 1.00 0.00 3 LYS A CA 9
ATOM 9555 C C . LYS A 1 3 ? -8.807 -7.485 -15.414 1.00 0.00 3 LYS A C 9
ATOM 9556 O O . LYS A 1 3 ? -8.933 -6.667 -14.502 1.00 0.00 3 LYS A O 9
ATOM 9575 N N . ASN A 1 4 ? -9.671 -7.592 -16.416 1.00 0.00 4 ASN A N 9
ATOM 9576 C CA . ASN A 1 4 ? -10.844 -6.728 -16.494 1.00 0.00 4 ASN A CA 9
ATOM 9577 C C . ASN A 1 4 ? -11.747 -6.949 -15.287 1.00 0.00 4 ASN A C 9
ATOM 9578 O O . ASN A 1 4 ? -12.304 -6.000 -14.735 1.00 0.00 4 ASN A O 9
ATOM 9589 N N . GLN A 1 5 ? -11.888 -8.206 -14.880 1.00 0.00 5 GLN A N 9
ATOM 9590 C CA . GLN A 1 5 ? -12.726 -8.538 -13.736 1.00 0.00 5 GLN A CA 9
ATOM 9591 C C . GLN A 1 5 ? -12.178 -7.891 -12.470 1.00 0.00 5 GLN A C 9
ATOM 9592 O O . GLN A 1 5 ? -12.936 -7.385 -11.642 1.00 0.00 5 GLN A O 9
ATOM 9606 N N . LEU A 1 6 ? -10.857 -7.900 -12.331 1.00 0.00 6 LEU A N 9
ATOM 9607 C CA . LEU A 1 6 ? -10.222 -7.300 -11.166 1.00 0.00 6 LEU A CA 9
ATOM 9608 C C . LEU A 1 6 ? -10.482 -5.796 -11.116 1.00 0.00 6 LEU A C 9
ATOM 9609 O O . LEU A 1 6 ? -10.714 -5.230 -10.048 1.00 0.00 6 LEU A O 9
ATOM 9625 N N . GLN A 1 7 ? -10.430 -5.156 -12.283 1.00 0.00 7 GLN A N 9
ATOM 9626 C CA . GLN A 1 7 ? -10.653 -3.717 -12.366 1.00 0.00 7 GLN A CA 9
ATOM 9627 C C . GLN A 1 7 ? -12.068 -3.362 -11.931 1.00 0.00 7 GLN A C 9
ATOM 9628 O O . GLN A 1 7 ? -12.279 -2.376 -11.225 1.00 0.00 7 GLN A O 9
ATOM 9642 N N . GLU A 1 8 ? -13.037 -4.172 -12.345 1.00 0.00 8 GLU A N 9
ATOM 9643 C CA . GLU A 1 8 ? -14.425 -3.928 -11.978 1.00 0.00 8 GLU A CA 9
ATOM 9644 C C . GLU A 1 8 ? -14.628 -4.099 -10.476 1.00 0.00 8 GLU A C 9
ATOM 9645 O O . GLU A 1 8 ? -15.312 -3.300 -9.836 1.00 0.00 8 GLU A O 9
ATOM 9657 N N . LEU A 1 9 ? -14.034 -5.152 -9.920 1.00 0.00 9 LEU A N 9
ATOM 9658 C CA . LEU A 1 9 ? -14.165 -5.420 -8.494 1.00 0.00 9 LEU A CA 9
ATOM 9659 C C . LEU A 1 9 ? -13.537 -4.299 -7.671 1.00 0.00 9 LEU A C 9
ATOM 9660 O O . LEU A 1 9 ? -14.100 -3.866 -6.663 1.00 0.00 9 LEU A O 9
ATOM 9676 N N . ALA A 1 10 ? -12.375 -3.828 -8.108 1.00 0.00 10 ALA A N 9
ATOM 9677 C CA . ALA A 1 10 ? -11.684 -2.753 -7.405 1.00 0.00 10 ALA A CA 9
ATOM 9678 C C . ALA A 1 10 ? -12.502 -1.466 -7.445 1.00 0.00 10 ALA A C 9
ATOM 9679 O O . ALA A 1 10 ? -12.566 -0.728 -6.462 1.00 0.00 10 ALA A O 9
ATOM 9686 N N . GLN A 1 11 ? -13.112 -1.199 -8.594 1.00 0.00 11 GLN A N 9
ATOM 9687 C CA . GLN A 1 11 ? -13.909 0.009 -8.765 1.00 0.00 11 GLN A CA 9
ATOM 9688 C C . GLN A 1 11 ? -15.041 0.038 -7.749 1.00 0.00 11 GLN A C 9
ATOM 9689 O O . GLN A 1 11 ? -15.387 1.094 -7.221 1.00 0.00 11 GLN A O 9
ATOM 9703 N N . ARG A 1 12 ? -15.616 -1.126 -7.480 1.00 0.00 12 ARG A N 9
ATOM 9704 C CA . ARG A 1 12 ? -16.711 -1.221 -6.528 1.00 0.00 12 ARG A CA 9
ATOM 9705 C C . ARG A 1 12 ? -16.255 -0.775 -5.143 1.00 0.00 12 ARG A C 9
ATOM 9706 O O . ARG A 1 12 ? -16.994 -0.097 -4.428 1.00 0.00 12 ARG A O 9
ATOM 9727 N N . SER A 1 13 ? -15.036 -1.145 -4.772 1.00 0.00 13 SER A N 9
ATOM 9728 C CA . SER A 1 13 ? -14.505 -0.758 -3.475 1.00 0.00 13 SER A CA 9
ATOM 9729 C C . SER A 1 13 ? -14.082 0.711 -3.486 1.00 0.00 13 SER A C 9
ATOM 9730 O O . SER A 1 13 ? -13.866 1.309 -2.430 1.00 0.00 13 SER A O 9
ATOM 9738 N N . CYS A 1 14 ? -13.956 1.286 -4.681 1.00 0.00 14 CYS A N 9
ATOM 9739 C CA . CYS A 1 14 ? -13.550 2.680 -4.812 1.00 0.00 14 CYS A CA 9
ATOM 9740 C C . CYS A 1 14 ? -12.268 2.944 -4.026 1.00 0.00 14 CYS A C 9
ATOM 9741 O O . CYS A 1 14 ? -11.979 4.082 -3.656 1.00 0.00 14 CYS A O 9
ATOM 9749 N N . PHE A 1 15 ? -11.498 1.886 -3.777 1.00 0.00 15 PHE A N 9
ATOM 9750 C CA . PHE A 1 15 ? -10.248 2.025 -3.039 1.00 0.00 15 PHE A CA 9
ATOM 9751 C C . PHE A 1 15 ? -9.093 2.351 -3.979 1.00 0.00 15 PHE A C 9
ATOM 9752 O O . PHE A 1 15 ? -8.610 3.483 -4.017 1.00 0.00 15 PHE A O 9
ATOM 9769 N N . SER A 1 16 ? -8.662 1.355 -4.744 1.00 0.00 16 SER A N 9
ATOM 9770 C CA . SER A 1 16 ? -7.568 1.549 -5.685 1.00 0.00 16 SER A CA 9
ATOM 9771 C C . SER A 1 16 ? -7.690 0.579 -6.849 1.00 0.00 16 SER A C 9
ATOM 9772 O O . SER A 1 16 ? -8.100 -0.566 -6.672 1.00 0.00 16 SER A O 9
ATOM 9780 N N . LEU A 1 17 ? -7.334 1.041 -8.039 1.00 0.00 17 LEU A N 9
ATOM 9781 C CA . LEU A 1 17 ? -7.423 0.194 -9.219 1.00 0.00 17 LEU A CA 9
ATOM 9782 C C . LEU A 1 17 ? -6.279 -0.822 -9.248 1.00 0.00 17 LEU A C 9
ATOM 9783 O O . LEU A 1 17 ? -5.236 -0.606 -8.631 1.00 0.00 17 LEU A O 9
ATOM 9799 N N . PRO A 1 18 ? -6.452 -1.919 -9.951 1.00 0.00 18 PRO A N 9
ATOM 9800 C CA . PRO A 1 18 ? -5.406 -2.986 -10.058 1.00 0.00 18 PRO A CA 9
ATOM 9801 C C . PRO A 1 18 ? -4.116 -2.473 -10.699 1.00 0.00 18 PRO A C 9
ATOM 9802 O O . PRO A 1 18 ? -4.147 -1.607 -11.573 1.00 0.00 18 PRO A O 9
ATOM 9813 N N . SER A 1 19 ? -2.988 -3.019 -10.258 1.00 0.00 19 SER A N 9
ATOM 9814 C CA . SER A 1 19 ? -1.695 -2.616 -10.797 1.00 0.00 19 SER A CA 9
ATOM 9815 C C . SER A 1 19 ? -0.842 -3.839 -11.104 1.00 0.00 19 SER A C 9
ATOM 9816 O O . SER A 1 19 ? -0.904 -4.845 -10.401 1.00 0.00 19 SER A O 9
ATOM 9824 N N . TYR A 1 20 ? -0.052 -3.743 -12.165 1.00 0.00 20 TYR A N 9
ATOM 9825 C CA . TYR A 1 20 ? 0.810 -4.850 -12.563 1.00 0.00 20 TYR A CA 9
ATOM 9826 C C . TYR A 1 20 ? 2.185 -4.344 -12.989 1.00 0.00 20 TYR A C 9
ATOM 9827 O O . TYR A 1 20 ? 2.300 -3.333 -13.682 1.00 0.00 20 TYR A O 9
ATOM 9845 N N . THR A 1 21 ? 3.224 -5.063 -12.581 1.00 0.00 21 THR A N 9
ATOM 9846 C CA . THR A 1 21 ? 4.589 -4.689 -12.938 1.00 0.00 21 THR A CA 9
ATOM 9847 C C . THR A 1 21 ? 5.354 -5.898 -13.461 1.00 0.00 21 THR A C 9
ATOM 9848 O O . THR A 1 21 ? 5.330 -6.963 -12.843 1.00 0.00 21 THR A O 9
ATOM 9859 N N . CYS A 1 22 ? 6.037 -5.739 -14.591 1.00 0.00 22 CYS A N 9
ATOM 9860 C CA . CYS A 1 22 ? 6.801 -6.842 -15.162 1.00 0.00 22 CYS A CA 9
ATOM 9861 C C . CYS A 1 22 ? 8.288 -6.689 -14.849 1.00 0.00 22 CYS A C 9
ATOM 9862 O O . CYS A 1 22 ? 8.857 -5.607 -14.983 1.00 0.00 22 CYS A O 9
ATOM 9870 N N . THR A 1 23 ? 8.901 -7.787 -14.426 1.00 0.00 23 THR A N 9
ATOM 9871 C CA . THR A 1 23 ? 10.319 -7.792 -14.082 1.00 0.00 23 THR A CA 9
ATOM 9872 C C . THR A 1 23 ? 11.051 -8.882 -14.855 1.00 0.00 23 THR A C 9
ATOM 9873 O O . THR A 1 23 ? 10.533 -9.984 -15.040 1.00 0.00 23 THR A O 9
ATOM 9884 N N . ARG A 1 24 ? 12.254 -8.563 -15.312 1.00 0.00 24 ARG A N 9
ATOM 9885 C CA . ARG A 1 24 ? 13.064 -9.500 -16.080 1.00 0.00 24 ARG A CA 9
ATOM 9886 C C . ARG A 1 24 ? 13.804 -10.448 -15.146 1.00 0.00 24 ARG A C 9
ATOM 9887 O O . ARG A 1 24 ? 14.061 -10.124 -13.986 1.00 0.00 24 ARG A O 9
ATOM 9908 N N . GLU A 1 25 ? 14.145 -11.617 -15.667 1.00 0.00 25 GLU A N 9
ATOM 9909 C CA . GLU A 1 25 ? 14.858 -12.615 -14.885 1.00 0.00 25 GLU A CA 9
ATOM 9910 C C . GLU A 1 25 ? 15.864 -13.373 -15.744 1.00 0.00 25 GLU A C 9
ATOM 9911 O O . GLU A 1 25 ? 15.560 -13.783 -16.865 1.00 0.00 25 GLU A O 9
ATOM 9923 N N . GLY A 1 26 ? 17.058 -13.569 -15.200 1.00 0.00 26 GLY A N 9
ATOM 9924 C CA . GLY A 1 26 ? 18.106 -14.294 -15.906 1.00 0.00 26 GLY A CA 9
ATOM 9925 C C . GLY A 1 26 ? 19.134 -13.337 -16.521 1.00 0.00 26 GLY A C 9
ATOM 9926 O O . GLY A 1 26 ? 18.814 -12.189 -16.830 1.00 0.00 26 GLY A O 9
ATOM 9930 N N . PRO A 1 27 ? 20.357 -13.784 -16.694 1.00 0.00 27 PRO A N 9
ATOM 9931 C CA . PRO A 1 27 ? 21.445 -12.940 -17.275 1.00 0.00 27 PRO A CA 9
ATOM 9932 C C . PRO A 1 27 ? 21.263 -12.686 -18.771 1.00 0.00 27 PRO A C 9
ATOM 9933 O O . PRO A 1 27 ? 21.504 -11.580 -19.253 1.00 0.00 27 PRO A O 9
ATOM 9944 N N . ASP A 1 28 ? 20.832 -13.717 -19.495 1.00 0.00 28 ASP A N 9
ATOM 9945 C CA . ASP A 1 28 ? 20.621 -13.595 -20.935 1.00 0.00 28 ASP A CA 9
ATOM 9946 C C . ASP A 1 28 ? 20.238 -14.940 -21.542 1.00 0.00 28 ASP A C 9
ATOM 9947 O O . ASP A 1 28 ? 19.231 -15.055 -22.239 1.00 0.00 28 ASP A O 9
ATOM 9956 N N . HIS A 1 29 ? 21.052 -15.959 -21.270 1.00 0.00 29 HIS A N 9
ATOM 9957 C CA . HIS A 1 29 ? 20.791 -17.294 -21.796 1.00 0.00 29 HIS A CA 9
ATOM 9958 C C . HIS A 1 29 ? 19.515 -17.873 -21.185 1.00 0.00 29 HIS A C 9
ATOM 9959 O O . HIS A 1 29 ? 19.012 -18.900 -21.641 1.00 0.00 29 HIS A O 9
ATOM 9973 N N . ALA A 1 30 ? 18.996 -17.212 -20.153 1.00 0.00 30 ALA A N 9
ATOM 9974 C CA . ALA A 1 30 ? 17.783 -17.672 -19.490 1.00 0.00 30 ALA A CA 9
ATOM 9975 C C . ALA A 1 30 ? 16.764 -16.538 -19.434 1.00 0.00 30 ALA A C 9
ATOM 9976 O O . ALA A 1 30 ? 16.558 -15.928 -18.388 1.00 0.00 30 ALA A O 9
ATOM 9983 N N . PRO A 1 31 ? 16.141 -16.242 -20.543 1.00 0.00 31 PRO A N 9
ATOM 9984 C CA . PRO A 1 31 ? 15.129 -15.147 -20.635 1.00 0.00 31 PRO A CA 9
ATOM 9985 C C . PRO A 1 31 ? 13.850 -15.463 -19.866 1.00 0.00 31 PRO A C 9
ATOM 9986 O O . PRO A 1 31 ? 12.796 -15.709 -20.453 1.00 0.00 31 PRO A O 9
ATOM 9997 N N . ARG A 1 32 ? 13.957 -15.444 -18.544 1.00 0.00 32 ARG A N 9
ATOM 9998 C CA . ARG A 1 32 ? 12.810 -15.717 -17.690 1.00 0.00 32 ARG A CA 9
ATOM 9999 C C . ARG A 1 32 ? 12.054 -14.426 -17.386 1.00 0.00 32 ARG A C 9
ATOM 10000 O O . ARG A 1 32 ? 12.657 -13.382 -17.145 1.00 0.00 32 ARG A O 9
ATOM 10021 N N . PHE A 1 33 ? 10.728 -14.505 -17.408 1.00 0.00 33 PHE A N 9
ATOM 10022 C CA . PHE A 1 33 ? 9.897 -13.335 -17.137 1.00 0.00 33 PHE A CA 9
ATOM 10023 C C . PHE A 1 33 ? 9.049 -13.568 -15.894 1.00 0.00 33 PHE A C 9
ATOM 10024 O O . PHE A 1 33 ? 8.595 -14.686 -15.648 1.00 0.00 33 PHE A O 9
ATOM 10041 N N . LYS A 1 34 ? 8.827 -12.516 -15.116 1.00 0.00 34 LYS A N 9
ATOM 10042 C CA . LYS A 1 34 ? 8.019 -12.628 -13.908 1.00 0.00 34 LYS A CA 9
ATOM 10043 C C . LYS A 1 34 ? 7.412 -11.272 -13.569 1.00 0.00 34 LYS A C 9
ATOM 10044 O O . LYS A 1 34 ? 8.105 -10.260 -13.599 1.00 0.00 34 LYS A O 9
ATOM 10063 N N . ALA A 1 35 ? 6.123 -11.252 -13.252 1.00 0.00 35 ALA A N 9
ATOM 10064 C CA . ALA A 1 35 ? 5.448 -9.999 -12.921 1.00 0.00 35 ALA A CA 9
ATOM 10065 C C . ALA A 1 35 ? 4.630 -10.146 -11.640 1.00 0.00 35 ALA A C 9
ATOM 10066 O O . ALA A 1 35 ? 4.202 -11.246 -11.290 1.00 0.00 35 ALA A O 9
ATOM 10073 N N . SER A 1 36 ? 4.414 -9.029 -10.948 1.00 0.00 36 SER A N 9
ATOM 10074 C CA . SER A 1 36 ? 3.641 -9.035 -9.708 1.00 0.00 36 SER A CA 9
ATOM 10075 C C . SER A 1 36 ? 2.449 -8.103 -9.847 1.00 0.00 36 SER A C 9
ATOM 10076 O O . SER A 1 36 ? 2.514 -7.093 -10.549 1.00 0.00 36 SER A O 9
ATOM 10084 N N . VAL A 1 37 ? 1.360 -8.454 -9.183 1.00 0.00 37 VAL A N 9
ATOM 10085 C CA . VAL A 1 37 ? 0.148 -7.650 -9.247 1.00 0.00 37 VAL A CA 9
ATOM 10086 C C . VAL A 1 37 ? -0.198 -7.115 -7.864 1.00 0.00 37 VAL A C 9
ATOM 10087 O O . VAL A 1 37 ? -0.139 -7.841 -6.880 1.00 0.00 37 VAL A O 9
ATOM 10100 N N . ASN A 1 38 ? -0.541 -5.835 -7.795 1.00 0.00 38 ASN A N 9
ATOM 10101 C CA . ASN A 1 38 ? -0.884 -5.219 -6.519 1.00 0.00 38 ASN A CA 9
ATOM 10102 C C . ASN A 1 38 ? -2.343 -4.768 -6.514 1.00 0.00 38 ASN A C 9
ATOM 10103 O O . ASN A 1 38 ? -2.755 -3.964 -7.352 1.00 0.00 38 ASN A O 9
ATOM 10114 N N . PHE A 1 39 ? -3.119 -5.283 -5.563 1.00 0.00 39 PHE A N 9
ATOM 10115 C CA . PHE A 1 39 ? -4.524 -4.912 -5.458 1.00 0.00 39 PHE A CA 9
ATOM 10116 C C . PHE A 1 39 ? -4.975 -4.899 -4.000 1.00 0.00 39 PHE A C 9
ATOM 10117 O O . PHE A 1 39 ? -4.801 -5.872 -3.270 1.00 0.00 39 PHE A O 9
ATOM 10134 N N . ASN A 1 40 ? -5.542 -3.774 -3.587 1.00 0.00 40 ASN A N 9
ATOM 10135 C CA . ASN A 1 40 ? -6.019 -3.617 -2.216 1.00 0.00 40 ASN A CA 9
ATOM 10136 C C . ASN A 1 40 ? -4.887 -3.871 -1.220 1.00 0.00 40 ASN A C 9
ATOM 10137 O O . ASN A 1 40 ? -5.131 -4.287 -0.086 1.00 0.00 40 ASN A O 9
ATOM 10148 N N . GLY A 1 41 ? -3.657 -3.616 -1.645 1.00 0.00 41 GLY A N 9
ATOM 10149 C CA . GLY A 1 41 ? -2.496 -3.818 -0.781 1.00 0.00 41 GLY A CA 9
ATOM 10150 C C . GLY A 1 41 ? -1.970 -5.252 -0.875 1.00 0.00 41 GLY A C 9
ATOM 10151 O O . GLY A 1 41 ? -0.880 -5.552 -0.393 1.00 0.00 41 GLY A O 9
ATOM 10155 N N . GLU A 1 42 ? -2.751 -6.138 -1.490 1.00 0.00 42 GLU A N 9
ATOM 10156 C CA . GLU A 1 42 ? -2.346 -7.533 -1.628 1.00 0.00 42 GLU A CA 9
ATOM 10157 C C . GLU A 1 42 ? -1.527 -7.732 -2.896 1.00 0.00 42 GLU A C 9
ATOM 10158 O O . GLU A 1 42 ? -1.942 -7.328 -3.981 1.00 0.00 42 GLU A O 9
ATOM 10170 N N . ILE A 1 43 ? -0.351 -8.332 -2.747 1.00 0.00 43 ILE A N 9
ATOM 10171 C CA . ILE A 1 43 ? 0.536 -8.555 -3.883 1.00 0.00 43 ILE A CA 9
ATOM 10172 C C . ILE A 1 43 ? 0.580 -10.031 -4.255 1.00 0.00 43 ILE A C 9
ATOM 10173 O O . ILE A 1 43 ? 0.883 -10.885 -3.422 1.00 0.00 43 ILE A O 9
ATOM 10189 N N . PHE A 1 44 ? 0.301 -10.314 -5.519 1.00 0.00 44 PHE A N 9
ATOM 10190 C CA . PHE A 1 44 ? 0.330 -11.681 -6.024 1.00 0.00 44 PHE A CA 9
ATOM 10191 C C . PHE A 1 44 ? 1.205 -11.771 -7.265 1.00 0.00 44 PHE A C 9
ATOM 10192 O O . PHE A 1 44 ? 1.183 -10.889 -8.114 1.00 0.00 44 PHE A O 9
ATOM 10209 N N . GLU A 1 45 ? 1.974 -12.842 -7.360 1.00 0.00 45 GLU A N 9
ATOM 10210 C CA . GLU A 1 45 ? 2.862 -13.017 -8.498 1.00 0.00 45 GLU A CA 9
ATOM 10211 C C . GLU A 1 45 ? 2.605 -14.336 -9.205 1.00 0.00 45 GLU A C 9
ATOM 10212 O O . GLU A 1 45 ? 2.283 -15.346 -8.578 1.00 0.00 45 GLU A O 9
ATOM 10224 N N . SER A 1 46 ? 2.754 -14.309 -10.521 1.00 0.00 46 SER A N 9
ATOM 10225 C CA . SER A 1 46 ? 2.540 -15.508 -11.331 1.00 0.00 46 SER A CA 9
ATOM 10226 C C . SER A 1 46 ? 3.340 -16.682 -10.772 1.00 0.00 46 SER A C 9
ATOM 10227 O O . SER A 1 46 ? 4.272 -16.487 -9.992 1.00 0.00 46 SER A O 9
ATOM 10235 N N . PRO A 1 47 ? 2.986 -17.892 -11.138 1.00 0.00 47 PRO A N 9
ATOM 10236 C CA . PRO A 1 47 ? 3.684 -19.108 -10.643 1.00 0.00 47 PRO A CA 9
ATOM 10237 C C . PRO A 1 47 ? 5.200 -18.970 -10.689 1.00 0.00 47 PRO A C 9
ATOM 10238 O O . PRO A 1 47 ? 5.859 -19.004 -9.654 1.00 0.00 47 PRO A O 9
ATOM 10249 N N . THR A 1 48 ? 5.751 -18.805 -11.890 1.00 0.00 48 THR A N 9
ATOM 10250 C CA . THR A 1 48 ? 7.198 -18.661 -12.032 1.00 0.00 48 THR A CA 9
ATOM 10251 C C . THR A 1 48 ? 7.590 -18.516 -13.497 1.00 0.00 48 THR A C 9
ATOM 10252 O O . THR A 1 48 ? 7.997 -17.442 -13.938 1.00 0.00 48 THR A O 9
ATOM 10263 N N . TYR A 1 49 ? 7.475 -19.609 -14.247 1.00 0.00 49 TYR A N 9
ATOM 10264 C CA . TYR A 1 49 ? 7.837 -19.587 -15.658 1.00 0.00 49 TYR A CA 9
ATOM 10265 C C . TYR A 1 49 ? 6.811 -18.796 -16.460 1.00 0.00 49 TYR A C 9
ATOM 10266 O O . TYR A 1 49 ? 5.604 -18.981 -16.300 1.00 0.00 49 TYR A O 9
ATOM 10284 N N . CYS A 1 50 ? 7.303 -17.918 -17.327 1.00 0.00 50 CYS A N 9
ATOM 10285 C CA . CYS A 1 50 ? 6.428 -17.106 -18.162 1.00 0.00 50 CYS A CA 9
ATOM 10286 C C . CYS A 1 50 ? 7.096 -16.813 -19.503 1.00 0.00 50 CYS A C 9
ATOM 10287 O O . CYS A 1 50 ? 8.031 -16.016 -19.577 1.00 0.00 50 CYS A O 9
ATOM 10295 N N . SER A 1 51 ? 6.610 -17.457 -20.557 1.00 0.00 51 SER A N 9
ATOM 10296 C CA . SER A 1 51 ? 7.166 -17.253 -21.889 1.00 0.00 51 SER A CA 9
ATOM 10297 C C . SER A 1 51 ? 6.991 -15.799 -22.322 1.00 0.00 51 SER A C 9
ATOM 10298 O O . SER A 1 51 ? 7.894 -15.201 -22.909 1.00 0.00 51 SER A O 9
ATOM 10306 N N . THR A 1 52 ? 5.822 -15.239 -22.027 1.00 0.00 52 THR A N 9
ATOM 10307 C CA . THR A 1 52 ? 5.530 -13.857 -22.385 1.00 0.00 52 THR A CA 9
ATOM 10308 C C . THR A 1 52 ? 4.939 -13.109 -21.196 1.00 0.00 52 THR A C 9
ATOM 10309 O O . THR A 1 52 ? 4.435 -13.716 -20.251 1.00 0.00 52 THR A O 9
ATOM 10320 N N . LEU A 1 53 ? 5.015 -11.787 -21.253 1.00 0.00 53 LEU A N 9
ATOM 10321 C CA . LEU A 1 53 ? 4.496 -10.952 -20.178 1.00 0.00 53 LEU A CA 9
ATOM 10322 C C . LEU A 1 53 ? 3.004 -11.197 -20.016 1.00 0.00 53 LEU A C 9
ATOM 10323 O O . LEU A 1 53 ? 2.451 -11.040 -18.926 1.00 0.00 53 LEU A O 9
ATOM 10339 N N . ARG A 1 54 ? 2.359 -11.576 -21.113 1.00 0.00 54 ARG A N 9
ATOM 10340 C CA . ARG A 1 54 ? 0.925 -11.836 -21.089 1.00 0.00 54 ARG A CA 9
ATOM 10341 C C . ARG A 1 54 ? 0.611 -12.993 -20.144 1.00 0.00 54 ARG A C 9
ATOM 10342 O O . ARG A 1 54 ? -0.376 -12.954 -19.411 1.00 0.00 54 ARG A O 9
ATOM 10363 N N . GLN A 1 55 ? 1.460 -14.012 -20.160 1.00 0.00 55 GLN A N 9
ATOM 10364 C CA . GLN A 1 55 ? 1.265 -15.168 -19.293 1.00 0.00 55 GLN A CA 9
ATOM 10365 C C . GLN A 1 55 ? 1.387 -14.772 -17.830 1.00 0.00 55 GLN A C 9
ATOM 10366 O O . GLN A 1 55 ? 0.636 -15.250 -16.981 1.00 0.00 55 GLN A O 9
ATOM 10380 N N . ALA A 1 56 ? 2.329 -13.883 -17.544 1.00 0.00 56 ALA A N 9
ATOM 10381 C CA . ALA A 1 56 ? 2.527 -13.427 -16.176 1.00 0.00 56 ALA A CA 9
ATOM 10382 C C . ALA A 1 56 ? 1.365 -12.563 -15.701 1.00 0.00 56 ALA A C 9
ATOM 10383 O O . ALA A 1 56 ? 0.900 -12.701 -14.570 1.00 0.00 56 ALA A O 9
ATOM 10390 N N . GLU A 1 57 ? 0.897 -11.678 -16.570 1.00 0.00 57 GLU A N 9
ATOM 10391 C CA . GLU A 1 57 ? -0.214 -10.807 -16.219 1.00 0.00 57 GLU A CA 9
ATOM 10392 C C . GLU A 1 57 ? -1.492 -11.618 -16.035 1.00 0.00 57 GLU A C 9
ATOM 10393 O O . GLU A 1 57 ? -2.268 -11.373 -15.112 1.00 0.00 57 GLU A O 9
ATOM 10405 N N . HIS A 1 58 ? -1.698 -12.597 -16.911 1.00 0.00 58 HIS A N 9
ATOM 10406 C CA . HIS A 1 58 ? -2.874 -13.453 -16.836 1.00 0.00 58 HIS A CA 9
ATOM 10407 C C . HIS A 1 58 ? -2.874 -14.287 -15.563 1.00 0.00 58 HIS A C 9
ATOM 10408 O O . HIS A 1 58 ? -3.872 -14.361 -14.850 1.00 0.00 58 HIS A O 9
ATOM 10422 N N . SER A 1 59 ? -1.738 -14.916 -15.296 1.00 0.00 59 SER A N 9
ATOM 10423 C CA . SER A 1 59 ? -1.584 -15.755 -14.119 1.00 0.00 59 SER A CA 9
ATOM 10424 C C . SER A 1 59 ? -1.706 -14.935 -12.843 1.00 0.00 59 SER A C 9
ATOM 10425 O O . SER A 1 59 ? -2.271 -15.392 -11.850 1.00 0.00 59 SER A O 9
ATOM 10433 N N . ALA A 1 60 ? -1.199 -13.709 -12.882 1.00 0.00 60 ALA A N 9
ATOM 10434 C CA . ALA A 1 60 ? -1.281 -12.834 -11.721 1.00 0.00 60 ALA A CA 9
ATOM 10435 C C . ALA A 1 60 ? -2.721 -12.401 -11.459 1.00 0.00 60 ALA A C 9
ATOM 10436 O O . ALA A 1 60 ? -3.201 -12.450 -10.327 1.00 0.00 60 ALA A O 9
ATOM 10443 N N . ALA A 1 61 ? -3.408 -11.973 -12.517 1.00 0.00 61 ALA A N 9
ATOM 10444 C CA . ALA A 1 61 ? -4.791 -11.532 -12.386 1.00 0.00 61 ALA A CA 9
ATOM 10445 C C . ALA A 1 61 ? -5.698 -12.688 -11.978 1.00 0.00 61 ALA A C 9
ATOM 10446 O O . ALA A 1 61 ? -6.591 -12.531 -11.149 1.00 0.00 61 ALA A O 9
ATOM 10453 N N . GLU A 1 62 ? -5.464 -13.847 -12.577 1.00 0.00 62 GLU A N 9
ATOM 10454 C CA . GLU A 1 62 ? -6.270 -15.025 -12.277 1.00 0.00 62 GLU A CA 9
ATOM 10455 C C . GLU A 1 62 ? -6.088 -15.449 -10.829 1.00 0.00 62 GLU A C 9
ATOM 10456 O O . GLU A 1 62 ? -7.050 -15.774 -10.139 1.00 0.00 62 GLU A O 9
ATOM 10468 N N . VAL A 1 63 ? -4.847 -15.437 -10.374 1.00 0.00 63 VAL A N 9
ATOM 10469 C CA . VAL A 1 63 ? -4.539 -15.812 -9.004 1.00 0.00 63 VAL A CA 9
ATOM 10470 C C . VAL A 1 63 ? -5.157 -14.829 -8.012 1.00 0.00 63 VAL A C 9
ATOM 10471 O O . VAL A 1 63 ? -5.649 -15.229 -6.959 1.00 0.00 63 VAL A O 9
ATOM 10484 N N . ALA A 1 64 ? -5.082 -13.538 -8.325 1.00 0.00 64 ALA A N 9
ATOM 10485 C CA . ALA A 1 64 ? -5.592 -12.520 -7.420 1.00 0.00 64 ALA A CA 9
ATOM 10486 C C . ALA A 1 64 ? -7.100 -12.530 -7.379 1.00 0.00 64 ALA A C 9
ATOM 10487 O O . ALA A 1 64 ? -7.714 -12.456 -6.316 1.00 0.00 64 ALA A O 9
ATOM 10494 N N . LEU A 1 65 ? -7.690 -12.649 -8.545 1.00 0.00 65 LEU A N 9
ATOM 10495 C CA . LEU A 1 65 ? -9.125 -12.697 -8.655 1.00 0.00 65 LEU A CA 9
ATOM 10496 C C . LEU A 1 65 ? -9.682 -13.972 -8.029 1.00 0.00 65 LEU A C 9
ATOM 10497 O O . LEU A 1 65 ? -10.657 -13.941 -7.277 1.00 0.00 65 LEU A O 9
ATOM 10513 N N . SER A 1 66 ? -9.049 -15.091 -8.358 1.00 0.00 66 SER A N 9
ATOM 10514 C CA . SER A 1 66 ? -9.476 -16.383 -7.837 1.00 0.00 66 SER A CA 9
ATOM 10515 C C . SER A 1 66 ? -9.204 -16.461 -6.344 1.00 0.00 66 SER A C 9
ATOM 10516 O O . SER A 1 66 ? -9.887 -17.177 -5.612 1.00 0.00 66 SER A O 9
ATOM 10524 N N . ALA A 1 67 ? -8.195 -15.727 -5.898 1.00 0.00 67 ALA A N 9
ATOM 10525 C CA . ALA A 1 67 ? -7.836 -15.722 -4.491 1.00 0.00 67 ALA A CA 9
ATOM 10526 C C . ALA A 1 67 ? -8.986 -15.185 -3.643 1.00 0.00 67 ALA A C 9
ATOM 10527 O O . ALA A 1 67 ? -9.263 -15.699 -2.559 1.00 0.00 67 ALA A O 9
ATOM 10534 N N . LEU A 1 68 ? -9.642 -14.136 -4.133 1.00 0.00 68 LEU A N 9
ATOM 10535 C CA . LEU A 1 68 ? -10.747 -13.530 -3.398 1.00 0.00 68 LEU A CA 9
ATOM 10536 C C . LEU A 1 68 ? -11.897 -14.515 -3.277 1.00 0.00 68 LEU A C 9
ATOM 10537 O O . LEU A 1 68 ? -12.520 -14.639 -2.223 1.00 0.00 68 LEU A O 9
ATOM 10553 N N . SER A 1 69 ? -12.172 -15.210 -4.373 1.00 0.00 69 SER A N 9
ATOM 10554 C CA . SER A 1 69 ? -13.257 -16.190 -4.392 1.00 0.00 69 SER A CA 9
ATOM 10555 C C . SER A 1 69 ? -12.956 -17.342 -3.438 1.00 0.00 69 SER A C 9
ATOM 10556 O O . SER A 1 69 ? -13.858 -17.878 -2.792 1.00 0.00 69 SER A O 9
ATOM 10564 N N . SER A 1 70 ? -11.683 -17.717 -3.358 1.00 0.00 70 SER A N 9
ATOM 10565 C CA . SER A 1 70 ? -11.266 -18.810 -2.484 1.00 0.00 70 SER A CA 9
ATOM 10566 C C . SER A 1 70 ? -11.579 -18.477 -1.029 1.00 0.00 70 SER A C 9
ATOM 10567 O O . SER A 1 70 ? -12.080 -19.317 -0.281 1.00 0.00 70 SER A O 9
ATOM 10575 N N . LYS A 1 71 ? -11.283 -17.244 -0.638 1.00 0.00 71 LYS A N 9
ATOM 10576 C CA . LYS A 1 71 ? -11.540 -16.797 0.726 1.00 0.00 71 LYS A CA 9
ATOM 10577 C C . LYS A 1 71 ? -12.858 -16.029 0.807 1.00 0.00 71 LYS A C 9
ATOM 10578 O O . LYS A 1 71 ? -13.173 -15.436 1.838 1.00 0.00 71 LYS A O 9
ATOM 10597 N N . GLY A 1 72 ? -13.627 -16.046 -0.281 1.00 0.00 72 GLY A N 9
ATOM 10598 C CA . GLY A 1 72 ? -14.909 -15.354 -0.310 1.00 0.00 72 GLY A CA 9
ATOM 10599 C C . GLY A 1 72 ? -16.029 -16.314 -0.705 1.00 0.00 72 GLY A C 9
ATOM 10600 O O . GLY A 1 72 ? -16.497 -16.297 -1.844 1.00 0.00 72 GLY A O 9
ATOM 10604 N N . PRO A 1 73 ? -16.459 -17.147 0.208 1.00 0.00 73 PRO A N 9
ATOM 10605 C CA . PRO A 1 73 ? -17.547 -18.141 -0.048 1.00 0.00 73 PRO A CA 9
ATOM 10606 C C . PRO A 1 73 ? -18.862 -17.466 -0.431 1.00 0.00 73 PRO A C 9
ATOM 10607 O O . PRO A 1 73 ? -19.178 -16.380 0.054 1.00 0.00 73 PRO A O 9
ATOM 10618 N N . SER A 1 74 ? -19.624 -18.117 -1.304 1.00 0.00 74 SER A N 9
ATOM 10619 C CA . SER A 1 74 ? -20.903 -17.571 -1.745 1.00 0.00 74 SER A CA 9
ATOM 10620 C C . SER A 1 74 ? -21.890 -17.507 -0.583 1.00 0.00 74 SER A C 9
ATOM 10621 O O . SER A 1 74 ? -21.937 -18.409 0.254 1.00 0.00 74 SER A O 9
ATOM 10629 N N . LYS A 1 75 ? -22.674 -16.435 -0.537 1.00 0.00 75 LYS A N 9
ATOM 10630 C CA . LYS A 1 75 ? -23.657 -16.264 0.529 1.00 0.00 75 LYS A CA 9
ATOM 10631 C C . LYS A 1 75 ? -25.059 -16.571 0.015 1.00 0.00 75 LYS A C 9
ATOM 10632 O O . LYS A 1 75 ? -25.372 -16.331 -1.150 1.00 0.00 75 LYS A O 9
ATOM 10651 N N . LEU A 1 76 ? -25.899 -17.107 0.894 1.00 0.00 76 LEU A N 9
ATOM 10652 C CA . LEU A 1 76 ? -27.267 -17.448 0.519 1.00 0.00 76 LEU A CA 9
ATOM 10653 C C . LEU A 1 76 ? -28.034 -16.198 0.103 1.00 0.00 76 LEU A C 9
ATOM 10654 O O . LEU A 1 76 ? -28.768 -16.209 -0.885 1.00 0.00 76 LEU A O 9
ATOM 10670 N N . GLU A 1 77 ? -27.861 -15.122 0.864 1.00 0.00 77 GLU A N 9
ATOM 10671 C CA . GLU A 1 77 ? -28.544 -13.869 0.565 1.00 0.00 77 GLU A CA 9
ATOM 10672 C C . GLU A 1 77 ? -27.985 -13.244 -0.708 1.00 0.00 77 GLU A C 9
ATOM 10673 O O . GLU A 1 77 ? -26.785 -13.319 -0.974 1.00 0.00 77 GLU A O 9
ATOM 10685 N N . HIS A 1 78 ? -28.862 -12.629 -1.495 1.00 0.00 78 HIS A N 9
ATOM 10686 C CA . HIS A 1 78 ? -28.444 -11.995 -2.739 1.00 0.00 78 HIS A CA 9
ATOM 10687 C C . HIS A 1 78 ? -28.118 -10.522 -2.507 1.00 0.00 78 HIS A C 9
ATOM 10688 O O . HIS A 1 78 ? -26.949 -10.180 -2.559 1.00 0.00 78 HIS A O 9
ATOM 10702 N N . MET A 1 1 ? -9.679 -10.080 -20.405 1.00 0.00 1 MET A N 10
ATOM 10703 C CA . MET A 1 1 ? -11.021 -10.257 -19.782 1.00 0.00 1 MET A CA 10
ATOM 10704 C C . MET A 1 1 ? -10.862 -10.403 -18.274 1.00 0.00 1 MET A C 10
ATOM 10705 O O . MET A 1 1 ? -11.535 -9.725 -17.500 1.00 0.00 1 MET A O 10
ATOM 10721 N N . TYR A 1 2 ? -9.964 -11.294 -17.861 1.00 0.00 2 TYR A N 10
ATOM 10722 C CA . TYR A 1 2 ? -9.729 -11.519 -16.439 1.00 0.00 2 TYR A CA 10
ATOM 10723 C C . TYR A 1 2 ? -9.183 -10.254 -15.782 1.00 0.00 2 TYR A C 10
ATOM 10724 O O . TYR A 1 2 ? -9.577 -9.901 -14.671 1.00 0.00 2 TYR A O 10
ATOM 10742 N N . LYS A 1 3 ? -8.278 -9.575 -16.477 1.00 0.00 3 LYS A N 10
ATOM 10743 C CA . LYS A 1 3 ? -7.691 -8.349 -15.947 1.00 0.00 3 LYS A CA 10
ATOM 10744 C C . LYS A 1 3 ? -8.769 -7.293 -15.731 1.00 0.00 3 LYS A C 10
ATOM 10745 O O . LYS A 1 3 ? -8.825 -6.654 -14.678 1.00 0.00 3 LYS A O 10
ATOM 10764 N N . ASN A 1 4 ? -9.622 -7.115 -16.734 1.00 0.00 4 ASN A N 10
ATOM 10765 C CA . ASN A 1 4 ? -10.697 -6.134 -16.648 1.00 0.00 4 ASN A CA 10
ATOM 10766 C C . ASN A 1 4 ? -11.663 -6.494 -15.526 1.00 0.00 4 ASN A C 10
ATOM 10767 O O . ASN A 1 4 ? -12.151 -5.622 -14.807 1.00 0.00 4 ASN A O 10
ATOM 10778 N N . GLN A 1 5 ? -11.937 -7.786 -15.390 1.00 0.00 5 GLN A N 10
ATOM 10779 C CA . GLN A 1 5 ? -12.851 -8.255 -14.358 1.00 0.00 5 GLN A CA 10
ATOM 10780 C C . GLN A 1 5 ? -12.314 -7.907 -12.972 1.00 0.00 5 GLN A C 10
ATOM 10781 O O . GLN A 1 5 ? -13.061 -7.468 -12.098 1.00 0.00 5 GLN A O 10
ATOM 10795 N N . LEU A 1 6 ? -11.015 -8.104 -12.782 1.00 0.00 6 LEU A N 10
ATOM 10796 C CA . LEU A 1 6 ? -10.389 -7.808 -11.498 1.00 0.00 6 LEU A CA 10
ATOM 10797 C C . LEU A 1 6 ? -10.443 -6.302 -11.219 1.00 0.00 6 LEU A C 10
ATOM 10798 O O . LEU A 1 6 ? -10.680 -5.875 -10.088 1.00 0.00 6 LEU A O 10
ATOM 10814 N N . GLN A 1 7 ? -10.220 -5.507 -12.266 1.00 0.00 7 GLN A N 10
ATOM 10815 C CA . GLN A 1 7 ? -10.236 -4.050 -12.134 1.00 0.00 7 GLN A CA 10
ATOM 10816 C C . GLN A 1 7 ? -11.601 -3.568 -11.660 1.00 0.00 7 GLN A C 10
ATOM 10817 O O . GLN A 1 7 ? -11.698 -2.702 -10.790 1.00 0.00 7 GLN A O 10
ATOM 10831 N N . GLU A 1 8 ? -12.651 -4.133 -12.237 1.00 0.00 8 GLU A N 10
ATOM 10832 C CA . GLU A 1 8 ? -14.007 -3.754 -11.862 1.00 0.00 8 GLU A CA 10
ATOM 10833 C C . GLU A 1 8 ? -14.276 -4.113 -10.404 1.00 0.00 8 GLU A C 10
ATOM 10834 O O . GLU A 1 8 ? -14.919 -3.356 -9.676 1.00 0.00 8 GLU A O 10
ATOM 10846 N N . LEU A 1 9 ? -13.775 -5.269 -9.985 1.00 0.00 9 LEU A N 10
ATOM 10847 C CA . LEU A 1 9 ? -13.964 -5.713 -8.608 1.00 0.00 9 LEU A CA 10
ATOM 10848 C C . LEU A 1 9 ? -13.285 -4.758 -7.632 1.00 0.00 9 LEU A C 10
ATOM 10849 O O . LEU A 1 9 ? -13.845 -4.421 -6.590 1.00 0.00 9 LEU A O 10
ATOM 10865 N N . ALA A 1 10 ? -12.076 -4.318 -7.975 1.00 0.00 10 ALA A N 10
ATOM 10866 C CA . ALA A 1 10 ? -11.341 -3.396 -7.119 1.00 0.00 10 ALA A CA 10
ATOM 10867 C C . ALA A 1 10 ? -12.076 -2.064 -7.004 1.00 0.00 10 ALA A C 10
ATOM 10868 O O . ALA A 1 10 ? -12.144 -1.464 -5.932 1.00 0.00 10 ALA A O 10
ATOM 10875 N N . GLN A 1 11 ? -12.615 -1.596 -8.124 1.00 0.00 11 GLN A N 10
ATOM 10876 C CA . GLN A 1 11 ? -13.331 -0.328 -8.138 1.00 0.00 11 GLN A CA 10
ATOM 10877 C C . GLN A 1 11 ? -14.570 -0.412 -7.260 1.00 0.00 11 GLN A C 10
ATOM 10878 O O . GLN A 1 11 ? -14.901 0.530 -6.538 1.00 0.00 11 GLN A O 10
ATOM 10892 N N . ARG A 1 12 ? -15.245 -1.549 -7.322 1.00 0.00 12 ARG A N 10
ATOM 10893 C CA . ARG A 1 12 ? -16.444 -1.765 -6.529 1.00 0.00 12 ARG A CA 10
ATOM 10894 C C . ARG A 1 12 ? -16.084 -2.133 -5.090 1.00 0.00 12 ARG A C 10
ATOM 10895 O O . ARG A 1 12 ? -16.956 -2.180 -4.224 1.00 0.00 12 ARG A O 10
ATOM 10916 N N . SER A 1 13 ? -14.802 -2.405 -4.831 1.00 0.00 13 SER A N 10
ATOM 10917 C CA . SER A 1 13 ? -14.383 -2.772 -3.487 1.00 0.00 13 SER A CA 10
ATOM 10918 C C . SER A 1 13 ? -14.022 -1.534 -2.688 1.00 0.00 13 SER A C 10
ATOM 10919 O O . SER A 1 13 ? -13.880 -1.586 -1.467 1.00 0.00 13 SER A O 10
ATOM 10927 N N . CYS A 1 14 ? -13.875 -0.416 -3.382 1.00 0.00 14 CYS A N 10
ATOM 10928 C CA . CYS A 1 14 ? -13.534 0.819 -2.717 1.00 0.00 14 CYS A CA 10
ATOM 10929 C C . CYS A 1 14 ? -13.390 1.957 -3.720 1.00 0.00 14 CYS A C 10
ATOM 10930 O O . CYS A 1 14 ? -14.124 2.940 -3.656 1.00 0.00 14 CYS A O 10
ATOM 10938 N N . PHE A 1 15 ? -12.434 1.795 -4.647 1.00 0.00 15 PHE A N 10
ATOM 10939 C CA . PHE A 1 15 ? -12.159 2.801 -5.686 1.00 0.00 15 PHE A CA 10
ATOM 10940 C C . PHE A 1 15 ? -10.787 2.578 -6.328 1.00 0.00 15 PHE A C 10
ATOM 10941 O O . PHE A 1 15 ? -10.625 2.744 -7.536 1.00 0.00 15 PHE A O 10
ATOM 10958 N N . SER A 1 16 ? -9.795 2.232 -5.506 1.00 0.00 16 SER A N 10
ATOM 10959 C CA . SER A 1 16 ? -8.438 2.030 -6.007 1.00 0.00 16 SER A CA 10
ATOM 10960 C C . SER A 1 16 ? -8.399 0.916 -7.038 1.00 0.00 16 SER A C 10
ATOM 10961 O O . SER A 1 16 ? -8.973 -0.154 -6.836 1.00 0.00 16 SER A O 10
ATOM 10969 N N . LEU A 1 17 ? -7.712 1.175 -8.145 1.00 0.00 17 LEU A N 10
ATOM 10970 C CA . LEU A 1 17 ? -7.596 0.184 -9.205 1.00 0.00 17 LEU A CA 10
ATOM 10971 C C . LEU A 1 17 ? -6.367 -0.704 -8.987 1.00 0.00 17 LEU A C 10
ATOM 10972 O O . LEU A 1 17 ? -5.407 -0.290 -8.341 1.00 0.00 17 LEU A O 10
ATOM 10988 N N . PRO A 1 18 ? -6.372 -1.904 -9.521 1.00 0.00 18 PRO A N 10
ATOM 10989 C CA . PRO A 1 18 ? -5.223 -2.845 -9.389 1.00 0.00 18 PRO A CA 10
ATOM 10990 C C . PRO A 1 18 ? -4.031 -2.436 -10.252 1.00 0.00 18 PRO A C 10
ATOM 10991 O O . PRO A 1 18 ? -4.193 -1.825 -11.308 1.00 0.00 18 PRO A O 10
ATOM 11002 N N . SER A 1 19 ? -2.835 -2.783 -9.792 1.00 0.00 19 SER A N 10
ATOM 11003 C CA . SER A 1 19 ? -1.619 -2.447 -10.526 1.00 0.00 19 SER A CA 10
ATOM 11004 C C . SER A 1 19 ? -0.854 -3.709 -10.896 1.00 0.00 19 SER A C 10
ATOM 11005 O O . SER A 1 19 ? -0.927 -4.718 -10.197 1.00 0.00 19 SER A O 10
ATOM 11013 N N . TYR A 1 20 ? -0.121 -3.649 -12.000 1.00 0.00 20 TYR A N 10
ATOM 11014 C CA . TYR A 1 20 ? 0.650 -4.802 -12.441 1.00 0.00 20 TYR A CA 10
ATOM 11015 C C . TYR A 1 20 ? 2.032 -4.371 -12.927 1.00 0.00 20 TYR A C 10
ATOM 11016 O O . TYR A 1 20 ? 2.198 -3.296 -13.501 1.00 0.00 20 TYR A O 10
ATOM 11034 N N . THR A 1 21 ? 3.016 -5.230 -12.687 1.00 0.00 21 THR A N 10
ATOM 11035 C CA . THR A 1 21 ? 4.387 -4.944 -13.094 1.00 0.00 21 THR A CA 10
ATOM 11036 C C . THR A 1 21 ? 5.052 -6.195 -13.642 1.00 0.00 21 THR A C 10
ATOM 11037 O O . THR A 1 21 ? 4.693 -7.312 -13.276 1.00 0.00 21 THR A O 10
ATOM 11048 N N . CYS A 1 22 ? 6.021 -5.999 -14.528 1.00 0.00 22 CYS A N 10
ATOM 11049 C CA . CYS A 1 22 ? 6.723 -7.117 -15.136 1.00 0.00 22 CYS A CA 10
ATOM 11050 C C . CYS A 1 22 ? 8.222 -6.858 -15.158 1.00 0.00 22 CYS A C 10
ATOM 11051 O O . CYS A 1 22 ? 8.668 -5.750 -15.461 1.00 0.00 22 CYS A O 10
ATOM 11059 N N . THR A 1 23 ? 8.995 -7.889 -14.845 1.00 0.00 23 THR A N 10
ATOM 11060 C CA . THR A 1 23 ? 10.450 -7.767 -14.837 1.00 0.00 23 THR A CA 10
ATOM 11061 C C . THR A 1 23 ? 11.092 -8.869 -15.680 1.00 0.00 23 THR A C 10
ATOM 11062 O O . THR A 1 23 ? 10.512 -9.940 -15.866 1.00 0.00 23 THR A O 10
ATOM 11073 N N . ARG A 1 24 ? 12.295 -8.599 -16.186 1.00 0.00 24 ARG A N 10
ATOM 11074 C CA . ARG A 1 24 ? 13.012 -9.573 -17.006 1.00 0.00 24 ARG A CA 10
ATOM 11075 C C . ARG A 1 24 ? 14.412 -9.819 -16.458 1.00 0.00 24 ARG A C 10
ATOM 11076 O O . ARG A 1 24 ? 15.166 -8.879 -16.205 1.00 0.00 24 ARG A O 10
ATOM 11097 N N . GLU A 1 25 ? 14.756 -11.090 -16.277 1.00 0.00 25 GLU A N 10
ATOM 11098 C CA . GLU A 1 25 ? 16.071 -11.449 -15.761 1.00 0.00 25 GLU A CA 10
ATOM 11099 C C . GLU A 1 25 ? 16.540 -12.773 -16.357 1.00 0.00 25 GLU A C 10
ATOM 11100 O O . GLU A 1 25 ? 15.733 -13.568 -16.834 1.00 0.00 25 GLU A O 10
ATOM 11112 N N . GLY A 1 26 ? 17.849 -13.002 -16.322 1.00 0.00 26 GLY A N 10
ATOM 11113 C CA . GLY A 1 26 ? 18.410 -14.237 -16.861 1.00 0.00 26 GLY A CA 10
ATOM 11114 C C . GLY A 1 26 ? 19.191 -13.973 -18.144 1.00 0.00 26 GLY A C 10
ATOM 11115 O O . GLY A 1 26 ? 19.209 -12.853 -18.657 1.00 0.00 26 GLY A O 10
ATOM 11119 N N . PRO A 1 27 ? 19.834 -14.983 -18.663 1.00 0.00 27 PRO A N 10
ATOM 11120 C CA . PRO A 1 27 ? 20.636 -14.875 -19.910 1.00 0.00 27 PRO A CA 10
ATOM 11121 C C . PRO A 1 27 ? 19.763 -14.720 -21.148 1.00 0.00 27 PRO A C 10
ATOM 11122 O O . PRO A 1 27 ? 18.595 -15.113 -21.151 1.00 0.00 27 PRO A O 10
ATOM 11133 N N . ASP A 1 28 ? 20.339 -14.149 -22.196 1.00 0.00 28 ASP A N 10
ATOM 11134 C CA . ASP A 1 28 ? 19.615 -13.946 -23.441 1.00 0.00 28 ASP A CA 10
ATOM 11135 C C . ASP A 1 28 ? 19.201 -15.288 -24.040 1.00 0.00 28 ASP A C 10
ATOM 11136 O O . ASP A 1 28 ? 18.143 -15.402 -24.653 1.00 0.00 28 ASP A O 10
ATOM 11145 N N . HIS A 1 29 ? 20.049 -16.297 -23.863 1.00 0.00 29 HIS A N 10
ATOM 11146 C CA . HIS A 1 29 ? 19.764 -17.631 -24.384 1.00 0.00 29 HIS A CA 10
ATOM 11147 C C . HIS A 1 29 ? 18.583 -18.257 -23.644 1.00 0.00 29 HIS A C 10
ATOM 11148 O O . HIS A 1 29 ? 17.737 -18.918 -24.245 1.00 0.00 29 HIS A O 10
ATOM 11162 N N . ALA A 1 30 ? 18.541 -18.040 -22.331 1.00 0.00 30 ALA A N 10
ATOM 11163 C CA . ALA A 1 30 ? 17.471 -18.579 -21.498 1.00 0.00 30 ALA A CA 10
ATOM 11164 C C . ALA A 1 30 ? 16.882 -17.472 -20.634 1.00 0.00 30 ALA A C 10
ATOM 11165 O O . ALA A 1 30 ? 17.115 -17.419 -19.427 1.00 0.00 30 ALA A O 10
ATOM 11172 N N . PRO A 1 31 ? 16.143 -16.582 -21.237 1.00 0.00 31 PRO A N 10
ATOM 11173 C CA . PRO A 1 31 ? 15.513 -15.436 -20.526 1.00 0.00 31 PRO A CA 10
ATOM 11174 C C . PRO A 1 31 ? 14.367 -15.863 -19.617 1.00 0.00 31 PRO A C 10
ATOM 11175 O O . PRO A 1 31 ? 13.621 -16.790 -19.930 1.00 0.00 31 PRO A O 10
ATOM 11186 N N . ARG A 1 32 ? 14.236 -15.167 -18.495 1.00 0.00 32 ARG A N 10
ATOM 11187 C CA . ARG A 1 32 ? 13.177 -15.468 -17.544 1.00 0.00 32 ARG A CA 10
ATOM 11188 C C . ARG A 1 32 ? 12.324 -14.228 -17.306 1.00 0.00 32 ARG A C 10
ATOM 11189 O O . ARG A 1 32 ? 12.843 -13.119 -17.177 1.00 0.00 32 ARG A O 10
ATOM 11210 N N . PHE A 1 33 ? 11.009 -14.424 -17.253 1.00 0.00 33 PHE A N 10
ATOM 11211 C CA . PHE A 1 33 ? 10.090 -13.313 -17.038 1.00 0.00 33 PHE A CA 10
ATOM 11212 C C . PHE A 1 33 ? 9.235 -13.564 -15.807 1.00 0.00 33 PHE A C 10
ATOM 11213 O O . PHE A 1 33 ? 8.865 -14.701 -15.517 1.00 0.00 33 PHE A O 10
ATOM 11230 N N . LYS A 1 34 ? 8.916 -12.498 -15.088 1.00 0.00 34 LYS A N 10
ATOM 11231 C CA . LYS A 1 34 ? 8.094 -12.613 -13.894 1.00 0.00 34 LYS A CA 10
ATOM 11232 C C . LYS A 1 34 ? 7.319 -11.320 -13.681 1.00 0.00 34 LYS A C 10
ATOM 11233 O O . LYS A 1 34 ? 7.879 -10.236 -13.805 1.00 0.00 34 LYS A O 10
ATOM 11252 N N . ALA A 1 35 ? 6.035 -11.428 -13.359 1.00 0.00 35 ALA A N 10
ATOM 11253 C CA . ALA A 1 35 ? 5.222 -10.242 -13.140 1.00 0.00 35 ALA A CA 10
ATOM 11254 C C . ALA A 1 35 ? 4.497 -10.331 -11.808 1.00 0.00 35 ALA A C 10
ATOM 11255 O O . ALA A 1 35 ? 4.142 -11.420 -11.355 1.00 0.00 35 ALA A O 10
ATOM 11262 N N . SER A 1 36 ? 4.263 -9.182 -11.189 1.00 0.00 36 SER A N 10
ATOM 11263 C CA . SER A 1 36 ? 3.558 -9.146 -9.910 1.00 0.00 36 SER A CA 10
ATOM 11264 C C . SER A 1 36 ? 2.378 -8.187 -9.993 1.00 0.00 36 SER A C 10
ATOM 11265 O O . SER A 1 36 ? 2.444 -7.166 -10.676 1.00 0.00 36 SER A O 10
ATOM 11273 N N . VAL A 1 37 ? 1.298 -8.515 -9.290 1.00 0.00 37 VAL A N 10
ATOM 11274 C CA . VAL A 1 37 ? 0.105 -7.667 -9.288 1.00 0.00 37 VAL A CA 10
ATOM 11275 C C . VAL A 1 37 ? -0.217 -7.175 -7.876 1.00 0.00 37 VAL A C 10
ATOM 11276 O O . VAL A 1 37 ? -0.247 -7.954 -6.936 1.00 0.00 37 VAL A O 10
ATOM 11289 N N . ASN A 1 38 ? -0.476 -5.880 -7.736 1.00 0.00 38 ASN A N 10
ATOM 11290 C CA . ASN A 1 38 ? -0.807 -5.319 -6.431 1.00 0.00 38 ASN A CA 10
ATOM 11291 C C . ASN A 1 38 ? -2.313 -5.095 -6.316 1.00 0.00 38 ASN A C 10
ATOM 11292 O O . ASN A 1 38 ? -2.940 -4.555 -7.227 1.00 0.00 38 ASN A O 10
ATOM 11303 N N . PHE A 1 39 ? -2.886 -5.516 -5.190 1.00 0.00 39 PHE A N 10
ATOM 11304 C CA . PHE A 1 39 ? -4.319 -5.358 -4.954 1.00 0.00 39 PHE A CA 10
ATOM 11305 C C . PHE A 1 39 ? -4.613 -5.126 -3.475 1.00 0.00 39 PHE A C 10
ATOM 11306 O O . PHE A 1 39 ? -4.509 -6.043 -2.659 1.00 0.00 39 PHE A O 10
ATOM 11323 N N . ASN A 1 40 ? -5.009 -3.901 -3.145 1.00 0.00 40 ASN A N 10
ATOM 11324 C CA . ASN A 1 40 ? -5.342 -3.556 -1.769 1.00 0.00 40 ASN A CA 10
ATOM 11325 C C . ASN A 1 40 ? -4.184 -3.887 -0.828 1.00 0.00 40 ASN A C 10
ATOM 11326 O O . ASN A 1 40 ? -4.402 -4.353 0.292 1.00 0.00 40 ASN A O 10
ATOM 11337 N N . GLY A 1 41 ? -2.954 -3.649 -1.277 1.00 0.00 41 GLY A N 10
ATOM 11338 C CA . GLY A 1 41 ? -1.780 -3.932 -0.452 1.00 0.00 41 GLY A CA 10
ATOM 11339 C C . GLY A 1 41 ? -1.349 -5.394 -0.576 1.00 0.00 41 GLY A C 10
ATOM 11340 O O . GLY A 1 41 ? -0.297 -5.780 -0.068 1.00 0.00 41 GLY A O 10
ATOM 11344 N N . GLU A 1 42 ? -2.164 -6.209 -1.242 1.00 0.00 42 GLU A N 10
ATOM 11345 C CA . GLU A 1 42 ? -1.841 -7.621 -1.401 1.00 0.00 42 GLU A CA 10
ATOM 11346 C C . GLU A 1 42 ? -1.163 -7.853 -2.750 1.00 0.00 42 GLU A C 10
ATOM 11347 O O . GLU A 1 42 ? -1.634 -7.383 -3.779 1.00 0.00 42 GLU A O 10
ATOM 11359 N N . ILE A 1 43 ? -0.041 -8.558 -2.732 1.00 0.00 43 ILE A N 10
ATOM 11360 C CA . ILE A 1 43 ? 0.711 -8.808 -3.955 1.00 0.00 43 ILE A CA 10
ATOM 11361 C C . ILE A 1 43 ? 0.494 -10.235 -4.439 1.00 0.00 43 ILE A C 10
ATOM 11362 O O . ILE A 1 43 ? 0.662 -11.196 -3.689 1.00 0.00 43 ILE A O 10
ATOM 11378 N N . PHE A 1 44 ? 0.151 -10.344 -5.709 1.00 0.00 44 PHE A N 10
ATOM 11379 C CA . PHE A 1 44 ? -0.066 -11.633 -6.351 1.00 0.00 44 PHE A CA 10
ATOM 11380 C C . PHE A 1 44 ? 0.912 -11.821 -7.502 1.00 0.00 44 PHE A C 10
ATOM 11381 O O . PHE A 1 44 ? 0.825 -11.143 -8.526 1.00 0.00 44 PHE A O 10
ATOM 11398 N N . GLU A 1 45 ? 1.841 -12.748 -7.324 1.00 0.00 45 GLU A N 10
ATOM 11399 C CA . GLU A 1 45 ? 2.836 -13.018 -8.347 1.00 0.00 45 GLU A CA 10
ATOM 11400 C C . GLU A 1 45 ? 2.498 -14.284 -9.112 1.00 0.00 45 GLU A C 10
ATOM 11401 O O . GLU A 1 45 ? 1.920 -15.224 -8.563 1.00 0.00 45 GLU A O 10
ATOM 11413 N N . SER A 1 46 ? 2.858 -14.297 -10.387 1.00 0.00 46 SER A N 10
ATOM 11414 C CA . SER A 1 46 ? 2.574 -15.459 -11.224 1.00 0.00 46 SER A CA 10
ATOM 11415 C C . SER A 1 46 ? 3.122 -16.735 -10.569 1.00 0.00 46 SER A C 10
ATOM 11416 O O . SER A 1 46 ? 4.093 -16.681 -9.815 1.00 0.00 46 SER A O 10
ATOM 11424 N N . PRO A 1 47 ? 2.509 -17.871 -10.826 1.00 0.00 47 PRO A N 10
ATOM 11425 C CA . PRO A 1 47 ? 2.942 -19.175 -10.233 1.00 0.00 47 PRO A CA 10
ATOM 11426 C C . PRO A 1 47 ? 4.341 -19.583 -10.679 1.00 0.00 47 PRO A C 10
ATOM 11427 O O . PRO A 1 47 ? 5.082 -20.209 -9.922 1.00 0.00 47 PRO A O 10
ATOM 11438 N N . THR A 1 48 ? 4.705 -19.224 -11.907 1.00 0.00 48 THR A N 10
ATOM 11439 C CA . THR A 1 48 ? 6.024 -19.567 -12.418 1.00 0.00 48 THR A CA 10
ATOM 11440 C C . THR A 1 48 ? 6.405 -18.645 -13.565 1.00 0.00 48 THR A C 10
ATOM 11441 O O . THR A 1 48 ? 5.566 -17.911 -14.087 1.00 0.00 48 THR A O 10
ATOM 11452 N N . TYR A 1 49 ? 7.672 -18.687 -13.960 1.00 0.00 49 TYR A N 10
ATOM 11453 C CA . TYR A 1 49 ? 8.139 -17.849 -15.054 1.00 0.00 49 TYR A CA 10
ATOM 11454 C C . TYR A 1 49 ? 7.394 -18.195 -16.336 1.00 0.00 49 TYR A C 10
ATOM 11455 O O . TYR A 1 49 ? 7.070 -19.358 -16.584 1.00 0.00 49 TYR A O 10
ATOM 11473 N N . CYS A 1 50 ? 7.116 -17.180 -17.141 1.00 0.00 50 CYS A N 10
ATOM 11474 C CA . CYS A 1 50 ? 6.399 -17.383 -18.392 1.00 0.00 50 CYS A CA 10
ATOM 11475 C C . CYS A 1 50 ? 7.193 -16.852 -19.582 1.00 0.00 50 CYS A C 10
ATOM 11476 O O . CYS A 1 50 ? 8.064 -16.001 -19.427 1.00 0.00 50 CYS A O 10
ATOM 11484 N N . SER A 1 51 ? 6.886 -17.363 -20.770 1.00 0.00 51 SER A N 10
ATOM 11485 C CA . SER A 1 51 ? 7.575 -16.923 -21.978 1.00 0.00 51 SER A CA 10
ATOM 11486 C C . SER A 1 51 ? 7.287 -15.453 -22.263 1.00 0.00 51 SER A C 10
ATOM 11487 O O . SER A 1 51 ? 8.145 -14.729 -22.768 1.00 0.00 51 SER A O 10
ATOM 11495 N N . THR A 1 52 ? 6.070 -15.019 -21.941 1.00 0.00 52 THR A N 10
ATOM 11496 C CA . THR A 1 52 ? 5.683 -13.632 -22.173 1.00 0.00 52 THR A CA 10
ATOM 11497 C C . THR A 1 52 ? 5.091 -13.016 -20.908 1.00 0.00 52 THR A C 10
ATOM 11498 O O . THR A 1 52 ? 4.536 -13.716 -20.061 1.00 0.00 52 THR A O 10
ATOM 11509 N N . LEU A 1 53 ? 5.221 -11.699 -20.790 1.00 0.00 53 LEU A N 10
ATOM 11510 C CA . LEU A 1 53 ? 4.704 -10.987 -19.626 1.00 0.00 53 LEU A CA 10
ATOM 11511 C C . LEU A 1 53 ? 3.185 -11.112 -19.549 1.00 0.00 53 LEU A C 10
ATOM 11512 O O . LEU A 1 53 ? 2.597 -10.988 -18.476 1.00 0.00 53 LEU A O 10
ATOM 11528 N N . ARG A 1 54 ? 2.558 -11.343 -20.696 1.00 0.00 54 ARG A N 10
ATOM 11529 C CA . ARG A 1 54 ? 1.105 -11.471 -20.749 1.00 0.00 54 ARG A CA 10
ATOM 11530 C C . ARG A 1 54 ? 0.636 -12.624 -19.867 1.00 0.00 54 ARG A C 10
ATOM 11531 O O . ARG A 1 54 ? -0.324 -12.494 -19.110 1.00 0.00 54 ARG A O 10
ATOM 11552 N N . GLN A 1 55 ? 1.338 -13.742 -19.953 1.00 0.00 55 GLN A N 10
ATOM 11553 C CA . GLN A 1 55 ? 1.009 -14.908 -19.142 1.00 0.00 55 GLN A CA 10
ATOM 11554 C C . GLN A 1 55 ? 1.261 -14.634 -17.663 1.00 0.00 55 GLN A C 10
ATOM 11555 O O . GLN A 1 55 ? 0.508 -15.084 -16.799 1.00 0.00 55 GLN A O 10
ATOM 11569 N N . ALA A 1 56 ? 2.328 -13.893 -17.383 1.00 0.00 56 ALA A N 10
ATOM 11570 C CA . ALA A 1 56 ? 2.668 -13.569 -16.002 1.00 0.00 56 ALA A CA 10
ATOM 11571 C C . ALA A 1 56 ? 1.589 -12.707 -15.349 1.00 0.00 56 ALA A C 10
ATOM 11572 O O . ALA A 1 56 ? 1.132 -12.996 -14.241 1.00 0.00 56 ALA A O 10
ATOM 11579 N N . GLU A 1 57 ? 1.168 -11.668 -16.054 1.00 0.00 57 GLU A N 10
ATOM 11580 C CA . GLU A 1 57 ? 0.126 -10.780 -15.554 1.00 0.00 57 GLU A CA 10
ATOM 11581 C C . GLU A 1 57 ? -1.226 -11.484 -15.556 1.00 0.00 57 GLU A C 10
ATOM 11582 O O . GLU A 1 57 ? -2.040 -11.287 -14.654 1.00 0.00 57 GLU A O 10
ATOM 11594 N N . HIS A 1 58 ? -1.460 -12.309 -16.574 1.00 0.00 58 HIS A N 10
ATOM 11595 C CA . HIS A 1 58 ? -2.716 -13.038 -16.690 1.00 0.00 58 HIS A CA 10
ATOM 11596 C C . HIS A 1 58 ? -2.912 -13.987 -15.516 1.00 0.00 58 HIS A C 10
ATOM 11597 O O . HIS A 1 58 ? -3.977 -14.019 -14.895 1.00 0.00 58 HIS A O 10
ATOM 11611 N N . SER A 1 59 ? -1.873 -14.752 -15.220 1.00 0.00 59 SER A N 10
ATOM 11612 C CA . SER A 1 59 ? -1.923 -15.700 -14.121 1.00 0.00 59 SER A CA 10
ATOM 11613 C C . SER A 1 59 ? -2.023 -14.964 -12.792 1.00 0.00 59 SER A C 10
ATOM 11614 O O . SER A 1 59 ? -2.581 -15.482 -11.827 1.00 0.00 59 SER A O 10
ATOM 11622 N N . ALA A 1 60 ? -1.514 -13.737 -12.756 1.00 0.00 60 ALA A N 10
ATOM 11623 C CA . ALA A 1 60 ? -1.586 -12.937 -11.541 1.00 0.00 60 ALA A CA 10
ATOM 11624 C C . ALA A 1 60 ? -3.032 -12.538 -11.240 1.00 0.00 60 ALA A C 10
ATOM 11625 O O . ALA A 1 60 ? -3.502 -12.658 -10.107 1.00 0.00 60 ALA A O 10
ATOM 11632 N N . ALA A 1 61 ? -3.726 -12.059 -12.270 1.00 0.00 61 ALA A N 10
ATOM 11633 C CA . ALA A 1 61 ? -5.115 -11.639 -12.113 1.00 0.00 61 ALA A CA 10
ATOM 11634 C C . ALA A 1 61 ? -5.988 -12.821 -11.725 1.00 0.00 61 ALA A C 10
ATOM 11635 O O . ALA A 1 61 ? -6.886 -12.692 -10.901 1.00 0.00 61 ALA A O 10
ATOM 11642 N N . GLU A 1 62 ? -5.718 -13.971 -12.330 1.00 0.00 62 GLU A N 10
ATOM 11643 C CA . GLU A 1 62 ? -6.487 -15.174 -12.037 1.00 0.00 62 GLU A CA 10
ATOM 11644 C C . GLU A 1 62 ? -6.273 -15.619 -10.597 1.00 0.00 62 GLU A C 10
ATOM 11645 O O . GLU A 1 62 ? -7.216 -15.998 -9.907 1.00 0.00 62 GLU A O 10
ATOM 11657 N N . VAL A 1 63 ? -5.029 -15.566 -10.147 1.00 0.00 63 VAL A N 10
ATOM 11658 C CA . VAL A 1 63 ? -4.705 -15.958 -8.784 1.00 0.00 63 VAL A CA 10
ATOM 11659 C C . VAL A 1 63 ? -5.359 -15.009 -7.783 1.00 0.00 63 VAL A C 10
ATOM 11660 O O . VAL A 1 63 ? -5.879 -15.437 -6.754 1.00 0.00 63 VAL A O 10
ATOM 11673 N N . ALA A 1 64 ? -5.297 -13.711 -8.078 1.00 0.00 64 ALA A N 10
ATOM 11674 C CA . ALA A 1 64 ? -5.856 -12.712 -7.179 1.00 0.00 64 ALA A CA 10
ATOM 11675 C C . ALA A 1 64 ? -7.363 -12.760 -7.195 1.00 0.00 64 ALA A C 10
ATOM 11676 O O . ALA A 1 64 ? -8.015 -12.669 -6.163 1.00 0.00 64 ALA A O 10
ATOM 11683 N N . LEU A 1 65 ? -7.901 -12.922 -8.379 1.00 0.00 65 LEU A N 10
ATOM 11684 C CA . LEU A 1 65 ? -9.329 -13.003 -8.548 1.00 0.00 65 LEU A CA 10
ATOM 11685 C C . LEU A 1 65 ? -9.893 -14.242 -7.864 1.00 0.00 65 LEU A C 10
ATOM 11686 O O . LEU A 1 65 ? -10.875 -14.169 -7.124 1.00 0.00 65 LEU A O 10
ATOM 11702 N N . SER A 1 66 ? -9.249 -15.375 -8.117 1.00 0.00 66 SER A N 10
ATOM 11703 C CA . SER A 1 66 ? -9.676 -16.632 -7.524 1.00 0.00 66 SER A CA 10
ATOM 11704 C C . SER A 1 66 ? -9.522 -16.582 -6.013 1.00 0.00 66 SER A C 10
ATOM 11705 O O . SER A 1 66 ? -10.425 -16.961 -5.271 1.00 0.00 66 SER A O 10
ATOM 11713 N N . ALA A 1 67 ? -8.367 -16.103 -5.570 1.00 0.00 67 ALA A N 10
ATOM 11714 C CA . ALA A 1 67 ? -8.086 -15.993 -4.147 1.00 0.00 67 ALA A CA 10
ATOM 11715 C C . ALA A 1 67 ? -9.035 -15.000 -3.485 1.00 0.00 67 ALA A C 10
ATOM 11716 O O . ALA A 1 67 ? -9.500 -15.219 -2.367 1.00 0.00 67 ALA A O 10
ATOM 11723 N N . LEU A 1 68 ? -9.308 -13.901 -4.180 1.00 0.00 68 LEU A N 10
ATOM 11724 C CA . LEU A 1 68 ? -10.188 -12.870 -3.645 1.00 0.00 68 LEU A CA 10
ATOM 11725 C C . LEU A 1 68 ? -11.588 -13.438 -3.420 1.00 0.00 68 LEU A C 10
ATOM 11726 O O . LEU A 1 68 ? -12.189 -13.237 -2.366 1.00 0.00 68 LEU A O 10
ATOM 11742 N N . SER A 1 69 ? -12.096 -14.148 -4.423 1.00 0.00 69 SER A N 10
ATOM 11743 C CA . SER A 1 69 ? -13.424 -14.745 -4.333 1.00 0.00 69 SER A CA 10
ATOM 11744 C C . SER A 1 69 ? -13.452 -15.867 -3.307 1.00 0.00 69 SER A C 10
ATOM 11745 O O . SER A 1 69 ? -14.427 -16.028 -2.572 1.00 0.00 69 SER A O 10
ATOM 11753 N N . SER A 1 70 ? -12.380 -16.654 -3.276 1.00 0.00 70 SER A N 10
ATOM 11754 C CA . SER A 1 70 ? -12.304 -17.775 -2.351 1.00 0.00 70 SER A CA 10
ATOM 11755 C C . SER A 1 70 ? -12.374 -17.294 -0.911 1.00 0.00 70 SER A C 10
ATOM 11756 O O . SER A 1 70 ? -13.116 -17.856 -0.107 1.00 0.00 70 SER A O 10
ATOM 11764 N N . LYS A 1 71 ? -11.620 -16.238 -0.604 1.00 0.00 71 LYS A N 10
ATOM 11765 C CA . LYS A 1 71 ? -11.612 -15.673 0.744 1.00 0.00 71 LYS A CA 10
ATOM 11766 C C . LYS A 1 71 ? -10.610 -14.521 0.823 1.00 0.00 71 LYS A C 10
ATOM 11767 O O . LYS A 1 71 ? -9.555 -14.648 1.444 1.00 0.00 71 LYS A O 10
ATOM 11786 N N . GLY A 1 72 ? -10.936 -13.400 0.188 1.00 0.00 72 GLY A N 10
ATOM 11787 C CA . GLY A 1 72 ? -10.038 -12.251 0.207 1.00 0.00 72 GLY A CA 10
ATOM 11788 C C . GLY A 1 72 ? -9.721 -11.826 1.639 1.00 0.00 72 GLY A C 10
ATOM 11789 O O . GLY A 1 72 ? -8.567 -11.858 2.065 1.00 0.00 72 GLY A O 10
ATOM 11793 N N . PRO A 1 73 ? -10.725 -11.450 2.389 1.00 0.00 73 PRO A N 10
ATOM 11794 C CA . PRO A 1 73 ? -10.564 -11.026 3.814 1.00 0.00 73 PRO A CA 10
ATOM 11795 C C . PRO A 1 73 ? -10.015 -12.152 4.687 1.00 0.00 73 PRO A C 10
ATOM 11796 O O . PRO A 1 73 ? -10.335 -13.322 4.480 1.00 0.00 73 PRO A O 10
ATOM 11807 N N . SER A 1 74 ? -9.193 -11.791 5.668 1.00 0.00 74 SER A N 10
ATOM 11808 C CA . SER A 1 74 ? -8.619 -12.784 6.569 1.00 0.00 74 SER A CA 10
ATOM 11809 C C . SER A 1 74 ? -7.998 -13.933 5.781 1.00 0.00 74 SER A C 10
ATOM 11810 O O . SER A 1 74 ? -8.184 -15.101 6.120 1.00 0.00 74 SER A O 10
ATOM 11818 N N . LYS A 1 75 ? -7.268 -13.596 4.726 1.00 0.00 75 LYS A N 10
ATOM 11819 C CA . LYS A 1 75 ? -6.629 -14.611 3.895 1.00 0.00 75 LYS A CA 10
ATOM 11820 C C . LYS A 1 75 ? -5.646 -15.436 4.719 1.00 0.00 75 LYS A C 10
ATOM 11821 O O . LYS A 1 75 ? -5.605 -16.662 4.607 1.00 0.00 75 LYS A O 10
ATOM 11840 N N . LEU A 1 76 ? -4.858 -14.759 5.546 1.00 0.00 76 LEU A N 10
ATOM 11841 C CA . LEU A 1 76 ? -3.878 -15.441 6.385 1.00 0.00 76 LEU A CA 10
ATOM 11842 C C . LEU A 1 76 ? -4.572 -16.206 7.507 1.00 0.00 76 LEU A C 10
ATOM 11843 O O . LEU A 1 76 ? -5.588 -15.760 8.041 1.00 0.00 76 LEU A O 10
ATOM 11859 N N . GLU A 1 77 ? -4.017 -17.362 7.854 1.00 0.00 77 GLU A N 10
ATOM 11860 C CA . GLU A 1 77 ? -4.591 -18.185 8.912 1.00 0.00 77 GLU A CA 10
ATOM 11861 C C . GLU A 1 77 ? -6.053 -18.499 8.611 1.00 0.00 77 GLU A C 10
ATOM 11862 O O . GLU A 1 77 ? -6.896 -18.493 9.508 1.00 0.00 77 GLU A O 10
ATOM 11874 N N . HIS A 1 78 ? -6.344 -18.771 7.343 1.00 0.00 78 HIS A N 10
ATOM 11875 C CA . HIS A 1 78 ? -7.709 -19.086 6.934 1.00 0.00 78 HIS A CA 10
ATOM 11876 C C . HIS A 1 78 ? -8.179 -20.381 7.589 1.00 0.00 78 HIS A C 10
ATOM 11877 O O . HIS A 1 78 ? -9.261 -20.833 7.251 1.00 0.00 78 HIS A O 10
#

Organism: Arabidopsis thaliana (NCBI:txid3702)

Nearest PDB structures (foldseek):
  2n3f-assembly1_A  TM=8.276E-01  e=7.661E-07  Arabidopsis thaliana
  2n3g-assembly1_A  TM=8.810E-01  e=5.035E-06  Arabidopsis thaliana
  2n3h-assembly1_A  TM=8.942E-01  e=6.965E-06  Arabidopsis thaliana
  2l2n-assembly1_A  TM=9.061E-01  e=2.723E-05  Arabidopsis thaliana
  3adi-assembly1_A  TM=8.726E-01  e=3.530E-05  Arabidopsis thaliana

InterPro domains:
  IPR014720 Double-stranded RNA-binding domain [PF00035] (2-68)
  IPR014720 Double-stranded RNA-binding domain [PF00035] (88-150)
  IPR014720 Double-stranded RNA-binding domain [PS50137] (1-70)
  IPR014720 Double-stranded RNA-binding domain [PS50137] (87-155)
  IPR014720 Double-stranded RNA-binding domain [SM00358] (2-69)
  IPR014720 Double-stranded RNA-binding domain [SM00358] (88-154)
  IPR044450 AtDRB-like, first double-stranded RNA binding domain, plant [cd19907] (1-69)
  IPR044451 AtDRB-like, second double-stranded RNA binding domain, plant [cd19908] (86-154)

Foldseek 3Di:
DLQVVLQVVLCVVPHDGKDKAKDWDDDPVDIWIWMWIDGPNDIFIAPGTDPDVCNGVVSRSVCCVVLCVVPVPPSPPD

Solvent-accessible surface area: 6147 Å² total; per-residue (Å²): 191,122,66,83,91,4,74,74,41,5,110,186,83,114,158,65,124,28,59,120,78,58,80,151,75,40,75,119,172,56,45,122,44,109,2,37,8,62,13,107,61,84,120,37,101,22,100,89,134,2,65,67,81,181,88,0,19,78,18,1,4,84,45,1,27,52,40,89,48,70,190,41,107,63,208,165,105,212